Protein AF-0000000078831755 (afdb_homodimer)

Foldseek 3Di:
DDDDDDDDDDDDDDPPPPPPPPCPDDDDDPPVPPPPPVLCPPPDDVVVVQPDLWWKFKAFLQQFTSDTHVNVCVVLVHDGVVRHGDGNCVSDVVCVDPVNVVQSNVCSVPQDKDWDKDADVVVRWIWIWIWGDDDRMIMITIDTCRVVVVVVVVVVVVVVVVVVVVVLVVLLVVLLVCLQVDLAQLSSQASLQVSCPPVLAQKKWKWFADPVQFIDTSYMDGNDPVLVVLVVVLCVVPTDGLPDPDDFNVCQVPQDKDWDQAVVVVLVPPPDDDPVNSVSVVVSQWGIKIKGFQDDPHHGGIIMMHTYGPVNDGDDPVSNVSVNSSSPSSSVSNVSSVVVVVVVVVVVLVVLLVVQLVVLLVVLVVVLVVLVVVLVVQQDQDPPDGRPDPVVSVVSVVVNVVSVVSNVVSVVLVVLVVCLVVVNPDWDKDKDWLLVLLVVQVVVCVVVLVVLLEAEAEARDDTDIAIGHSVLVSLLSVLLVVVLSLFLNNYYKYWYWDDDPWKTKIKIWGQGQWDDPVLPVCLLPFQDDRDPDDPRRHSSNSNVSNQSRLVVQVKDWDKDTDGNGTIMIMIMGTRYDD/DDPPPPDDDDDPDDPPPPPPPPPCPPDDDPPPPPPPPVLCPPPDDVVVVQPDLWWKFKAFLQQFTSDTHVNVCVVLVHDGVVRHGDGNCVSDVVCVDPVNVVQSNVCSVVQDKDWDKDADVVVRWIWIWIWGDDDRMIMITIDTCRVVVVVVVVVVVVVVVVVVVVVLVVLLVVLLVCLQVDLAQLSSQASLQVSCPPVLAQKKWKWFADPVQFIDTSYMDGVDPVLVVLVVVLCVVPTDGLPDPDDFNVCQVPQDKDWDQAVLVVLVPPPDDDPVNSVSVVVSQWGIKIKGFQDDPHHTGIIMMHTYGPVNDGDDPVSNVSVNSSSPSSSVSNVSSVVVVVVVVVVVLVVLLVVQLVVLLVVLVVVLVVLVVVLVVQQDQDPPDGRPDPVVSVVSVVVNVVSVVSNVVSVVLVVLVVCLVVVNPDWDKDKDWLLVLLVVQVVVCVVVLVVLLEAEAEARDDTDIAIGHSVLVSLLSVLLVVVLSLFQNNYYKYWYWDDDPWKTKIKIWGQGQWDDPVLVVCLLPFQDDRPPPDPRRHSSNSNVSNQSRLVVQVKDWDKDTDGNGTIMIMIMGTRYDD

InterPro domains:
  IPR000014 PAS domain [PS50112] (48-111)
  IPR000014 PAS domain [SM00091] (43-109)
  IPR000014 PAS domain [TIGR00229] (47-154)
  IPR000014 PAS domain [cd00130] (52-145)
  IPR003018 GAF domain [PF01590] (186-334)
  IPR003018 GAF domain [SM00065] (184-344)
  IPR003594 Histidine kinase/HSP90-like ATPase domain [PF02518] (469-575)
  IPR003594 Histidine kinase/HSP90-like ATPase domain [SM00387] (468-577)
  IPR003661 Signal transduction histidine kinase, dimerisation/phosphoacceptor domain [PF00512] (350-423)
  IPR003661 Signal transduction histidine kinase, dimerisation/phosphoacceptor domain [SM00388] (349-423)
  IPR003661 Signal transduction histidine kinase, dimerisation/phosphoacceptor domain [cd00082] (348-419)
  IPR004358 Signal transduction histidine kinase-related protein, C-terminal [PR00344] (504-518)
  IPR004358 Signal transduction histidine kinase-related protein, C-terminal [PR00344] (522-532)
  IPR004358 Signal transduction histidine kinase-related protein, C-terminal [PR00344] (537-555)
  IPR004358 Signal transduction histidine kinase-related protein, C-terminal [PR00344] (561-574)
  IPR005467 Histidine kinase domain [PS50109] (356-577)
  IPR013656 PAS fold 4 [PF08448] (49-149)
  IPR029016 GAF-like domain superfamily [G3DSA:3.30.450.40] (158-344)
  IPR035965 PAS domain superfamily [SSF55785] (46-119)
  IPR036097 Signal transduction histidine kinase, dimerisation/phosphoacceptor domain superfamily [SSF47384] (338-424)

Radius of gyration: 49.68 Å; Cα contacts (8 Å, |Δi|>4): 1924; chains: 2; bounding box: 65×169×123 Å

Solvent-accessible surface area (backbone atoms only — not comparable to full-atom values): 61934 Å² total; per-residue (Å²): 136,84,74,78,82,88,84,88,82,86,91,82,80,76,81,72,76,76,71,76,77,74,70,85,70,84,77,80,81,70,80,68,72,70,74,71,74,68,69,77,57,78,70,58,38,60,67,56,51,45,68,38,82,42,24,32,38,32,17,35,77,84,35,31,23,69,44,65,19,60,36,31,25,61,72,70,69,44,61,58,81,76,49,48,72,35,45,56,47,72,74,38,80,80,45,55,39,64,71,56,47,50,50,52,49,46,21,65,71,70,50,48,63,49,74,51,76,45,75,42,73,94,74,70,38,31,32,42,37,36,41,39,51,42,90,76,28,31,38,38,39,39,35,81,42,35,70,59,51,50,52,51,50,51,53,49,51,51,35,52,52,34,44,52,51,21,51,52,22,41,48,48,28,50,50,44,53,61,38,51,71,48,54,49,54,67,60,40,45,43,50,52,20,50,64,39,33,61,78,76,20,43,26,25,37,33,35,31,76,40,94,88,42,41,47,42,78,76,25,65,28,60,65,48,74,80,54,49,60,61,50,51,53,49,44,71,75,53,69,53,37,47,82,37,85,57,64,69,19,29,19,55,70,69,59,45,68,46,72,38,52,50,35,59,61,49,57,68,67,46,88,72,77,56,70,66,55,51,52,56,51,56,70,67,40,54,37,17,41,39,38,32,36,15,45,41,99,89,38,72,65,23,33,41,34,33,31,26,43,79,79,74,58,64,65,46,71,68,52,51,51,51,51,45,52,50,27,40,50,49,20,36,33,44,50,52,10,46,55,39,49,51,32,49,49,50,37,49,53,50,48,53,38,44,38,47,42,24,54,55,52,44,54,43,46,52,53,37,52,53,48,51,52,50,51,54,58,41,64,46,79,43,91,87,56,68,52,59,54,70,65,60,52,50,54,49,50,51,52,41,49,51,31,50,51,50,48,49,51,55,41,49,52,44,40,48,49,31,34,47,73,69,68,57,70,76,78,66,65,38,86,41,44,53,19,60,50,47,66,62,50,56,65,75,42,48,66,59,29,57,74,48,53,31,51,77,47,77,47,45,83,52,82,21,61,27,62,42,32,64,70,58,49,49,49,39,51,49,38,54,49,52,46,35,57,72,46,5,76,36,34,57,31,41,38,39,33,43,52,62,98,58,35,27,36,40,34,44,33,22,45,12,54,38,48,53,76,84,46,57,82,41,48,58,33,78,55,39,64,82,72,73,61,87,83,70,84,72,66,35,41,51,54,23,49,36,50,54,52,35,48,75,60,66,28,46,75,48,78,51,54,43,66,64,58,4,35,33,43,36,39,37,35,48,28,54,83,128,136,75,88,72,75,78,78,80,72,70,82,75,72,81,79,75,74,75,75,71,81,75,75,70,80,76,75,83,75,76,75,75,73,69,73,73,72,71,70,78,57,78,70,56,37,60,67,54,50,45,68,38,84,42,22,33,39,33,19,35,78,86,34,30,22,66,45,64,19,58,37,32,24,63,72,70,69,43,61,58,79,76,48,49,71,36,46,56,49,72,74,38,81,80,46,55,38,64,71,55,48,50,51,52,49,45,21,65,73,71,50,49,64,49,75,51,75,46,76,42,72,95,75,70,36,32,32,43,37,34,41,39,49,44,90,74,28,32,37,39,39,39,35,81,42,36,69,60,52,50,52,51,50,50,53,50,51,50,37,52,51,33,46,51,50,22,51,52,22,43,48,48,27,51,50,43,53,62,37,52,71,47,55,50,56,69,57,40,45,44,50,52,19,49,64,38,33,62,77,75,20,43,25,25,36,32,34,30,76,40,96,88,41,40,46,44,80,77,24,65,29,61,64,47,76,80,53,49,62,60,51,52,52,47,44,72,75,54,68,54,34,47,80,36,85,60,66,69,18,30,20,53,71,70,60,45,69,46,72,38,52,50,34,58,62,49,58,68,64,45,90,73,76,56,72,65,55,52,51,54,50,58,69,67,40,54,37,15,41,38,38,32,34,16,46,40,98,91,39,72,65,23,32,40,36,33,30,26,43,81,79,74,58,63,66,46,72,69,50,51,52,51,50,47,52,51,28,40,49,48,19,35,32,44,49,53,10,47,54,38,50,51,32,48,49,50,37,51,52,50,47,53,38,45,39,48,43,25,54,55,52,44,55,44,47,53,52,37,53,51,45,51,52,51,50,53,57,41,64,46,79,43,92,86,55,69,53,60,53,70,67,60,51,49,54,49,50,52,52,42,49,52,32,50,52,52,48,50,51,54,40,49,51,42,38,50,49,31,33,48,74,68,69,56,70,77,76,66,66,37,84,38,43,54,19,60,50,47,65,62,51,57,65,74,41,47,65,59,29,58,74,48,54,31,51,75,48,78,46,44,85,52,82,20,60,27,63,40,32,65,71,60,50,50,48,38,51,49,38,54,51,52,45,35,58,71,47,5,75,36,35,54,30,41,38,39,35,42,50,62,98,56,35,29,37,42,35,45,32,23,46,12,56,38,48,52,77,84,46,58,82,42,49,57,33,79,57,39,66,82,72,70,62,87,81,71,84,74,68,34,42,51,54,23,51,36,49,52,54,34,48,75,59,66,28,47,79,47,77,51,53,42,66,64,59,4,34,33,41,35,39,37,34,48,29,56,83,126

Secondary structure (DSSP, 8-state):
-----------------------------------------TT--HHHHHH-SSEEEEEETT-BEEEE-HHHHHHHTS-HHHHTTSBHHHH-GGGG-HHHHHHHHHHHHH---EEEEEEETTTTEEEEEEEEEETTEEEEEEEE-HHHHHHHHHHHHHHHHHHHHHHHHHHHHHHHHHHHT---HHHHHHHHHHHHTTTT-SEEEEEEE-TTSBEEEEEEEESSGGGHHHHHHHHHHS--BTT-SSTHHHHHHH---EEES-HHHHHHH---S-HHHHHHHHHHT--EEEEEEEEETTEEEEEEEEEESSS-PPP-HHHHHHHHHHHHHHHHHHHHHHHHHHHHHHHHHHHHHHHHHHHHHHHHHHHHHHHHHHHHHHHS--SSS-S--HHHHHHHHHHHHHHHHHHHHHHHHHHHHHHHHTT-----EEEEEHHHHHHHHGGGGHHHHHHHT--EEEE--S--EEEEEHHHHHHHHHHHHHHHHHHTTT--EEEEEEE-SSEEEEEEE--SS---HHHHTTTTSTT--S---TT--S-S-HHHHHHHHHHHTT-EEEEEEETTTEEEEEEEEESS--/-----------------------------------------TT--HHHHHH-SSEEEEEETT-BEEEE-HHHHHHHTS-HHHHTTSBHHHH-GGGG-HHHHHHHHHHHHH---EEEEEEETTTTEEEEEEEEEETTEEEEEEEE-HHHHHHHHHHHHHHHHHHHHHHHHHHHHHHHHHHHT---HHHHHHHHHHHHTTTT-SEEEEEEE-TTSBEEEEEEEESSGGGHHHHHHHHHHS--BTT-SSTHHHHHHH---EEES-HHHHHHH---S-HHHHHHHHHHT--EEEEEEEEETTEEEEEEEEEESSS-PPP-HHHHHHHHHHHHHHHHHHHHHHHHHHHHHHHHHHHHHHHHHHHHHHHHHHHHHHHHHHHHHHHS--SSS-S--HHHHHHHHHHHHHHHHHHHHHHHHHHHHHHHHTT-----EEEEEHHHHHHHHGGGGHHHHHHHT--EEEE--S--EEEEEHHHHHHHHHHHHHHHHHHTTT--EEEEEEE-SSEEEEEEEE-SS---HHHHTTTTSTT--S---TT--S-S-HHHHHHHHHHHTT-EEEEEEETTTEEEEEEEEESS--

Structure (mmCIF, N/CA/C/O backbone):
data_AF-0000000078831755-model_v1
#
loop_
_entity.id
_entity.type
_entity.pdbx_description
1 polymer 'histidine kinase'
#
loop_
_atom_site.group_PDB
_atom_site.id
_atom_site.type_symbol
_atom_site.label_atom_id
_atom_site.label_alt_id
_atom_site.label_comp_id
_atom_site.label_asym_id
_atom_site.label_entity_id
_atom_site.label_seq_id
_atom_site.pdbx_PDB_ins_code
_atom_site.Cartn_x
_atom_site.Cartn_y
_atom_site.Cartn_z
_atom_site.occupancy
_atom_site.B_iso_or_equiv
_atom_site.auth_seq_id
_atom_site.auth_comp_id
_atom_site.auth_asym_id
_atom_site.auth_atom_id
_atom_site.pdbx_PDB_model_num
ATOM 1 N N . MET A 1 1 ? -10.273 -6.867 -25.812 1 17.06 1 MET A N 1
ATOM 2 C CA . MET A 1 1 ? -10.508 -7.863 -26.859 1 17.06 1 MET A CA 1
ATOM 3 C C . MET A 1 1 ? -11.266 -9.062 -26.297 1 17.06 1 MET A C 1
ATOM 5 O O . MET A 1 1 ? -11.422 -9.203 -25.094 1 17.06 1 MET A O 1
ATOM 9 N N . GLY A 1 2 ? -10.758 -10.219 -26.781 1 19.56 2 GLY A N 1
ATOM 10 C CA . GLY A 1 2 ? -11.281 -11.414 -27.438 1 19.56 2 GLY A CA 1
ATOM 11 C C . GLY A 1 2 ? -11.68 -12.5 -26.453 1 19.56 2 GLY A C 1
ATOM 12 O O . GLY A 1 2 ? -10.859 -13.336 -26.078 1 19.56 2 GLY A O 1
ATOM 13 N N . ALA A 1 3 ? -12.727 -12.227 -25.859 1 19.08 3 ALA A N 1
ATOM 14 C CA . ALA A 1 3 ? -13.297 -13.172 -24.906 1 19.08 3 ALA A CA 1
ATOM 15 C C . ALA A 1 3 ? -13.547 -14.531 -25.562 1 19.08 3 ALA A C 1
ATOM 17 O O . ALA A 1 3 ? -13.5 -14.656 -26.781 1 19.08 3 ALA A O 1
ATOM 18 N N . ALA A 1 4 ? -14.672 -15.117 -25.406 1 18.5 4 ALA A N 1
ATOM 19 C CA . ALA A 1 4 ? -15.32 -16.297 -24.812 1 18.5 4 ALA A CA 1
ATOM 20 C C . ALA A 1 4 ? -15.93 -17.172 -25.891 1 18.5 4 ALA A C 1
ATOM 22 O O . ALA A 1 4 ? -16.688 -18.109 -25.594 1 18.5 4 ALA A O 1
ATOM 23 N N . GLU A 1 5 ? -15.875 -16.672 -27.203 1 18.48 5 GLU A N 1
ATOM 24 C CA . GLU A 1 5 ? -17.016 -17.297 -27.844 1 18.48 5 GLU A CA 1
ATOM 25 C C . GLU A 1 5 ? -17.031 -18.812 -27.641 1 18.48 5 GLU A C 1
ATOM 27 O O . GLU A 1 5 ? -15.992 -19.406 -27.328 1 18.48 5 GLU A O 1
ATOM 32 N N . MET A 1 6 ? -18.016 -19.516 -28.406 1 17.61 6 MET A N 1
ATOM 33 C CA . MET A 1 6 ? -19.109 -20.484 -28.438 1 17.61 6 MET A CA 1
ATOM 34 C C . MET A 1 6 ? -18.578 -21.891 -28.703 1 17.61 6 MET A C 1
ATOM 36 O O . MET A 1 6 ? -17.734 -22.078 -29.578 1 17.61 6 MET A O 1
ATOM 40 N N . LEU A 1 7 ? -18.906 -23.016 -27.969 1 17.56 7 LEU A N 1
ATOM 41 C CA . LEU A 1 7 ? -18.766 -24.391 -27.5 1 17.56 7 LEU A CA 1
ATOM 42 C C . LEU A 1 7 ? -19.25 -25.375 -28.562 1 17.56 7 LEU A C 1
ATOM 44 O O . LEU A 1 7 ? -18.891 -26.562 -28.531 1 17.56 7 LEU A O 1
ATOM 48 N N . SER A 1 8 ? -20.328 -25.016 -29.406 1 17.19 8 SER A N 1
ATOM 49 C CA . SER A 1 8 ? -21.375 -26.031 -29.469 1 17.19 8 SER A CA 1
ATOM 50 C C . SER A 1 8 ? -20.891 -27.297 -30.172 1 17.19 8 SER A C 1
ATOM 52 O O . SER A 1 8 ? -19.906 -27.25 -30.922 1 17.19 8 SER A O 1
ATOM 54 N N . GLY A 1 9 ? -21.703 -28.547 -30.234 1 17.61 9 GLY A N 1
ATOM 55 C CA . GLY A 1 9 ? -21.938 -29.969 -30.047 1 17.61 9 GLY A CA 1
ATOM 56 C C . GLY A 1 9 ? -21.875 -30.766 -31.344 1 17.61 9 GLY A C 1
ATOM 57 O O . GLY A 1 9 ? -21.359 -31.891 -31.359 1 17.61 9 GLY A O 1
ATOM 58 N N . ARG A 1 10 ? -22.688 -30.406 -32.375 1 18.16 10 ARG A N 1
ATOM 59 C CA . ARG A 1 10 ? -23.594 -31.438 -32.906 1 18.16 10 ARG A CA 1
ATOM 60 C C . ARG A 1 10 ? -22.828 -32.5 -33.656 1 18.16 10 ARG A C 1
ATOM 62 O O . ARG A 1 10 ? -21.672 -32.312 -34 1 18.16 10 ARG A O 1
ATOM 69 N N . TYR A 1 11 ? -23.547 -33.125 -34.875 1 17.17 11 TYR A N 1
ATOM 70 C CA . TYR A 1 11 ? -24.141 -34.344 -35.406 1 17.17 11 TYR A CA 1
ATOM 71 C C . TYR A 1 11 ? -23.141 -35.125 -36.219 1 17.17 11 TYR A C 1
ATOM 73 O O . TYR A 1 11 ? -22.188 -34.562 -36.781 1 17.17 11 TYR A O 1
ATOM 81 N N . ILE A 1 12 ? -23.281 -36.562 -36.281 1 17.22 12 ILE A N 1
ATOM 82 C CA . ILE A 1 12 ? -22.828 -37.938 -36.5 1 17.22 12 ILE A CA 1
ATOM 83 C C . ILE A 1 12 ? -22.75 -38.219 -38 1 17.22 12 ILE A C 1
ATOM 85 O O . ILE A 1 12 ? -21.906 -39 -38.438 1 17.22 12 ILE A O 1
ATOM 89 N N . ALA A 1 13 ? -23.703 -37.625 -38.781 1 17.72 13 ALA A N 1
ATOM 90 C CA . ALA A 1 13 ? -24.359 -38.594 -39.625 1 17.72 13 ALA A CA 1
ATOM 91 C C . ALA A 1 13 ? -23.359 -39.312 -40.562 1 17.72 13 ALA A C 1
ATOM 93 O O . ALA A 1 13 ? -22.234 -38.844 -40.719 1 17.72 13 ALA A O 1
ATOM 94 N N . LEU A 1 14 ? -23.953 -39.938 -41.688 1 17.95 14 LEU A N 1
ATOM 95 C CA . LEU A 1 14 ? -24.25 -41.094 -42.531 1 17.95 14 LEU A CA 1
ATOM 96 C C . LEU A 1 14 ? -23.359 -41.094 -43.781 1 17.95 14 LEU A C 1
ATOM 98 O O . LEU A 1 14 ? -23.656 -40.406 -44.75 1 17.95 14 LEU A O 1
ATOM 102 N N . ALA A 1 15 ? -22.172 -40.656 -43.719 1 17.91 15 ALA A N 1
ATOM 103 C CA . ALA A 1 15 ? -21.578 -40.562 -45.062 1 17.91 15 ALA A CA 1
ATOM 104 C C . ALA A 1 15 ? -21.609 -41.906 -45.781 1 17.91 15 ALA A C 1
ATOM 106 O O . ALA A 1 15 ? -21 -42.875 -45.312 1 17.91 15 ALA A O 1
ATOM 107 N N . ARG A 1 16 ? -22.844 -42.219 -46.375 1 19.02 16 ARG A N 1
ATOM 108 C CA . ARG A 1 16 ? -23.219 -43.344 -47.25 1 19.02 16 ARG A CA 1
ATOM 109 C C . ARG A 1 16 ? -22.188 -43.531 -48.375 1 19.02 16 ARG A C 1
ATOM 111 O O . ARG A 1 16 ? -21.938 -42.625 -49.156 1 19.02 16 ARG A O 1
ATOM 118 N N . SER A 1 17 ? -21.078 -44.125 -47.969 1 19.47 17 SER A N 1
ATOM 119 C CA . SER A 1 17 ? -20.078 -44.562 -48.969 1 19.47 17 SER A CA 1
ATOM 120 C C . SER A 1 17 ? -20.734 -45.312 -50.125 1 19.47 17 SER A C 1
ATOM 122 O O . SER A 1 17 ? -21.484 -46.25 -49.906 1 19.47 17 SER A O 1
ATOM 124 N N . HIS A 1 18 ? -21.344 -44.531 -51.062 1 19.08 18 HIS A N 1
ATOM 125 C CA . HIS A 1 18 ? -21.922 -45.031 -52.312 1 19.08 18 HIS A CA 1
ATOM 126 C C . HIS A 1 18 ? -21.016 -46.062 -52.969 1 19.08 18 HIS A C 1
ATOM 128 O O . HIS A 1 18 ? -19.812 -45.875 -53.062 1 19.08 18 HIS A O 1
ATOM 134 N N . THR A 1 19 ? -21.531 -47.406 -52.906 1 20.72 19 THR A N 1
ATOM 135 C CA . THR A 1 19 ? -21.156 -48.719 -53.406 1 20.72 19 THR A CA 1
ATOM 136 C C . THR A 1 19 ? -20.922 -48.688 -54.906 1 20.72 19 THR A C 1
ATOM 138 O O . THR A 1 19 ? -20.734 -49.75 -55.531 1 20.72 19 THR A O 1
ATOM 141 N N . ASP A 1 20 ? -20.516 -47.531 -55.469 1 20.02 20 ASP A N 1
ATOM 142 C CA . ASP A 1 20 ? -20.734 -47.688 -56.906 1 20.02 20 ASP A CA 1
ATOM 143 C C . ASP A 1 20 ? -20.047 -48.969 -57.406 1 20.02 20 ASP A C 1
ATOM 145 O O . ASP A 1 20 ? -18.953 -49.312 -56.969 1 20.02 20 ASP A O 1
ATOM 149 N N . ARG A 1 21 ? -20.969 -49.781 -58.094 1 22.14 21 ARG A N 1
ATOM 150 C CA . ARG A 1 21 ? -20.922 -51.094 -58.75 1 22.14 21 ARG A CA 1
ATOM 151 C C . ARG A 1 21 ? -19.906 -51.094 -59.906 1 22.14 21 ARG A C 1
ATOM 153 O O . ARG A 1 21 ? -20.188 -50.562 -60.969 1 22.14 21 ARG A O 1
ATOM 160 N N . VAL A 1 22 ? -18.625 -50.594 -59.656 1 20.23 22 VAL A N 1
ATOM 161 C CA . VAL A 1 22 ? -17.891 -50.625 -60.906 1 20.23 22 VAL A CA 1
ATOM 162 C C . VAL A 1 22 ? -17.859 -52.062 -61.438 1 20.23 22 VAL A C 1
ATOM 164 O O . VAL A 1 22 ? -17.609 -53 -60.688 1 20.23 22 VAL A O 1
ATOM 167 N N . ASP A 1 23 ? -18.453 -52.281 -62.594 1 19.97 23 ASP A N 1
ATOM 168 C CA . ASP A 1 23 ? -18.703 -53.406 -63.469 1 19.97 23 ASP A CA 1
ATOM 169 C C . ASP A 1 23 ? -17.406 -54.062 -63.938 1 19.97 23 ASP A C 1
ATOM 171 O O . ASP A 1 23 ? -17.406 -54.938 -64.812 1 19.97 23 ASP A O 1
ATOM 175 N N . SER A 1 24 ? -16.297 -54.031 -63.156 1 19.48 24 SER A N 1
ATOM 176 C CA . SER A 1 24 ? -15.156 -54.438 -63.969 1 19.48 24 SER A CA 1
ATOM 177 C C . SER A 1 24 ? -15.344 -55.875 -64.5 1 19.48 24 SER A C 1
ATOM 179 O O . SER A 1 24 ? -15.609 -56.781 -63.719 1 19.48 24 SER A O 1
ATOM 181 N N . LEU A 1 25 ? -15.688 -56.031 -65.75 1 19.17 25 LEU A N 1
ATOM 182 C CA . LEU A 1 25 ? -15.93 -57.219 -66.625 1 19.17 25 LEU A CA 1
ATOM 183 C C . LEU A 1 25 ? -14.727 -58.156 -66.562 1 19.17 25 LEU A C 1
ATOM 185 O O . LEU A 1 25 ? -14.875 -59.375 -66.562 1 19.17 25 LEU A O 1
ATOM 189 N N . SER A 1 26 ? -13.461 -57.594 -66.812 1 21.39 26 SER A N 1
ATOM 190 C CA . SER A 1 26 ? -12.812 -58.375 -67.875 1 21.39 26 SER A CA 1
ATOM 191 C C . SER A 1 26 ? -12.484 -59.781 -67.375 1 21.39 26 SER A C 1
ATOM 193 O O . SER A 1 26 ? -12.359 -60.031 -66.188 1 21.39 26 SER A O 1
ATOM 195 N N . THR A 1 27 ? -12.32 -60.781 -68.438 1 22.56 27 THR A N 1
ATOM 196 C CA . THR A 1 27 ? -12.438 -62.188 -68.75 1 22.56 27 THR A CA 1
ATOM 197 C C . THR A 1 27 ? -11.234 -62.969 -68.25 1 22.56 27 THR A C 1
ATOM 199 O O . THR A 1 27 ? -11.359 -64.125 -67.938 1 22.56 27 THR A O 1
ATOM 202 N N . GLY A 1 28 ? -9.977 -62.375 -68.312 1 23.72 28 GLY A N 1
ATOM 203 C CA . GLY A 1 28 ? -9.039 -63.312 -68.938 1 23.72 28 GLY A CA 1
ATOM 204 C C . GLY A 1 28 ? -8.68 -64.5 -68 1 23.72 28 GLY A C 1
ATOM 205 O O . GLY A 1 28 ? -8.867 -64.375 -66.812 1 23.72 28 GLY A O 1
ATOM 206 N N . GLN A 1 29 ? -8.43 -65.688 -68.625 1 23.72 29 GLN A N 1
ATOM 207 C CA . GLN A 1 29 ? -8.195 -67.062 -68.25 1 23.72 29 GLN A CA 1
ATOM 208 C C . GLN A 1 29 ? -6.879 -67.188 -67.5 1 23.72 29 GLN A C 1
ATOM 210 O O . GLN A 1 29 ? -5.809 -66.875 -68 1 23.72 29 GLN A O 1
ATOM 215 N N . ASP A 1 30 ? -6.805 -66.812 -66.25 1 24.08 30 ASP A N 1
ATOM 216 C CA . ASP A 1 30 ? -5.535 -66.875 -65.5 1 24.08 30 ASP A CA 1
ATOM 217 C C . ASP A 1 30 ? -5.039 -68.312 -65.438 1 24.08 30 ASP A C 1
ATOM 219 O O . ASP A 1 30 ? -5.746 -69.188 -64.938 1 24.08 30 ASP A O 1
ATOM 223 N N . PRO A 1 31 ? -4.328 -68.812 -66.375 1 28.67 31 PRO A N 1
ATOM 224 C CA . PRO A 1 31 ? -3.805 -70.188 -66.125 1 28.67 31 PRO A CA 1
ATOM 225 C C . PRO A 1 31 ? -2.988 -70.312 -64.875 1 28.67 31 PRO A C 1
ATOM 227 O O . PRO A 1 31 ? -1.947 -69.625 -64.75 1 28.67 31 PRO A O 1
ATOM 230 N N . ASP A 1 32 ? -3.578 -70.188 -63.75 1 26.94 32 ASP A N 1
ATOM 231 C CA . ASP A 1 32 ? -2.934 -70 -62.438 1 26.94 32 ASP A CA 1
ATOM 232 C C . ASP A 1 32 ? -2.09 -71.25 -62.094 1 26.94 32 ASP A C 1
ATOM 234 O O . ASP A 1 32 ? -2.52 -72.062 -61.312 1 26.94 32 ASP A O 1
ATOM 238 N N . GLY A 1 33 ? -1.521 -71.875 -63.031 1 26.86 33 GLY A N 1
ATOM 239 C CA . GLY A 1 33 ? -0.9 -73.062 -62.438 1 26.86 33 GLY A CA 1
ATOM 240 C C . GLY A 1 33 ? 0.163 -72.688 -61.406 1 26.86 33 GLY A C 1
ATOM 241 O O . GLY A 1 33 ? 1.217 -73.312 -61.344 1 26.86 33 GLY A O 1
ATOM 242 N N . ALA A 1 34 ? 0.223 -71.375 -60.969 1 30.41 34 ALA A N 1
ATOM 243 C CA . ALA A 1 34 ? 1.453 -71.125 -60.25 1 30.41 34 ALA A CA 1
ATOM 244 C C . ALA A 1 34 ? 1.593 -72.062 -59.062 1 30.41 34 ALA A C 1
ATOM 246 O O . ALA A 1 34 ? 0.628 -72.312 -58.312 1 30.41 34 ALA A O 1
ATOM 247 N N . SER A 1 35 ? 2.518 -72.938 -59.219 1 29 35 SER A N 1
ATOM 248 C CA . SER A 1 35 ? 3.09 -73.75 -58.156 1 29 35 SER A CA 1
ATOM 249 C C . SER A 1 35 ? 3.271 -72.938 -56.875 1 29 35 SER A C 1
ATOM 251 O O . SER A 1 35 ? 3.936 -71.875 -56.875 1 29 35 SER A O 1
ATOM 253 N N . HIS A 1 36 ? 2.207 -72.75 -56.156 1 30.09 36 HIS A N 1
ATOM 254 C CA . HIS A 1 36 ? 2.311 -72.125 -54.844 1 30.09 36 HIS A CA 1
ATOM 255 C C . HIS A 1 36 ? 3.473 -72.688 -54.062 1 30.09 36 HIS A C 1
ATOM 257 O O . HIS A 1 36 ? 3.447 -73.875 -53.688 1 30.09 36 HIS A O 1
ATOM 263 N N . GLY A 1 37 ? 4.727 -72.5 -54.531 1 30.69 37 GLY A N 1
ATOM 264 C CA . GLY A 1 37 ? 5.789 -72.75 -53.594 1 30.69 37 GLY A CA 1
ATOM 265 C C . GLY A 1 37 ? 5.41 -72.312 -52.156 1 30.69 37 GLY A C 1
ATOM 266 O O . GLY A 1 37 ? 5.281 -71.125 -51.844 1 30.69 37 GLY A O 1
ATOM 267 N N . GLY A 1 38 ? 4.484 -73 -51.594 1 35.66 38 GLY A N 1
ATOM 268 C CA . GLY A 1 38 ? 4.195 -72.875 -50.188 1 35.66 38 GLY A CA 1
ATOM 269 C C . GLY A 1 38 ? 5.426 -72.562 -49.344 1 35.66 38 GLY A C 1
ATOM 270 O O . GLY A 1 38 ? 6.406 -73.312 -49.375 1 35.66 38 GLY A O 1
ATOM 271 N N . SER A 1 39 ? 5.867 -71.25 -49.281 1 42.69 39 SER A N 1
ATOM 272 C CA . SER A 1 39 ? 6.863 -70.812 -48.344 1 42.69 39 SER A CA 1
ATOM 273 C C . SER A 1 39 ? 6.816 -71.625 -47.031 1 42.69 39 SER A C 1
ATOM 275 O O . SER A 1 39 ? 5.742 -71.812 -46.469 1 42.69 39 SER A O 1
ATOM 277 N N . ASP A 1 40 ? 7.566 -72.562 -46.844 1 45.12 40 ASP A N 1
ATOM 278 C CA . ASP A 1 40 ? 7.742 -73.5 -45.75 1 45.12 40 ASP A CA 1
ATOM 279 C C . ASP A 1 40 ? 7.75 -72.75 -44.406 1 45.12 40 ASP A C 1
ATOM 281 O O . ASP A 1 40 ? 8.797 -72.25 -43.969 1 45.12 40 ASP A O 1
ATOM 285 N N . THR A 1 41 ? 6.863 -71.938 -44.094 1 54.22 41 THR A N 1
ATOM 286 C CA . THR A 1 41 ? 6.664 -71.5 -42.719 1 54.22 41 THR A CA 1
ATOM 287 C C . THR A 1 41 ? 6.543 -72.688 -41.812 1 54.22 41 THR A C 1
ATOM 289 O O . THR A 1 41 ? 5.715 -72.75 -40.906 1 54.22 41 THR A O 1
ATOM 292 N N . SER A 1 42 ? 7.117 -73.812 -42.125 1 54.84 42 SER A N 1
ATOM 293 C CA . SER A 1 42 ? 7.066 -75 -41.344 1 54.84 42 SER A CA 1
ATOM 294 C C . SER A 1 42 ? 7.402 -74.75 -39.875 1 54.84 42 SER A C 1
ATOM 296 O O . SER A 1 42 ? 8.422 -74.062 -39.562 1 54.84 42 SER A O 1
ATOM 298 N N . GLY A 1 43 ? 6.406 -74.812 -39 1 61.53 43 GLY A N 1
ATOM 299 C CA . GLY A 1 43 ? 6.52 -74.812 -37.562 1 61.53 43 GLY A CA 1
ATOM 300 C C . GLY A 1 43 ? 5.895 -73.562 -36.938 1 61.53 43 GLY A C 1
ATOM 301 O O . GLY A 1 43 ? 5.629 -73.5 -35.75 1 61.53 43 GLY A O 1
ATOM 302 N N . LEU A 1 44 ? 5.801 -72.375 -37.75 1 69.12 44 LEU A N 1
ATOM 303 C CA . LEU A 1 44 ? 5.238 -71.188 -37.125 1 69.12 44 LEU A CA 1
ATOM 304 C C . LEU A 1 44 ? 3.762 -71.062 -37.469 1 69.12 44 LEU A C 1
ATOM 306 O O . LEU A 1 44 ? 3.367 -71.25 -38.625 1 69.12 44 LEU A O 1
ATOM 310 N N . ASP A 1 45 ? 2.934 -70.875 -36.531 1 76.88 45 ASP A N 1
ATOM 311 C CA . ASP A 1 45 ? 1.507 -70.688 -36.75 1 76.88 45 ASP A CA 1
ATOM 312 C C . ASP A 1 45 ? 1.246 -69.25 -37.281 1 76.88 45 ASP A C 1
ATOM 314 O O . ASP A 1 45 ? 1.211 -68.312 -36.5 1 76.88 45 ASP A O 1
ATOM 318 N N . THR A 1 46 ? 1.087 -69.062 -38.5 1 85.31 46 THR A N 1
ATOM 319 C CA . THR A 1 46 ? 0.9 -67.75 -39.156 1 85.31 46 THR A CA 1
ATOM 320 C C . THR A 1 46 ? -0.508 -67.25 -38.906 1 85.31 46 THR A C 1
ATOM 322 O O . THR A 1 46 ? -0.758 -66 -39.031 1 85.31 46 THR A O 1
ATOM 325 N N . ALA A 1 47 ? -1.414 -68.125 -38.469 1 87.56 47 ALA A N 1
ATOM 326 C CA . ALA A 1 47 ? -2.791 -67.688 -38.219 1 87.56 47 ALA A CA 1
ATOM 327 C C . ALA A 1 47 ? -2.873 -66.688 -37.031 1 87.56 47 ALA A C 1
ATOM 329 O O . ALA A 1 47 ? -3.617 -65.75 -37.062 1 87.56 47 ALA A O 1
ATOM 330 N N . LEU A 1 48 ? -2.098 -67 -36.031 1 91 48 LEU A N 1
ATOM 331 C CA . LEU A 1 48 ? -2.061 -66.125 -34.875 1 91 48 LEU A CA 1
ATOM 332 C C . LEU A 1 48 ? -1.444 -64.812 -35.219 1 91 48 LEU A C 1
ATOM 334 O O . LEU A 1 48 ? -1.997 -63.75 -34.875 1 91 48 LEU A O 1
ATOM 338 N N . LEU A 1 49 ? -0.343 -64.812 -35.906 1 92.31 49 LEU A N 1
ATOM 339 C CA . LEU A 1 49 ? 0.379 -63.594 -36.281 1 92.31 49 LEU A CA 1
ATOM 340 C C . LEU A 1 49 ? -0.485 -62.688 -37.156 1 92.31 49 LEU A C 1
ATOM 342 O O . LEU A 1 49 ? -0.424 -61.469 -37.031 1 92.31 49 LEU A O 1
ATOM 346 N N . ASP A 1 50 ? -1.338 -63.25 -38 1 92.5 50 ASP A N 1
ATOM 347 C CA . ASP A 1 50 ? -2.18 -62.5 -38.938 1 92.5 50 ASP A CA 1
ATOM 348 C C . ASP A 1 50 ? -3.262 -61.719 -38.188 1 92.5 50 ASP A C 1
ATOM 350 O O . ASP A 1 50 ? -3.801 -60.75 -38.719 1 92.5 50 ASP A O 1
ATOM 354 N N . GLN A 1 51 ? -3.586 -62.094 -36.938 1 92.12 51 GLN A N 1
ATOM 355 C CA . GLN A 1 51 ? -4.664 -61.469 -36.188 1 92.12 51 GLN A CA 1
ATOM 356 C C . GLN A 1 51 ? -4.129 -60.375 -35.281 1 92.12 51 GLN A C 1
ATOM 358 O O . GLN A 1 51 ? -4.895 -59.531 -34.781 1 92.12 51 GLN A O 1
ATOM 363 N N . MET A 1 52 ? -2.854 -60.375 -35.125 1 91.81 52 MET A N 1
ATOM 364 C CA . MET A 1 52 ? -2.266 -59.438 -34.188 1 91.81 52 MET A CA 1
ATOM 365 C C . MET A 1 52 ? -2.336 -58 -34.719 1 91.81 52 MET A C 1
ATOM 367 O O . MET A 1 52 ? -2.15 -57.781 -35.906 1 91.81 52 MET A O 1
ATOM 371 N N . PRO A 1 53 ? -2.664 -57.094 -33.812 1 90.12 53 PRO A N 1
ATOM 372 C CA . PRO A 1 53 ? -2.729 -55.688 -34.25 1 90.12 53 PRO A CA 1
ATOM 373 C C . PRO A 1 53 ? -1.351 -55.094 -34.531 1 90.12 53 PRO A C 1
ATOM 375 O O . PRO A 1 53 ? -1.237 -54.125 -35.281 1 90.12 53 PRO A O 1
ATOM 378 N N . GLU A 1 54 ? -0.307 -55.625 -34 1 92.06 54 GLU A N 1
ATOM 379 C CA . GLU A 1 54 ? 1.063 -55.219 -34.281 1 92.06 54 GLU A CA 1
ATOM 380 C C . GLU A 1 54 ? 1.507 -55.656 -35.688 1 92.06 54 GLU A C 1
ATOM 382 O O . GLU A 1 54 ? 1.036 -56.656 -36.188 1 92.06 54 GLU A O 1
ATOM 387 N N . ALA A 1 55 ? 2.328 -54.844 -36.219 1 93.81 55 ALA A N 1
ATOM 388 C CA . ALA A 1 55 ? 2.951 -55.281 -37.469 1 93.81 55 ALA A CA 1
ATOM 389 C C . ALA A 1 55 ? 3.951 -56.406 -37.219 1 93.81 55 ALA A C 1
ATOM 391 O O . ALA A 1 55 ? 4.844 -56.281 -36.375 1 93.81 55 ALA A O 1
ATOM 392 N N . VAL A 1 56 ? 3.787 -57.5 -37.938 1 94.62 56 VAL A N 1
ATOM 393 C CA . VAL A 1 56 ? 4.633 -58.688 -37.719 1 94.62 56 VAL A CA 1
ATOM 394 C C . VAL A 1 56 ? 5.262 -59.125 -39.031 1 94.62 56 VAL A C 1
ATOM 396 O O . VAL A 1 56 ? 4.582 -59.188 -40.062 1 94.62 56 VAL A O 1
ATOM 399 N N . VAL A 1 57 ? 6.523 -59.375 -39 1 94.44 57 VAL A N 1
ATOM 400 C CA . VAL A 1 57 ? 7.234 -59.969 -40.156 1 94.44 57 VAL A CA 1
ATOM 401 C C . VAL A 1 57 ? 8.047 -61.188 -39.688 1 94.44 57 VAL A C 1
ATOM 403 O O . VAL A 1 57 ? 8.672 -61.156 -38.625 1 94.44 57 VAL A O 1
ATOM 406 N N . VAL A 1 58 ? 7.961 -62.25 -40.438 1 94.62 58 VAL A N 1
ATOM 407 C CA . VAL A 1 58 ? 8.789 -63.438 -40.219 1 94.62 58 VAL A CA 1
ATOM 408 C C . VAL A 1 58 ? 9.867 -63.531 -41.281 1 94.62 58 VAL A C 1
ATOM 410 O O . VAL A 1 58 ? 9.57 -63.5 -42.469 1 94.62 58 VAL A O 1
ATOM 413 N N . CYS A 1 59 ? 11.047 -63.656 -40.812 1 94.56 59 CYS A N 1
ATOM 414 C CA . CYS A 1 59 ? 12.18 -63.688 -41.75 1 94.56 59 CYS A CA 1
ATOM 415 C C . CYS A 1 59 ? 13.047 -64.875 -41.5 1 94.56 59 CYS A C 1
ATOM 417 O O . CYS A 1 59 ? 13.055 -65.438 -40.375 1 94.56 59 CYS A O 1
ATOM 419 N N . SER A 1 60 ? 13.742 -65.25 -42.562 1 93.94 60 SER A N 1
ATOM 420 C CA . SER A 1 60 ? 14.789 -66.25 -42.406 1 93.94 60 SER A CA 1
ATOM 421 C C . SER A 1 60 ? 15.992 -65.688 -41.656 1 93.94 60 SER A C 1
ATOM 423 O O . SER A 1 60 ? 16.016 -64.5 -41.312 1 93.94 60 SER A O 1
ATOM 425 N N . LEU A 1 61 ? 16.922 -66.562 -41.312 1 94.62 61 LEU A N 1
ATOM 426 C CA . LEU A 1 61 ? 18.109 -66.125 -40.594 1 94.62 61 LEU A CA 1
ATOM 427 C C . LEU A 1 61 ? 18.938 -65.188 -41.406 1 94.62 61 LEU A C 1
ATOM 429 O O . LEU A 1 61 ? 19.75 -64.438 -40.875 1 94.62 61 LEU A O 1
ATOM 433 N N . ASP A 1 62 ? 18.719 -65.188 -42.719 1 92.44 62 ASP A N 1
ATOM 434 C CA . ASP A 1 62 ? 19.406 -64.25 -43.594 1 92.44 62 ASP A CA 1
ATOM 435 C C . ASP A 1 62 ? 18.562 -63 -43.844 1 92.44 62 ASP A C 1
ATOM 437 O O . ASP A 1 62 ? 18.828 -62.25 -44.781 1 92.44 62 ASP A O 1
ATOM 441 N N . ALA A 1 63 ? 17.438 -62.781 -43.156 1 93.88 63 ALA A N 1
ATOM 442 C CA . ALA A 1 63 ? 16.594 -61.594 -43.125 1 93.88 63 ALA A CA 1
ATOM 443 C C . ALA A 1 63 ? 15.688 -61.531 -44.344 1 93.88 63 ALA A C 1
ATOM 445 O O . ALA A 1 63 ? 15.258 -60.438 -44.75 1 93.88 63 ALA A O 1
ATOM 446 N N . VAL A 1 64 ? 15.461 -62.688 -44.906 1 94 64 VAL A N 1
ATOM 447 C CA . VAL A 1 64 ? 14.516 -62.719 -46.031 1 94 64 VAL A CA 1
ATOM 448 C C . VAL A 1 64 ? 13.102 -62.938 -45.5 1 94 64 VAL A C 1
ATOM 450 O O . VAL A 1 64 ? 12.852 -63.844 -44.719 1 94 64 VAL A O 1
ATOM 453 N N . CYS A 1 65 ? 12.211 -62.156 -46 1 94.69 65 CYS A N 1
ATOM 454 C CA . CYS A 1 65 ? 10.844 -62.156 -45.5 1 94.69 65 CYS A CA 1
ATOM 455 C C . CYS A 1 65 ? 10.102 -63.406 -46 1 94.69 65 CYS A C 1
ATOM 457 O O . CYS A 1 65 ? 10 -63.594 -47.219 1 94.69 65 CYS A O 1
ATOM 459 N N . VAL A 1 66 ? 9.555 -64.062 -45.125 1 93.5 66 VAL A N 1
ATOM 460 C CA . VAL A 1 66 ? 8.852 -65.312 -45.5 1 93.5 66 VAL A CA 1
ATOM 461 C C . VAL A 1 66 ? 7.355 -65.125 -45.25 1 93.5 66 VAL A C 1
ATOM 463 O O . VAL A 1 66 ? 6.531 -65.812 -45.906 1 93.5 66 VAL A O 1
ATOM 466 N N . HIS A 1 67 ? 7.027 -64.25 -44.25 1 94.19 67 HIS A N 1
ATOM 467 C CA . HIS A 1 67 ? 5.629 -63.969 -43.969 1 94.19 67 HIS A CA 1
ATOM 468 C C . HIS A 1 67 ? 5.441 -62.562 -43.438 1 94.19 67 HIS A C 1
ATOM 470 O O . HIS A 1 67 ? 6.309 -62.031 -42.719 1 94.19 67 HIS A O 1
ATOM 476 N N . VAL A 1 68 ? 4.352 -62 -43.812 1 94 68 VAL A N 1
ATOM 477 C CA . VAL A 1 68 ? 3.953 -60.688 -43.344 1 94 68 VAL A CA 1
ATOM 478 C C . VAL A 1 68 ? 2.471 -60.688 -43 1 94 68 VAL A C 1
ATOM 480 O O . VAL A 1 68 ? 1.654 -61.281 -43.688 1 94 68 VAL A O 1
ATOM 483 N N . ASN A 1 69 ? 2.197 -60.094 -41.844 1 94.44 69 ASN A N 1
ATOM 484 C CA . ASN A 1 69 ? 0.789 -60.094 -41.469 1 94.44 69 ASN A CA 1
ATOM 485 C C . ASN A 1 69 ? 0.056 -58.875 -42.062 1 94.44 69 ASN A C 1
ATOM 487 O O . ASN A 1 69 ? 0.688 -57.969 -42.594 1 94.44 69 ASN A O 1
ATOM 491 N N . PRO A 1 70 ? -1.287 -58.875 -42.031 1 93.81 70 PRO A N 1
ATOM 492 C CA . PRO A 1 70 ? -2.094 -57.812 -42.594 1 93.81 70 PRO A CA 1
ATOM 493 C C . PRO A 1 70 ? -1.777 -56.438 -42 1 93.81 70 PRO A C 1
ATOM 495 O O . PRO A 1 70 ? -1.817 -55.406 -42.719 1 93.81 70 PRO A O 1
ATOM 498 N N . SER A 1 71 ? -1.437 -56.375 -40.75 1 93.75 71 SER A N 1
ATOM 499 C CA . SER A 1 71 ? -1.125 -55.125 -40.094 1 93.75 71 SER A CA 1
ATOM 500 C C . SER A 1 71 ? 0.099 -54.469 -40.719 1 93.75 71 SER A C 1
ATOM 502 O O . SER A 1 71 ? 0.123 -53.25 -40.906 1 93.75 71 SER A O 1
ATOM 504 N N . LEU A 1 72 ? 1.088 -55.219 -41 1 92.06 72 LEU A N 1
ATOM 505 C CA . LEU A 1 72 ? 2.275 -54.656 -41.656 1 92.06 72 LEU A CA 1
ATOM 506 C C . LEU A 1 72 ? 1.948 -54.156 -43.062 1 92.06 72 LEU A C 1
ATOM 508 O O . LEU A 1 72 ? 2.457 -53.125 -43.5 1 92.06 72 LEU A O 1
ATOM 512 N N . GLU A 1 73 ? 1.108 -54.969 -43.719 1 93 73 GLU A N 1
ATOM 513 C CA . GLU A 1 73 ? 0.67 -54.531 -45.031 1 93 73 GLU A CA 1
ATOM 514 C C . GLU A 1 73 ? 0.036 -53.156 -44.969 1 93 73 GLU A C 1
ATOM 516 O O . GLU A 1 73 ? 0.34 -52.281 -45.812 1 93 73 GLU A O 1
ATOM 521 N N . ARG A 1 74 ? -0.786 -53 -44.062 1 89.94 74 ARG A N 1
ATOM 522 C CA . ARG A 1 74 ? -1.464 -51.719 -43.875 1 89.94 74 ARG A CA 1
ATOM 523 C C . ARG A 1 74 ? -0.473 -50.625 -43.5 1 89.94 74 ARG A C 1
ATOM 525 O O . ARG A 1 74 ? -0.564 -49.5 -44 1 89.94 74 ARG A O 1
ATOM 532 N N . HIS A 1 75 ? 0.452 -50.969 -42.688 1 86.12 75 HIS A N 1
ATOM 533 C CA . HIS A 1 75 ? 1.445 -50.031 -42.219 1 86.12 75 HIS A CA 1
ATOM 534 C C . HIS A 1 75 ? 2.346 -49.531 -43.344 1 86.12 75 HIS A C 1
ATOM 536 O O . HIS A 1 75 ? 2.637 -48.344 -43.469 1 86.12 75 HIS A O 1
ATOM 542 N N . LEU A 1 76 ? 2.744 -50.469 -44.125 1 87.38 76 LEU A N 1
ATOM 543 C CA . LEU A 1 76 ? 3.656 -50.125 -45.219 1 87.38 76 LEU A CA 1
ATOM 544 C C . LEU A 1 76 ? 2.885 -49.688 -46.469 1 87.38 76 LEU A C 1
ATOM 546 O O . LEU A 1 76 ? 3.459 -49.094 -47.375 1 87.38 76 LEU A O 1
ATOM 550 N N . GLY A 1 77 ? 1.588 -50.031 -46.562 1 87.69 77 GLY A N 1
ATOM 551 C CA . GLY A 1 77 ? 0.761 -49.688 -47.719 1 87.69 77 GLY A CA 1
ATOM 552 C C . GLY A 1 77 ? 1.069 -50.531 -48.938 1 87.69 77 GLY A C 1
ATOM 553 O O . GLY A 1 77 ? 0.922 -50.031 -50.062 1 87.69 77 GLY A O 1
ATOM 554 N N . ARG A 1 78 ? 1.668 -51.625 -48.719 1 91.25 78 ARG A N 1
ATOM 555 C CA . ARG A 1 78 ? 2.027 -52.531 -49.812 1 91.25 78 ARG A CA 1
ATOM 556 C C . ARG A 1 78 ? 1.466 -53.906 -49.594 1 91.25 78 ARG A C 1
ATOM 558 O O . ARG A 1 78 ? 1.446 -54.406 -48.469 1 91.25 78 ARG A O 1
ATOM 565 N N . PRO A 1 79 ? 1.053 -54.562 -50.656 1 92.19 79 PRO A N 1
ATOM 566 C CA . PRO A 1 79 ? 0.516 -55.906 -50.5 1 92.19 79 PRO A CA 1
ATOM 567 C C . PRO A 1 79 ? 1.59 -56.938 -50.125 1 92.19 79 PRO A C 1
ATOM 569 O O . PRO A 1 79 ? 2.766 -56.719 -50.438 1 92.19 79 PRO A O 1
ATOM 572 N N . ARG A 1 80 ? 1.216 -57.969 -49.5 1 91.06 80 ARG A N 1
ATOM 573 C CA . ARG A 1 80 ? 2.102 -59 -48.969 1 91.06 80 ARG A CA 1
ATOM 574 C C . ARG A 1 80 ? 2.955 -59.625 -50.062 1 91.06 80 ARG A C 1
ATOM 576 O O . ARG A 1 80 ? 4.133 -59.906 -49.875 1 91.06 80 ARG A O 1
ATOM 583 N N . GLN A 1 81 ? 2.428 -59.75 -51.281 1 91.12 81 GLN A N 1
ATOM 584 C CA . GLN A 1 81 ? 3.111 -60.406 -52.406 1 91.12 81 GLN A CA 1
ATOM 585 C C . GLN A 1 81 ? 4.363 -59.625 -52.812 1 91.12 81 GLN A C 1
ATOM 587 O O . GLN A 1 81 ? 5.352 -60.219 -53.25 1 91.12 81 GLN A O 1
ATOM 592 N N . GLU A 1 82 ? 4.293 -58.406 -52.594 1 92.31 82 GLU A N 1
ATOM 593 C CA . GLU A 1 82 ? 5.426 -57.562 -52.938 1 92.31 82 GLU A CA 1
ATOM 594 C C . GLU A 1 82 ? 6.504 -57.594 -51.875 1 92.31 82 GLU A C 1
ATOM 596 O O . GLU A 1 82 ? 7.648 -57.188 -52.125 1 92.31 82 GLU A O 1
ATOM 601 N N . LEU A 1 83 ? 6.156 -58 -50.75 1 92.56 83 LEU A N 1
ATOM 602 C CA . LEU A 1 83 ? 7.07 -57.938 -49.625 1 92.56 83 LEU A CA 1
ATOM 603 C C . LEU A 1 83 ? 7.789 -59.25 -49.406 1 92.56 83 LEU A C 1
ATOM 605 O O . LEU A 1 83 ? 8.93 -59.281 -48.969 1 92.56 83 LEU A O 1
ATOM 609 N N . LEU A 1 84 ? 7.207 -60.344 -49.812 1 93.38 84 LEU A N 1
ATOM 610 C CA . LEU A 1 84 ? 7.75 -61.688 -49.594 1 93.38 84 LEU A CA 1
ATOM 611 C C . LEU A 1 84 ? 8.984 -61.906 -50.469 1 93.38 84 LEU A C 1
ATOM 613 O O . LEU A 1 84 ? 9.016 -61.469 -51.625 1 93.38 84 LEU A O 1
ATOM 617 N N . GLY A 1 85 ? 9.93 -62.5 -49.906 1 92.69 85 GLY A N 1
ATOM 618 C CA . GLY A 1 85 ? 11.141 -62.812 -50.656 1 92.69 85 GLY A CA 1
ATOM 619 C C . GLY A 1 85 ? 12.188 -61.719 -50.594 1 92.69 85 GLY A C 1
ATOM 620 O O . GLY A 1 85 ? 13.336 -61.938 -50.969 1 92.69 85 GLY A O 1
ATOM 621 N N . ARG A 1 86 ? 11.836 -60.625 -50.156 1 92.75 86 ARG A N 1
ATOM 622 C CA . ARG A 1 86 ? 12.766 -59.531 -50.031 1 92.75 86 ARG A CA 1
ATOM 623 C C . ARG A 1 86 ? 13.414 -59.5 -48.656 1 92.75 86 ARG A C 1
ATOM 625 O O . ARG A 1 86 ? 12.914 -60.156 -47.719 1 92.75 86 ARG A O 1
ATOM 632 N N . ARG A 1 87 ? 14.586 -58.719 -48.594 1 93.25 87 ARG A N 1
ATOM 633 C CA . ARG A 1 87 ? 15.258 -58.594 -47.312 1 93.25 87 ARG A CA 1
ATOM 634 C C . ARG A 1 87 ? 14.555 -57.562 -46.406 1 93.25 87 ARG A C 1
ATOM 636 O O . ARG A 1 87 ? 14.023 -56.594 -46.938 1 93.25 87 ARG A O 1
ATOM 643 N N . LEU A 1 88 ? 14.57 -57.844 -45.156 1 92.56 88 LEU A N 1
ATOM 644 C CA . LEU A 1 88 ? 13.883 -57.031 -44.156 1 92.56 88 LEU A CA 1
ATOM 645 C C . LEU A 1 88 ? 14.273 -55.562 -44.312 1 92.56 88 LEU A C 1
ATOM 647 O O . LEU A 1 88 ? 13.422 -54.688 -44.219 1 92.56 88 LEU A O 1
ATOM 651 N N . TRP A 1 89 ? 15.555 -55.219 -44.531 1 89.56 89 TRP A N 1
ATOM 652 C CA . TRP A 1 89 ? 16.031 -53.844 -44.562 1 89.56 89 TRP A CA 1
ATOM 653 C C . TRP A 1 89 ? 15.633 -53.188 -45.906 1 89.56 89 TRP A C 1
ATOM 655 O O . TRP A 1 89 ? 15.859 -51.969 -46.094 1 89.56 89 TRP A O 1
ATOM 665 N N . GLU A 1 90 ? 14.977 -53.906 -46.844 1 88.56 90 GLU A N 1
ATOM 666 C CA . GLU A 1 90 ? 14.5 -53.344 -48.094 1 88.56 90 GLU A CA 1
ATOM 667 C C . GLU A 1 90 ? 13.031 -52.938 -48 1 88.56 90 GLU A C 1
ATOM 669 O O . GLU A 1 90 ? 12.508 -52.281 -48.906 1 88.56 90 GLU A O 1
ATOM 674 N N . LEU A 1 91 ? 12.391 -53.406 -47.031 1 86.81 91 LEU A N 1
ATOM 675 C CA . LEU A 1 91 ? 10.945 -53.219 -46.938 1 86.81 91 LEU A CA 1
ATOM 676 C C . LEU A 1 91 ? 10.617 -51.781 -46.531 1 86.81 91 LEU A C 1
ATOM 678 O O . LEU A 1 91 ? 9.594 -51.25 -46.969 1 86.81 91 LEU A O 1
ATOM 682 N N . HIS A 1 92 ? 11.383 -51.219 -45.75 1 82.38 92 HIS A N 1
ATOM 683 C CA . HIS A 1 92 ? 11.117 -49.875 -45.25 1 82.38 92 HIS A CA 1
ATOM 684 C C . HIS A 1 92 ? 12.414 -49.125 -45 1 82.38 92 HIS A C 1
ATOM 686 O O . HIS A 1 92 ? 13.367 -49.656 -44.469 1 82.38 92 HIS A O 1
ATOM 692 N N . PRO A 1 93 ? 12.516 -47.906 -45.375 1 77.06 93 PRO A N 1
ATOM 693 C CA . PRO A 1 93 ? 13.742 -47.125 -45.219 1 77.06 93 PRO A CA 1
ATOM 694 C C . PRO A 1 93 ? 14.203 -47.062 -43.75 1 77.06 93 PRO A C 1
ATOM 696 O O . PRO A 1 93 ? 15.406 -46.969 -43.5 1 77.06 93 PRO A O 1
ATOM 699 N N . GLU A 1 94 ? 13.328 -47.156 -42.812 1 73.94 94 GLU A N 1
ATOM 700 C CA . GLU A 1 94 ? 13.688 -47.062 -41.406 1 73.94 94 GLU A CA 1
ATOM 701 C C . GLU A 1 94 ? 14.414 -48.312 -40.906 1 73.94 94 GLU A C 1
ATOM 703 O O . GLU A 1 94 ? 15.086 -48.281 -39.875 1 73.94 94 GLU A O 1
ATOM 708 N N . TRP A 1 95 ? 14.281 -49.344 -41.656 1 78.12 95 TRP A N 1
ATOM 709 C CA . TRP A 1 95 ? 14.852 -50.625 -41.219 1 78.12 95 TRP A CA 1
ATOM 710 C C . TRP A 1 95 ? 16.25 -50.844 -41.812 1 78.12 95 TRP A C 1
ATOM 712 O O . TRP A 1 95 ? 16.875 -51.875 -41.594 1 78.12 95 TRP A O 1
ATOM 722 N N . THR A 1 96 ? 16.688 -49.719 -42.469 1 79.88 96 THR A N 1
ATOM 723 C CA . THR A 1 96 ? 18.016 -49.781 -43.094 1 79.88 96 THR A CA 1
ATOM 724 C C . THR A 1 96 ? 19.094 -49.344 -42.094 1 79.88 96 THR A C 1
ATOM 726 O O . THR A 1 96 ? 20.281 -49.5 -42.375 1 79.88 96 THR A O 1
ATOM 729 N N . GLU A 1 97 ? 18.672 -48.906 -41 1 82.75 97 GLU A N 1
ATOM 730 C CA . GLU A 1 97 ? 19.625 -48.406 -40 1 82.75 97 GLU A CA 1
ATOM 731 C C . GLU A 1 97 ? 20.547 -49.531 -39.5 1 82.75 97 GLU A C 1
ATOM 733 O O . GLU A 1 97 ? 20.109 -50.656 -39.312 1 82.75 97 GLU A O 1
ATOM 738 N N . ARG A 1 98 ? 21.719 -49.125 -39.281 1 87.31 98 ARG A N 1
ATOM 739 C CA . ARG A 1 98 ? 22.75 -50.062 -38.875 1 87.31 98 ARG A CA 1
ATOM 740 C C . ARG A 1 98 ? 22.438 -50.656 -37.5 1 87.31 98 ARG A C 1
ATOM 742 O O . ARG A 1 98 ? 22.672 -51.812 -37.25 1 87.31 98 ARG A O 1
ATOM 749 N N . SER A 1 99 ? 21.938 -49.75 -36.656 1 88.75 99 SER A N 1
ATOM 750 C CA . SER A 1 99 ? 21.641 -50.219 -35.312 1 88.75 99 SER A CA 1
ATOM 751 C C . SER A 1 99 ? 20.594 -51.312 -35.312 1 88.75 99 SER A C 1
ATOM 753 O O . SER A 1 99 ? 20.688 -52.281 -34.562 1 88.75 99 SER A O 1
ATOM 755 N N . PHE A 1 100 ? 19.625 -51.25 -36.156 1 89.94 100 PHE A N 1
ATOM 756 C CA . PHE A 1 100 ? 18.578 -52.25 -36.281 1 89.94 100 PHE A CA 1
ATOM 757 C C . PHE A 1 100 ? 19.141 -53.562 -36.844 1 89.94 100 PHE A C 1
ATOM 759 O O . PHE A 1 100 ? 18.859 -54.625 -36.312 1 89.94 100 PHE A O 1
ATOM 766 N N . GLN A 1 101 ? 19.922 -53.5 -37.875 1 91.25 101 GLN A N 1
ATOM 767 C CA . GLN A 1 101 ? 20.531 -54.656 -38.469 1 91.25 101 GLN A CA 1
ATOM 768 C C . GLN A 1 101 ? 21.422 -55.406 -37.5 1 91.25 101 GLN A C 1
ATOM 770 O O . GLN A 1 101 ? 21.438 -56.656 -37.469 1 91.25 101 GLN A O 1
ATOM 775 N N . GLU A 1 102 ? 22.141 -54.562 -36.781 1 93 102 GLU A N 1
ATOM 776 C CA . GLU A 1 102 ? 23.016 -55.156 -35.781 1 93 102 GLU A CA 1
ATOM 777 C C . GLU A 1 102 ? 22.219 -55.906 -34.719 1 93 102 GLU A C 1
ATOM 779 O O . GLU A 1 102 ? 22.609 -57 -34.312 1 93 102 GLU A O 1
ATOM 784 N N . ARG A 1 103 ? 21.156 -55.375 -34.312 1 93.75 103 ARG A N 1
ATOM 785 C CA . ARG A 1 103 ? 20.312 -56.031 -33.312 1 93.75 103 ARG A CA 1
ATOM 786 C C . ARG A 1 103 ? 19.719 -57.312 -33.906 1 93.75 103 ARG A C 1
ATOM 788 O O . ARG A 1 103 ? 19.656 -58.344 -33.219 1 93.75 103 ARG A O 1
ATOM 795 N N . PHE A 1 104 ? 19.281 -57.281 -35.156 1 94.62 104 PHE A N 1
ATOM 796 C CA . PHE A 1 104 ? 18.781 -58.438 -35.844 1 94.62 104 PHE A CA 1
ATOM 797 C C . PHE A 1 104 ? 19.828 -59.562 -35.875 1 94.62 104 PHE A C 1
ATOM 799 O O . PHE A 1 104 ? 19.547 -60.688 -35.5 1 94.62 104 PHE A O 1
ATOM 806 N N . ARG A 1 105 ? 21.016 -59.188 -36.219 1 94.31 105 ARG A N 1
ATOM 807 C CA . ARG A 1 105 ? 22.109 -60.156 -36.281 1 94.31 105 ARG A CA 1
ATOM 808 C C . ARG A 1 105 ? 22.422 -60.719 -34.906 1 94.31 105 ARG A C 1
ATOM 810 O O . ARG A 1 105 ? 22.766 -61.906 -34.781 1 94.31 105 ARG A O 1
ATOM 817 N N . GLN A 1 106 ? 22.391 -59.875 -34 1 95.88 106 GLN A N 1
ATOM 818 C CA . GLN A 1 106 ? 22.641 -60.312 -32.625 1 95.88 106 GLN A CA 1
ATOM 819 C C . GLN A 1 106 ? 21.625 -61.375 -32.188 1 95.88 106 GLN A C 1
ATOM 821 O O . GLN A 1 106 ? 21.984 -62.375 -31.594 1 95.88 106 GLN A O 1
ATOM 826 N N . VAL A 1 107 ? 20.359 -61.125 -32.5 1 96.38 107 VAL A N 1
ATOM 827 C CA . VAL A 1 107 ? 19.297 -62.062 -32.156 1 96.38 107 VAL A CA 1
ATOM 828 C C . VAL A 1 107 ? 19.531 -63.375 -32.906 1 96.38 107 VAL A C 1
ATOM 830 O O . VAL A 1 107 ? 19.328 -64.438 -32.344 1 96.38 107 VAL A O 1
ATOM 833 N N . VAL A 1 108 ? 19.969 -63.312 -34.125 1 95.31 108 VAL A N 1
ATOM 834 C CA . VAL A 1 108 ? 20.234 -64.5 -34.938 1 95.31 108 VAL A CA 1
ATOM 835 C C . VAL A 1 108 ? 21.391 -65.25 -34.312 1 95.31 108 VAL A C 1
ATOM 837 O O . VAL A 1 108 ? 21.328 -66.5 -34.188 1 95.31 108 VAL A O 1
ATOM 840 N N . ARG A 1 109 ? 22.375 -64.625 -33.844 1 94.38 109 ARG A N 1
ATOM 841 C CA . ARG A 1 109 ? 23.594 -65.25 -33.344 1 94.38 109 ARG A CA 1
ATOM 842 C C . ARG A 1 109 ? 23.359 -65.812 -31.953 1 94.38 109 ARG A C 1
ATOM 844 O O . ARG A 1 109 ? 23.75 -66.938 -31.656 1 94.38 109 ARG A O 1
ATOM 851 N N . THR A 1 110 ? 22.797 -65.062 -31.078 1 94.5 110 THR A N 1
ATOM 852 C CA . THR A 1 110 ? 22.734 -65.438 -29.656 1 94.5 110 THR A CA 1
ATOM 853 C C . THR A 1 110 ? 21.438 -66.188 -29.344 1 94.5 110 THR A C 1
ATOM 855 O O . THR A 1 110 ? 21.359 -66.875 -28.359 1 94.5 110 THR A O 1
ATOM 858 N N . GLY A 1 111 ? 20.391 -65.812 -30.094 1 92.12 111 GLY A N 1
ATOM 859 C CA . GLY A 1 111 ? 19.078 -66.375 -29.812 1 92.12 111 GLY A CA 1
ATOM 860 C C . GLY A 1 111 ? 18.312 -65.625 -28.75 1 92.12 111 GLY A C 1
ATOM 861 O O . GLY A 1 111 ? 17.156 -65.938 -28.453 1 92.12 111 GLY A O 1
ATOM 862 N N . GLU A 1 112 ? 18.953 -64.688 -28.25 1 92.69 112 GLU A N 1
ATOM 863 C CA . GLU A 1 112 ? 18.312 -63.844 -27.25 1 92.69 112 GLU A CA 1
ATOM 864 C C . GLU A 1 112 ? 17.453 -62.75 -27.875 1 92.69 112 GLU A C 1
ATOM 866 O O . GLU A 1 112 ? 17.875 -62.094 -28.828 1 92.69 112 GLU A O 1
ATOM 871 N N . SER A 1 113 ? 16.266 -62.594 -27.359 1 94.62 113 SER A N 1
ATOM 872 C CA . SER A 1 113 ? 15.328 -61.625 -27.922 1 94.62 113 SER A CA 1
ATOM 873 C C . SER A 1 113 ? 15.812 -60.188 -27.656 1 94.62 113 SER A C 1
ATOM 875 O O . SER A 1 113 ? 16.656 -59.969 -26.781 1 94.62 113 SER A O 1
ATOM 877 N N . ALA A 1 114 ? 15.344 -59.25 -28.422 1 94.94 114 ALA A N 1
ATOM 878 C CA . ALA A 1 114 ? 15.68 -57.844 -28.266 1 94.94 114 ALA A CA 1
ATOM 879 C C . ALA A 1 114 ? 14.43 -56.969 -28.344 1 94.94 114 ALA A C 1
ATOM 881 O O . ALA A 1 114 ? 13.508 -57.25 -29.109 1 94.94 114 ALA A O 1
ATOM 882 N N . GLU A 1 115 ? 14.383 -55.938 -27.531 1 94.62 115 GLU A N 1
ATOM 883 C CA . GLU A 1 115 ? 13.336 -54.906 -27.547 1 94.62 115 GLU A CA 1
ATOM 884 C C . GLU A 1 115 ? 13.922 -53.5 -27.516 1 94.62 115 GLU A C 1
ATOM 886 O O . GLU A 1 115 ? 14.82 -53.219 -26.719 1 94.62 115 GLU A O 1
ATOM 891 N N . PHE A 1 116 ? 13.422 -52.594 -28.328 1 92.94 116 PHE A N 1
ATOM 892 C CA . PHE A 1 116 ? 13.914 -51.219 -28.344 1 92.94 116 PHE A CA 1
ATOM 893 C C . PHE A 1 116 ? 12.898 -50.281 -28.969 1 92.94 116 PHE A C 1
ATOM 895 O O . PHE A 1 116 ? 12.062 -50.688 -29.766 1 92.94 116 PHE A O 1
ATOM 902 N N . GLU A 1 117 ? 12.953 -49.062 -28.562 1 91.25 117 GLU A N 1
ATOM 903 C CA . GLU A 1 117 ? 12.102 -48 -29.109 1 91.25 117 GLU A CA 1
ATOM 904 C C . GLU A 1 117 ? 12.82 -47.219 -30.203 1 91.25 117 GLU A C 1
ATOM 906 O O . GLU A 1 117 ? 14.039 -47.031 -30.125 1 91.25 117 GLU A O 1
ATOM 911 N N . ARG A 1 118 ? 12.016 -46.875 -31.156 1 87.44 118 ARG A N 1
ATOM 912 C CA . ARG A 1 118 ? 12.602 -46.094 -32.25 1 87.44 118 ARG A CA 1
ATOM 913 C C . ARG A 1 118 ? 11.648 -44.969 -32.688 1 87.44 118 ARG A C 1
ATOM 915 O O . ARG A 1 118 ? 10.438 -45.188 -32.812 1 87.44 118 ARG A O 1
ATOM 922 N N . HIS A 1 119 ? 12.25 -43.875 -32.969 1 88.81 119 HIS A N 1
ATOM 923 C CA . HIS A 1 119 ? 11.516 -42.719 -33.531 1 88.81 119 HIS A CA 1
ATOM 924 C C . HIS A 1 119 ? 11.727 -42.656 -35.031 1 88.81 119 HIS A C 1
ATOM 926 O O . HIS A 1 119 ? 12.859 -42.594 -35.5 1 88.81 119 HIS A O 1
ATOM 932 N N . ALA A 1 120 ? 10.57 -42.719 -35.75 1 82.25 120 ALA A N 1
ATOM 933 C CA . ALA A 1 120 ? 10.625 -42.562 -37.188 1 82.25 120 ALA A CA 1
ATOM 934 C C . ALA A 1 120 ? 10.453 -41.094 -37.562 1 82.25 120 ALA A C 1
ATOM 936 O O . ALA A 1 120 ? 9.336 -40.562 -37.562 1 82.25 120 ALA A O 1
ATOM 937 N N . GLU A 1 121 ? 11.516 -40.344 -37.781 1 75.25 121 GLU A N 1
ATOM 938 C CA . GLU A 1 121 ? 11.602 -38.906 -37.969 1 75.25 121 GLU A CA 1
ATOM 939 C C . GLU A 1 121 ? 10.68 -38.438 -39.094 1 75.25 121 GLU A C 1
ATOM 941 O O . GLU A 1 121 ? 9.945 -37.469 -38.938 1 75.25 121 GLU A O 1
ATOM 946 N N . PRO A 1 122 ? 10.68 -39.156 -40.281 1 71.56 122 PRO A N 1
ATOM 947 C CA . PRO A 1 122 ? 9.891 -38.625 -41.375 1 71.56 122 PRO A CA 1
ATOM 948 C C . PRO A 1 122 ? 8.398 -38.562 -41.062 1 71.56 122 PRO A C 1
ATOM 950 O O . PRO A 1 122 ? 7.719 -37.625 -41.5 1 71.56 122 PRO A O 1
ATOM 953 N N . GLN A 1 123 ? 7.887 -39.469 -40.281 1 76.62 123 GLN A N 1
ATOM 954 C CA . GLN A 1 123 ? 6.457 -39.469 -39.969 1 76.62 123 GLN A CA 1
ATOM 955 C C . GLN A 1 123 ? 6.195 -39.062 -38.531 1 76.62 123 GLN A C 1
ATOM 957 O O . GLN A 1 123 ? 5.043 -38.938 -38.125 1 76.62 123 GLN A O 1
ATOM 962 N N . ASP A 1 124 ? 7.215 -38.75 -37.844 1 83.38 124 ASP A N 1
ATOM 963 C CA . ASP A 1 124 ? 7.148 -38.375 -36.438 1 83.38 124 ASP A CA 1
ATOM 964 C C . ASP A 1 124 ? 6.359 -39.438 -35.656 1 83.38 124 ASP A C 1
ATOM 966 O O . ASP A 1 124 ? 5.445 -39.094 -34.906 1 83.38 124 ASP A O 1
ATOM 970 N N . ARG A 1 125 ? 6.594 -40.719 -35.938 1 88.38 125 ARG A N 1
ATOM 971 C CA . ARG A 1 125 ? 5.938 -41.844 -35.281 1 88.38 125 ARG A CA 1
ATOM 972 C C . A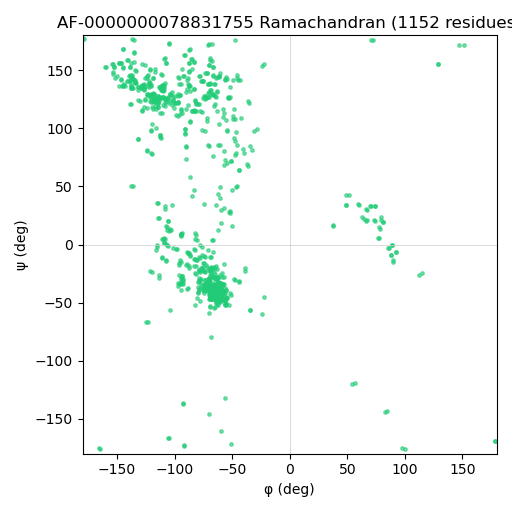RG A 1 125 ? 6.926 -42.625 -34.406 1 88.38 125 ARG A C 1
ATOM 974 O O . ARG A 1 125 ? 8.117 -42.688 -34.719 1 88.38 125 ARG A O 1
ATOM 981 N N . TRP A 1 126 ? 6.426 -43.094 -33.406 1 91.81 126 TRP A N 1
ATOM 982 C CA . TRP A 1 126 ? 7.227 -43.906 -32.469 1 91.81 126 TRP A CA 1
ATOM 983 C C . TRP A 1 126 ? 6.816 -45.375 -32.562 1 91.81 126 TRP A C 1
ATOM 985 O O . TRP A 1 126 ? 5.625 -45.688 -32.625 1 91.81 126 TRP A O 1
ATOM 995 N N . PHE A 1 127 ? 7.836 -46.312 -32.531 1 91.44 127 PHE A N 1
ATOM 996 C CA . PHE A 1 127 ? 7.566 -47.75 -32.562 1 91.44 127 PHE A CA 1
ATOM 997 C C . PHE A 1 127 ? 8.391 -48.5 -31.516 1 91.44 127 PHE A C 1
ATOM 999 O O . PHE A 1 127 ? 9.516 -48.094 -31.219 1 91.44 127 PHE A O 1
ATOM 1006 N N . VAL A 1 128 ? 7.77 -49.375 -30.938 1 93.31 128 VAL A N 1
ATOM 1007 C CA . VAL A 1 128 ? 8.516 -50.375 -30.156 1 93.31 128 VAL A CA 1
ATOM 1008 C C . VAL A 1 128 ? 8.711 -51.625 -30.984 1 93.31 128 VAL A C 1
ATOM 1010 O O . VAL A 1 128 ? 7.742 -52.219 -31.5 1 93.31 128 VAL A O 1
ATOM 1013 N N . LYS A 1 129 ? 9.891 -52.062 -31.203 1 94.12 129 LYS A N 1
ATOM 1014 C CA . LYS A 1 129 ? 10.227 -53.25 -31.984 1 94.12 129 LYS A CA 1
ATOM 1015 C C . LYS A 1 129 ? 10.766 -54.344 -31.094 1 94.12 129 LYS A C 1
ATOM 1017 O O . LYS A 1 129 ? 11.539 -54.094 -30.172 1 94.12 129 LYS A O 1
ATOM 1022 N N . ARG A 1 130 ? 10.273 -55.469 -31.391 1 95.5 130 ARG A N 1
ATOM 1023 C CA . ARG A 1 130 ? 10.727 -56.688 -30.688 1 95.5 130 ARG A CA 1
ATOM 1024 C C . ARG A 1 130 ? 11.172 -57.75 -31.656 1 95.5 130 ARG A C 1
ATOM 1026 O O . ARG A 1 130 ? 10.477 -58.031 -32.656 1 95.5 130 ARG A O 1
ATOM 1033 N N . LEU A 1 131 ? 12.305 -58.375 -31.406 1 95.94 131 LEU A N 1
ATOM 1034 C CA . LEU A 1 131 ? 12.852 -59.438 -32.25 1 95.94 131 LEU A CA 1
ATOM 1035 C C . LEU A 1 131 ? 12.969 -60.75 -31.469 1 95.94 131 LEU A C 1
ATOM 1037 O O . LEU A 1 131 ? 13.461 -60.75 -30.328 1 95.94 131 LEU A O 1
ATOM 1041 N N . PHE A 1 132 ? 12.43 -61.781 -32.062 1 95.25 132 PHE A N 1
ATOM 1042 C CA . PHE A 1 132 ? 12.523 -63.094 -31.453 1 95.25 132 PHE A CA 1
ATOM 1043 C C . PHE A 1 132 ? 13.086 -64.125 -32.438 1 95.25 132 PHE A C 1
ATOM 1045 O O . PHE A 1 132 ? 12.703 -64.125 -33.625 1 95.25 132 PHE A O 1
ATOM 1052 N N . ARG A 1 133 ? 13.945 -64.938 -32.062 1 94.94 133 ARG A N 1
ATOM 1053 C CA . ARG A 1 133 ? 14.398 -66.062 -32.906 1 94.94 133 ARG A CA 1
ATOM 1054 C C . ARG A 1 133 ? 13.648 -67.312 -32.531 1 94.94 133 ARG A C 1
ATOM 1056 O O . ARG A 1 133 ? 13.641 -67.75 -31.391 1 94.94 133 ARG A O 1
ATOM 1063 N N . VAL A 1 134 ? 13.008 -67.875 -33.438 1 90.81 134 VAL A N 1
ATOM 1064 C CA . VAL A 1 134 ? 12.281 -69.125 -33.25 1 90.81 134 VAL A CA 1
ATOM 1065 C C . VAL A 1 134 ? 12.711 -70.125 -34.344 1 90.81 134 VAL A C 1
ATOM 1067 O O . VAL A 1 134 ? 12.398 -69.938 -35.531 1 90.81 134 VAL A O 1
ATOM 1070 N N . HIS A 1 135 ? 13.344 -71.188 -33.969 1 87.38 135 HIS A N 1
ATOM 1071 C CA . HIS A 1 135 ? 13.898 -72.125 -34.906 1 87.38 135 HIS A CA 1
ATOM 1072 C C . HIS A 1 135 ? 14.867 -71.5 -35.875 1 87.38 135 HIS A C 1
ATOM 1074 O O . HIS A 1 135 ? 15.852 -70.875 -35.469 1 87.38 135 HIS A O 1
ATOM 1080 N N . GLU A 1 136 ? 14.586 -71.562 -37.094 1 89.25 136 GLU A N 1
ATOM 1081 C CA . GLU A 1 136 ? 15.469 -71 -38.094 1 89.25 136 GLU A CA 1
ATOM 1082 C C . GLU A 1 136 ? 14.836 -69.75 -38.688 1 89.25 136 GLU A C 1
ATOM 1084 O O . GLU A 1 136 ? 15.016 -69.438 -39.875 1 89.25 136 GLU A O 1
ATOM 1089 N N . ARG A 1 137 ? 14.039 -69.062 -37.844 1 93.62 137 ARG A N 1
ATOM 1090 C CA . ARG A 1 137 ? 13.375 -67.812 -38.281 1 93.62 137 ARG A CA 1
ATOM 1091 C C . ARG A 1 137 ? 13.484 -66.75 -37.25 1 93.62 137 ARG A C 1
ATOM 1093 O O . ARG A 1 137 ? 13.758 -67 -36.062 1 93.62 137 ARG A O 1
ATOM 1100 N N . VAL A 1 138 ? 13.375 -65.562 -37.688 1 94.81 138 VAL A N 1
ATOM 1101 C CA . VAL A 1 138 ? 13.305 -64.438 -36.812 1 94.81 138 VAL A CA 1
ATOM 1102 C C . VAL A 1 138 ? 11.977 -63.688 -37 1 94.81 138 VAL A C 1
ATOM 1104 O O . VAL A 1 138 ? 11.57 -63.438 -38.125 1 94.81 138 VAL A O 1
ATOM 1107 N N . VAL A 1 139 ? 11.281 -63.406 -35.906 1 94.88 139 VAL A N 1
ATOM 1108 C CA . VAL A 1 139 ? 10 -62.719 -35.969 1 94.88 139 VAL A CA 1
ATOM 1109 C C . VAL A 1 139 ? 10.164 -61.312 -35.406 1 94.88 139 VAL A C 1
ATOM 1111 O O . VAL A 1 139 ? 10.695 -61.094 -34.312 1 94.88 139 VAL A O 1
ATOM 1114 N N . LEU A 1 140 ? 9.742 -60.312 -36.188 1 94.88 140 LEU A N 1
ATOM 1115 C CA . LEU A 1 140 ? 9.773 -58.906 -35.781 1 94.88 140 LEU A CA 1
ATOM 1116 C C . LEU A 1 140 ? 8.359 -58.375 -35.5 1 94.88 140 LEU A C 1
ATOM 1118 O O . LEU A 1 140 ? 7.469 -58.531 -36.344 1 94.88 140 LEU A O 1
ATOM 1122 N N . PHE A 1 141 ? 8.227 -57.906 -34.281 1 95.06 141 PHE A N 1
ATOM 1123 C CA . PHE A 1 141 ? 7.016 -57.188 -33.906 1 95.06 141 PHE A CA 1
ATOM 1124 C C . PHE A 1 141 ? 7.262 -55.688 -33.875 1 95.06 141 PHE A C 1
ATOM 1126 O O . PHE A 1 141 ? 8.227 -55.219 -33.25 1 95.06 141 PHE A O 1
ATOM 1133 N N . SER A 1 142 ? 6.41 -54.969 -34.5 1 93.44 142 SER A N 1
ATOM 1134 C CA . SER A 1 142 ? 6.48 -53.5 -34.469 1 93.44 142 SER A CA 1
ATOM 1135 C C . SER A 1 142 ? 5.156 -52.906 -34.031 1 93.44 142 SER A C 1
ATOM 1137 O O . SER A 1 142 ? 4.129 -53.094 -34.688 1 93.44 142 SER A O 1
ATOM 1139 N N . ARG A 1 143 ? 5.191 -52.219 -32.938 1 92.31 143 ARG A N 1
ATOM 1140 C CA . ARG A 1 143 ? 3.99 -51.594 -32.406 1 92.31 143 ARG A CA 1
ATOM 1141 C C . ARG A 1 143 ? 4.098 -50.094 -32.469 1 92.31 143 ARG A C 1
ATOM 1143 O O . ARG A 1 143 ? 5.07 -49.5 -31.984 1 92.31 143 ARG A O 1
ATOM 1150 N N . ASP A 1 144 ? 3 -49.5 -32.938 1 90.62 144 ASP A N 1
ATOM 1151 C CA . ASP A 1 144 ? 2.918 -48.031 -33 1 90.62 144 ASP A CA 1
ATOM 1152 C C . ASP A 1 144 ? 2.518 -47.469 -31.641 1 90.62 144 ASP A C 1
ATOM 1154 O O . ASP A 1 144 ? 1.414 -47.719 -31.156 1 90.62 144 ASP A O 1
ATOM 1158 N N . ILE A 1 145 ? 3.475 -46.688 -31.016 1 91.31 145 ILE A N 1
ATOM 1159 C CA . ILE A 1 145 ? 3.186 -46.125 -29.703 1 91.31 145 ILE A CA 1
ATOM 1160 C C . ILE A 1 145 ? 3.119 -44.594 -29.812 1 91.31 145 ILE A C 1
ATOM 1162 O O . ILE A 1 145 ? 3.336 -43.875 -28.828 1 91.31 145 ILE A O 1
ATOM 1166 N N . SER A 1 146 ? 2.859 -44.125 -31 1 91.31 146 SER A N 1
ATOM 1167 C CA . SER A 1 146 ? 2.83 -42.688 -31.234 1 91.31 146 SER A CA 1
ATOM 1168 C C . SER A 1 146 ? 1.769 -42 -30.375 1 91.31 146 SER A C 1
ATOM 1170 O O . SER A 1 146 ? 2.014 -40.938 -29.797 1 91.31 146 SER A O 1
ATOM 1172 N N . ALA A 1 147 ? 0.589 -42.625 -30.281 1 89.56 147 ALA A N 1
ATOM 1173 C CA . ALA A 1 147 ? -0.506 -42.031 -29.5 1 89.56 147 ALA A CA 1
ATOM 1174 C C . ALA A 1 147 ? -0.131 -41.906 -28.031 1 89.56 147 ALA A C 1
ATOM 1176 O O . ALA A 1 147 ? -0.401 -40.875 -27.406 1 89.56 147 ALA A O 1
ATOM 1177 N N . GLU A 1 148 ? 0.537 -42.875 -27.5 1 87.38 148 GLU A N 1
ATOM 1178 C CA . GLU A 1 148 ? 0.97 -42.875 -26.109 1 87.38 148 GLU A CA 1
ATOM 1179 C C . GLU A 1 148 ? 2.02 -41.781 -25.859 1 87.38 148 GLU A C 1
ATOM 1181 O O . GLU A 1 148 ? 1.938 -41.031 -24.875 1 87.38 148 GLU A O 1
ATOM 1186 N N . LYS A 1 149 ? 2.955 -41.688 -26.766 1 90.31 149 LYS A N 1
ATOM 1187 C CA . LYS A 1 149 ? 4.027 -40.688 -26.641 1 90.31 149 LYS A CA 1
ATOM 1188 C C . LYS A 1 149 ? 3.484 -39.281 -26.781 1 90.31 149 LYS A C 1
ATOM 1190 O O . LYS A 1 149 ? 3.91 -38.375 -26.047 1 90.31 149 LYS A O 1
ATOM 1195 N N . LYS A 1 150 ? 2.564 -39.125 -27.688 1 90.12 150 LYS A N 1
ATOM 1196 C CA . LYS A 1 150 ? 1.955 -37.812 -27.859 1 90.12 150 LYS A CA 1
ATOM 1197 C C . LYS A 1 150 ? 1.175 -37.375 -26.609 1 90.12 150 LYS A C 1
ATOM 1199 O O . LYS A 1 150 ? 1.245 -36.25 -26.188 1 90.12 150 LYS A O 1
ATOM 1204 N N . GLN A 1 151 ? 0.445 -38.281 -26.031 1 89.25 151 GLN A N 1
ATOM 1205 C CA . GLN A 1 151 ? -0.307 -38 -24.812 1 89.25 151 GLN A CA 1
ATOM 1206 C C . GLN A 1 151 ? 0.626 -37.625 -23.672 1 89.25 151 GLN A C 1
ATOM 1208 O O . GLN A 1 151 ? 0.367 -36.656 -22.938 1 89.25 151 GLN A O 1
ATOM 1213 N N . GLU A 1 152 ? 1.686 -38.344 -23.562 1 88.19 152 GLU A N 1
ATOM 1214 C CA . GLU A 1 152 ? 2.676 -38.031 -22.531 1 88.19 152 GLU A CA 1
ATOM 1215 C C . GLU A 1 152 ? 3.312 -36.688 -22.75 1 88.19 152 GLU A C 1
ATOM 1217 O O . GLU A 1 152 ? 3.463 -35.906 -21.797 1 88.19 152 GLU A O 1
ATOM 1222 N N . ALA A 1 153 ? 3.619 -36.469 -23.969 1 90.12 153 ALA A N 1
ATOM 1223 C CA . ALA A 1 153 ? 4.242 -35.188 -24.312 1 90.12 153 ALA A CA 1
ATOM 1224 C C . ALA A 1 153 ? 3.297 -34.031 -24.016 1 90.12 153 ALA A C 1
ATOM 1226 O O . ALA A 1 153 ? 3.719 -33 -23.5 1 90.12 153 ALA A O 1
ATOM 1227 N N . THR A 1 154 ? 2.012 -34.219 -24.328 1 91.88 154 THR A N 1
ATOM 1228 C CA . THR A 1 154 ? 1.019 -33.156 -24.078 1 91.88 154 THR A CA 1
ATOM 1229 C C . THR A 1 154 ? 0.885 -32.906 -22.578 1 91.88 154 THR A C 1
ATOM 1231 O O . THR A 1 154 ? 0.873 -31.75 -22.156 1 91.88 154 THR A O 1
ATOM 1234 N N . LEU A 1 155 ? 0.867 -33.938 -21.812 1 91.31 155 LEU A N 1
ATOM 1235 C CA . LEU A 1 155 ? 0.74 -33.781 -20.375 1 91.31 155 LEU A CA 1
ATOM 1236 C C . LEU A 1 155 ? 1.97 -33.094 -19.781 1 91.31 155 LEU A C 1
ATOM 1238 O O . LEU A 1 155 ? 1.847 -32.219 -18.922 1 91.31 155 LEU A O 1
ATOM 1242 N N . ARG A 1 156 ? 3.064 -33.406 -20.281 1 91.69 156 ARG A N 1
ATOM 1243 C CA . ARG A 1 156 ? 4.301 -32.812 -19.812 1 91.69 156 ARG A CA 1
ATOM 1244 C C . ARG A 1 156 ? 4.34 -31.328 -20.188 1 91.69 156 ARG A C 1
ATOM 1246 O O . ARG A 1 156 ? 4.746 -30.484 -19.375 1 91.69 156 ARG A O 1
ATOM 1253 N N . ALA A 1 157 ? 3.902 -31.078 -21.391 1 92.88 157 ALA A N 1
ATOM 1254 C CA . ALA A 1 157 ? 3.861 -29.688 -21.828 1 92.88 157 ALA A CA 1
ATOM 1255 C C . ALA A 1 157 ? 2.916 -28.859 -20.969 1 92.88 157 ALA A C 1
ATOM 1257 O O . ALA A 1 157 ? 3.238 -27.734 -20.578 1 92.88 157 ALA A O 1
ATOM 1258 N N . LEU A 1 158 ? 1.813 -29.422 -20.641 1 92.06 158 LEU A N 1
ATOM 1259 C CA . LEU A 1 158 ? 0.844 -28.75 -19.781 1 92.06 158 LEU A CA 1
ATOM 1260 C C . LEU A 1 158 ? 1.413 -28.531 -18.391 1 92.06 158 LEU A C 1
ATOM 1262 O O . LEU A 1 158 ? 1.242 -27.453 -17.812 1 92.06 158 LEU A O 1
ATOM 1266 N N . TYR A 1 159 ? 2.07 -29.484 -17.906 1 92.31 159 TYR A N 1
ATOM 1267 C CA . TYR A 1 159 ? 2.707 -29.375 -16.594 1 92.31 159 TYR A CA 1
ATOM 1268 C C . TYR A 1 159 ? 3.725 -28.234 -16.578 1 92.31 159 TYR A C 1
ATOM 1270 O O . TYR A 1 159 ? 3.729 -27.422 -15.664 1 92.31 159 TYR A O 1
ATOM 1278 N N . ASP A 1 160 ? 4.504 -28.156 -17.578 1 92.62 160 ASP A N 1
ATOM 1279 C CA . ASP A 1 160 ? 5.539 -27.125 -17.656 1 92.62 160 ASP A CA 1
ATOM 1280 C C . ASP A 1 160 ? 4.926 -25.734 -17.766 1 92.62 160 ASP A C 1
ATOM 1282 O O . ASP A 1 160 ? 5.41 -24.781 -17.141 1 92.62 160 ASP A O 1
ATOM 1286 N N . GLU A 1 161 ? 3.895 -25.703 -18.484 1 91.19 161 GLU A N 1
ATOM 1287 C CA . GLU A 1 161 ? 3.191 -24.422 -18.609 1 91.19 161 GLU A CA 1
ATOM 1288 C C . GLU A 1 161 ? 2.611 -23.969 -17.281 1 91.19 161 GLU A C 1
ATOM 1290 O O . GLU A 1 161 ? 2.76 -22.812 -16.891 1 91.19 161 GLU A O 1
ATOM 1295 N N . MET A 1 162 ? 2.029 -24.953 -16.578 1 91.62 162 MET A N 1
ATOM 1296 C CA . MET A 1 162 ? 1.43 -24.625 -15.289 1 91.62 162 MET A CA 1
ATOM 1297 C C . MET A 1 162 ? 2.5 -24.25 -14.266 1 91.62 162 MET A C 1
ATOM 1299 O O . MET A 1 162 ? 2.297 -23.344 -13.453 1 91.62 162 MET A O 1
ATOM 1303 N N . ARG A 1 163 ? 3.561 -24.875 -14.359 1 92.06 163 ARG A N 1
ATOM 1304 C CA . ARG A 1 163 ? 4.676 -24.562 -13.469 1 92.06 163 ARG A CA 1
ATOM 1305 C C . ARG A 1 163 ? 5.195 -23.156 -13.711 1 92.06 163 ARG A C 1
ATOM 1307 O O . ARG A 1 163 ? 5.453 -22.422 -12.758 1 92.06 163 ARG A O 1
ATOM 1314 N N . ARG A 1 164 ? 5.301 -22.797 -14.945 1 90.69 164 ARG A N 1
ATOM 1315 C CA . ARG A 1 164 ? 5.734 -21.438 -15.281 1 90.69 164 ARG A CA 1
ATOM 1316 C C . ARG A 1 164 ? 4.734 -20.406 -14.773 1 90.69 164 ARG A C 1
ATOM 1318 O O . ARG A 1 164 ? 5.125 -19.406 -14.172 1 90.69 164 ARG A O 1
ATOM 1325 N N . ALA A 1 165 ? 3.51 -20.688 -15.023 1 91.62 165 ALA A N 1
ATOM 1326 C CA . ALA A 1 165 ? 2.455 -19.781 -14.578 1 91.62 165 ALA A CA 1
ATOM 1327 C C . ALA A 1 165 ? 2.463 -19.641 -13.055 1 91.62 165 ALA A C 1
ATOM 1329 O O . ALA A 1 165 ? 2.266 -18.547 -12.531 1 91.62 165 ALA A O 1
ATOM 1330 N N . GLN A 1 166 ? 2.658 -20.797 -12.406 1 93.06 166 GLN A N 1
ATOM 1331 C CA . GLN A 1 166 ? 2.717 -20.797 -10.945 1 93.06 166 GLN A CA 1
ATOM 1332 C C . GLN A 1 166 ? 3.891 -19.953 -10.445 1 93.06 166 GLN A C 1
ATOM 1334 O O . GLN A 1 166 ? 3.742 -19.172 -9.508 1 93.06 166 GLN A O 1
ATOM 1339 N N . ARG A 1 167 ? 4.996 -20.062 -10.984 1 92.81 167 ARG A N 1
ATOM 1340 C CA . ARG A 1 167 ? 6.18 -19.312 -10.586 1 92.81 167 ARG A CA 1
ATOM 1341 C C . ARG A 1 167 ? 5.965 -17.812 -10.797 1 92.81 167 ARG A C 1
ATOM 1343 O O . ARG A 1 167 ? 6.328 -17 -9.938 1 92.81 167 ARG A O 1
ATOM 1350 N N . HIS A 1 168 ? 5.34 -17.484 -11.898 1 92.38 168 HIS A N 1
ATOM 1351 C CA . HIS A 1 168 ? 5.043 -16.078 -12.195 1 92.38 168 HIS A CA 1
ATOM 1352 C C . HIS A 1 168 ? 4.098 -15.484 -11.156 1 92.38 168 HIS A C 1
ATOM 1354 O O . HIS A 1 168 ? 4.367 -14.414 -10.609 1 92.38 168 HIS A O 1
ATOM 1360 N N . ALA A 1 169 ? 3.102 -16.219 -10.914 1 93.19 169 ALA A N 1
ATOM 1361 C CA . ALA A 1 169 ? 2.105 -15.742 -9.961 1 93.19 169 ALA A CA 1
ATOM 1362 C C . ALA A 1 169 ? 2.697 -15.633 -8.555 1 93.19 169 ALA A C 1
ATOM 1364 O O . ALA A 1 169 ? 2.428 -14.672 -7.836 1 93.19 169 ALA A O 1
ATOM 1365 N N . ALA A 1 170 ? 3.459 -16.625 -8.203 1 94 170 ALA A N 1
ATOM 1366 C CA . ALA A 1 170 ? 4.094 -16.625 -6.887 1 94 170 ALA A CA 1
ATOM 1367 C C . ALA A 1 170 ? 5.059 -15.453 -6.738 1 94 170 ALA A C 1
ATOM 1369 O O . ALA A 1 170 ? 5.117 -14.82 -5.684 1 94 170 ALA A O 1
ATOM 1370 N N . PHE A 1 171 ? 5.781 -15.164 -7.77 1 95.75 171 PHE A N 1
ATOM 1371 C CA . PHE A 1 171 ? 6.688 -14.023 -7.777 1 95.75 171 PHE A CA 1
ATOM 1372 C C . PHE A 1 171 ? 5.922 -12.727 -7.566 1 95.75 171 PHE A C 1
ATOM 1374 O O . PHE A 1 171 ? 6.305 -11.898 -6.73 1 95.75 171 PHE A O 1
ATOM 1381 N N . LEU A 1 172 ? 4.898 -12.547 -8.297 1 94.62 172 LEU A N 1
ATOM 1382 C CA . LEU A 1 172 ? 4.129 -11.312 -8.211 1 94.62 172 LEU A CA 1
ATOM 1383 C C . LEU A 1 172 ? 3.482 -11.172 -6.836 1 94.62 172 LEU A C 1
ATOM 1385 O O . LEU A 1 172 ? 3.412 -10.07 -6.289 1 94.62 172 LEU A O 1
ATOM 1389 N N . ALA A 1 173 ? 3.008 -12.242 -6.32 1 93.25 173 ALA A N 1
ATOM 1390 C CA . ALA A 1 173 ? 2.434 -12.227 -4.977 1 93.25 173 ALA A CA 1
ATOM 1391 C C . ALA A 1 173 ? 3.475 -11.805 -3.941 1 93.25 173 ALA A C 1
ATOM 1393 O O . ALA A 1 173 ? 3.199 -10.969 -3.076 1 93.25 173 ALA A O 1
ATOM 1394 N N . GLN A 1 174 ? 4.594 -12.328 -4.062 1 93.62 174 GLN A N 1
ATOM 1395 C CA . GLN A 1 174 ? 5.684 -11.984 -3.154 1 93.62 174 GLN A CA 1
ATOM 1396 C C . GLN A 1 174 ? 6.098 -10.523 -3.32 1 93.62 174 GLN A C 1
ATOM 1398 O O . GLN A 1 174 ? 6.301 -9.82 -2.332 1 93.62 174 GLN A O 1
ATOM 1403 N N . ALA A 1 175 ? 6.25 -10.148 -4.527 1 95.19 175 ALA A N 1
ATOM 1404 C CA . ALA A 1 175 ? 6.633 -8.766 -4.816 1 95.19 175 ALA A CA 1
ATOM 1405 C C . ALA A 1 175 ? 5.648 -7.781 -4.195 1 95.19 175 ALA A C 1
ATOM 1407 O O . ALA A 1 175 ? 6.051 -6.801 -3.566 1 95.19 175 ALA A O 1
ATOM 1408 N N . SER A 1 176 ? 4.391 -8.055 -4.359 1 94.12 176 SER A N 1
ATOM 1409 C CA . SER A 1 176 ? 3.35 -7.18 -3.824 1 94.12 176 SER A CA 1
ATOM 1410 C C . SER A 1 176 ? 3.447 -7.07 -2.307 1 94.12 176 SER A C 1
ATOM 1412 O O . SER A 1 176 ? 3.297 -5.98 -1.747 1 94.12 176 SER A O 1
ATOM 1414 N N . GLU A 1 177 ? 3.678 -8.133 -1.674 1 91.94 177 GLU A N 1
ATOM 1415 C CA . GLU A 1 177 ? 3.789 -8.156 -0.218 1 91.94 177 GLU A CA 1
ATOM 1416 C C . GLU A 1 177 ? 4.977 -7.324 0.256 1 91.94 177 GLU A C 1
ATOM 1418 O O . GLU A 1 177 ? 4.844 -6.504 1.168 1 91.94 177 GLU A O 1
ATOM 1423 N N . VAL A 1 178 ? 6.078 -7.492 -0.391 1 94.12 178 VAL A N 1
ATOM 1424 C CA . VAL A 1 178 ? 7.309 -6.809 -0.004 1 94.12 178 VAL A CA 1
ATOM 1425 C C . VAL A 1 178 ? 7.172 -5.309 -0.256 1 94.12 178 VAL A C 1
ATOM 1427 O O . VAL A 1 178 ? 7.52 -4.496 0.602 1 94.12 178 VAL A O 1
ATOM 1430 N N . LEU A 1 179 ? 6.629 -4.965 -1.346 1 95.12 179 LEU A N 1
ATOM 1431 C CA . LEU A 1 179 ? 6.539 -3.562 -1.734 1 95.12 179 LEU A CA 1
ATOM 1432 C C . LEU A 1 179 ? 5.52 -2.824 -0.872 1 95.12 179 LEU A C 1
ATOM 1434 O O . LEU A 1 179 ? 5.711 -1.651 -0.542 1 95.12 179 LEU A O 1
ATOM 1438 N N . ALA A 1 180 ? 4.488 -3.477 -0.447 1 92.25 180 ALA A N 1
ATOM 1439 C CA . ALA A 1 180 ? 3.426 -2.852 0.338 1 92.25 180 ALA A CA 1
ATOM 1440 C C . ALA A 1 180 ? 3.826 -2.73 1.806 1 92.25 180 ALA A C 1
ATOM 1442 O O . ALA A 1 180 ? 3.188 -2.008 2.572 1 92.25 180 ALA A O 1
ATOM 1443 N N . SER A 1 181 ? 4.867 -3.396 2.213 1 90.88 181 SER A N 1
ATOM 1444 C CA . SER A 1 181 ? 5.211 -3.502 3.627 1 90.88 181 SER A CA 1
ATOM 1445 C C . SER A 1 181 ? 5.797 -2.195 4.152 1 90.88 181 SER A C 1
ATOM 1447 O O . SER A 1 181 ? 5.977 -2.029 5.359 1 90.88 181 SER A O 1
ATOM 1449 N N . SER A 1 182 ? 6.094 -1.275 3.25 1 90 182 SER A N 1
ATOM 1450 C CA . SER A 1 182 ? 6.637 0.012 3.674 1 90 182 SER A CA 1
ATOM 1451 C C . SER A 1 182 ? 6.027 1.158 2.873 1 90 182 SER A C 1
ATOM 1453 O O . SER A 1 182 ? 5.578 0.963 1.742 1 90 182 SER A O 1
ATOM 1455 N N . LEU A 1 183 ? 6.008 2.299 3.508 1 92.31 183 LEU A N 1
ATOM 1456 C CA . LEU A 1 183 ? 5.57 3.502 2.811 1 92.31 183 LEU A CA 1
ATOM 1457 C C . LEU A 1 183 ? 6.746 4.438 2.547 1 92.31 183 LEU A C 1
ATOM 1459 O O . LEU A 1 183 ? 6.555 5.57 2.098 1 92.31 183 LEU A O 1
ATOM 1463 N N . GLU A 1 184 ? 7.898 3.994 2.863 1 92.62 184 GLU A N 1
ATOM 1464 C CA . GLU A 1 184 ? 9.094 4.797 2.617 1 92.62 184 GLU A CA 1
ATOM 1465 C C . GLU A 1 184 ? 9.523 4.711 1.157 1 92.62 184 GLU A C 1
ATOM 1467 O O . GLU A 1 184 ? 9.906 3.639 0.682 1 92.62 184 GLU A O 1
ATOM 1472 N N . HIS A 1 185 ? 9.555 5.816 0.563 1 91.38 185 HIS A N 1
ATOM 1473 C CA . HIS A 1 185 ? 9.781 5.922 -0.875 1 91.38 185 HIS A CA 1
ATOM 1474 C C . HIS A 1 185 ? 11.086 5.25 -1.281 1 91.38 185 HIS A C 1
ATOM 1476 O O . HIS A 1 185 ? 11.102 4.402 -2.178 1 91.38 185 HIS A O 1
ATOM 1482 N N . ASP A 1 186 ? 12.195 5.574 -0.634 1 92.19 186 ASP A N 1
ATOM 1483 C CA . ASP A 1 186 ? 13.508 5.059 -0.997 1 92.19 186 ASP A CA 1
ATOM 1484 C C . ASP A 1 186 ? 13.594 3.551 -0.762 1 92.19 186 ASP A C 1
ATOM 1486 O O . ASP A 1 186 ? 14.195 2.826 -1.56 1 92.19 186 ASP A O 1
ATOM 1490 N N . LEU A 1 187 ? 13.016 3.127 0.28 1 94.06 187 LEU A N 1
ATOM 1491 C CA . LEU A 1 187 ? 13.039 1.702 0.589 1 94.06 187 LEU A CA 1
ATOM 1492 C C . LEU A 1 187 ? 12.266 0.906 -0.454 1 94.06 187 LEU A C 1
ATOM 1494 O O . LEU A 1 187 ? 12.695 -0.174 -0.865 1 94.06 187 LEU A O 1
ATOM 1498 N N . ILE A 1 188 ? 11.156 1.364 -0.892 1 94.75 188 ILE A N 1
ATOM 1499 C CA . ILE A 1 188 ? 10.352 0.708 -1.913 1 94.75 188 ILE A CA 1
ATOM 1500 C C . ILE A 1 188 ? 11.156 0.566 -3.201 1 94.75 188 ILE A C 1
ATOM 1502 O O . ILE A 1 188 ? 11.164 -0.499 -3.82 1 94.75 188 ILE A O 1
ATOM 1506 N N . LEU A 1 189 ? 11.875 1.616 -3.564 1 95.62 189 LEU A N 1
ATOM 1507 C CA . LEU A 1 189 ? 12.68 1.604 -4.777 1 95.62 189 LEU A CA 1
ATOM 1508 C C . LEU A 1 189 ? 13.789 0.562 -4.68 1 95.62 189 LEU A C 1
ATOM 1510 O O . LEU A 1 189 ? 14.016 -0.202 -5.621 1 95.62 189 LEU A O 1
ATOM 1514 N N . GLN A 1 190 ? 14.422 0.509 -3.561 1 96.31 190 GLN A N 1
ATOM 1515 C CA . GLN A 1 190 ? 15.492 -0.457 -3.34 1 96.31 190 GLN A CA 1
ATOM 1516 C C . GLN A 1 190 ? 14.953 -1.887 -3.379 1 96.31 190 GLN A C 1
ATOM 1518 O O . GLN A 1 190 ? 15.562 -2.762 -4 1 96.31 190 GLN A O 1
ATOM 1523 N N . ARG A 1 191 ? 13.859 -2.107 -2.762 1 96.12 191 ARG A N 1
ATOM 1524 C CA . ARG A 1 191 ? 13.258 -3.438 -2.729 1 96.12 191 ARG A CA 1
ATOM 1525 C C . ARG A 1 191 ? 12.828 -3.877 -4.125 1 96.12 191 ARG A C 1
ATOM 1527 O O . ARG A 1 191 ? 12.977 -5.047 -4.484 1 96.12 191 ARG A O 1
ATOM 1534 N N . MET A 1 192 ? 12.32 -2.99 -4.848 1 95.62 192 MET A N 1
ATOM 1535 C CA . MET A 1 192 ? 11.906 -3.295 -6.219 1 95.62 192 MET A CA 1
ATOM 1536 C C . MET A 1 192 ? 13.094 -3.787 -7.043 1 95.62 192 MET A C 1
ATOM 1538 O O . MET A 1 192 ? 12.984 -4.793 -7.746 1 95.62 192 MET A O 1
ATOM 1542 N N . ALA A 1 193 ? 14.195 -3.068 -6.906 1 96.69 193 ALA A N 1
ATOM 1543 C CA . ALA A 1 193 ? 15.391 -3.447 -7.648 1 96.69 193 ALA A CA 1
ATOM 1544 C C . ALA A 1 193 ? 15.891 -4.824 -7.219 1 96.69 193 ALA A C 1
ATOM 1546 O O . ALA A 1 193 ? 16.234 -5.66 -8.062 1 96.69 193 ALA A O 1
ATOM 1547 N N . HIS A 1 194 ? 15.852 -5.074 -5.969 1 95.88 194 HIS A N 1
ATOM 1548 C CA . HIS A 1 194 ? 16.375 -6.332 -5.441 1 95.88 194 HIS A CA 1
ATOM 1549 C C . HIS A 1 194 ? 15.445 -7.496 -5.77 1 95.88 194 HIS A C 1
ATOM 1551 O O . HIS A 1 194 ? 15.898 -8.633 -5.918 1 95.88 194 HIS A O 1
ATOM 1557 N N . LEU A 1 195 ? 14.18 -7.23 -5.867 1 95.69 195 LEU A N 1
ATOM 1558 C CA . LEU A 1 195 ? 13.211 -8.258 -6.25 1 95.69 195 LEU A CA 1
ATOM 1559 C C . LEU A 1 195 ? 13.406 -8.672 -7.703 1 95.69 195 LEU A C 1
ATOM 1561 O O . LEU A 1 195 ? 13.273 -9.852 -8.039 1 95.69 195 LEU A O 1
ATOM 1565 N N . ALA A 1 196 ? 13.734 -7.77 -8.516 1 96.5 196 ALA A N 1
ATOM 1566 C CA . ALA A 1 196 ? 13.82 -8.008 -9.953 1 96.5 196 ALA A CA 1
ATOM 1567 C C . ALA A 1 196 ? 15.055 -8.836 -10.297 1 96.5 196 ALA A C 1
ATOM 1569 O O . ALA A 1 196 ? 15.023 -9.656 -11.219 1 96.5 196 ALA A O 1
ATOM 1570 N N . VAL A 1 197 ? 16.188 -8.648 -9.531 1 94.5 197 VAL A N 1
ATOM 1571 C CA . VAL A 1 197 ? 17.453 -9.328 -9.82 1 94.5 197 VAL A CA 1
ATOM 1572 C C . VAL A 1 197 ? 17.672 -10.469 -8.82 1 94.5 197 VAL A C 1
ATOM 1574 O O . VAL A 1 197 ? 17.609 -10.258 -7.609 1 94.5 197 VAL A O 1
ATOM 1577 N N . PRO A 1 198 ? 17.844 -11.672 -9.258 1 92 198 PRO A N 1
ATOM 1578 C CA . PRO A 1 198 ? 18.156 -12.078 -10.633 1 92 198 PRO A CA 1
ATOM 1579 C C . PRO A 1 198 ? 16.953 -12.672 -11.367 1 92 198 PRO A C 1
ATOM 1581 O O . PRO A 1 198 ? 17.109 -13.258 -12.438 1 92 198 PRO A O 1
ATOM 1584 N N . ILE A 1 199 ? 15.836 -12.547 -10.828 1 91.62 199 ILE A N 1
ATOM 1585 C CA . ILE A 1 199 ? 14.672 -13.266 -11.328 1 91.62 199 ILE A CA 1
ATOM 1586 C C . ILE A 1 199 ? 14.305 -12.75 -12.719 1 91.62 199 ILE A C 1
ATOM 1588 O O . ILE A 1 199 ? 14.016 -13.539 -13.625 1 91.62 199 ILE A O 1
ATOM 1592 N N . LEU A 1 200 ? 14.375 -11.477 -12.977 1 94.06 200 LEU A N 1
ATOM 1593 C CA . LEU A 1 200 ? 13.914 -10.914 -14.234 1 94.06 200 LEU A CA 1
ATOM 1594 C C . LEU A 1 200 ? 15.086 -10.484 -15.109 1 94.06 200 LEU A C 1
ATOM 1596 O O . LEU A 1 200 ? 14.914 -10.172 -16.281 1 94.06 200 LEU A O 1
ATOM 1600 N N . GLY A 1 201 ? 16.266 -10.422 -14.477 1 93.69 201 GLY A N 1
ATOM 1601 C CA . GLY A 1 201 ? 17.438 -10.023 -15.234 1 93.69 201 GLY A CA 1
ATOM 1602 C C . GLY A 1 201 ? 18.719 -10.031 -14.406 1 93.69 201 GLY A C 1
ATOM 1603 O O . GLY A 1 201 ? 18.672 -10.312 -13.203 1 93.69 201 GLY A O 1
ATOM 1604 N N . ASP A 1 202 ? 19.828 -9.719 -15.141 1 93.88 202 ASP A N 1
ATOM 1605 C CA . ASP A 1 202 ? 21.141 -9.703 -14.492 1 93.88 202 ASP A CA 1
ATOM 1606 C C . ASP A 1 202 ? 21.375 -8.391 -13.758 1 93.88 202 ASP A C 1
ATOM 1608 O O . ASP A 1 202 ? 22.219 -8.312 -12.859 1 93.88 202 ASP A O 1
ATOM 1612 N N . ALA A 1 203 ? 20.688 -7.379 -14.227 1 94.31 203 ALA A N 1
ATOM 1613 C CA . ALA A 1 203 ? 20.75 -6.07 -13.578 1 94.31 203 ALA A CA 1
ATOM 1614 C C . ALA A 1 203 ? 19.438 -5.324 -13.711 1 94.31 203 ALA A C 1
ATOM 1616 O O . ALA A 1 203 ? 18.641 -5.613 -14.609 1 94.31 203 ALA A O 1
ATOM 1617 N N . CYS A 1 204 ? 19.234 -4.422 -12.797 1 96.81 204 CYS A N 1
ATOM 1618 C CA . CYS A 1 204 ? 18.016 -3.609 -12.805 1 96.81 204 CYS A CA 1
ATOM 1619 C C . CYS A 1 204 ? 18.297 -2.207 -12.273 1 96.81 204 CYS A C 1
ATOM 1621 O O . CYS A 1 204 ? 19.172 -2.025 -11.414 1 96.81 204 CYS A O 1
ATOM 1623 N N . SER A 1 205 ? 17.719 -1.241 -12.82 1 96.62 205 SER A N 1
ATOM 1624 C CA . SER A 1 205 ? 17.766 0.115 -12.289 1 96.62 205 SER A CA 1
ATOM 1625 C C . SER A 1 205 ? 16.391 0.757 -12.266 1 96.62 205 SER A C 1
ATOM 1627 O O . SER A 1 205 ? 15.5 0.367 -13.031 1 96.62 205 SER A O 1
ATOM 1629 N N . VAL A 1 206 ? 16.203 1.604 -11.344 1 97.69 206 VAL A N 1
ATOM 1630 C CA . VAL A 1 206 ? 14.992 2.412 -11.234 1 97.69 206 VAL A CA 1
ATOM 1631 C C . VAL A 1 206 ? 15.344 3.891 -11.383 1 97.69 206 VAL A C 1
ATOM 1633 O O . VAL A 1 206 ? 16.141 4.422 -10.617 1 97.69 206 VAL A O 1
ATOM 1636 N N . ASP A 1 207 ? 14.711 4.516 -12.305 1 97.56 207 ASP A N 1
ATOM 1637 C CA . ASP A 1 207 ? 15.055 5.895 -12.633 1 97.56 207 ASP A CA 1
ATOM 1638 C C . ASP A 1 207 ? 13.844 6.812 -12.469 1 97.56 207 ASP A C 1
ATOM 1640 O O . ASP A 1 207 ? 12.719 6.441 -12.82 1 97.56 207 ASP A O 1
ATOM 1644 N N . LEU A 1 208 ? 14.086 7.938 -11.914 1 96.06 208 LEU A N 1
ATOM 1645 C CA . LEU A 1 208 ? 13.023 8.906 -11.648 1 96.06 208 LEU A CA 1
ATOM 1646 C C . LEU A 1 208 ? 13.273 10.203 -12.406 1 96.06 208 LEU A C 1
ATOM 1648 O O . LEU A 1 208 ? 14.414 10.656 -12.523 1 96.06 208 LEU A O 1
ATOM 1652 N N . PRO A 1 209 ? 12.188 10.828 -12.891 1 95 209 PRO A N 1
ATOM 1653 C CA . PRO A 1 209 ? 12.328 12.125 -13.547 1 95 209 PRO A CA 1
ATOM 1654 C C . PRO A 1 209 ? 12.531 13.266 -12.547 1 95 209 PRO A C 1
ATOM 1656 O O . PRO A 1 209 ? 11.938 13.258 -11.469 1 95 209 PRO A O 1
ATOM 1659 N N . MET A 1 210 ? 13.359 14.148 -12.891 1 90.06 210 MET A N 1
ATOM 1660 C CA . MET A 1 210 ? 13.602 15.344 -12.086 1 90.06 210 MET A CA 1
ATOM 1661 C C . MET A 1 210 ? 12.992 16.578 -12.75 1 90.06 210 MET A C 1
ATOM 1663 O O . MET A 1 210 ? 12.797 16.594 -13.969 1 90.06 210 MET A O 1
ATOM 1667 N N . PRO A 1 211 ? 12.727 17.547 -11.906 1 82.19 211 PRO A N 1
ATOM 1668 C CA . PRO A 1 211 ? 12.094 18.75 -12.453 1 82.19 211 PRO A CA 1
ATOM 1669 C C . PRO A 1 211 ? 12.969 19.453 -13.492 1 82.19 211 PRO A C 1
ATOM 1671 O O . PRO A 1 211 ? 12.445 20.125 -14.391 1 82.19 211 PRO A O 1
ATOM 1674 N N . ASP A 1 212 ? 14.289 19.344 -13.414 1 82.94 212 ASP A N 1
ATOM 1675 C CA . ASP A 1 212 ? 15.195 20.047 -14.32 1 82.94 212 ASP A CA 1
ATOM 1676 C C . ASP A 1 212 ? 15.328 19.281 -15.641 1 82.94 212 ASP A C 1
ATOM 1678 O O . ASP A 1 212 ? 16.109 19.672 -16.516 1 82.94 212 ASP A O 1
ATOM 1682 N N . GLY A 1 213 ? 14.586 18.219 -15.805 1 88.62 213 GLY A N 1
ATOM 1683 C CA . GLY A 1 213 ? 14.617 17.453 -17.047 1 88.62 213 GLY A CA 1
ATOM 1684 C C . GLY A 1 213 ? 15.625 16.312 -17.016 1 88.62 213 GLY A C 1
ATOM 1685 O O . GLY A 1 213 ? 15.672 15.5 -17.938 1 88.62 213 GLY A O 1
ATOM 1686 N N . GLN A 1 214 ? 16.344 16.328 -15.938 1 91.19 214 GLN A N 1
ATOM 1687 C CA . GLN A 1 214 ? 17.297 15.234 -15.766 1 91.19 214 GLN A CA 1
ATOM 1688 C C . GLN A 1 214 ? 16.594 14.008 -15.164 1 91.19 214 GLN A C 1
ATOM 1690 O O . GLN A 1 214 ? 15.477 14.109 -14.68 1 91.19 214 GLN A O 1
ATOM 1695 N N . VAL A 1 215 ? 17.281 12.859 -15.445 1 95 215 VAL A N 1
ATOM 1696 C CA . VAL A 1 215 ? 16.797 11.609 -14.867 1 95 215 VAL A CA 1
ATOM 1697 C C . VAL A 1 215 ? 17.766 11.109 -13.805 1 95 215 VAL A C 1
ATOM 1699 O O . VAL A 1 215 ? 18.969 11.023 -14.055 1 95 215 VAL A O 1
ATOM 1702 N N . ARG A 1 216 ? 17.219 10.867 -12.648 1 93.88 216 ARG A N 1
ATOM 1703 C CA . ARG A 1 216 ? 18.047 10.398 -11.555 1 93.88 216 ARG A CA 1
ATOM 1704 C C . ARG A 1 216 ? 17.859 8.898 -11.32 1 93.88 216 ARG A C 1
ATOM 1706 O O . ARG A 1 216 ? 16.719 8.422 -11.227 1 93.88 216 ARG A O 1
ATOM 1713 N N . ARG A 1 217 ? 19 8.18 -11.258 1 95 217 ARG A N 1
ATOM 1714 C CA . ARG A 1 217 ? 18.922 6.781 -10.859 1 95 217 ARG A CA 1
ATOM 1715 C C . ARG A 1 217 ? 18.75 6.652 -9.344 1 95 217 ARG A C 1
ATOM 1717 O O . ARG A 1 217 ? 19.656 6.984 -8.578 1 95 217 ARG A O 1
ATOM 1724 N N . ALA A 1 218 ? 17.609 6.137 -8.938 1 94.75 218 ALA A N 1
ATOM 1725 C CA . ALA A 1 218 ? 17.25 6.117 -7.52 1 94.75 218 ALA A CA 1
ATOM 1726 C C . ALA A 1 218 ? 17.641 4.793 -6.871 1 94.75 218 ALA A C 1
ATOM 1728 O O . ALA A 1 218 ? 17.906 4.738 -5.668 1 94.75 218 ALA A O 1
ATOM 1729 N N . ALA A 1 219 ? 17.656 3.727 -7.598 1 96.19 219 ALA A N 1
ATOM 1730 C CA . ALA A 1 219 ? 18.016 2.406 -7.098 1 96.19 219 ALA A CA 1
ATOM 1731 C C . ALA A 1 219 ? 18.578 1.531 -8.219 1 96.19 219 ALA A C 1
ATOM 1733 O O . ALA A 1 219 ? 18.266 1.745 -9.391 1 96.19 219 ALA A O 1
ATOM 1734 N N . ALA A 1 220 ? 19.438 0.583 -7.836 1 96.31 220 ALA A N 1
ATOM 1735 C CA . ALA A 1 220 ? 20 -0.377 -8.781 1 96.31 220 ALA A CA 1
ATOM 1736 C C . ALA A 1 220 ? 20.391 -1.675 -8.07 1 96.31 220 ALA A C 1
ATOM 1738 O O . ALA A 1 220 ? 20.656 -1.679 -6.871 1 96.31 220 ALA A O 1
ATOM 1739 N N . ALA A 1 221 ? 20.266 -2.697 -8.742 1 96.75 221 ALA A N 1
ATOM 1740 C CA . ALA A 1 221 ? 20.703 -4.008 -8.266 1 96.75 221 ALA A CA 1
ATOM 1741 C C . ALA A 1 221 ? 21.406 -4.781 -9.367 1 96.75 221 ALA A C 1
ATOM 1743 O O . ALA A 1 221 ? 21.078 -4.652 -10.547 1 96.75 221 ALA A O 1
ATOM 1744 N N . PHE A 1 222 ? 22.406 -5.57 -8.992 1 94.25 222 PHE A N 1
ATOM 1745 C CA . PHE A 1 222 ? 23.219 -6.336 -9.922 1 94.25 222 PHE A CA 1
ATOM 1746 C C . PHE A 1 222 ? 23.406 -7.77 -9.438 1 94.25 222 PHE A C 1
ATOM 1748 O O . PHE A 1 222 ? 23.562 -8.008 -8.242 1 94.25 222 PHE A O 1
ATOM 1755 N N . SER A 1 223 ? 23.344 -8.664 -10.359 1 91.56 223 SER A N 1
ATOM 1756 C CA . SER A 1 223 ? 23.594 -10.055 -10.008 1 91.56 223 SER A CA 1
ATOM 1757 C C . SER A 1 223 ? 25.047 -10.289 -9.656 1 91.56 223 SER A C 1
ATOM 1759 O O . SER A 1 223 ? 25.375 -11.172 -8.852 1 91.56 223 SER A O 1
ATOM 1761 N N . ARG A 1 224 ? 25.906 -9.508 -10.297 1 90.69 224 ARG A N 1
ATOM 1762 C CA . ARG A 1 224 ? 27.344 -9.594 -10.062 1 90.69 224 ARG A CA 1
ATOM 1763 C C . ARG A 1 224 ? 27.906 -8.25 -9.617 1 90.69 224 ARG A C 1
ATOM 1765 O O . ARG A 1 224 ? 27.656 -7.223 -10.258 1 90.69 224 ARG A O 1
ATOM 1772 N N . GLN A 1 225 ? 28.656 -8.266 -8.719 1 89.88 225 GLN A N 1
ATOM 1773 C CA . GLN A 1 225 ? 29.219 -7.055 -8.117 1 89.88 225 GLN A CA 1
ATOM 1774 C C . GLN A 1 225 ? 30.156 -6.344 -9.086 1 89.88 225 GLN A C 1
ATOM 1776 O O . GLN A 1 225 ? 30.312 -5.125 -9.023 1 89.88 225 GLN A O 1
ATOM 1781 N N . GLU A 1 226 ? 30.719 -7.082 -9.945 1 87.75 226 GLU A N 1
ATOM 1782 C CA . GLU A 1 226 ? 31.719 -6.551 -10.875 1 87.75 226 GLU A CA 1
ATOM 1783 C C . GLU A 1 226 ? 31.078 -5.574 -11.859 1 87.75 226 GLU A C 1
ATOM 1785 O O . GLU A 1 226 ? 31.766 -4.754 -12.469 1 87.75 226 GLU A O 1
ATOM 1790 N N . MET A 1 227 ? 29.828 -5.664 -12.008 1 87.5 227 MET A N 1
ATOM 1791 C CA . MET A 1 227 ? 29.125 -4.828 -12.969 1 87.5 227 MET A CA 1
ATOM 1792 C C . MET A 1 227 ? 28.828 -3.453 -12.383 1 87.5 227 MET A C 1
ATOM 1794 O O . MET A 1 227 ? 28.484 -2.521 -13.117 1 87.5 227 MET A O 1
ATOM 1798 N N . VAL A 1 228 ? 28.984 -3.277 -11.133 1 91.56 228 VAL A N 1
ATOM 1799 C CA . VAL A 1 228 ? 28.516 -2.08 -10.445 1 91.56 228 VAL A CA 1
ATOM 1800 C C . VAL A 1 228 ? 29.359 -0.876 -10.867 1 91.56 228 VAL A C 1
ATOM 1802 O O . VAL A 1 228 ? 28.812 0.134 -11.328 1 91.56 228 VAL A O 1
ATOM 1805 N N . ALA A 1 229 ? 30.594 -0.937 -10.781 1 91.25 229 ALA A N 1
ATOM 1806 C CA . ALA A 1 229 ? 31.484 0.19 -11.055 1 91.25 229 ALA A CA 1
ATOM 1807 C C . ALA A 1 229 ? 31.359 0.635 -12.508 1 91.25 229 ALA A C 1
ATOM 1809 O O . ALA A 1 229 ? 31.141 1.816 -12.789 1 91.25 229 ALA A O 1
ATOM 1810 N N . PRO A 1 230 ? 31.5 -0.32 -13.438 1 89.38 230 PRO A N 1
ATOM 1811 C CA . PRO A 1 230 ? 31.344 0.092 -14.836 1 89.38 230 PRO A CA 1
ATOM 1812 C C . PRO A 1 230 ? 30 0.764 -15.109 1 89.38 230 PRO A C 1
ATOM 1814 O O . PRO A 1 230 ? 29.938 1.711 -15.898 1 89.38 230 PRO A O 1
ATOM 1817 N N . ALA A 1 231 ? 28.984 0.228 -14.555 1 89.25 231 ALA A N 1
ATOM 1818 C CA . ALA A 1 231 ? 27.656 0.798 -14.75 1 89.25 231 ALA A CA 1
ATOM 1819 C C . ALA A 1 231 ? 27.578 2.223 -14.211 1 89.25 231 ALA A C 1
ATOM 1821 O O . ALA A 1 231 ? 27 3.105 -14.844 1 89.25 231 ALA A O 1
ATOM 1822 N N . GLN A 1 232 ? 28.109 2.434 -13.07 1 90.88 232 GLN A N 1
ATOM 1823 C CA . GLN A 1 232 ? 28.125 3.76 -12.461 1 90.88 232 GLN A CA 1
ATOM 1824 C C . GLN A 1 232 ? 28.938 4.738 -13.305 1 90.88 232 GLN A C 1
ATOM 1826 O O . GLN A 1 232 ? 28.531 5.887 -13.492 1 90.88 232 GLN A O 1
ATOM 1831 N N . ASP A 1 233 ? 30.047 4.289 -13.75 1 91.31 233 ASP A N 1
ATOM 1832 C CA . ASP A 1 233 ? 30.906 5.113 -14.609 1 91.31 233 ASP A CA 1
ATOM 1833 C C . ASP A 1 233 ? 30.172 5.508 -15.891 1 91.31 233 ASP A C 1
ATOM 1835 O O . ASP A 1 233 ? 30.266 6.652 -16.344 1 91.31 233 ASP A O 1
ATOM 1839 N N . PHE A 1 234 ? 29.5 4.582 -16.406 1 90.5 234 PHE A N 1
ATOM 1840 C CA . PHE A 1 234 ? 28.766 4.832 -17.641 1 90.5 234 PHE A CA 1
ATOM 1841 C C . PHE A 1 234 ? 27.688 5.898 -17.406 1 90.5 234 PHE A C 1
ATOM 1843 O O . PHE A 1 234 ? 27.547 6.812 -18.219 1 90.5 234 PHE A O 1
ATOM 1850 N N . GLN A 1 235 ? 27 5.805 -16.344 1 88.56 235 GLN A N 1
ATOM 1851 C CA . GLN A 1 235 ? 25.922 6.75 -16.031 1 88.56 235 GLN A CA 1
ATOM 1852 C C . GLN A 1 235 ? 26.484 8.164 -15.844 1 88.56 235 GLN A C 1
ATOM 1854 O O . GLN A 1 235 ? 25.844 9.141 -16.25 1 88.56 235 GLN A O 1
ATOM 1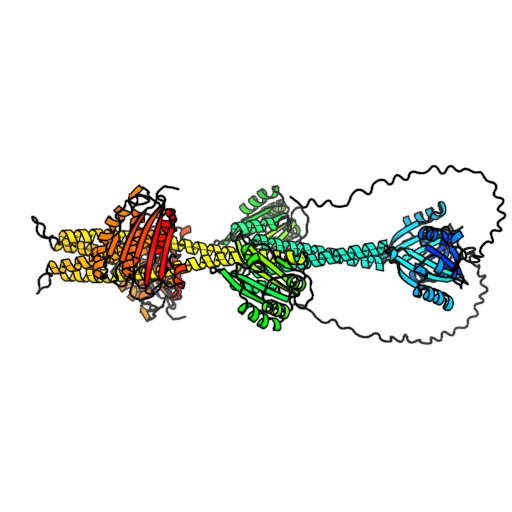859 N N . THR A 1 236 ? 27.562 8.258 -15.148 1 89.69 236 THR A N 1
ATOM 1860 C CA . THR A 1 236 ? 28.188 9.555 -14.914 1 89.69 236 THR A CA 1
ATOM 1861 C C . THR A 1 236 ? 28.625 10.188 -16.234 1 89.69 236 THR A C 1
ATOM 1863 O O . THR A 1 236 ? 28.484 11.391 -16.422 1 89.69 236 THR A O 1
ATOM 1866 N N . ARG A 1 237 ? 29.141 9.398 -17.156 1 89.88 237 ARG A N 1
ATOM 1867 C CA . ARG A 1 237 ? 29.656 9.875 -18.438 1 89.88 237 ARG A CA 1
ATOM 1868 C C . ARG A 1 237 ? 28.516 10.242 -19.391 1 89.88 237 ARG A C 1
ATOM 1870 O O . ARG A 1 237 ? 28.641 11.18 -20.172 1 89.88 237 ARG A O 1
ATOM 1877 N N . TYR A 1 238 ? 27.484 9.406 -19.266 1 89.75 238 TYR A N 1
ATOM 1878 C CA . TYR A 1 238 ? 26.359 9.609 -20.172 1 89.75 238 TYR A CA 1
ATOM 1879 C C . TYR A 1 238 ? 25.062 9.797 -19.391 1 89.75 238 TYR A C 1
ATOM 1881 O O . TYR A 1 238 ? 24.234 8.883 -19.344 1 89.75 238 TYR A O 1
ATOM 1889 N N . PRO A 1 239 ? 24.812 10.93 -18.906 1 90.62 239 PRO A N 1
ATOM 1890 C CA . PRO A 1 239 ? 23.578 11.164 -18.141 1 90.62 239 PRO A CA 1
ATOM 1891 C C . PRO A 1 239 ? 22.312 11.055 -19 1 90.62 239 PRO A C 1
ATOM 1893 O O . PRO A 1 239 ? 22.328 11.438 -20.172 1 90.62 239 PRO A O 1
ATOM 1896 N N . ILE A 1 240 ? 21.328 10.562 -18.359 1 92.62 240 ILE A N 1
ATOM 1897 C CA . ILE A 1 240 ? 20.062 10.367 -19.047 1 92.62 240 ILE A CA 1
ATOM 1898 C C . ILE A 1 240 ? 19.219 11.641 -18.938 1 92.62 240 ILE A C 1
ATOM 1900 O O . ILE A 1 240 ? 19.156 12.266 -17.875 1 92.62 240 ILE A O 1
ATOM 1904 N N . ARG A 1 241 ? 18.578 12.016 -20.047 1 93.69 241 ARG A N 1
ATOM 1905 C CA . ARG A 1 241 ? 17.688 13.172 -20.094 1 93.69 241 ARG A CA 1
ATOM 1906 C C . ARG A 1 241 ? 16.281 12.773 -20.531 1 93.69 241 ARG A C 1
ATOM 1908 O O . ARG A 1 241 ? 16.109 11.812 -21.297 1 93.69 241 ARG A O 1
ATOM 1915 N N . LEU A 1 242 ? 15.312 13.445 -20.125 1 93.94 242 LEU A N 1
ATOM 1916 C CA . LEU A 1 242 ? 13.922 13.18 -20.469 1 93.94 242 LEU A CA 1
ATOM 1917 C C . LEU A 1 242 ? 13.688 13.344 -21.969 1 93.94 242 LEU A C 1
ATOM 1919 O O . LEU A 1 242 ? 12.812 12.688 -22.547 1 93.94 242 LEU A O 1
ATOM 1923 N N . GLU A 1 243 ? 14.477 14.211 -22.562 1 92.12 243 GLU A N 1
ATOM 1924 C CA . GLU A 1 243 ? 14.289 14.539 -23.969 1 92.12 243 GLU A CA 1
ATOM 1925 C C . GLU A 1 243 ? 14.945 13.492 -24.875 1 92.12 243 GLU A C 1
ATOM 1927 O O . GLU A 1 243 ? 14.812 13.555 -26.094 1 92.12 243 GLU A O 1
ATOM 1932 N N . ASP A 1 244 ? 15.625 12.555 -24.297 1 91.31 244 ASP A N 1
ATOM 1933 C CA . ASP A 1 244 ? 16.281 11.523 -25.109 1 91.31 244 ASP A CA 1
ATOM 1934 C C . ASP A 1 244 ? 15.266 10.82 -26.016 1 91.31 244 ASP A C 1
ATOM 1936 O O . ASP A 1 244 ? 14.141 10.547 -25.609 1 91.31 244 ASP A O 1
ATOM 1940 N N . ALA A 1 245 ? 15.664 10.461 -27.188 1 87.38 245 ALA A N 1
ATOM 1941 C CA . ALA A 1 245 ? 14.766 9.93 -28.203 1 87.38 245 ALA A CA 1
ATOM 1942 C C . ALA A 1 245 ? 14.445 8.461 -27.938 1 87.38 245 ALA A C 1
ATOM 1944 O O . ALA A 1 245 ? 13.406 7.957 -28.375 1 87.38 245 ALA A O 1
ATOM 1945 N N . ALA A 1 246 ? 15.367 7.781 -27.312 1 88.38 246 ALA A N 1
ATOM 1946 C CA . ALA A 1 246 ? 15.172 6.359 -27.031 1 88.38 246 ALA A CA 1
ATOM 1947 C C . ALA A 1 246 ? 15.586 6.02 -25.609 1 88.38 246 ALA A C 1
ATOM 1949 O O . ALA A 1 246 ? 16.172 6.852 -24.906 1 88.38 246 ALA A O 1
ATOM 1950 N N . GLY A 1 247 ? 15.148 4.867 -25.266 1 92.88 247 GLY A N 1
ATOM 1951 C CA . GLY A 1 247 ? 15.586 4.391 -23.953 1 92.88 247 GLY A CA 1
ATOM 1952 C C . GLY A 1 247 ? 14.758 4.934 -22.812 1 92.88 247 GLY A C 1
ATOM 1953 O O . GLY A 1 247 ? 13.547 5.094 -22.938 1 92.88 247 GLY A O 1
ATOM 1954 N N . ILE A 1 248 ? 15.406 5.184 -21.75 1 96.38 248 ILE A N 1
ATOM 1955 C CA . ILE A 1 248 ? 14.734 5.527 -20.5 1 96.38 248 ILE A CA 1
ATOM 1956 C C . ILE A 1 248 ? 13.992 6.848 -20.656 1 96.38 248 ILE A C 1
ATOM 1958 O O . ILE A 1 248 ? 12.844 6.977 -20.219 1 96.38 248 ILE A O 1
ATOM 1962 N N . GLY A 1 249 ? 14.594 7.832 -21.266 1 95.81 249 GLY A N 1
ATOM 1963 C CA . GLY A 1 249 ? 13.953 9.117 -21.484 1 95.81 249 GLY A CA 1
ATOM 1964 C C . GLY A 1 249 ? 12.641 9.016 -22.234 1 95.81 249 GLY A C 1
ATOM 1965 O O . GLY A 1 249 ? 11.625 9.578 -21.828 1 95.81 249 GLY A O 1
ATOM 1966 N N . LYS A 1 250 ? 12.672 8.258 -23.297 1 95.69 250 LYS A N 1
ATOM 1967 C CA . LYS A 1 250 ? 11.469 8.055 -24.109 1 95.69 250 LYS A CA 1
ATOM 1968 C C . LYS A 1 250 ? 10.367 7.383 -23.297 1 95.69 250 LYS A C 1
ATOM 1970 O O . LYS A 1 250 ? 9.211 7.805 -23.344 1 95.69 250 LYS A O 1
ATOM 1975 N N . VAL A 1 251 ? 10.719 6.379 -22.594 1 97.62 251 VAL A N 1
ATOM 1976 C CA . VAL A 1 251 ? 9.75 5.629 -21.797 1 97.62 251 VAL A CA 1
ATOM 1977 C C . VAL A 1 251 ? 9.133 6.535 -20.734 1 97.62 251 VAL A C 1
ATOM 1979 O O . VAL A 1 251 ? 7.926 6.477 -20.484 1 97.62 251 VAL A O 1
ATOM 1982 N N . LEU A 1 252 ? 9.883 7.363 -20.109 1 97.25 252 LEU A N 1
ATOM 1983 C CA . LEU A 1 252 ? 9.398 8.281 -19.094 1 97.25 252 LEU A CA 1
ATOM 1984 C C . LEU A 1 252 ? 8.453 9.312 -19.703 1 97.25 252 LEU A C 1
ATOM 1986 O O . LEU A 1 252 ? 7.469 9.711 -19.062 1 97.25 252 LEU A O 1
ATOM 1990 N N . ARG A 1 253 ? 8.68 9.734 -20.844 1 94.69 253 ARG A N 1
ATOM 1991 C CA . ARG A 1 253 ? 7.879 10.766 -21.484 1 94.69 253 ARG A CA 1
ATOM 1992 C C . ARG A 1 253 ? 6.59 10.172 -22.047 1 94.69 253 ARG A C 1
ATOM 1994 O O . ARG A 1 253 ? 5.523 10.781 -21.953 1 94.69 253 ARG A O 1
ATOM 2001 N N . THR A 1 254 ? 6.715 8.984 -22.641 1 94.88 254 THR A N 1
ATOM 2002 C CA . THR A 1 254 ? 5.59 8.43 -23.391 1 94.88 254 THR A CA 1
ATOM 2003 C C . THR A 1 254 ? 4.77 7.492 -22.5 1 94.88 254 THR A C 1
ATOM 2005 O O . THR A 1 254 ? 3.588 7.262 -22.766 1 94.88 254 THR A O 1
ATOM 2008 N N . GLY A 1 255 ? 5.371 6.824 -21.594 1 96.38 255 GLY A N 1
ATOM 2009 C CA . GLY A 1 255 ? 4.699 5.836 -20.766 1 96.38 255 GLY A CA 1
ATOM 2010 C C . GLY A 1 255 ? 4.539 4.492 -21.438 1 96.38 255 GLY A C 1
ATOM 2011 O O . GLY A 1 255 ? 3.67 3.701 -21.062 1 96.38 255 GLY A O 1
ATOM 2012 N N . VAL A 1 256 ? 5.348 4.289 -22.453 1 96.44 256 VAL A N 1
ATOM 2013 C CA . VAL A 1 256 ? 5.242 3.053 -23.219 1 96.44 256 VAL A CA 1
ATOM 2014 C C . VAL A 1 256 ? 6.496 2.207 -23.016 1 96.44 256 VAL A C 1
ATOM 2016 O O . VAL A 1 256 ? 7.617 2.725 -23.062 1 96.44 256 VAL A O 1
ATOM 2019 N N . THR A 1 257 ? 6.266 0.955 -22.812 1 97.81 257 THR A N 1
ATOM 2020 C CA . THR A 1 257 ? 7.355 0.014 -22.594 1 97.81 257 THR A CA 1
ATOM 2021 C C . THR A 1 257 ? 8.227 -0.112 -23.844 1 97.81 257 THR A C 1
ATOM 2023 O O . THR A 1 257 ? 7.711 -0.171 -24.969 1 97.81 257 THR A O 1
ATOM 2026 N N . GLU A 1 258 ? 9.531 -0.152 -23.641 1 96.62 258 GLU A N 1
ATOM 2027 C CA . GLU A 1 258 ? 10.5 -0.435 -24.703 1 96.62 258 GLU A CA 1
ATOM 2028 C C . GLU A 1 258 ? 11.328 -1.676 -24.375 1 96.62 258 GLU A C 1
ATOM 2030 O O . GLU A 1 258 ? 11.766 -1.854 -23.25 1 96.62 258 GLU A O 1
ATOM 2035 N N . PHE A 1 259 ? 11.414 -2.633 -25.297 1 94.5 259 PHE A N 1
ATOM 2036 C CA . PHE A 1 259 ? 12.289 -3.771 -25.047 1 94.5 259 PHE A CA 1
ATOM 2037 C C . PHE A 1 259 ? 12.945 -4.246 -26.344 1 94.5 259 PHE A C 1
ATOM 2039 O O . PHE A 1 259 ? 12.422 -4.004 -27.438 1 94.5 259 PHE A O 1
ATOM 2046 N N . THR A 1 260 ? 14.133 -4.844 -26.234 1 91.69 260 THR A N 1
ATOM 2047 C CA . THR A 1 260 ? 14.875 -5.445 -27.328 1 91.69 260 THR A CA 1
ATOM 2048 C C . THR A 1 260 ? 15.484 -6.777 -26.906 1 91.69 260 THR A C 1
ATOM 2050 O O . THR A 1 260 ? 16.266 -6.828 -25.953 1 91.69 260 THR A O 1
ATOM 2053 N N . PRO A 1 261 ? 15.094 -7.805 -27.625 1 90.38 261 PRO A N 1
ATOM 2054 C CA . PRO A 1 261 ? 15.688 -9.102 -27.297 1 90.38 261 PRO A CA 1
ATOM 2055 C C . PRO A 1 261 ? 17.141 -9.227 -27.766 1 90.38 261 PRO A C 1
ATOM 2057 O O . PRO A 1 261 ? 17.859 -10.109 -27.297 1 90.38 261 PRO A O 1
ATOM 2060 N N . ASP A 1 262 ? 17.531 -8.438 -28.75 1 88.81 262 ASP A N 1
ATOM 2061 C CA . ASP A 1 262 ? 18.891 -8.445 -29.297 1 88.81 262 ASP A CA 1
ATOM 2062 C C . ASP A 1 262 ? 19.438 -7.023 -29.406 1 88.81 262 ASP A C 1
ATOM 2064 O O . ASP A 1 262 ? 19.391 -6.414 -30.469 1 88.81 262 ASP A O 1
ATOM 2068 N N . PHE A 1 263 ? 20.094 -6.648 -28.312 1 86.94 263 PHE A N 1
ATOM 2069 C CA . PHE A 1 263 ? 20.547 -5.262 -28.203 1 86.94 263 PHE A CA 1
ATOM 2070 C C . PHE A 1 263 ? 21.75 -5.016 -29.109 1 86.94 263 PHE A C 1
ATOM 2072 O O . PHE A 1 263 ? 21.812 -4 -29.797 1 86.94 263 PHE A O 1
ATOM 2079 N N . PRO A 1 264 ? 22.656 -5.863 -29.203 1 83.31 264 PRO A N 1
ATOM 2080 C CA . PRO A 1 264 ? 23.797 -5.645 -30.109 1 83.31 264 PRO A CA 1
ATOM 2081 C C . PRO A 1 264 ? 23.359 -5.449 -31.562 1 83.31 264 PRO A C 1
ATOM 2083 O O . PRO A 1 264 ? 23.906 -4.59 -32.25 1 83.31 264 PRO A O 1
ATOM 2086 N N . ALA A 1 265 ? 22.391 -6.254 -31.953 1 83.94 265 ALA A N 1
ATOM 2087 C CA . ALA A 1 265 ? 21.906 -6.113 -33.312 1 83.94 265 ALA A CA 1
ATOM 2088 C C . ALA A 1 265 ? 21.25 -4.75 -33.531 1 83.94 265 ALA A C 1
ATOM 2090 O O . ALA A 1 265 ? 21.438 -4.129 -34.594 1 83.94 265 ALA A O 1
ATOM 2091 N N . MET A 1 266 ? 20.609 -4.383 -32.594 1 83.31 266 MET A N 1
ATOM 2092 C CA . MET A 1 266 ? 19.938 -3.084 -32.656 1 83.31 266 MET A CA 1
ATOM 2093 C C . MET A 1 266 ? 20.969 -1.952 -32.688 1 83.31 266 MET A C 1
ATOM 2095 O O . MET A 1 266 ? 20.812 -0.99 -33.438 1 83.31 266 MET A O 1
ATOM 2099 N N . LEU A 1 267 ? 21.953 -2.053 -31.828 1 81.62 267 LEU A N 1
ATOM 2100 C CA . LEU A 1 267 ? 23 -1.044 -31.766 1 81.62 267 LEU A CA 1
ATOM 2101 C C . LEU A 1 267 ? 23.75 -0.956 -33.094 1 81.62 267 LEU A C 1
ATOM 2103 O O . LEU A 1 267 ? 24.094 0.139 -33.562 1 81.62 267 LEU A O 1
ATOM 2107 N N . ALA A 1 268 ? 23.922 -2.006 -33.719 1 79.88 268 ALA A N 1
ATOM 2108 C CA . ALA A 1 268 ? 24.641 -2.055 -35 1 79.88 268 ALA A CA 1
ATOM 2109 C C . ALA A 1 268 ? 23.812 -1.393 -36.094 1 79.88 268 ALA A C 1
ATOM 2111 O O . ALA A 1 268 ? 24.375 -0.759 -37 1 79.88 268 ALA A O 1
ATOM 2112 N N . ALA A 1 269 ? 22.594 -1.585 -35.938 1 78.5 269 ALA A N 1
ATOM 2113 C CA . ALA A 1 269 ? 21.703 -1.056 -36.969 1 78.5 269 ALA A CA 1
ATOM 2114 C C . ALA A 1 269 ? 21.5 0.448 -36.812 1 78.5 269 ALA A C 1
ATOM 2116 O O . ALA A 1 269 ? 21.156 1.145 -37.75 1 78.5 269 ALA A O 1
ATOM 2117 N N . ALA A 1 270 ? 21.734 0.835 -35.562 1 74.25 270 ALA A N 1
ATOM 2118 C CA . ALA A 1 270 ? 21.484 2.244 -35.281 1 74.25 270 ALA A CA 1
ATOM 2119 C C . ALA A 1 270 ? 22.531 3.137 -35.906 1 74.25 270 ALA A C 1
ATOM 2121 O O . ALA A 1 270 ? 23.719 2.818 -35.906 1 74.25 270 ALA A O 1
ATOM 2122 N N . GLN A 1 271 ? 22.359 3.912 -36.906 1 60.75 271 GLN A N 1
ATOM 2123 C CA . GLN A 1 271 ? 23.25 4.742 -37.719 1 60.75 271 GLN A CA 1
ATOM 2124 C C . GLN A 1 271 ? 23.75 5.945 -36.938 1 60.75 271 GLN A C 1
ATOM 2126 O O . GLN A 1 271 ? 24.719 6.59 -37.344 1 60.75 271 GLN A O 1
ATOM 2131 N N . GLY A 1 272 ? 23.203 6.062 -35.688 1 60.66 272 GLY A N 1
ATOM 2132 C CA . GLY A 1 272 ? 23.578 7.316 -35.031 1 60.66 272 GLY A CA 1
ATOM 2133 C C . GLY A 1 272 ? 24.25 7.125 -33.688 1 60.66 272 GLY A C 1
ATOM 2134 O O . GLY A 1 272 ? 24.359 6 -33.219 1 60.66 272 GLY A O 1
ATOM 2135 N N . GLY A 1 273 ? 25.219 7.945 -33.281 1 61.78 273 GLY A N 1
ATOM 2136 C CA . GLY A 1 273 ? 25.844 8.016 -31.969 1 61.78 273 GLY A CA 1
ATOM 2137 C C . GLY A 1 273 ? 27.359 7.965 -32.031 1 61.78 273 GLY A C 1
ATOM 2138 O O . GLY A 1 273 ? 27.938 7.594 -33.062 1 61.78 273 GLY A O 1
ATOM 2139 N N . SER A 1 274 ? 27.938 8.477 -31.078 1 71.94 274 SER A N 1
ATOM 2140 C CA . SER A 1 274 ? 29.391 8.562 -31 1 71.94 274 SER A CA 1
ATOM 2141 C C . SER A 1 274 ? 30.031 7.184 -30.875 1 71.94 274 SER A C 1
ATOM 2143 O O . SER A 1 274 ? 29.438 6.27 -30.297 1 71.94 274 SER A O 1
ATOM 2145 N N . SER A 1 275 ? 31.047 6.883 -31.75 1 78.5 275 SER A N 1
ATOM 2146 C CA . SER A 1 275 ? 31.828 5.656 -31.672 1 78.5 275 SER A CA 1
ATOM 2147 C C . SER A 1 275 ? 32.219 5.344 -30.234 1 78.5 275 SER A C 1
ATOM 2149 O O . SER A 1 275 ? 32.219 4.18 -29.828 1 78.5 275 SER A O 1
ATOM 2151 N N . ALA A 1 276 ? 32.406 6.375 -29.484 1 81.69 276 ALA A N 1
ATOM 2152 C CA . ALA A 1 276 ? 32.781 6.188 -28.094 1 81.69 276 ALA A CA 1
ATOM 2153 C C . ALA A 1 276 ? 31.609 5.598 -27.281 1 81.69 276 ALA A C 1
ATOM 2155 O O . ALA A 1 276 ? 31.812 4.68 -26.484 1 81.69 276 ALA A O 1
ATOM 2156 N N . TYR A 1 277 ? 30.5 6.07 -27.594 1 81.56 277 TYR A N 1
ATOM 2157 C CA . TYR A 1 277 ? 29.312 5.586 -26.906 1 81.56 277 TYR A CA 1
ATOM 2158 C C . TYR A 1 277 ? 29.062 4.113 -27.203 1 81.56 277 TYR A C 1
ATOM 2160 O O . TYR A 1 277 ? 28.812 3.322 -26.297 1 81.56 277 TYR A O 1
ATOM 2168 N N . ARG A 1 278 ? 29.266 3.805 -28.406 1 82.88 278 ARG A N 1
ATOM 2169 C CA . ARG A 1 278 ? 29.047 2.428 -28.844 1 82.88 278 ARG A CA 1
ATOM 2170 C C . ARG A 1 278 ? 30.047 1.479 -28.188 1 82.88 278 ARG A C 1
ATOM 2172 O O . ARG A 1 278 ? 29.672 0.39 -27.734 1 82.88 278 ARG A O 1
ATOM 2179 N N . ARG A 1 279 ? 31.188 1.931 -28.172 1 84 279 ARG A N 1
ATOM 2180 C CA . ARG A 1 279 ? 32.219 1.115 -27.562 1 84 279 ARG A CA 1
ATOM 2181 C C . ARG A 1 279 ? 31.969 0.921 -26.062 1 84 279 ARG A C 1
ATOM 2183 O O . ARG A 1 279 ? 32.156 -0.176 -25.531 1 84 279 ARG A O 1
ATOM 2190 N N . ASP A 1 280 ? 31.531 1.926 -25.453 1 85.06 280 ASP A N 1
ATOM 2191 C CA . ASP A 1 280 ? 31.266 1.86 -24.016 1 85.06 280 ASP A CA 1
ATOM 2192 C C . ASP A 1 280 ? 30.078 0.961 -23.719 1 85.06 280 ASP A C 1
ATOM 2194 O O . ASP A 1 280 ? 30.078 0.227 -22.719 1 85.06 280 ASP A O 1
ATOM 2198 N N . VAL A 1 281 ? 29.125 1.022 -24.578 1 82.44 281 VAL A N 1
ATOM 2199 C CA . VAL A 1 281 ? 27.938 0.188 -24.422 1 82.44 281 VAL A CA 1
ATOM 2200 C C . VAL A 1 281 ? 28.312 -1.28 -24.609 1 82.44 281 VAL A C 1
ATOM 2202 O O . VAL A 1 281 ? 27.875 -2.145 -23.844 1 82.44 281 VAL A O 1
ATOM 2205 N N . GLU A 1 282 ? 29.094 -1.513 -25.625 1 83.44 282 GLU A N 1
ATOM 2206 C CA . GLU A 1 282 ? 29.531 -2.875 -25.906 1 83.44 282 GLU A CA 1
ATOM 2207 C C . GLU A 1 282 ? 30.359 -3.439 -24.75 1 83.44 282 GLU A C 1
ATOM 2209 O O . GLU A 1 282 ? 30.281 -4.633 -24.453 1 83.44 282 GLU A O 1
ATOM 2214 N N . ALA A 1 283 ? 31.031 -2.545 -24.141 1 84.62 283 ALA A N 1
ATOM 2215 C CA . ALA A 1 283 ? 31.906 -2.961 -23.047 1 84.62 283 ALA A CA 1
ATOM 2216 C C . ALA A 1 283 ? 31.078 -3.438 -21.844 1 84.62 283 ALA A C 1
ATOM 2218 O O . ALA A 1 283 ? 31.547 -4.238 -21.047 1 84.62 283 ALA A O 1
ATOM 2219 N N . LEU A 1 284 ? 29.844 -3.027 -21.766 1 86.31 284 LEU A N 1
ATOM 2220 C CA . LEU A 1 284 ? 28.984 -3.424 -20.656 1 86.31 284 LEU A CA 1
ATOM 2221 C C . LEU A 1 284 ? 28.453 -4.84 -20.859 1 86.31 284 LEU A C 1
ATOM 2223 O O . LEU A 1 284 ? 28 -5.477 -19.922 1 86.31 284 LEU A O 1
ATOM 2227 N N . GLY A 1 285 ? 28.422 -5.328 -22.109 1 86.31 285 GLY A N 1
ATOM 2228 C CA . GLY A 1 285 ? 28.031 -6.695 -22.422 1 86.31 285 GLY A CA 1
ATOM 2229 C C . GLY A 1 285 ? 26.547 -6.938 -22.312 1 86.31 285 GLY A C 1
ATOM 2230 O O . GLY A 1 285 ? 26.109 -8.008 -21.891 1 86.31 285 GLY A O 1
ATOM 2231 N N . ILE A 1 286 ? 25.781 -5.926 -22.625 1 89.19 286 ILE A N 1
ATOM 2232 C CA . ILE A 1 286 ? 24.328 -6.047 -22.516 1 89.19 286 ILE A CA 1
ATOM 2233 C C . ILE A 1 286 ? 23.781 -6.746 -23.766 1 89.19 286 ILE A C 1
ATOM 2235 O O . ILE A 1 286 ? 24.062 -6.332 -24.891 1 89.19 286 ILE A O 1
ATOM 2239 N N . SER A 1 287 ? 23.047 -7.836 -23.531 1 90.44 287 SER A N 1
ATOM 2240 C CA . SER A 1 287 ? 22.516 -8.602 -24.656 1 90.44 287 SER A CA 1
ATOM 2241 C C . SER A 1 287 ? 21.062 -8.211 -24.953 1 90.44 287 SER A C 1
ATOM 2243 O O . SER A 1 287 ? 20.625 -8.25 -26.094 1 90.44 287 SER A O 1
ATOM 2245 N N . ALA A 1 288 ? 20.344 -7.883 -23.953 1 93.56 288 ALA A N 1
ATOM 2246 C CA . ALA A 1 288 ? 18.938 -7.531 -24.078 1 93.56 288 ALA A CA 1
ATOM 2247 C C . ALA A 1 288 ? 18.5 -6.609 -22.953 1 93.56 288 ALA A C 1
ATOM 2249 O O . ALA A 1 288 ? 19.141 -6.562 -21.891 1 93.56 288 ALA A O 1
ATOM 2250 N N . TYR A 1 289 ? 17.438 -5.816 -23.203 1 94.56 289 TYR A N 1
ATOM 2251 C CA . TYR A 1 289 ? 16.906 -4.996 -22.109 1 94.56 289 TYR A CA 1
ATOM 2252 C C . TYR A 1 289 ? 15.398 -4.844 -22.234 1 94.56 289 TYR A C 1
ATOM 2254 O O . TYR A 1 289 ? 14.828 -5.086 -23.297 1 94.56 289 TYR A O 1
ATOM 2262 N N . ILE A 1 290 ? 14.742 -4.578 -21.141 1 97.19 290 ILE A N 1
ATOM 2263 C CA . ILE A 1 290 ? 13.352 -4.148 -21.016 1 97.19 290 ILE A CA 1
ATOM 2264 C C . ILE A 1 290 ? 13.273 -2.859 -20.203 1 97.19 290 ILE A C 1
ATOM 2266 O O . ILE A 1 290 ? 13.867 -2.766 -19.125 1 97.19 290 ILE A O 1
ATOM 2270 N N . ILE A 1 291 ? 12.695 -1.837 -20.703 1 98.19 291 ILE A N 1
ATOM 2271 C CA . ILE A 1 291 ? 12.391 -0.622 -19.953 1 98.19 291 ILE A CA 1
ATOM 2272 C C . ILE A 1 291 ? 10.883 -0.451 -19.844 1 98.19 291 ILE A C 1
ATOM 2274 O O . ILE A 1 291 ? 10.18 -0.341 -20.844 1 98.19 291 ILE A O 1
ATOM 2278 N N . VAL A 1 292 ? 10.398 -0.458 -18.594 1 98.38 292 VAL A N 1
ATOM 2279 C CA . VAL A 1 292 ? 8.961 -0.363 -18.344 1 98.38 292 VAL A CA 1
ATOM 2280 C C . VAL A 1 292 ? 8.664 0.875 -17.5 1 98.38 292 VAL A C 1
ATOM 2282 O O . VAL A 1 292 ? 9.391 1.181 -16.562 1 98.38 292 VAL A O 1
ATOM 2285 N N . PRO A 1 293 ? 7.625 1.626 -17.859 1 98.19 293 PRO A N 1
ATOM 2286 C CA . PRO A 1 293 ? 7.254 2.787 -17.047 1 98.19 293 PRO A CA 1
ATOM 2287 C C . PRO A 1 293 ? 6.543 2.398 -15.742 1 98.19 293 PRO A C 1
ATOM 2289 O O . PRO A 1 293 ? 5.812 1.402 -15.711 1 98.19 293 PRO A O 1
ATOM 2292 N N . LEU A 1 294 ? 6.852 3.061 -14.727 1 97.81 294 LEU A N 1
ATOM 2293 C CA . LEU A 1 294 ? 6.086 2.98 -13.484 1 97.81 294 LEU A CA 1
ATOM 2294 C C . LEU A 1 294 ? 4.918 3.961 -13.508 1 97.81 294 LEU A C 1
ATOM 2296 O O . LEU A 1 294 ? 5.105 5.16 -13.281 1 97.81 294 LEU A O 1
ATOM 2300 N N . ILE A 1 295 ? 3.74 3.4 -13.688 1 96.12 295 ILE A N 1
ATOM 2301 C CA . ILE A 1 295 ? 2.582 4.27 -13.859 1 96.12 295 ILE A CA 1
ATOM 2302 C C . ILE A 1 295 ? 1.554 3.994 -12.766 1 96.12 295 ILE A C 1
ATOM 2304 O O . ILE A 1 295 ? 1.214 2.838 -12.508 1 96.12 295 ILE A O 1
ATOM 2308 N N . SER A 1 296 ? 1.088 4.91 -12.078 1 92.88 296 SER A N 1
ATOM 2309 C CA . SER A 1 296 ? -0.003 4.824 -11.109 1 92.88 296 SER A CA 1
ATOM 2310 C C . SER A 1 296 ? -0.943 6.02 -11.234 1 92.88 296 SER A C 1
ATOM 2312 O O . SER A 1 296 ? -0.492 7.164 -11.32 1 92.88 296 SER A O 1
ATOM 2314 N N . ARG A 1 297 ? -2.266 5.754 -11.219 1 85.81 297 ARG A N 1
ATOM 2315 C CA . ARG A 1 297 ? -3.309 6.773 -11.297 1 85.81 297 ARG A CA 1
ATOM 2316 C C . ARG A 1 297 ? -3.043 7.742 -12.445 1 85.81 297 ARG A C 1
ATOM 2318 O O . ARG A 1 297 ? -3.123 8.961 -12.266 1 85.81 297 ARG A O 1
ATOM 2325 N N . GLY A 1 298 ? -2.461 7.266 -13.562 1 86.88 298 GLY A N 1
ATOM 2326 C CA . GLY A 1 298 ? -2.293 8.023 -14.789 1 86.88 298 GLY A CA 1
ATOM 2327 C C . GLY A 1 298 ? -1.005 8.82 -14.828 1 86.88 298 GLY A C 1
ATOM 2328 O O . GLY A 1 298 ? -0.721 9.508 -15.812 1 86.88 298 GLY A O 1
ATOM 2329 N N . ARG A 1 299 ? -0.246 8.773 -13.875 1 90.88 299 ARG A N 1
ATOM 2330 C CA . ARG A 1 299 ? 0.998 9.539 -13.82 1 90.88 299 ARG A CA 1
ATOM 2331 C C . ARG A 1 299 ? 2.209 8.609 -13.906 1 90.88 299 ARG A C 1
ATOM 2333 O O . ARG A 1 299 ? 2.225 7.547 -13.289 1 90.88 299 ARG A O 1
ATOM 2340 N N . VAL A 1 300 ? 3.232 9.016 -14.719 1 95.88 300 VAL A N 1
ATOM 2341 C CA . VAL A 1 300 ? 4.492 8.281 -14.789 1 95.88 300 VAL A CA 1
ATOM 2342 C C . VAL A 1 300 ? 5.398 8.703 -13.633 1 95.88 300 VAL A C 1
ATOM 2344 O O . VAL A 1 300 ? 5.828 9.859 -13.562 1 95.88 300 VAL A O 1
ATOM 2347 N N . LEU A 1 301 ? 5.66 7.789 -12.789 1 95.56 301 LEU A N 1
ATOM 2348 C CA . LEU A 1 301 ? 6.441 8.086 -11.594 1 95.56 301 LEU A CA 1
ATOM 2349 C C . LEU A 1 301 ? 7.922 7.797 -11.828 1 95.56 301 LEU A C 1
ATOM 2351 O O . LEU A 1 301 ? 8.781 8.352 -11.133 1 95.56 301 LEU A O 1
ATOM 2355 N N . GLY A 1 302 ? 8.195 6.906 -12.703 1 97.19 302 GLY A N 1
ATOM 2356 C CA . GLY A 1 302 ? 9.547 6.465 -12.992 1 97.19 302 GLY A CA 1
ATOM 2357 C C . GLY A 1 302 ? 9.609 5.375 -14.047 1 97.19 302 GLY A C 1
ATOM 2358 O O . GLY A 1 302 ? 8.648 5.168 -14.781 1 97.19 302 GLY A O 1
ATOM 2359 N N . ALA A 1 303 ? 10.836 4.754 -14.195 1 98.25 303 ALA A N 1
ATOM 2360 C CA . ALA A 1 303 ? 11.047 3.668 -15.141 1 98.25 303 ALA A CA 1
ATOM 2361 C C . ALA A 1 303 ? 11.891 2.559 -14.523 1 98.25 303 ALA A C 1
ATOM 2363 O O . ALA A 1 303 ? 12.852 2.83 -13.797 1 98.25 303 ALA A O 1
ATOM 2364 N N . LEU A 1 304 ? 11.477 1.416 -14.773 1 98.12 304 LEU A N 1
ATOM 2365 C CA . LEU A 1 304 ? 12.227 0.225 -14.398 1 98.12 304 LEU A CA 1
ATOM 2366 C C . LEU A 1 304 ? 12.969 -0.357 -15.594 1 98.12 304 LEU A C 1
ATOM 2368 O O . LEU A 1 304 ? 12.359 -0.661 -16.625 1 98.12 304 LEU A O 1
ATOM 2372 N N . THR A 1 305 ? 14.289 -0.508 -15.453 1 97.69 305 THR A N 1
ATOM 2373 C CA . THR A 1 305 ? 15.109 -1.062 -16.516 1 97.69 305 THR A CA 1
ATOM 2374 C C . THR A 1 305 ? 15.695 -2.414 -16.109 1 97.69 305 THR A C 1
ATOM 2376 O O . THR A 1 305 ? 16.328 -2.529 -15.07 1 97.69 305 THR A O 1
ATOM 2379 N N . LEU A 1 306 ? 15.422 -3.371 -16.906 1 96.75 306 LEU A N 1
ATOM 2380 C CA . LEU A 1 306 ? 15.977 -4.707 -16.719 1 96.75 306 LEU A CA 1
ATOM 2381 C C . LEU A 1 306 ? 16.984 -5.035 -17.828 1 96.75 306 LEU A C 1
ATOM 2383 O O . LEU A 1 306 ? 16.703 -4.84 -19 1 96.75 306 LEU A O 1
ATOM 2387 N N . LEU A 1 307 ? 18.156 -5.574 -17.391 1 94.31 307 LEU A N 1
ATOM 2388 C CA . LEU A 1 307 ? 19.234 -5.863 -18.344 1 94.31 307 LEU A CA 1
ATOM 2389 C C . LEU A 1 307 ? 19.688 -7.312 -18.219 1 94.31 307 LEU A C 1
ATOM 2391 O O . LEU A 1 307 ? 19.766 -7.852 -17.109 1 94.31 307 LEU A O 1
ATOM 2395 N N . ASN A 1 308 ? 19.891 -7.867 -19.391 1 93.31 308 ASN A N 1
ATOM 2396 C CA . ASN A 1 308 ? 20.578 -9.148 -19.469 1 93.31 308 ASN A CA 1
ATOM 2397 C C . ASN A 1 308 ? 21.969 -9 -20.078 1 93.31 308 ASN A C 1
ATOM 2399 O O . ASN A 1 308 ? 22.156 -8.266 -21.047 1 93.31 308 ASN A O 1
ATOM 2403 N N . SER A 1 309 ? 22.969 -9.594 -19.5 1 85 309 SER A N 1
ATOM 2404 C CA . SER A 1 309 ? 24.344 -9.539 -20.016 1 85 309 SER A CA 1
ATOM 2405 C C . SER A 1 309 ? 24.891 -10.938 -20.266 1 85 309 SER A C 1
ATOM 2407 O O . SER A 1 309 ? 25.297 -11.266 -21.375 1 85 309 SER A O 1
ATOM 2409 N N . GLU A 1 310 ? 25.125 -11.805 -19.297 1 67.56 310 GLU A N 1
ATOM 2410 C CA . GLU A 1 310 ? 25.797 -13.094 -19.406 1 67.56 310 GLU A CA 1
ATOM 2411 C C . GLU A 1 310 ? 24.781 -14.227 -19.609 1 67.56 310 GLU A C 1
ATOM 2413 O O . GLU A 1 310 ? 25.094 -15.219 -20.266 1 67.56 310 GLU A O 1
ATOM 2418 N N . SER A 1 311 ? 23.719 -14.094 -19.047 1 63.12 311 SER A N 1
ATOM 2419 C CA . SER A 1 311 ? 22.797 -15.234 -19 1 63.12 311 SER A CA 1
ATOM 2420 C C . SER A 1 311 ? 22.281 -15.578 -20.391 1 63.12 311 SER A C 1
ATOM 2422 O O . SER A 1 311 ? 21.812 -16.703 -20.625 1 63.12 311 SER A O 1
ATOM 2424 N N . ARG A 1 312 ? 22.812 -14.859 -21.406 1 65.88 312 ARG A N 1
ATOM 2425 C CA . ARG A 1 312 ? 22.359 -15.016 -22.781 1 65.88 312 ARG A CA 1
ATOM 2426 C C . ARG A 1 312 ? 20.859 -15.25 -22.844 1 65.88 312 ARG A C 1
ATOM 2428 O O . ARG A 1 312 ? 20.375 -15.914 -23.766 1 65.88 312 ARG A O 1
ATOM 2435 N N . ARG A 1 313 ? 20.203 -14.953 -21.781 1 74.94 313 ARG A N 1
ATOM 2436 C CA . ARG A 1 313 ? 18.75 -15.031 -21.766 1 74.94 313 ARG A CA 1
ATOM 2437 C C . ARG A 1 313 ? 18.125 -14.031 -22.719 1 74.94 313 ARG A C 1
ATOM 2439 O O . ARG A 1 313 ? 18.594 -12.891 -22.828 1 74.94 313 ARG A O 1
ATOM 2446 N N . ARG A 1 314 ? 17.281 -14.57 -23.547 1 83.69 314 ARG A N 1
ATOM 2447 C CA . ARG A 1 314 ? 16.516 -13.688 -24.422 1 83.69 314 ARG A CA 1
ATOM 2448 C C . ARG A 1 314 ? 15.148 -13.375 -23.812 1 83.69 314 ARG A C 1
ATOM 2450 O O . ARG A 1 314 ? 14.492 -14.258 -23.25 1 83.69 314 ARG A O 1
ATOM 2457 N N . TYR A 1 315 ? 14.867 -12.07 -23.75 1 90.06 315 TYR A N 1
ATOM 2458 C CA . TYR A 1 315 ? 13.562 -11.688 -23.234 1 90.06 315 TYR A CA 1
ATOM 2459 C C . TYR A 1 315 ? 12.445 -12.086 -24.188 1 90.06 315 TYR A C 1
ATOM 2461 O O . TYR A 1 315 ? 12.578 -11.906 -25.406 1 90.06 315 TYR A O 1
ATOM 2469 N N . THR A 1 316 ? 11.492 -12.656 -23.625 1 89.88 316 THR A N 1
ATOM 2470 C CA . THR A 1 316 ? 10.281 -13 -24.375 1 89.88 316 THR A CA 1
ATOM 2471 C C . THR A 1 316 ? 9.148 -12.047 -24.031 1 89.88 316 THR A C 1
ATOM 2473 O O . THR A 1 316 ? 9.281 -11.195 -23.141 1 89.88 316 THR A O 1
ATOM 2476 N N . GLU A 1 317 ? 8.055 -12.203 -24.781 1 91.44 317 GLU A N 1
ATOM 2477 C CA . GLU A 1 317 ? 6.863 -11.406 -24.484 1 91.44 317 GLU A CA 1
ATOM 2478 C C . GLU A 1 317 ? 6.34 -11.695 -23.094 1 91.44 317 GLU A C 1
ATOM 2480 O O . GLU A 1 317 ? 5.805 -10.805 -22.422 1 91.44 317 GLU A O 1
ATOM 2485 N N . ALA A 1 318 ? 6.508 -12.914 -22.703 1 90.19 318 ALA A N 1
ATOM 2486 C CA . ALA A 1 318 ? 6.074 -13.289 -21.359 1 90.19 318 ALA A CA 1
ATOM 2487 C C . ALA A 1 318 ? 6.895 -12.562 -20.297 1 90.19 318 ALA A C 1
ATOM 2489 O O . ALA A 1 318 ? 6.359 -12.164 -19.266 1 90.19 318 ALA A O 1
ATOM 2490 N N . ASP A 1 319 ? 8.141 -12.359 -20.594 1 92.69 319 ASP A N 1
ATOM 2491 C CA . ASP A 1 319 ? 9.008 -11.633 -19.672 1 92.69 319 ASP A CA 1
ATOM 2492 C C . ASP A 1 319 ? 8.602 -10.164 -19.578 1 92.69 319 ASP A C 1
ATOM 2494 O O . ASP A 1 319 ? 8.617 -9.578 -18.484 1 92.69 319 ASP A O 1
ATOM 2498 N N . VAL A 1 320 ? 8.242 -9.617 -20.719 1 95.62 320 VAL A N 1
ATOM 2499 C CA . VAL A 1 320 ? 7.82 -8.219 -20.75 1 95.62 320 VAL A CA 1
ATOM 2500 C C . VAL A 1 320 ? 6.551 -8.039 -19.938 1 95.62 320 VAL A C 1
ATOM 2502 O O . VAL A 1 320 ? 6.445 -7.094 -19.141 1 95.62 320 VAL A O 1
ATOM 2505 N N . ARG A 1 321 ? 5.668 -8.914 -20.109 1 94.88 321 ARG A N 1
ATOM 2506 C CA . ARG A 1 321 ? 4.418 -8.836 -19.359 1 94.88 321 ARG A CA 1
ATOM 2507 C C . ARG A 1 321 ? 4.668 -8.945 -17.859 1 94.88 321 ARG A C 1
ATOM 2509 O O . ARG A 1 321 ? 4.043 -8.234 -17.062 1 94.88 321 ARG A O 1
ATOM 2516 N N . LEU A 1 322 ? 5.52 -9.852 -17.531 1 95.25 322 LEU A N 1
ATOM 2517 C CA . LEU A 1 322 ? 5.855 -10.008 -16.125 1 95.25 322 LEU A CA 1
ATOM 2518 C C . LEU A 1 322 ? 6.496 -8.742 -15.57 1 95.25 322 LEU A C 1
ATOM 2520 O O . LEU A 1 322 ? 6.172 -8.312 -14.461 1 95.25 322 LEU A O 1
ATOM 2524 N N . ALA A 1 323 ? 7.363 -8.156 -16.328 1 97 323 ALA A N 1
ATOM 2525 C CA . ALA A 1 323 ? 8.008 -6.906 -15.922 1 97 323 ALA A CA 1
ATOM 2526 C C . ALA A 1 323 ? 6.984 -5.789 -15.758 1 97 323 ALA A C 1
ATOM 2528 O O . ALA A 1 323 ? 7.055 -5.012 -14.805 1 97 323 ALA A O 1
ATOM 2529 N N . GLU A 1 324 ? 6.109 -5.711 -16.641 1 96.75 324 GLU A N 1
ATOM 2530 C CA . GLU A 1 324 ? 5.055 -4.703 -16.578 1 96.75 324 GLU A CA 1
ATOM 2531 C C . GLU A 1 324 ? 4.176 -4.898 -15.352 1 96.75 324 GLU A C 1
ATOM 2533 O O . GLU A 1 324 ? 3.779 -3.926 -14.703 1 96.75 324 GLU A O 1
ATOM 2538 N N . ASP A 1 325 ? 3.906 -6.125 -15.094 1 95.19 325 ASP A N 1
ATOM 2539 C CA . ASP A 1 325 ? 3.105 -6.426 -13.914 1 95.19 325 ASP A CA 1
ATOM 2540 C C . ASP A 1 325 ? 3.83 -6 -12.641 1 95.19 325 ASP A C 1
ATOM 2542 O O . ASP A 1 325 ? 3.223 -5.422 -11.734 1 95.19 325 ASP A O 1
ATOM 2546 N N . LEU A 1 326 ? 5.066 -6.289 -12.562 1 96.12 326 LEU A N 1
ATOM 2547 C CA . LEU A 1 326 ? 5.867 -5.852 -11.43 1 96.12 326 LEU A CA 1
ATOM 2548 C C . LEU A 1 326 ? 5.871 -4.332 -11.32 1 96.12 326 LEU A C 1
ATOM 2550 O O . LEU A 1 326 ? 5.703 -3.781 -10.234 1 96.12 326 LEU A O 1
ATOM 2554 N N . ALA A 1 327 ? 6.035 -3.723 -12.445 1 97.06 327 ALA A N 1
ATOM 2555 C CA . ALA A 1 327 ? 6.09 -2.264 -12.492 1 97.06 327 ALA A CA 1
ATOM 2556 C C . ALA A 1 327 ? 4.785 -1.651 -11.984 1 97.06 327 ALA A C 1
ATOM 2558 O O . ALA A 1 327 ? 4.797 -0.651 -11.266 1 97.06 327 ALA A O 1
ATOM 2559 N N . ARG A 1 328 ? 3.734 -2.207 -12.383 1 94.38 328 ARG A N 1
ATOM 2560 C CA . ARG A 1 328 ? 2.434 -1.705 -11.953 1 94.38 328 ARG A CA 1
ATOM 2561 C C . ARG A 1 328 ? 2.289 -1.788 -10.438 1 94.38 328 ARG A C 1
ATOM 2563 O O . ARG A 1 328 ? 1.804 -0.849 -9.805 1 94.38 328 ARG A O 1
ATOM 2570 N N . ARG A 1 329 ? 2.688 -2.852 -9.891 1 93.44 329 ARG A N 1
ATOM 2571 C CA . ARG A 1 329 ? 2.619 -3.039 -8.445 1 93.44 329 ARG A CA 1
ATOM 2572 C C . ARG A 1 329 ? 3.545 -2.066 -7.723 1 93.44 329 ARG A C 1
ATOM 2574 O O . ARG A 1 329 ? 3.16 -1.469 -6.715 1 93.44 329 ARG A O 1
ATOM 2581 N N . ALA A 1 330 ? 4.664 -1.991 -8.242 1 95.44 330 ALA A N 1
ATOM 2582 C CA . ALA A 1 330 ? 5.641 -1.08 -7.652 1 95.44 330 ALA A CA 1
ATOM 2583 C C . ALA A 1 330 ? 5.156 0.365 -7.723 1 95.44 330 ALA A C 1
ATOM 2585 O O . ALA A 1 330 ? 5.305 1.125 -6.762 1 95.44 330 ALA A O 1
ATOM 2586 N N . ALA A 1 331 ? 4.605 0.714 -8.844 1 96.5 331 ALA A N 1
ATOM 2587 C CA . ALA A 1 331 ? 4.105 2.072 -9.031 1 96.5 331 ALA A CA 1
ATOM 2588 C C . ALA A 1 331 ? 3.014 2.406 -8.023 1 96.5 331 ALA A C 1
ATOM 2590 O O . ALA A 1 331 ? 2.98 3.512 -7.477 1 96.5 331 ALA A O 1
ATOM 2591 N N . THR A 1 332 ? 2.166 1.502 -7.777 1 94.38 332 THR A N 1
ATOM 2592 C CA . THR A 1 332 ? 1.098 1.707 -6.805 1 94.38 332 THR A CA 1
ATOM 2593 C C . THR A 1 332 ? 1.672 1.915 -5.406 1 94.38 332 THR A C 1
ATOM 2595 O O . THR A 1 332 ? 1.266 2.836 -4.691 1 94.38 332 THR A O 1
ATOM 2598 N N . SER A 1 333 ? 2.568 1.063 -5.039 1 94.81 333 SER A N 1
ATOM 2599 C CA . SER A 1 333 ? 3.209 1.192 -3.736 1 94.81 333 SER A CA 1
ATOM 2600 C C . SER A 1 333 ? 3.961 2.514 -3.617 1 94.81 333 SER A C 1
ATOM 2602 O O . SER A 1 333 ? 3.908 3.174 -2.578 1 94.81 333 SER A O 1
ATOM 2604 N N . LEU A 1 334 ? 4.637 2.879 -4.68 1 94.69 334 LEU A N 1
ATOM 2605 C CA . LEU A 1 334 ? 5.367 4.141 -4.699 1 94.69 334 LEU A CA 1
ATOM 2606 C C . LEU A 1 334 ? 4.414 5.32 -4.543 1 94.69 334 LEU A C 1
ATOM 2608 O O . LEU A 1 334 ? 4.703 6.266 -3.805 1 94.69 334 LEU A O 1
ATOM 2612 N N . ASP A 1 335 ? 3.379 5.238 -5.211 1 94.69 335 ASP A N 1
ATOM 2613 C CA . ASP A 1 335 ? 2.393 6.312 -5.148 1 94.69 335 ASP A CA 1
ATOM 2614 C C . ASP A 1 335 ? 1.804 6.438 -3.744 1 94.69 335 ASP A C 1
ATOM 2616 O O . ASP A 1 335 ? 1.62 7.547 -3.24 1 94.69 335 ASP A O 1
ATOM 2620 N N . ASN A 1 336 ? 1.523 5.344 -3.131 1 93.56 336 ASN A N 1
ATOM 2621 C CA . ASN A 1 336 ? 1.039 5.348 -1.755 1 93.56 336 ASN A CA 1
ATOM 2622 C C . ASN A 1 336 ? 2.061 5.957 -0.801 1 93.56 336 ASN A C 1
ATOM 2624 O O . ASN A 1 336 ? 1.706 6.754 0.069 1 93.56 336 ASN A O 1
ATOM 2628 N N . GLY A 1 337 ? 3.271 5.57 -0.991 1 92.88 337 GLY A N 1
ATOM 2629 C CA . GLY A 1 337 ? 4.336 6.16 -0.198 1 92.88 337 GLY A CA 1
ATOM 2630 C C . GLY A 1 337 ? 4.457 7.66 -0.385 1 92.88 337 GLY A C 1
ATOM 2631 O O . GLY A 1 337 ? 4.648 8.398 0.584 1 92.88 337 GLY A O 1
ATOM 2632 N N . ARG A 1 338 ? 4.344 8.07 -1.554 1 90 338 ARG A N 1
ATOM 2633 C CA . ARG A 1 338 ? 4.406 9.492 -1.867 1 90 338 ARG A CA 1
ATOM 2634 C C . ARG A 1 338 ? 3.277 10.258 -1.179 1 90 338 ARG A C 1
ATOM 2636 O O . ARG A 1 338 ? 3.51 11.305 -0.571 1 90 338 ARG A O 1
ATOM 2643 N N . LEU A 1 339 ? 2.115 9.727 -1.295 1 89.94 339 LEU A N 1
ATOM 2644 C CA . LEU A 1 339 ? 0.961 10.359 -0.665 1 89.94 339 LEU A CA 1
ATOM 2645 C C . LEU A 1 339 ? 1.162 10.477 0.843 1 89.94 339 LEU A C 1
ATOM 2647 O O . LEU A 1 339 ? 0.877 11.523 1.432 1 89.94 339 LEU A O 1
ATOM 2651 N N . TYR A 1 340 ? 1.655 9.523 1.421 1 91.94 340 TYR A N 1
ATOM 2652 C CA . TYR A 1 340 ? 1.923 9.523 2.855 1 91.94 340 TYR A CA 1
ATOM 2653 C C . TYR A 1 340 ? 2.992 10.547 3.211 1 91.94 340 TYR A C 1
ATOM 2655 O O . TYR A 1 340 ? 2.824 11.328 4.148 1 91.94 340 TYR A O 1
ATOM 2663 N N . THR A 1 341 ? 4.027 10.555 2.48 1 90.06 341 THR A N 1
ATOM 2664 C CA . THR A 1 341 ? 5.121 11.492 2.719 1 90.06 341 THR A CA 1
ATOM 2665 C C . THR A 1 341 ? 4.637 12.93 2.57 1 90.06 341 THR A C 1
ATOM 2667 O O . THR A 1 341 ? 4.992 13.797 3.373 1 90.06 341 THR A O 1
ATOM 2670 N N . GLU A 1 342 ? 3.896 13.117 1.565 1 87.31 342 GLU A N 1
ATOM 2671 C CA . GLU A 1 342 ? 3.336 14.445 1.352 1 87.31 342 GLU A CA 1
ATOM 2672 C C . GLU A 1 342 ? 2.475 14.875 2.535 1 87.31 342 GLU A C 1
ATOM 2674 O O . GLU A 1 342 ? 2.537 16.031 2.965 1 87.31 342 GLU A O 1
ATOM 2679 N N . ALA A 1 343 ? 1.723 13.977 3.012 1 89 343 ALA A N 1
ATOM 2680 C CA . ALA A 1 343 ? 0.894 14.281 4.172 1 89 343 ALA A CA 1
ATOM 2681 C C . ALA A 1 343 ? 1.754 14.578 5.398 1 89 343 ALA A C 1
ATOM 2683 O O . ALA A 1 343 ? 1.475 15.516 6.148 1 89 343 ALA A O 1
ATOM 2684 N N . GLN A 1 344 ? 2.752 13.875 5.578 1 89.38 344 GLN A N 1
ATOM 2685 C CA . GLN A 1 344 ? 3.666 14.102 6.695 1 89.38 344 GLN A CA 1
ATOM 2686 C C . GLN A 1 344 ? 4.371 15.445 6.57 1 89.38 344 GLN A C 1
ATOM 2688 O O . GLN A 1 344 ? 4.539 16.156 7.562 1 89.38 344 GLN A O 1
ATOM 2693 N N . GLU A 1 345 ? 4.789 15.734 5.395 1 86.56 345 GLU A N 1
ATOM 2694 C CA . GLU A 1 345 ? 5.441 17.016 5.148 1 86.56 345 GLU A CA 1
ATOM 2695 C C . GLU A 1 345 ? 4.484 18.188 5.402 1 86.56 345 GLU A C 1
ATOM 2697 O O . GLU A 1 345 ? 4.895 19.234 5.898 1 86.56 345 GLU A O 1
ATOM 2702 N N . ALA A 1 346 ? 3.314 17.953 5.062 1 85.19 346 ALA A N 1
ATOM 2703 C CA . ALA A 1 346 ? 2.305 18.969 5.324 1 85.19 346 ALA A CA 1
ATOM 2704 C C . ALA A 1 346 ? 2.141 19.219 6.82 1 85.19 346 ALA A C 1
ATOM 2706 O O . ALA A 1 346 ? 2.006 20.359 7.262 1 85.19 346 ALA A O 1
ATOM 2707 N N . VAL A 1 347 ? 2.199 18.219 7.602 1 84.94 347 VAL A N 1
ATOM 2708 C CA . VAL A 1 347 ? 2.117 18.328 9.055 1 84.94 347 VAL A CA 1
ATOM 2709 C C . VAL A 1 347 ? 3.326 19.109 9.586 1 84.94 347 VAL A C 1
ATOM 2711 O O . VAL A 1 347 ? 3.174 20.047 10.367 1 84.94 347 VAL A O 1
ATOM 2714 N N . ARG A 1 348 ? 4.449 18.781 9.125 1 84.31 348 ARG A N 1
ATOM 2715 C CA . ARG A 1 348 ? 5.676 19.438 9.578 1 84.31 348 ARG A CA 1
ATOM 2716 C C . ARG A 1 348 ? 5.695 20.906 9.188 1 84.31 348 ARG A C 1
ATOM 2718 O O . ARG A 1 348 ? 6.141 21.75 9.969 1 84.31 348 ARG A O 1
ATOM 2725 N N . ALA A 1 349 ? 5.281 21.156 8.023 1 80.56 349 ALA A N 1
ATOM 2726 C CA . ALA A 1 349 ? 5.227 22.531 7.555 1 80.56 349 ALA A CA 1
ATOM 2727 C C . ALA A 1 349 ? 4.312 23.375 8.438 1 80.56 349 ALA A C 1
ATOM 2729 O O . ALA A 1 349 ? 4.637 24.531 8.766 1 80.56 349 ALA A O 1
ATOM 2730 N N . ARG A 1 350 ? 3.242 22.812 8.859 1 81.81 350 ARG A N 1
ATOM 2731 C CA . ARG A 1 350 ? 2.295 23.516 9.711 1 81.81 350 ARG A CA 1
ATOM 2732 C C . ARG A 1 350 ? 2.854 23.703 11.117 1 81.81 350 ARG A C 1
ATOM 2734 O O . ARG A 1 350 ? 2.662 24.766 11.734 1 81.81 350 ARG A O 1
ATOM 2741 N N . ASP A 1 351 ? 3.492 22.734 11.547 1 81.06 351 ASP A N 1
ATOM 2742 C CA . ASP A 1 351 ? 4.121 22.859 12.859 1 81.06 351 ASP A CA 1
ATOM 2743 C C . ASP A 1 351 ? 5.207 23.922 12.852 1 81.06 351 ASP A C 1
ATOM 2745 O O . ASP A 1 351 ? 5.309 24.734 13.781 1 81.06 351 ASP A O 1
ATOM 2749 N N . SER A 1 352 ? 6.004 23.891 11.852 1 78.12 352 SER A N 1
ATOM 2750 C CA . SER A 1 352 ? 7.047 24.906 11.703 1 78.12 352 SER A CA 1
ATOM 2751 C C . SER A 1 352 ? 6.457 26.297 11.594 1 78.12 352 SER A C 1
ATOM 2753 O O . SER A 1 352 ? 6.992 27.25 12.164 1 78.12 352 SER A O 1
ATOM 2755 N N . PHE A 1 353 ? 5.379 26.375 10.945 1 78.06 353 PHE A N 1
ATOM 2756 C CA . PHE A 1 353 ? 4.691 27.641 10.805 1 78.06 353 PHE A CA 1
ATOM 2757 C C . PHE A 1 353 ? 4.203 28.156 12.156 1 78.06 353 PHE A C 1
ATOM 2759 O O . PHE A 1 353 ? 4.371 29.328 12.477 1 78.06 353 PHE A O 1
ATOM 2766 N N . LEU A 1 354 ? 3.568 27.297 12.82 1 78.75 354 LEU A N 1
ATOM 2767 C CA . LEU A 1 354 ? 3.064 27.656 14.141 1 78.75 354 LEU A CA 1
ATOM 2768 C C . LEU A 1 354 ? 4.195 28.156 15.039 1 78.75 354 LEU A C 1
ATOM 2770 O O . LEU A 1 354 ? 4.02 29.109 15.797 1 78.75 354 LEU A O 1
ATOM 2774 N N . SER A 1 355 ? 5.273 27.531 14.922 1 78.5 355 SER A N 1
ATOM 2775 C CA . SER A 1 355 ? 6.445 27.938 15.703 1 78.5 355 SER A CA 1
ATOM 2776 C C . SER A 1 355 ? 6.922 29.328 15.312 1 78.5 355 SER A C 1
ATOM 2778 O O . SER A 1 355 ? 7.156 30.172 16.172 1 78.5 355 SER A O 1
ATOM 2780 N N . VAL A 1 356 ? 7 29.625 14.047 1 76.69 356 VAL A N 1
ATOM 2781 C CA . VAL A 1 356 ? 7.453 30.922 13.539 1 76.69 356 VAL A CA 1
ATOM 2782 C C . VAL A 1 356 ? 6.438 32 13.898 1 76.69 356 VAL A C 1
ATOM 2784 O O . VAL A 1 356 ? 6.809 33.094 14.352 1 76.69 356 VAL A O 1
ATOM 2787 N N . ALA A 1 357 ? 5.176 31.672 13.695 1 80.56 357 ALA A N 1
ATOM 2788 C CA . ALA A 1 357 ? 4.117 32.625 14 1 80.56 357 ALA A CA 1
ATOM 2789 C C . ALA A 1 357 ? 4.129 33 15.477 1 80.56 357 ALA A C 1
ATOM 2791 O O . ALA A 1 357 ? 4.008 34.188 15.828 1 80.56 357 ALA A O 1
ATOM 2792 N N . SER A 1 358 ? 4.273 32.031 16.328 1 81.81 358 SER A N 1
ATOM 2793 C CA . SER A 1 358 ? 4.297 32.281 17.766 1 81.81 358 SER A CA 1
ATOM 2794 C C . SER A 1 358 ? 5.457 33.188 18.156 1 81.81 358 SER A C 1
ATOM 2796 O O . SER A 1 358 ? 5.293 34.125 18.953 1 81.81 358 SER A O 1
ATOM 2798 N N . HIS A 1 359 ? 6.562 32.969 17.562 1 80.94 359 HIS A N 1
ATOM 2799 C CA . HIS A 1 359 ? 7.742 33.781 17.828 1 80.94 359 HIS A CA 1
ATOM 2800 C C . HIS A 1 359 ? 7.566 35.219 17.297 1 80.94 359 HIS A C 1
ATOM 2802 O O . HIS A 1 359 ? 7.914 36.188 17.984 1 80.94 359 HIS A O 1
ATOM 2808 N N . GLU A 1 360 ? 6.98 35.312 16.125 1 83.06 360 GLU A N 1
ATOM 2809 C CA . GLU A 1 360 ? 6.793 36.594 15.492 1 83.06 360 GLU A CA 1
ATOM 2810 C C . GLU A 1 360 ? 5.75 37.438 16.234 1 83.06 360 GLU A C 1
ATOM 2812 O O . GLU A 1 360 ? 5.848 38.656 16.281 1 83.06 360 GLU A O 1
ATOM 2817 N N . LEU A 1 361 ? 4.812 36.812 16.828 1 86.38 361 LEU A N 1
ATOM 2818 C CA . LEU A 1 361 ? 3.789 37.531 17.609 1 86.38 361 LEU A CA 1
ATOM 2819 C C . LEU A 1 361 ? 4.324 37.938 18.969 1 86.38 361 LEU A C 1
ATOM 2821 O O . LEU A 1 361 ? 3.967 39 19.5 1 86.38 361 LEU A O 1
ATOM 2825 N N . ASN A 1 362 ? 5.223 37.156 19.484 1 86.31 362 ASN A N 1
ATOM 2826 C CA . ASN A 1 362 ? 5.727 37.375 20.844 1 86.31 362 ASN A CA 1
ATOM 2827 C C . ASN A 1 362 ? 6.605 38.625 20.906 1 86.31 362 ASN A C 1
ATOM 2829 O O . ASN A 1 362 ? 6.602 39.344 21.906 1 86.31 362 ASN A O 1
ATOM 2833 N N . THR A 1 363 ? 7.32 38.906 19.891 1 85.06 363 THR A N 1
ATOM 2834 C CA . THR A 1 363 ? 8.266 40.031 19.891 1 85.06 363 THR A CA 1
ATOM 2835 C C . THR A 1 363 ? 7.535 41.375 20.016 1 85.06 363 THR A C 1
ATOM 2837 O O . THR A 1 363 ? 7.789 42.125 20.953 1 85.06 363 THR A O 1
ATOM 2840 N N . PRO A 1 364 ? 6.547 41.625 19.125 1 86.56 364 PRO A N 1
ATOM 2841 C CA . PRO A 1 364 ? 5.824 42.906 19.312 1 86.56 364 PRO A CA 1
ATOM 2842 C C . PRO A 1 364 ? 4.98 42.906 20.578 1 86.56 364 PRO A C 1
ATOM 2844 O O . PRO A 1 364 ? 4.789 43.969 21.188 1 86.56 364 PRO A O 1
ATOM 2847 N N . LEU A 1 365 ? 4.602 41.844 21.016 1 89.38 365 LEU A N 1
ATOM 2848 C CA . LEU A 1 365 ? 3.785 41.781 22.219 1 89.38 365 LEU A CA 1
ATOM 2849 C C . LEU A 1 365 ? 4.609 42.094 23.453 1 89.38 365 LEU A C 1
ATOM 2851 O O . LEU A 1 365 ? 4.133 42.812 24.359 1 89.38 365 LEU A O 1
ATOM 2855 N N . THR A 1 366 ? 5.797 41.625 23.484 1 88.06 366 THR A N 1
ATOM 2856 C CA . THR A 1 366 ? 6.695 41.906 24.594 1 88.06 366 THR A CA 1
ATOM 2857 C C . THR A 1 366 ? 7.008 43.406 24.641 1 88.06 366 THR A C 1
ATOM 2859 O O . THR A 1 366 ? 7 44.031 25.719 1 88.06 366 THR A O 1
ATOM 2862 N N . SER A 1 367 ? 7.223 43.969 23.5 1 87.75 367 SER A N 1
ATOM 2863 C CA . SER A 1 367 ? 7.465 45.406 23.406 1 87.75 367 SER A CA 1
ATOM 2864 C C . SER A 1 367 ? 6.238 46.219 23.828 1 87.75 367 SER A C 1
ATOM 2866 O O . SER A 1 367 ? 6.367 47.25 24.5 1 87.75 367 SER A O 1
ATOM 2868 N N . LEU A 1 368 ? 5.156 45.719 23.422 1 89.5 368 LEU A N 1
ATOM 2869 C CA . LEU A 1 368 ? 3.896 46.375 23.781 1 89.5 368 LEU A CA 1
ATOM 2870 C C . LEU A 1 368 ? 3.676 46.344 25.297 1 89.5 368 LEU A C 1
ATOM 2872 O O . LEU A 1 368 ? 3.293 47.344 25.891 1 89.5 368 LEU A O 1
ATOM 2876 N N . MET A 1 369 ? 3.938 45.281 25.906 1 88.94 369 MET A N 1
ATOM 2877 C CA . MET A 1 369 ? 3.775 45.125 27.344 1 88.94 369 MET A CA 1
ATOM 2878 C C . MET A 1 369 ? 4.699 46.062 28.109 1 88.94 369 MET A C 1
ATOM 2880 O O . MET A 1 369 ? 4.277 46.719 29.062 1 88.94 369 MET A O 1
ATOM 2884 N N . LEU A 1 370 ? 5.863 46.219 27.656 1 88.38 370 LEU A N 1
ATOM 2885 C CA . LEU A 1 370 ? 6.844 47.094 28.281 1 88.38 370 LEU A CA 1
ATOM 2886 C C . LEU A 1 370 ? 6.438 48.562 28.141 1 88.38 370 LEU A C 1
ATOM 2888 O O . LEU A 1 370 ? 6.535 49.344 29.094 1 88.38 370 LEU A O 1
ATOM 2892 N N . ASN A 1 371 ? 5.926 48.875 26.984 1 88.56 371 ASN A N 1
ATOM 2893 C CA . ASN A 1 371 ? 5.512 50.25 26.734 1 88.56 371 ASN A CA 1
ATOM 2894 C C . ASN A 1 371 ? 4.281 50.625 27.547 1 88.56 371 ASN A C 1
ATOM 2896 O O . ASN A 1 371 ? 4.176 51.75 28.047 1 88.56 371 ASN A O 1
ATOM 2900 N N . ILE A 1 372 ? 3.455 49.75 27.688 1 88.44 372 ILE A N 1
ATOM 2901 C CA . ILE A 1 372 ? 2.24 50 28.453 1 88.44 372 ILE A CA 1
ATOM 2902 C C . ILE A 1 372 ? 2.58 50.125 29.938 1 88.44 372 ILE A C 1
ATOM 2904 O O . ILE A 1 372 ? 2.023 50.969 30.641 1 88.44 372 ILE A O 1
ATOM 2908 N N . GLN A 1 373 ? 3.479 49.344 30.391 1 87 373 GLN A N 1
ATOM 2909 C CA . GLN A 1 373 ? 3.934 49.438 31.781 1 87 373 GLN A CA 1
ATOM 2910 C C . GLN A 1 373 ? 4.617 50.75 32.062 1 87 373 GLN A C 1
ATOM 2912 O O . GLN A 1 373 ? 4.402 51.375 33.094 1 87 373 GLN A O 1
ATOM 2917 N N . ALA A 1 374 ? 5.379 51.188 31.141 1 87.38 374 ALA A N 1
ATOM 2918 C CA . ALA A 1 374 ? 6.043 52.469 31.25 1 87.38 374 ALA A CA 1
ATOM 2919 C C . ALA A 1 374 ? 5.031 53.625 31.25 1 87.38 374 ALA A C 1
ATOM 2921 O O . ALA A 1 374 ? 5.172 54.594 32 1 87.38 374 ALA A O 1
ATOM 2922 N N . LEU A 1 375 ? 4.066 53.438 30.422 1 85.81 375 LEU A N 1
ATOM 2923 C CA . LEU A 1 375 ? 3.012 54.469 30.328 1 85.81 375 LEU A CA 1
ATOM 2924 C C . LEU A 1 375 ? 2.248 54.562 31.656 1 85.81 375 LEU A C 1
ATOM 2926 O O . LEU A 1 375 ? 1.968 55.656 32.125 1 85.81 375 LEU A O 1
ATOM 2930 N N . ARG A 1 376 ? 1.964 53.469 32.219 1 84.38 376 ARG A N 1
ATOM 2931 C CA . ARG A 1 376 ? 1.258 53.438 33.5 1 84.38 376 ARG A CA 1
ATOM 2932 C C . ARG A 1 376 ? 2.094 54.062 34.625 1 84.38 376 ARG A C 1
ATOM 2934 O O . ARG A 1 376 ? 1.565 54.812 35.469 1 84.38 376 ARG A O 1
ATOM 2941 N N . ARG A 1 377 ? 3.334 53.875 34.625 1 84.5 377 ARG A N 1
ATOM 2942 C CA . ARG A 1 377 ? 4.242 54.406 35.625 1 84.5 377 ARG A CA 1
ATOM 2943 C C . ARG A 1 377 ? 4.328 55.938 35.5 1 84.5 377 ARG A C 1
ATOM 2945 O O . ARG A 1 377 ? 4.371 56.656 36.5 1 84.5 377 ARG A O 1
ATOM 2952 N N . ASP A 1 378 ? 4.262 56.344 34.25 1 83.56 378 ASP A N 1
ATOM 2953 C CA . ASP A 1 378 ? 4.402 57.781 34 1 83.56 378 ASP A CA 1
ATOM 2954 C C . ASP A 1 378 ? 3.123 58.531 34.344 1 83.56 378 ASP A C 1
ATOM 2956 O O . ASP A 1 378 ? 3.156 59.75 34.594 1 83.56 378 ASP A O 1
ATOM 2960 N N . MET A 1 379 ? 2.074 57.875 34.406 1 80.81 379 MET A N 1
ATOM 2961 C CA . MET A 1 379 ? 0.793 58.5 34.719 1 80.81 379 MET A CA 1
ATOM 2962 C C . MET A 1 379 ? 0.549 58.562 36.219 1 80.81 379 MET A C 1
ATOM 2964 O O . MET A 1 379 ? -0.285 59.312 36.688 1 80.81 379 MET A O 1
ATOM 2968 N N . GLU A 1 380 ? 1.232 57.75 37 1 76.38 380 GLU A N 1
ATOM 2969 C CA . GLU A 1 380 ? 1.079 57.75 38.469 1 76.38 380 GLU A CA 1
ATOM 2970 C C . GLU A 1 380 ? 1.745 58.969 39.094 1 76.38 380 GLU A C 1
ATOM 2972 O O . GLU A 1 380 ? 2.82 59.375 38.656 1 76.38 380 GLU A O 1
ATOM 2977 N N . PRO A 1 381 ? 0.943 59.875 40 1 65.88 381 PRO A N 1
ATOM 2978 C CA . PRO A 1 381 ? 1.471 61.062 40.656 1 65.88 381 PRO A CA 1
ATOM 2979 C C . PRO A 1 381 ? 2.719 60.781 41.5 1 65.88 381 PRO A C 1
ATOM 2981 O O . PRO A 1 381 ? 2.734 59.812 42.281 1 65.88 381 PRO A O 1
ATOM 2984 N N . ARG A 1 382 ? 3.961 61.031 41 1 58.81 382 ARG A N 1
ATOM 2985 C CA . ARG A 1 382 ? 5.148 60.938 41.844 1 58.81 382 ARG A CA 1
ATOM 2986 C C . ARG A 1 382 ? 5.227 62.094 42.812 1 58.81 382 ARG A C 1
ATOM 2988 O O . ARG A 1 382 ? 4.754 63.188 42.531 1 58.81 382 ARG A O 1
ATOM 2995 N N . ALA A 1 383 ? 5.375 61.812 44.094 1 58.19 383 ALA A N 1
ATOM 2996 C CA . ALA A 1 383 ? 5.531 62.781 45.156 1 58.19 383 ALA A CA 1
ATOM 2997 C C . ALA A 1 383 ? 6.316 64 44.688 1 58.19 383 ALA A C 1
ATOM 2999 O O . ALA A 1 383 ? 6.031 65.125 45.125 1 58.19 383 ALA A O 1
ATOM 3000 N N . SER A 1 384 ? 7.496 63.781 44.188 1 54.41 384 SER A N 1
ATOM 3001 C CA . SER A 1 384 ? 8.367 64.938 44.062 1 54.41 384 SER A CA 1
ATOM 3002 C C . SER A 1 384 ? 8.266 65.562 42.656 1 54.41 384 SER A C 1
ATOM 3004 O O . SER A 1 384 ? 8.617 66.688 42.438 1 54.41 384 SER A O 1
ATOM 3006 N N . ASN A 1 385 ? 8.172 64.75 41.594 1 55.56 385 ASN A N 1
ATOM 3007 C CA . ASN A 1 385 ? 8.195 65.25 40.25 1 55.56 385 ASN A CA 1
ATOM 3008 C C . ASN A 1 385 ? 6.883 65 39.5 1 55.56 385 ASN A C 1
ATOM 3010 O O . ASN A 1 385 ? 6.336 63.875 39.594 1 55.56 385 ASN A O 1
ATOM 3014 N N . GLY A 1 386 ? 5.875 65.875 39.281 1 59.34 386 GLY A N 1
ATOM 3015 C CA . GLY A 1 386 ? 4.594 65.938 38.594 1 59.34 386 GLY A CA 1
ATOM 3016 C C . GLY A 1 386 ? 4.453 64.938 37.5 1 59.34 386 GLY A C 1
ATOM 3017 O O . GLY A 1 386 ? 5.418 64.25 37.156 1 59.34 386 GLY A O 1
ATOM 3018 N N . PRO A 1 387 ? 3.273 64.562 37.156 1 63.28 387 PRO A N 1
ATOM 3019 C CA . PRO A 1 387 ? 3.043 63.625 36.031 1 63.28 387 PRO A CA 1
ATOM 3020 C C . PRO A 1 387 ? 3.869 63.969 34.781 1 63.28 387 PRO A C 1
ATOM 3022 O O . PRO A 1 387 ? 4.293 65.125 34.625 1 63.28 387 PRO A O 1
ATOM 3025 N N . ALA A 1 388 ? 4.395 62.938 34.062 1 73.38 388 ALA A N 1
ATOM 3026 C CA . ALA A 1 388 ? 5.125 63.156 32.812 1 73.38 388 ALA A CA 1
ATOM 3027 C C . ALA A 1 388 ? 4.391 64.125 31.922 1 73.38 388 ALA A C 1
ATOM 3029 O O . ALA A 1 388 ? 3.174 64.312 32.031 1 73.38 388 ALA A O 1
ATOM 3030 N N . SER A 1 389 ? 5.203 64.938 31.25 1 76.44 389 SER A N 1
ATOM 3031 C CA . SER A 1 389 ? 4.648 65.938 30.344 1 76.44 389 SER A CA 1
ATOM 3032 C C . SER A 1 389 ? 3.711 65.25 29.328 1 76.44 389 SER A C 1
ATOM 3034 O O . SER A 1 389 ? 3.893 64.125 28.953 1 76.44 389 SER A O 1
ATOM 3036 N N . PRO A 1 390 ? 2.699 65.875 29.016 1 76.69 390 PRO A N 1
ATOM 3037 C CA . PRO A 1 390 ? 1.785 65.375 27.984 1 76.69 390 PRO A CA 1
ATOM 3038 C C . PRO A 1 390 ? 2.51 64.938 26.703 1 76.69 390 PRO A C 1
ATOM 3040 O O . PRO A 1 390 ? 2.09 64 26.031 1 76.69 390 PRO A O 1
ATOM 3043 N N . GLU A 1 391 ? 3.594 65.562 26.453 1 79.75 391 GLU A N 1
ATOM 3044 C CA . GLU A 1 391 ? 4.363 65.25 25.25 1 79.75 391 GLU A CA 1
ATOM 3045 C C . GLU A 1 391 ? 5.043 63.906 25.391 1 79.75 391 GLU A C 1
ATOM 3047 O O . GLU A 1 391 ? 5.09 63.125 24.422 1 79.75 391 GLU A O 1
ATOM 3052 N N . ALA A 1 392 ? 5.516 63.656 26.516 1 81.94 392 ALA A N 1
ATOM 3053 C CA . ALA A 1 392 ? 6.168 62.375 26.75 1 81.94 392 ALA A CA 1
ATOM 3054 C C . ALA A 1 392 ? 5.164 61.219 26.703 1 81.94 392 ALA A C 1
ATOM 3056 O O . ALA A 1 392 ? 5.469 60.156 26.172 1 81.94 392 ALA A O 1
ATOM 3057 N N . LEU A 1 393 ? 4.047 61.5 27.172 1 82.94 393 LEU A N 1
ATOM 3058 C CA . LEU A 1 393 ? 2.986 60.469 27.156 1 82.94 393 LEU A CA 1
ATOM 3059 C C . LEU A 1 393 ? 2.508 60.219 25.734 1 82.94 393 LEU A C 1
ATOM 3061 O O . LEU A 1 393 ? 2.25 59.062 25.359 1 82.94 393 LEU A O 1
ATOM 3065 N N . SER A 1 394 ? 2.447 61.281 24.984 1 82.94 394 SER A N 1
ATOM 3066 C CA . SER A 1 394 ? 2.012 61.156 23.609 1 82.94 394 SER A CA 1
ATOM 3067 C C . SER A 1 394 ? 2.994 60.312 22.781 1 82.94 394 SER A C 1
ATOM 3069 O O . SER A 1 394 ? 2.586 59.5 21.953 1 82.94 394 SER A O 1
ATOM 3071 N N . THR A 1 395 ? 4.238 60.438 23.016 1 83.56 395 THR A N 1
ATOM 3072 C CA . THR A 1 395 ? 5.266 59.688 22.312 1 83.56 395 THR A CA 1
ATOM 3073 C C . THR A 1 395 ? 5.156 58.188 22.641 1 83.56 395 THR A C 1
ATOM 3075 O O . THR A 1 395 ? 5.34 57.344 21.75 1 83.56 395 THR A O 1
ATOM 3078 N N . LYS A 1 396 ? 4.844 57.938 23.797 1 85.44 396 LYS A N 1
ATOM 3079 C CA . LYS A 1 396 ? 4.715 56.531 24.203 1 85.44 396 LYS A CA 1
ATOM 3080 C C . LYS A 1 396 ? 3.467 55.906 23.609 1 85.44 396 LYS A C 1
ATOM 3082 O O . LYS A 1 396 ? 3.486 54.719 23.219 1 85.44 396 LYS A O 1
ATOM 3087 N N . VAL A 1 397 ? 2.459 56.656 23.562 1 86.12 397 VAL A N 1
ATOM 3088 C CA . VAL A 1 397 ? 1.214 56.156 22.984 1 86.12 397 VAL A CA 1
ATOM 3089 C C . VAL A 1 397 ? 1.405 55.875 21.5 1 86.12 397 VAL A C 1
ATOM 3091 O O . VAL A 1 397 ? 0.857 54.906 20.969 1 86.12 397 VAL A O 1
ATOM 3094 N N . VAL A 1 398 ? 2.154 56.688 20.891 1 84.81 398 VAL A N 1
ATOM 3095 C CA . VAL A 1 398 ? 2.445 56.469 19.484 1 84.81 398 VAL A CA 1
ATOM 3096 C C . VAL A 1 398 ? 3.246 55.188 19.312 1 84.81 398 VAL A C 1
ATOM 3098 O O . VAL A 1 398 ? 3.023 54.406 18.359 1 84.81 398 VAL A O 1
ATOM 3101 N N . ALA A 1 399 ? 4.129 54.938 20.188 1 85.44 399 ALA A N 1
ATOM 3102 C CA . ALA A 1 399 ? 4.91 53.688 20.141 1 85.44 399 ALA A CA 1
ATOM 3103 C C . ALA A 1 399 ? 4.02 52.469 20.344 1 85.44 399 ALA A C 1
ATOM 3105 O O . ALA A 1 399 ? 4.188 51.469 19.672 1 85.44 399 ALA A O 1
ATOM 3106 N N . VAL A 1 400 ? 3.131 52.562 21.25 1 88.44 400 VAL A N 1
ATOM 3107 C CA . VAL A 1 400 ? 2.176 51.5 21.516 1 88.44 400 VAL A CA 1
ATOM 3108 C C . VAL A 1 400 ? 1.31 51.25 20.281 1 88.44 400 VAL A C 1
ATOM 3110 O O . VAL A 1 400 ? 1.067 50.094 19.906 1 88.44 400 VAL A O 1
ATOM 3113 N N . GLN A 1 401 ? 0.914 52.312 19.75 1 86.81 401 GLN A N 1
ATOM 3114 C CA . GLN A 1 401 ? 0.076 52.219 18.562 1 86.81 401 GLN A CA 1
ATOM 3115 C C . GLN A 1 401 ? 0.815 51.5 17.422 1 86.81 401 GLN A C 1
ATOM 3117 O O . GLN A 1 401 ? 0.22 50.719 16.672 1 86.81 401 GLN A O 1
ATOM 3122 N N . ARG A 1 402 ? 2.043 51.781 17.25 1 82.31 402 ARG A N 1
ATOM 3123 C CA . ARG A 1 402 ? 2.85 51.156 16.219 1 82.31 402 ARG A CA 1
ATOM 3124 C C . ARG A 1 402 ? 2.955 49.656 16.438 1 82.31 402 ARG A C 1
ATOM 3126 O O . ARG A 1 402 ? 2.881 48.875 15.477 1 82.31 402 ARG A O 1
ATOM 3133 N N . GLN A 1 403 ? 3.166 49.312 17.609 1 87.19 403 GLN A N 1
ATOM 3134 C CA . GLN A 1 403 ? 3.293 47.875 17.938 1 87.19 403 GLN A CA 1
ATOM 3135 C C . GLN A 1 403 ? 1.971 47.156 17.734 1 87.19 403 GLN A C 1
ATOM 3137 O O . GLN A 1 403 ? 1.955 46 17.25 1 87.19 403 GLN A O 1
ATOM 3142 N N . VAL A 1 404 ? 0.947 47.719 18.078 1 88.94 404 VAL A N 1
ATOM 3143 C CA . VAL A 1 404 ? -0.375 47.125 17.906 1 88.94 404 VAL A CA 1
ATOM 3144 C C . VAL A 1 404 ? -0.689 46.969 16.422 1 88.94 404 VAL A C 1
ATOM 3146 O O . VAL A 1 404 ? -1.283 45.969 16.016 1 88.94 404 VAL A O 1
ATOM 3149 N N . SER A 1 405 ? -0.327 47.969 15.703 1 85.38 405 SER A N 1
ATOM 3150 C CA . SER A 1 405 ? -0.529 47.875 14.258 1 85.38 405 SER A CA 1
ATOM 3151 C C . SER A 1 405 ? 0.258 46.719 13.656 1 85.38 405 SER A C 1
ATOM 3153 O O . SER A 1 405 ? -0.233 46.031 12.758 1 85.38 405 SER A O 1
ATOM 3155 N N . ARG A 1 406 ? 1.404 46.562 14.133 1 82.5 406 ARG A N 1
ATOM 3156 C CA . ARG A 1 406 ? 2.225 45.438 13.68 1 82.5 406 ARG A CA 1
ATOM 3157 C C . ARG A 1 406 ? 1.582 44.094 14.047 1 82.5 406 ARG A C 1
ATOM 3159 O O . ARG A 1 406 ? 1.514 43.188 13.219 1 82.5 406 ARG A O 1
ATOM 3166 N N . LEU A 1 407 ? 1.148 43.938 15.219 1 87.56 407 LEU A N 1
ATOM 3167 C CA . LEU A 1 407 ? 0.479 42.719 15.672 1 87.56 407 LEU A CA 1
ATOM 3168 C C . LEU A 1 407 ? -0.776 42.469 14.852 1 87.56 407 LEU A C 1
ATOM 3170 O O . LEU A 1 407 ? -1.062 41.312 14.5 1 87.56 407 LEU A O 1
ATOM 3174 N N . SER A 1 408 ? -1.466 43.531 14.617 1 86.12 408 SER A N 1
ATOM 3175 C CA . SER A 1 408 ? -2.689 43.406 13.836 1 86.12 408 SER A CA 1
ATOM 3176 C C . SER A 1 408 ? -2.398 42.906 12.422 1 86.12 408 SER A C 1
ATOM 3178 O O . SER A 1 408 ? -3.17 42.125 11.875 1 86.12 408 SER A O 1
ATOM 3180 N N . SER A 1 409 ? -1.354 43.375 11.891 1 81.06 409 SER A N 1
ATOM 3181 C CA . SER A 1 409 ? -0.964 42.938 10.555 1 81.06 409 SER A CA 1
ATOM 3182 C C . SER A 1 409 ? -0.605 41.438 10.555 1 81.06 409 SER A C 1
ATOM 3184 O O . SER A 1 409 ? -0.984 40.719 9.641 1 81.06 409 SER A O 1
ATOM 3186 N N . LEU A 1 410 ? 0.102 41 11.523 1 83.12 410 LEU A N 1
ATOM 3187 C CA . LEU A 1 410 ? 0.505 39.625 11.633 1 83.12 410 LEU A CA 1
ATOM 3188 C C . LEU A 1 410 ? -0.71 38.719 11.812 1 83.12 410 LEU A C 1
ATOM 3190 O O . LEU A 1 410 ? -0.806 37.656 11.18 1 83.12 410 LEU A O 1
ATOM 3194 N N . VAL A 1 411 ? -1.587 39.062 12.625 1 85.5 411 VAL A N 1
ATOM 3195 C CA . VAL A 1 411 ? -2.781 38.281 12.891 1 85.5 411 VAL A CA 1
ATOM 3196 C C . VAL A 1 411 ? -3.66 38.219 11.648 1 85.5 411 VAL A C 1
ATOM 3198 O O . VAL A 1 411 ? -4.266 37.188 11.344 1 85.5 411 VAL A O 1
ATOM 3201 N N . ARG A 1 412 ? -3.756 39.312 11 1 79.19 412 ARG A N 1
ATOM 3202 C CA . ARG A 1 412 ? -4.504 39.344 9.75 1 79.19 412 ARG A CA 1
ATOM 3203 C C . ARG A 1 412 ? -3.916 38.375 8.742 1 79.19 412 ARG A C 1
ATOM 3205 O O . ARG A 1 412 ? -4.652 37.719 7.996 1 79.19 412 ARG A O 1
ATOM 3212 N N . GLU A 1 413 ? -2.631 38.375 8.695 1 77.31 413 GLU A N 1
ATOM 3213 C CA . GLU A 1 413 ? -1.969 37.406 7.824 1 77.31 413 GLU A CA 1
ATOM 3214 C C . GLU A 1 413 ? -2.328 35.969 8.203 1 77.31 413 GLU A C 1
ATOM 3216 O O . GLU A 1 413 ? -2.553 35.125 7.332 1 77.31 413 GLU A O 1
ATOM 3221 N N . LEU A 1 414 ? -2.348 35.719 9.406 1 80.12 414 LEU A N 1
ATOM 3222 C CA . LEU A 1 414 ? -2.719 34.406 9.891 1 80.12 414 LEU A CA 1
ATOM 3223 C C . LEU A 1 414 ? -4.148 34.062 9.484 1 80.12 414 LEU A C 1
ATOM 3225 O O . LEU A 1 414 ? -4.43 32.938 9.078 1 80.12 414 LEU A O 1
ATOM 3229 N N . LEU A 1 415 ? -5.023 35.031 9.641 1 77.62 415 LEU A N 1
ATOM 3230 C CA . LEU A 1 415 ? -6.426 34.844 9.281 1 77.62 415 LEU A CA 1
ATOM 3231 C C . LEU A 1 415 ? -6.574 34.594 7.789 1 77.62 415 LEU A C 1
ATOM 3233 O O . LEU A 1 415 ? -7.387 33.75 7.379 1 77.62 415 LEU A O 1
ATOM 3237 N N . ASP A 1 416 ? -5.812 35.25 7.078 1 76.06 416 ASP A N 1
ATOM 3238 C CA . ASP A 1 416 ? -5.859 35.062 5.629 1 76.06 416 ASP A CA 1
ATOM 3239 C C . ASP A 1 416 ? -5.426 33.656 5.238 1 76.06 416 ASP A C 1
ATOM 3241 O O . ASP A 1 416 ? -6.035 33.031 4.367 1 76.06 416 ASP A O 1
ATOM 3245 N N . VAL A 1 417 ? -4.445 33.219 5.848 1 76.19 417 VAL A N 1
ATOM 3246 C CA . VAL A 1 417 ? -3.961 31.875 5.582 1 76.19 417 VAL A CA 1
ATOM 3247 C C . VAL A 1 417 ? -5.047 30.859 5.922 1 76.19 417 VAL A C 1
ATOM 3249 O O . VAL A 1 417 ? -5.285 29.922 5.164 1 76.19 417 VAL A O 1
ATOM 3252 N N . SER A 1 418 ? -5.562 31.047 7.051 1 74.75 418 SER A N 1
ATOM 3253 C CA . SER A 1 418 ? -6.605 30.141 7.492 1 74.75 418 SER A CA 1
ATOM 3254 C C . SER A 1 418 ? -7.777 30.125 6.516 1 74.75 418 SER A C 1
ATOM 3256 O O . SER A 1 418 ? -8.305 29.062 6.191 1 74.75 418 SER A O 1
ATOM 3258 N N . ARG A 1 419 ? -8.133 31.25 6.047 1 75 419 ARG A N 1
ATOM 3259 C CA . ARG A 1 419 ? -9.258 31.375 5.125 1 75 419 ARG A CA 1
ATOM 3260 C C . ARG A 1 419 ? -8.93 30.734 3.781 1 75 419 ARG A C 1
ATOM 3262 O O . ARG A 1 419 ? -9.773 30.047 3.193 1 75 419 ARG A O 1
ATOM 3269 N N . ILE A 1 420 ? -7.805 30.984 3.299 1 74.25 420 ILE A N 1
ATOM 3270 C CA . ILE A 1 420 ? -7.375 30.453 2.01 1 74.25 420 ILE A CA 1
ATOM 3271 C C . ILE A 1 420 ? -7.281 28.938 2.084 1 74.25 420 ILE A C 1
ATOM 3273 O O . ILE A 1 420 ? -7.746 28.234 1.185 1 74.25 420 ILE A O 1
ATOM 3277 N N . THR A 1 421 ? -6.75 28.469 3.148 1 72.88 421 THR A N 1
ATOM 3278 C CA . THR A 1 421 ? -6.539 27.031 3.295 1 72.88 421 THR A CA 1
ATOM 3279 C C . THR A 1 421 ? -7.871 26.297 3.463 1 72.88 421 THR A C 1
ATOM 3281 O O . THR A 1 421 ? -8.008 25.141 3.057 1 72.88 421 THR A O 1
ATOM 3284 N N . ALA A 1 422 ? -8.797 27 4.02 1 67.31 422 ALA A N 1
ATOM 3285 C CA . ALA A 1 422 ? -10.125 26.422 4.195 1 67.31 422 ALA A CA 1
ATOM 3286 C C . ALA A 1 422 ? -10.953 26.547 2.916 1 67.31 422 ALA A C 1
ATOM 3288 O O . ALA A 1 422 ? -12.109 26.125 2.875 1 67.31 422 ALA A O 1
ATOM 3289 N N . GLY A 1 423 ? -10.281 26.953 1.841 1 68.62 423 GLY A N 1
ATOM 3290 C CA . GLY A 1 423 ? -10.992 27.125 0.582 1 68.62 423 GLY A CA 1
ATOM 3291 C C . GLY A 1 423 ? -12.008 28.25 0.617 1 68.62 423 GLY A C 1
ATOM 3292 O O . GLY A 1 423 ? -12.961 28.25 -0.167 1 68.62 423 GLY A O 1
ATOM 3293 N N . ARG A 1 424 ? -11.867 29.094 1.491 1 66.88 424 ARG A N 1
ATOM 3294 C CA . ARG A 1 424 ? -12.891 30.109 1.729 1 66.88 424 ARG A CA 1
ATOM 3295 C C . ARG A 1 424 ? -12.445 31.469 1.195 1 66.88 424 ARG A C 1
ATOM 3297 O O . ARG A 1 424 ? -12.922 32.5 1.662 1 66.88 424 ARG A O 1
ATOM 3304 N N . LEU A 1 425 ? -11.484 31.375 0.28 1 76.25 425 LEU A N 1
ATOM 3305 C CA . LEU A 1 425 ? -11.148 32.656 -0.318 1 76.25 425 LEU A CA 1
ATOM 3306 C C . LEU A 1 425 ? -12.273 33.156 -1.227 1 76.25 425 LEU A C 1
ATOM 3308 O O . LEU A 1 425 ? -12.469 32.594 -2.318 1 76.25 425 LEU A O 1
ATOM 3312 N N . ARG A 1 426 ? -13.25 33.812 -0.656 1 78.19 426 ARG A N 1
ATOM 3313 C CA . ARG A 1 426 ? -14.344 34.375 -1.436 1 78.19 426 ARG A CA 1
ATOM 3314 C C . ARG A 1 426 ? -13.945 35.719 -2.053 1 78.19 426 ARG A C 1
ATOM 3316 O O . ARG A 1 426 ? -13.43 36.594 -1.359 1 78.19 426 ARG A O 1
ATOM 3323 N N . LEU A 1 427 ? -14.023 35.781 -3.424 1 84.56 427 LEU A N 1
ATOM 3324 C CA . LEU A 1 427 ? -13.672 37 -4.137 1 84.56 427 LEU A CA 1
ATOM 3325 C C . LEU A 1 427 ? -14.914 37.844 -4.41 1 84.56 427 LEU A C 1
ATOM 3327 O O . LEU A 1 427 ? -15.922 37.344 -4.898 1 84.56 427 LEU A O 1
ATOM 3331 N N . GLU A 1 428 ? -14.945 38.969 -3.85 1 88 428 GLU A N 1
ATOM 3332 C CA . GLU A 1 428 ? -15.953 39.969 -4.238 1 88 428 GLU A CA 1
ATOM 3333 C C . GLU A 1 428 ? -15.438 40.875 -5.359 1 88 428 GLU A C 1
ATOM 3335 O O . GLU A 1 428 ? -14.867 41.938 -5.098 1 88 428 GLU A O 1
ATOM 3340 N N . ARG A 1 429 ? -15.867 40.531 -6.625 1 91.5 429 ARG A N 1
ATOM 3341 C CA . ARG A 1 429 ? -15.297 41.188 -7.793 1 91.5 429 ARG A CA 1
ATOM 3342 C C . ARG A 1 429 ? -16.047 42.5 -8.125 1 91.5 429 ARG A C 1
ATOM 3344 O O . ARG A 1 429 ? -17.266 42.562 -7.941 1 91.5 429 ARG A O 1
ATOM 3351 N N . GLU A 1 430 ? -15.328 43.438 -8.406 1 93.31 430 GLU A N 1
ATOM 3352 C CA . GLU A 1 430 ? -15.867 44.719 -8.867 1 93.31 430 GLU A CA 1
ATOM 3353 C C . GLU A 1 430 ? -15 45.312 -9.977 1 93.31 430 GLU A C 1
ATOM 3355 O O . GLU A 1 430 ? -13.867 44.875 -10.195 1 93.31 430 GLU A O 1
ATOM 3360 N N . ASP A 1 431 ? -15.641 46.219 -10.734 1 93.88 431 ASP A N 1
ATOM 3361 C CA . ASP A 1 431 ? -14.859 46.969 -11.719 1 93.88 431 ASP A CA 1
ATOM 3362 C C . ASP A 1 431 ? -13.836 47.875 -11.047 1 93.88 431 ASP A C 1
ATOM 3364 O O . ASP A 1 431 ? -14.188 48.625 -10.141 1 93.88 431 ASP A O 1
ATOM 3368 N N . LEU A 1 432 ? -12.617 47.562 -11.406 1 92.75 432 LEU A N 1
ATOM 3369 C CA . LEU A 1 432 ? -11.555 48.281 -10.703 1 92.75 432 LEU A CA 1
ATOM 3370 C C . LEU A 1 432 ? -10.438 48.688 -11.656 1 92.75 432 LEU A C 1
ATOM 3372 O O . LEU A 1 432 ? -10.156 47.969 -12.625 1 92.75 432 LEU A O 1
ATOM 3376 N N . ASP A 1 433 ? -9.938 49.906 -11.422 1 95.38 433 ASP A N 1
ATOM 3377 C CA . ASP A 1 433 ? -8.727 50.344 -12.109 1 95.38 433 ASP A CA 1
ATOM 3378 C C . ASP A 1 433 ? -7.484 50.094 -11.258 1 95.38 433 ASP A C 1
ATOM 3380 O O . ASP A 1 433 ? -7.262 50.75 -10.25 1 95.38 433 ASP A O 1
ATOM 3384 N N . LEU A 1 434 ? -6.637 49.125 -11.773 1 96.12 434 LEU A N 1
ATOM 3385 C CA . LEU A 1 434 ? -5.461 48.719 -11.023 1 96.12 434 LEU A CA 1
ATOM 3386 C C . LEU A 1 434 ? -4.477 49.875 -10.852 1 96.12 434 LEU A C 1
ATOM 3388 O O . LEU A 1 434 ? -3.801 49.969 -9.828 1 96.12 434 LEU A O 1
ATOM 3392 N N . ALA A 1 435 ? -4.355 50.688 -11.836 1 96.38 435 ALA A N 1
ATOM 3393 C CA . ALA A 1 435 ? -3.469 51.844 -11.758 1 96.38 435 ALA A CA 1
ATOM 3394 C C . ALA A 1 435 ? -3.928 52.812 -10.664 1 96.38 435 ALA A C 1
ATOM 3396 O O . ALA A 1 435 ? -3.115 53.281 -9.883 1 96.38 435 ALA A O 1
ATOM 3397 N N . ALA A 1 436 ? -5.203 53.031 -10.656 1 95.75 436 ALA A N 1
ATOM 3398 C CA . ALA A 1 436 ? -5.77 53.938 -9.648 1 95.75 436 ALA A CA 1
ATOM 3399 C C . ALA A 1 436 ? -5.582 53.344 -8.242 1 95.75 436 ALA A C 1
ATOM 3401 O O . ALA A 1 436 ? -5.254 54.094 -7.305 1 95.75 436 ALA A O 1
ATOM 3402 N N . LEU A 1 437 ? -5.812 52.094 -8.164 1 95.62 437 LEU A N 1
ATOM 3403 C CA . LEU A 1 437 ? -5.645 51.469 -6.871 1 95.62 437 LEU A CA 1
ATOM 3404 C C . LEU A 1 437 ? -4.203 51.562 -6.395 1 95.62 437 LEU A C 1
ATOM 3406 O O . LEU A 1 437 ? -3.949 51.812 -5.215 1 95.62 437 LEU A O 1
ATOM 3410 N N . THR A 1 438 ? -3.252 51.375 -7.266 1 96.69 438 THR A N 1
ATOM 3411 C CA . THR A 1 438 ? -1.835 51.438 -6.918 1 96.69 438 THR A CA 1
ATOM 3412 C C . THR A 1 438 ? -1.441 52.812 -6.453 1 96.69 438 THR A C 1
ATOM 3414 O O . THR A 1 438 ? -0.688 52.969 -5.488 1 96.69 438 THR A O 1
ATOM 3417 N N . ARG A 1 439 ? -1.959 53.812 -7.098 1 95.44 439 ARG A N 1
ATOM 3418 C CA . ARG A 1 439 ? -1.686 55.188 -6.727 1 95.44 439 ARG A CA 1
ATOM 3419 C C . ARG A 1 439 ? -2.242 55.531 -5.344 1 95.44 439 ARG A C 1
ATOM 3421 O O . ARG A 1 439 ? -1.689 56.344 -4.621 1 95.44 439 ARG A O 1
ATOM 3428 N N . GLU A 1 440 ? -3.279 54.812 -5.055 1 93.38 440 GLU A N 1
ATOM 3429 C CA . GLU A 1 440 ? -3.908 55.031 -3.752 1 93.38 440 GLU A CA 1
ATOM 3430 C C . GLU A 1 440 ? -3.129 54.312 -2.646 1 93.38 440 GLU A C 1
ATOM 3432 O O . GLU A 1 440 ? -3.045 54.812 -1.522 1 93.38 440 GLU A O 1
ATOM 3437 N N . VAL A 1 441 ? -2.535 53.188 -2.965 1 92.94 441 VAL A N 1
ATOM 3438 C CA . VAL A 1 441 ? -1.947 52.344 -1.947 1 92.94 441 VAL A CA 1
ATOM 3439 C C . VAL A 1 441 ? -0.499 52.75 -1.693 1 92.94 441 VAL A C 1
ATOM 3441 O O . VAL A 1 441 ? -0.033 52.719 -0.551 1 92.94 441 VAL A O 1
ATOM 3444 N N . VAL A 1 442 ? 0.273 53.125 -2.623 1 93.38 442 VAL A N 1
ATOM 3445 C CA . VAL A 1 442 ? 1.713 53.344 -2.561 1 93.38 442 VAL A CA 1
ATOM 3446 C C . VAL A 1 442 ? 2.02 54.438 -1.521 1 93.38 442 VAL A C 1
ATOM 3448 O O . VAL A 1 442 ? 2.938 54.281 -0.711 1 93.38 442 VAL A O 1
ATOM 3451 N N . PRO A 1 443 ? 1.189 55.531 -1.441 1 90.88 443 PRO A N 1
ATOM 3452 C CA . PRO A 1 443 ? 1.491 56.562 -0.471 1 90.88 443 PRO A CA 1
ATOM 3453 C C . PRO A 1 443 ? 1.387 56.094 0.975 1 90.88 443 PRO A C 1
ATOM 3455 O O . PRO A 1 443 ? 1.979 56.688 1.873 1 90.88 443 PRO A O 1
ATOM 3458 N N . ARG A 1 444 ? 0.684 55.062 1.127 1 85.75 444 ARG A N 1
ATOM 3459 C CA . ARG A 1 444 ? 0.521 54.531 2.479 1 85.75 444 ARG A CA 1
ATOM 3460 C C . ARG A 1 444 ? 1.836 53.969 3.014 1 85.75 444 ARG A C 1
ATOM 3462 O O . ARG A 1 444 ? 1.985 53.75 4.219 1 85.75 444 ARG A O 1
ATOM 3469 N N . PHE A 1 445 ? 2.818 53.844 2.174 1 89.75 445 PHE A N 1
ATOM 3470 C CA . PHE A 1 445 ? 4.086 53.219 2.574 1 89.75 445 PHE A CA 1
ATOM 3471 C C . PHE A 1 445 ? 5.176 54.281 2.695 1 89.75 445 PHE A C 1
ATOM 3473 O O . PHE A 1 445 ? 6.355 53.969 2.832 1 89.75 445 PHE A O 1
ATOM 3480 N N . THR A 1 446 ? 4.82 55.469 2.754 1 88.94 446 THR A N 1
ATOM 3481 C CA . THR A 1 446 ? 5.781 56.562 2.773 1 88.94 446 THR A CA 1
ATOM 3482 C C . THR A 1 446 ? 6.68 56.469 4 1 88.94 446 THR A C 1
ATOM 3484 O O . THR A 1 446 ? 7.898 56.656 3.896 1 88.94 446 THR A O 1
ATOM 3487 N N . GLU A 1 447 ? 6.043 56.219 5.102 1 82.38 447 GLU A N 1
ATOM 3488 C CA . GLU A 1 447 ? 6.82 56.156 6.336 1 82.38 447 GLU A CA 1
ATOM 3489 C C . GLU A 1 447 ? 7.781 54.969 6.305 1 82.38 447 GLU A C 1
ATOM 3491 O O . GLU A 1 447 ? 8.93 55.094 6.742 1 82.38 447 GLU A O 1
ATOM 3496 N N . ASP A 1 448 ? 7.285 53.938 5.84 1 84.88 448 ASP A N 1
ATOM 3497 C CA . ASP A 1 448 ? 8.117 52.75 5.758 1 84.88 448 ASP A CA 1
ATOM 3498 C C . ASP A 1 448 ? 9.281 52.969 4.789 1 84.88 448 ASP A C 1
ATOM 3500 O O . ASP A 1 448 ? 10.398 52.5 5.051 1 84.88 448 ASP A O 1
ATOM 3504 N N . LEU A 1 449 ? 9.023 53.562 3.695 1 90.5 449 LEU A N 1
ATOM 3505 C CA . LEU A 1 449 ? 10.039 53.875 2.688 1 90.5 449 LEU A CA 1
ATOM 3506 C C . LEU A 1 449 ? 11.102 54.812 3.248 1 90.5 449 LEU A C 1
ATOM 3508 O O . LEU A 1 449 ? 12.297 54.594 3.018 1 90.5 449 LEU A O 1
ATOM 3512 N N . ALA A 1 450 ? 10.617 55.719 4.023 1 89 450 ALA A N 1
ATOM 3513 C CA . ALA A 1 450 ? 11.539 56.656 4.637 1 89 450 ALA A CA 1
ATOM 3514 C C . ALA A 1 450 ? 12.445 56 5.66 1 89 450 ALA A C 1
ATOM 3516 O O . ALA A 1 450 ? 13.648 56.25 5.703 1 89 450 ALA A O 1
ATOM 3517 N N . ARG A 1 451 ? 11.836 55.188 6.363 1 83.75 451 ARG A N 1
ATOM 3518 C CA . ARG A 1 451 ? 12.586 54.469 7.395 1 83.75 451 ARG A CA 1
ATOM 3519 C C . ARG A 1 451 ? 13.633 53.531 6.773 1 83.75 451 ARG A C 1
ATOM 3521 O O . ARG A 1 451 ? 14.727 53.375 7.316 1 83.75 451 ARG A O 1
ATOM 3528 N N . ALA A 1 452 ? 13.312 53 5.684 1 87.31 452 ALA A N 1
ATOM 3529 C CA . ALA A 1 452 ? 14.219 52.062 5.016 1 87.31 452 ALA A CA 1
ATOM 3530 C C . ALA A 1 452 ? 15.203 52.812 4.121 1 87.31 452 ALA A C 1
ATOM 3532 O O . ALA A 1 452 ? 16.172 52.219 3.633 1 87.31 452 ALA A O 1
ATOM 3533 N N . GLY A 1 453 ? 14.938 54.031 3.988 1 88.69 453 GLY A N 1
ATOM 3534 C CA . GLY A 1 453 ? 15.797 54.844 3.135 1 88.69 453 GLY A CA 1
ATOM 3535 C C . GLY A 1 453 ? 15.664 54.5 1.663 1 88.69 453 GLY A C 1
ATOM 3536 O O . GLY A 1 453 ? 16.656 54.5 0.929 1 88.69 453 GLY A O 1
ATOM 3537 N N . CYS A 1 454 ? 14.508 54.125 1.29 1 91.38 454 CYS A N 1
ATOM 3538 C CA . CYS A 1 454 ? 14.281 53.688 -0.076 1 91.38 454 CYS A CA 1
ATOM 3539 C C . CYS A 1 454 ? 13.453 54.688 -0.857 1 91.38 454 CYS A C 1
ATOM 3541 O O . CYS A 1 454 ? 12.484 55.25 -0.334 1 91.38 454 CYS A O 1
ATOM 3543 N N . ALA A 1 455 ? 13.938 54.969 -2.057 1 93.62 455 ALA A N 1
ATOM 3544 C CA . ALA A 1 455 ? 13.125 55.781 -2.965 1 93.62 455 ALA A CA 1
ATOM 3545 C C . ALA A 1 455 ? 12.203 54.906 -3.803 1 93.62 455 ALA A C 1
ATOM 3547 O O . ALA A 1 455 ? 12.562 53.781 -4.145 1 93.62 455 ALA A O 1
ATOM 3548 N N . LEU A 1 456 ? 10.977 55.375 -4.047 1 95.62 456 LEU A N 1
ATOM 3549 C CA . LEU A 1 456 ? 10.023 54.594 -4.852 1 95.62 456 LEU A CA 1
ATOM 3550 C C . LEU A 1 456 ? 9.633 55.375 -6.109 1 95.62 456 LEU A C 1
ATOM 3552 O O . LEU A 1 456 ? 9.305 56.562 -6.035 1 95.62 456 LEU A O 1
ATOM 3556 N N . HIS A 1 457 ? 9.852 54.781 -7.23 1 95.75 457 HIS A N 1
ATOM 3557 C CA . HIS A 1 457 ? 9.414 55.312 -8.516 1 95.75 457 HIS A CA 1
ATOM 3558 C C . HIS A 1 457 ? 8.141 54.625 -9 1 95.75 457 HIS A C 1
ATOM 3560 O O . HIS A 1 457 ? 8.133 53.406 -9.203 1 95.75 457 HIS A O 1
ATOM 3566 N N . LEU A 1 458 ? 7.055 55.344 -9.164 1 96.25 458 LEU A N 1
ATOM 3567 C CA . LEU A 1 458 ? 5.77 54.781 -9.578 1 96.25 458 LEU A CA 1
ATOM 3568 C C . LEU A 1 458 ? 5.438 55.188 -11.008 1 96.25 458 LEU A C 1
ATOM 3570 O O . LEU A 1 458 ? 5.441 56.375 -11.336 1 96.25 458 LEU A O 1
ATOM 3574 N N . GLU A 1 459 ? 5.293 54.25 -11.859 1 95.69 459 GLU A N 1
ATOM 3575 C CA . GLU A 1 459 ? 4.781 54.469 -13.211 1 95.69 459 GLU A CA 1
ATOM 3576 C C . GLU A 1 459 ? 3.414 53.812 -13.391 1 95.69 459 GLU A C 1
ATOM 3578 O O . GLU A 1 459 ? 3.326 52.625 -13.727 1 95.69 459 GLU A O 1
ATOM 3583 N N . ALA A 1 460 ? 2.314 54.562 -13.188 1 93.12 460 ALA A N 1
ATOM 3584 C CA . ALA A 1 460 ? 0.946 54.062 -13.312 1 93.12 460 ALA A CA 1
ATOM 3585 C C . ALA A 1 460 ? 0.069 55.062 -14.062 1 93.12 460 ALA A C 1
ATOM 3587 O O . ALA A 1 460 ? -1.014 55.438 -13.594 1 93.12 460 ALA A O 1
ATOM 3588 N N . GLY A 1 461 ? 0.519 55.5 -15.18 1 84.12 461 GLY A N 1
ATOM 3589 C CA . GLY A 1 461 ? -0.154 56.562 -15.898 1 84.12 461 GLY A CA 1
ATOM 3590 C C . GLY A 1 461 ? -1.373 56.094 -16.672 1 84.12 461 GLY A C 1
ATOM 3591 O O . GLY A 1 461 ? -2.385 56.781 -16.734 1 84.12 461 GLY A O 1
ATOM 3592 N N . GLY A 1 462 ? -1.348 54.938 -17.297 1 86.69 462 GLY A N 1
ATOM 3593 C CA . GLY A 1 462 ? -2.459 54.438 -18.094 1 86.69 462 GLY A CA 1
ATOM 3594 C C . GLY A 1 462 ? -3.467 53.656 -17.266 1 86.69 462 GLY A C 1
ATOM 3595 O O . GLY A 1 462 ? -3.141 53.125 -16.203 1 86.69 462 GLY A O 1
ATOM 3596 N N . ALA A 1 463 ? -4.773 53.75 -17.75 1 88.62 463 ALA A N 1
ATOM 3597 C CA . ALA A 1 463 ? -5.816 52.969 -17.078 1 88.62 463 ALA A CA 1
ATOM 3598 C C . ALA A 1 463 ? -5.625 51.469 -17.297 1 88.62 463 ALA A C 1
ATOM 3600 O O . ALA A 1 463 ? -5.258 51.031 -18.391 1 88.62 463 ALA A O 1
ATOM 3601 N N . ALA A 1 464 ? -5.645 50.719 -16.297 1 93.75 464 ALA A N 1
ATOM 3602 C CA . ALA A 1 464 ? -5.645 49.25 -16.312 1 93.75 464 ALA A CA 1
ATOM 3603 C C . ALA A 1 464 ? -6.895 48.688 -15.648 1 93.75 464 ALA A C 1
ATOM 3605 O O . ALA A 1 464 ? -6.836 48.219 -14.516 1 93.75 464 ALA A O 1
ATOM 3606 N N . THR A 1 465 ? -8.008 48.719 -16.406 1 93.62 465 THR A N 1
ATOM 3607 C CA . THR A 1 465 ? -9.297 48.406 -15.82 1 93.62 465 THR A CA 1
ATOM 3608 C C . THR A 1 465 ? -9.602 46.906 -15.992 1 93.62 465 THR A C 1
ATOM 3610 O O . THR A 1 465 ? -9.117 46.281 -16.938 1 93.62 465 THR A O 1
ATOM 3613 N N . GLY A 1 466 ? -10.234 46.344 -15.047 1 93.5 466 GLY A N 1
ATOM 3614 C CA . GLY A 1 466 ? -10.68 44.969 -15.062 1 93.5 466 GLY A CA 1
ATOM 3615 C C . GLY A 1 466 ? -11.695 44.656 -13.984 1 93.5 466 GLY A C 1
ATOM 3616 O O . GLY A 1 466 ? -12.203 45.562 -13.32 1 93.5 466 GLY A O 1
ATOM 3617 N N . HIS A 1 467 ? -12.094 43.312 -13.875 1 93.56 467 HIS A N 1
ATOM 3618 C CA . HIS A 1 467 ? -13.07 42.844 -12.898 1 93.56 467 HIS A CA 1
ATOM 3619 C C . HIS A 1 467 ? -12.406 41.938 -11.852 1 93.56 467 HIS A C 1
ATOM 3621 O O . HIS A 1 467 ? -12.273 40.75 -12.062 1 93.56 467 HIS A O 1
ATOM 3627 N N . TRP A 1 468 ? -12 42.625 -10.758 1 94.69 468 TRP A N 1
ATOM 3628 C CA . TRP A 1 468 ? -11.234 41.906 -9.734 1 94.69 468 TRP A CA 1
ATOM 3629 C C . TRP A 1 468 ? -11.719 42.281 -8.344 1 94.69 468 TRP A C 1
ATOM 3631 O O . TRP A 1 468 ? -12.695 43.031 -8.195 1 94.69 468 TRP A O 1
ATOM 3641 N N . ASP A 1 469 ? -11.18 41.688 -7.301 1 92.69 469 ASP A N 1
ATOM 3642 C CA . ASP A 1 469 ? -11.477 41.969 -5.902 1 92.69 469 ASP A CA 1
ATOM 3643 C C . ASP A 1 469 ? -10.531 43.062 -5.367 1 92.69 469 ASP A C 1
ATOM 3645 O O . ASP A 1 469 ? -9.328 42.844 -5.266 1 92.69 469 ASP A O 1
ATOM 3649 N N . ARG A 1 470 ? -11.07 44.188 -4.977 1 92.69 470 ARG A N 1
ATOM 3650 C CA . ARG A 1 470 ? -10.289 45.344 -4.562 1 92.69 470 ARG A CA 1
ATOM 3651 C C . ARG A 1 470 ? -9.469 45.031 -3.318 1 92.69 470 ARG A C 1
ATOM 3653 O O . ARG A 1 470 ? -8.266 45.312 -3.277 1 92.69 470 ARG A O 1
ATOM 3660 N N . LEU A 1 471 ? -10.102 44.438 -2.381 1 87.75 471 LEU A N 1
ATOM 3661 C CA . LEU A 1 471 ? -9.445 44.188 -1.106 1 87.75 471 LEU A CA 1
ATOM 3662 C C . LEU A 1 471 ? -8.289 43.188 -1.283 1 87.75 471 LEU A C 1
ATOM 3664 O O . LEU A 1 471 ? -7.238 43.344 -0.662 1 87.75 471 LEU A O 1
ATOM 3668 N N . ARG A 1 472 ? -8.547 42.25 -2.129 1 89.88 472 ARG A N 1
ATOM 3669 C CA . ARG A 1 472 ? -7.523 41.25 -2.352 1 89.88 472 ARG A CA 1
ATOM 3670 C C . ARG A 1 472 ? -6.359 41.812 -3.154 1 89.88 472 ARG A C 1
ATOM 3672 O O . ARG A 1 472 ? -5.199 41.469 -2.898 1 89.88 472 ARG A O 1
ATOM 3679 N N . LEU A 1 473 ? -6.656 42.594 -4.051 1 94 473 LEU A N 1
ATOM 3680 C CA . LEU A 1 473 ? -5.586 43.219 -4.832 1 94 473 LEU A CA 1
ATOM 3681 C C . LEU A 1 473 ? -4.762 44.156 -3.977 1 94 473 LEU A C 1
ATOM 3683 O O . LEU A 1 473 ? -3.551 44.312 -4.18 1 94 473 LEU A O 1
ATOM 3687 N N . GLU A 1 474 ? -5.414 44.812 -3.064 1 92.75 474 GLU A N 1
ATOM 3688 C CA . GLU A 1 474 ? -4.68 45.656 -2.111 1 92.75 474 GLU A CA 1
ATOM 3689 C C . GLU A 1 474 ? -3.701 44.812 -1.296 1 92.75 474 GLU A C 1
ATOM 3691 O O . GLU A 1 474 ? -2.584 45.25 -1.015 1 92.75 474 GLU A O 1
ATOM 3696 N N . GLN A 1 475 ? -4.168 43.719 -0.974 1 88.81 475 GLN A N 1
ATOM 3697 C CA . GLN A 1 475 ? -3.316 42.781 -0.216 1 88.81 475 GLN A CA 1
ATOM 3698 C C . GLN A 1 475 ? -2.102 42.375 -1.035 1 88.81 475 GLN A C 1
ATOM 3700 O O . GLN A 1 475 ? -0.993 42.281 -0.504 1 88.81 475 GLN A O 1
ATOM 3705 N N . VAL A 1 476 ? -2.342 42.094 -2.307 1 94.06 476 VAL A N 1
ATOM 3706 C CA . VAL A 1 476 ? -1.259 41.719 -3.207 1 94.06 476 VAL A CA 1
ATOM 3707 C C . VAL A 1 476 ? -0.222 42.812 -3.27 1 94.06 476 VAL A C 1
ATOM 3709 O O . VAL A 1 476 ? 0.977 42.594 -3.119 1 94.06 476 VAL A O 1
ATOM 3712 N N . LEU A 1 477 ? -0.698 44.031 -3.408 1 94.81 477 LEU A N 1
ATOM 3713 C CA . LEU A 1 477 ? 0.172 45.188 -3.49 1 94.81 477 LEU A CA 1
ATOM 3714 C C . LEU A 1 477 ? 0.959 45.375 -2.197 1 94.81 477 LEU A C 1
ATOM 3716 O O . LEU A 1 477 ? 2.164 45.625 -2.23 1 94.81 477 LEU A O 1
ATOM 3720 N N . GLN A 1 478 ? 0.298 45.188 -1.113 1 90.38 478 GLN A N 1
ATOM 3721 C CA . GLN A 1 478 ? 0.931 45.375 0.19 1 90.38 478 GLN A CA 1
ATOM 3722 C C . GLN A 1 478 ? 2.037 44.344 0.408 1 90.38 478 GLN A C 1
ATOM 3724 O O . GLN A 1 478 ? 3.115 44.688 0.9 1 90.38 478 GLN A O 1
ATOM 3729 N N . ASN A 1 479 ? 1.771 43.188 0.007 1 90.06 479 ASN A N 1
ATOM 3730 C CA . ASN A 1 479 ? 2.746 42.125 0.211 1 90.06 479 ASN A CA 1
ATOM 3731 C C . ASN A 1 479 ? 3.98 42.344 -0.667 1 90.06 479 ASN A C 1
ATOM 3733 O O . ASN A 1 479 ? 5.109 42.156 -0.205 1 90.06 479 ASN A O 1
ATOM 3737 N N . LEU A 1 480 ? 3.707 42.688 -1.899 1 94.56 480 LEU A N 1
ATOM 3738 C CA . LEU A 1 480 ? 4.824 42.844 -2.826 1 94.56 480 LEU A CA 1
ATOM 3739 C C . LEU A 1 480 ? 5.668 44.062 -2.453 1 94.56 480 LEU A C 1
ATOM 3741 O O . LEU A 1 480 ? 6.898 44 -2.504 1 94.56 480 LEU A O 1
ATOM 3745 N N . LEU A 1 481 ? 5.023 45.094 -2.049 1 93.44 481 LEU A N 1
ATOM 3746 C CA . LEU A 1 481 ? 5.742 46.312 -1.663 1 93.44 481 LEU A CA 1
ATOM 3747 C C . LEU A 1 481 ? 6.52 46.094 -0.367 1 93.44 481 LEU A C 1
ATOM 3749 O O . LEU A 1 481 ? 7.668 46.531 -0.245 1 93.44 481 LEU A O 1
ATOM 3753 N N . SER A 1 482 ? 5.816 45.469 0.611 1 88.5 482 SER A N 1
ATOM 3754 C CA . SER A 1 482 ? 6.492 45.188 1.872 1 88.5 482 SER A CA 1
ATOM 3755 C C . SER A 1 482 ? 7.727 44.312 1.651 1 88.5 482 SER A C 1
ATOM 3757 O O . SER A 1 482 ? 8.758 44.531 2.293 1 88.5 482 SER A O 1
ATOM 3759 N N . ASN A 1 483 ? 7.633 43.438 0.728 1 88.75 483 ASN A N 1
ATOM 3760 C CA . ASN A 1 483 ? 8.758 42.562 0.395 1 88.75 483 ASN A CA 1
ATOM 3761 C C . ASN A 1 483 ? 9.898 43.375 -0.245 1 88.75 483 ASN A C 1
ATOM 3763 O O . ASN A 1 483 ? 11.07 43.156 0.086 1 88.75 483 ASN A O 1
ATOM 3767 N N . ALA A 1 484 ? 9.531 44.188 -1.157 1 92.56 484 ALA A N 1
ATOM 3768 C CA . ALA A 1 484 ? 10.531 45 -1.853 1 92.56 484 ALA A CA 1
ATOM 3769 C C . ALA A 1 484 ? 11.266 45.906 -0.88 1 92.56 484 ALA A C 1
ATOM 3771 O O . ALA A 1 484 ? 12.469 46.125 -1.013 1 92.56 484 ALA A O 1
ATOM 3772 N N . ILE A 1 485 ? 10.547 46.438 0.087 1 90.56 485 ILE A N 1
ATOM 3773 C CA . ILE A 1 485 ? 11.133 47.344 1.076 1 90.56 485 ILE A CA 1
ATOM 3774 C C . ILE A 1 485 ? 12.062 46.531 2 1 90.56 485 ILE A C 1
ATOM 3776 O O . ILE A 1 485 ? 13.18 46.969 2.287 1 90.56 485 ILE A O 1
ATOM 3780 N N . LYS A 1 486 ? 11.531 45.438 2.414 1 85.69 486 LYS A N 1
ATOM 3781 C CA . LYS A 1 486 ? 12.242 44.594 3.383 1 85.69 486 LYS A CA 1
ATOM 3782 C C . LYS A 1 486 ? 13.539 44.062 2.789 1 85.69 486 LYS A C 1
ATOM 3784 O O . LYS A 1 486 ? 14.57 44.031 3.463 1 85.69 486 LYS A O 1
ATOM 3789 N N . TYR A 1 487 ? 13.508 43.656 1.531 1 87.44 487 TYR A N 1
ATOM 3790 C CA . TYR A 1 487 ? 14.648 42.969 0.952 1 87.44 487 TYR A CA 1
ATOM 3791 C C . TYR A 1 487 ? 15.398 43.844 -0.027 1 87.44 487 TYR A C 1
ATOM 3793 O O . TYR A 1 487 ? 16.422 43.438 -0.597 1 87.44 487 TYR A O 1
ATOM 3801 N N . GLY A 1 488 ? 14.961 45.062 -0.224 1 87.5 488 GLY A N 1
ATOM 3802 C CA . GLY A 1 488 ? 15.516 46 -1.192 1 87.5 488 GLY A CA 1
ATOM 3803 C C . GLY A 1 488 ? 16.797 46.656 -0.716 1 87.5 488 GLY A C 1
ATOM 3804 O O . GLY A 1 488 ? 17.5 47.281 -1.506 1 87.5 488 GLY A O 1
ATOM 3805 N N . ARG A 1 489 ? 17.188 46.531 0.527 1 80.94 489 ARG A N 1
ATOM 3806 C CA . ARG A 1 489 ? 18.422 47.031 1.1 1 80.94 489 ARG A CA 1
ATOM 3807 C C . ARG A 1 489 ? 18.531 48.562 0.946 1 80.94 489 ARG A C 1
ATOM 3809 O O . ARG A 1 489 ? 19.578 49.094 0.581 1 80.94 489 ARG A O 1
ATOM 3816 N N . GLY A 1 490 ? 17.516 49.188 1.023 1 87.81 490 GLY A N 1
ATOM 3817 C CA . GLY A 1 490 ? 17.547 50.625 0.955 1 87.81 490 GLY A CA 1
ATOM 3818 C C . GLY A 1 490 ? 17.719 51.156 -0.456 1 87.81 490 GLY A C 1
ATOM 3819 O O . GLY A 1 490 ? 17.891 52.375 -0.657 1 87.81 490 GLY A O 1
ATOM 3820 N N . ARG A 1 491 ? 17.719 50.375 -1.419 1 92.81 491 ARG A N 1
ATOM 3821 C CA . ARG A 1 491 ? 17.844 50.75 -2.816 1 92.81 491 ARG A CA 1
ATOM 3822 C C . ARG A 1 491 ? 16.484 51.125 -3.406 1 92.81 491 ARG A C 1
ATOM 3824 O O . ARG A 1 491 ? 15.445 50.812 -2.818 1 92.81 491 ARG A O 1
ATOM 3831 N N . PRO A 1 492 ? 16.578 51.844 -4.461 1 94.19 492 PRO A N 1
ATOM 3832 C CA . PRO A 1 492 ? 15.312 52.312 -5.047 1 94.19 492 PRO A CA 1
ATOM 3833 C C . PRO A 1 492 ? 14.414 51.156 -5.496 1 94.19 492 PRO A C 1
ATOM 3835 O O . PRO A 1 492 ? 14.914 50.125 -5.973 1 94.19 492 PRO A O 1
ATOM 3838 N N . ILE A 1 493 ? 13.117 51.312 -5.371 1 96.56 493 ILE A N 1
ATOM 3839 C CA . ILE A 1 493 ? 12.086 50.375 -5.781 1 96.56 493 ILE A CA 1
ATOM 3840 C C . ILE A 1 493 ? 11.289 50.969 -6.941 1 96.56 493 ILE A C 1
ATOM 3842 O O . ILE A 1 493 ? 10.977 52.156 -6.949 1 96.56 493 ILE A O 1
ATOM 3846 N N . GLU A 1 494 ? 11.055 50.156 -7.918 1 96.94 494 GLU A N 1
ATOM 3847 C CA . GLU A 1 494 ? 10.258 50.594 -9.062 1 96.94 494 GLU A CA 1
ATOM 3848 C C . GLU A 1 494 ? 8.93 49.812 -9.109 1 96.94 494 GLU A C 1
ATOM 3850 O O . GLU A 1 494 ? 8.898 48.594 -9.023 1 96.94 494 GLU A O 1
ATOM 3855 N N . VAL A 1 495 ? 7.809 50.562 -9.172 1 97.31 495 VAL A N 1
ATOM 3856 C CA . VAL A 1 495 ? 6.477 49.969 -9.336 1 97.31 495 VAL A CA 1
ATOM 3857 C C . VAL A 1 495 ? 5.879 50.438 -10.664 1 97.31 495 VAL A C 1
ATOM 3859 O O . VAL A 1 495 ? 5.828 51.625 -10.953 1 97.31 495 VAL A O 1
ATOM 3862 N N . ARG A 1 496 ? 5.48 49.469 -11.461 1 97.06 496 ARG A N 1
ATOM 3863 C CA . ARG A 1 496 ? 4.891 49.781 -12.758 1 97.06 496 ARG A CA 1
ATOM 3864 C C . ARG A 1 496 ? 3.553 49.062 -12.93 1 97.06 496 ARG A C 1
ATOM 3866 O O . ARG A 1 496 ? 3.4 47.906 -12.523 1 97.06 496 ARG A O 1
ATOM 3873 N N . VAL A 1 497 ? 2.564 49.781 -13.406 1 97.19 497 VAL A N 1
ATOM 3874 C CA . VAL A 1 497 ? 1.273 49.219 -13.766 1 97.19 497 VAL A CA 1
ATOM 3875 C C . VAL A 1 497 ? 0.975 49.469 -15.234 1 97.19 497 VAL A C 1
ATOM 3877 O O . VAL A 1 497 ? 1.177 50.594 -15.727 1 97.19 497 VAL A O 1
ATOM 3880 N N . GLY A 1 498 ? 0.667 48.469 -15.922 1 93.44 498 GLY A N 1
ATOM 3881 C CA . GLY A 1 498 ? 0.289 48.594 -17.312 1 93.44 498 GLY A CA 1
ATOM 3882 C C . GLY A 1 498 ? -0.789 47.594 -17.734 1 93.44 498 GLY A C 1
ATOM 3883 O O . GLY A 1 498 ? -1.247 46.812 -16.906 1 93.44 498 GLY A O 1
ATOM 3884 N N . ALA A 1 499 ? -1.376 47.812 -18.938 1 93 499 ALA A N 1
ATOM 3885 C CA . ALA A 1 499 ? -2.391 46.906 -19.438 1 93 499 ALA A CA 1
ATOM 3886 C C . ALA A 1 499 ? -2.295 46.75 -20.953 1 93 499 ALA A C 1
ATOM 3888 O O . ALA A 1 499 ? -1.905 47.688 -21.656 1 93 499 ALA A O 1
ATOM 3889 N N . ASP A 1 500 ? -2.42 45.625 -21.297 1 89 500 ASP A N 1
ATOM 3890 C CA . ASP A 1 500 ? -2.658 45.406 -22.719 1 89 500 ASP A CA 1
ATOM 3891 C C . ASP A 1 500 ? -4.117 45.031 -22.984 1 89 500 ASP A C 1
ATOM 3893 O O . ASP A 1 500 ? -4.996 45.344 -22.172 1 89 500 ASP A O 1
ATOM 3897 N N . ALA A 1 501 ? -4.434 44.531 -24.203 1 86.81 501 ALA A N 1
ATOM 3898 C CA . ALA A 1 501 ? -5.816 44.281 -24.594 1 86.81 501 ALA A CA 1
ATOM 3899 C C . ALA A 1 501 ? -6.418 43.156 -23.734 1 86.81 501 ALA A C 1
ATOM 3901 O O . ALA A 1 501 ? -7.621 43.156 -23.484 1 86.81 501 ALA A O 1
ATOM 3902 N N . SER A 1 502 ? -5.609 42.312 -23.188 1 91.06 502 SER A N 1
ATOM 3903 C CA . SER A 1 502 ? -6.168 41.125 -22.562 1 91.06 502 SER A CA 1
ATOM 3904 C C . SER A 1 502 ? -5.809 41.031 -21.094 1 91.06 502 SER A C 1
ATOM 3906 O O . SER A 1 502 ? -6.492 40.375 -20.312 1 91.06 502 SER A O 1
ATOM 3908 N N . ARG A 1 503 ? -4.711 41.719 -20.75 1 94.5 503 ARG A N 1
ATOM 3909 C CA . ARG A 1 503 ? -4.234 41.531 -19.391 1 94.5 503 ARG A CA 1
ATOM 3910 C C . ARG A 1 503 ? -3.775 42.844 -18.766 1 94.5 503 ARG A C 1
ATOM 3912 O O . ARG A 1 503 ? -3.309 43.719 -19.469 1 94.5 503 ARG A O 1
ATOM 3919 N N . ALA A 1 504 ? -3.984 42.969 -17.484 1 95.56 504 ALA A N 1
ATOM 3920 C CA . ALA A 1 504 ? -3.363 44 -16.672 1 95.56 504 ALA A CA 1
ATOM 3921 C C . ALA A 1 504 ? -2.109 43.5 -15.977 1 95.56 504 ALA A C 1
ATOM 3923 O O . ALA A 1 504 ? -2.076 42.344 -15.531 1 95.56 504 ALA A O 1
ATOM 3924 N N . CYS A 1 505 ? -1.083 44.312 -15.953 1 96.19 505 CYS A N 1
ATOM 3925 C CA . CYS A 1 505 ? 0.195 43.875 -15.406 1 96.19 505 CYS A CA 1
ATOM 3926 C C . CYS A 1 505 ? 0.66 44.812 -14.297 1 96.19 505 CYS A C 1
ATOM 3928 O O . CYS A 1 505 ? 0.622 46.031 -14.453 1 96.19 505 CYS A O 1
ATOM 3930 N N . LEU A 1 506 ? 1.014 44.219 -13.141 1 96.62 506 LEU A N 1
ATOM 3931 C CA . LEU A 1 506 ? 1.648 44.906 -12.023 1 96.62 506 LEU A CA 1
ATOM 3932 C C . LEU A 1 506 ? 3.057 44.375 -11.781 1 96.62 506 LEU A C 1
ATOM 3934 O O . LEU A 1 506 ? 3.25 43.188 -11.633 1 96.62 506 LEU A O 1
ATOM 3938 N N . SER A 1 507 ? 4.023 45.312 -11.844 1 97.38 507 SER A N 1
ATOM 3939 C CA . SER A 1 507 ? 5.41 44.906 -11.625 1 97.38 507 SER A CA 1
ATOM 3940 C C . SER A 1 507 ? 6.035 45.656 -10.461 1 97.38 507 SER A C 1
ATOM 3942 O O . SER A 1 507 ? 5.879 46.875 -10.359 1 97.38 507 SER A O 1
ATOM 3944 N N . VAL A 1 508 ? 6.637 44.938 -9.523 1 97.19 508 VAL A N 1
ATOM 3945 C CA . VAL A 1 508 ? 7.398 45.531 -8.414 1 97.19 508 VAL A CA 1
ATOM 3946 C C . VAL A 1 508 ? 8.844 45.031 -8.484 1 97.19 508 VAL A C 1
ATOM 3948 O O . VAL A 1 508 ? 9.117 43.844 -8.375 1 97.19 508 VAL A O 1
ATOM 3951 N N . LYS A 1 509 ? 9.727 45.969 -8.664 1 96.56 509 LYS A N 1
ATOM 3952 C CA . LYS A 1 509 ? 11.141 45.625 -8.828 1 96.56 509 LYS A CA 1
ATOM 3953 C C . LYS A 1 509 ? 11.969 46.219 -7.684 1 96.56 509 LYS A C 1
ATOM 3955 O O . LYS A 1 509 ? 11.914 47.438 -7.418 1 96.56 509 LYS A O 1
ATOM 3960 N N . ASP A 1 510 ? 12.641 45.375 -7.008 1 93.5 510 ASP A N 1
ATOM 3961 C CA . ASP A 1 510 ? 13.609 45.812 -6.012 1 93.5 510 ASP A CA 1
ATOM 3962 C C . ASP A 1 510 ? 15.039 45.562 -6.477 1 93.5 510 ASP A C 1
ATOM 3964 O O . ASP A 1 510 ? 15.258 44.844 -7.461 1 93.5 510 ASP A O 1
ATOM 3968 N N . GLN A 1 511 ? 15.984 46.219 -5.91 1 93.5 511 GLN A N 1
ATOM 3969 C CA . GLN A 1 511 ? 17.391 46.031 -6.23 1 93.5 511 GLN A CA 1
ATOM 3970 C C . GLN A 1 511 ? 18.156 45.469 -5.035 1 93.5 511 GLN A C 1
ATOM 3972 O O . GLN A 1 511 ? 19.266 45.938 -4.738 1 93.5 511 GLN A O 1
ATOM 3977 N N . GLY A 1 512 ? 17.469 44.656 -4.363 1 90.44 512 GLY A N 1
ATOM 3978 C CA . GLY A 1 512 ? 18.031 44.188 -3.109 1 90.44 512 GLY A CA 1
ATOM 3979 C C . GLY A 1 512 ? 18.812 42.875 -3.258 1 90.44 512 GLY A C 1
ATOM 3980 O O . GLY A 1 512 ? 19.625 42.75 -4.176 1 90.44 512 GLY A O 1
ATOM 3981 N N . VAL A 1 513 ? 18.672 41.875 -2.34 1 87.44 513 VAL A N 1
ATOM 3982 C CA . VAL A 1 513 ? 19.5 40.719 -2.121 1 87.44 513 VAL A CA 1
ATOM 3983 C C . VAL A 1 513 ? 19.266 39.688 -3.234 1 87.44 513 VAL A C 1
ATOM 3985 O O . VAL A 1 513 ? 20.156 38.906 -3.559 1 87.44 513 VAL A O 1
ATOM 3988 N N . GLY A 1 514 ? 18.125 39.781 -3.857 1 88.81 514 GLY A N 1
ATOM 3989 C CA . GLY A 1 514 ? 17.781 38.781 -4.863 1 88.81 514 GLY A CA 1
ATOM 3990 C C . GLY A 1 514 ? 17.469 37.406 -4.277 1 88.81 514 GLY A C 1
ATOM 3991 O O . GLY A 1 514 ? 17.484 37.25 -3.059 1 88.81 514 GLY A O 1
ATOM 3992 N N . ILE A 1 515 ? 17.047 36.406 -5.152 1 87.06 515 ILE A N 1
ATOM 3993 C CA . ILE A 1 515 ? 16.625 35.062 -4.727 1 87.06 515 ILE A CA 1
ATOM 3994 C C . ILE A 1 515 ? 17.547 34 -5.352 1 87.06 515 ILE A C 1
ATOM 3996 O O . ILE A 1 515 ? 17.719 33.969 -6.574 1 87.06 515 ILE A O 1
ATOM 4000 N N . PRO A 1 516 ? 18.094 33.188 -4.555 1 84.31 516 PRO A N 1
ATOM 4001 C CA . PRO A 1 516 ? 18.906 32.094 -5.113 1 84.31 516 PRO A CA 1
ATOM 4002 C C . PRO A 1 516 ? 18.078 31.078 -5.906 1 84.31 516 PRO A C 1
ATOM 4004 O O . PRO A 1 516 ? 16.891 30.875 -5.617 1 84.31 516 PRO A O 1
ATOM 4007 N N . PRO A 1 517 ? 18.703 30.469 -6.805 1 77.69 517 PRO A N 1
ATOM 4008 C CA . PRO A 1 517 ? 18 29.531 -7.672 1 77.69 517 PRO A CA 1
ATOM 4009 C C . PRO A 1 517 ? 17.328 28.391 -6.895 1 77.69 517 PRO A C 1
ATOM 4011 O O . PRO A 1 517 ? 16.234 27.969 -7.234 1 77.69 517 PRO A O 1
ATOM 4014 N N . GLU A 1 518 ? 17.906 27.922 -5.859 1 73.38 518 GLU A N 1
ATOM 4015 C CA . GLU A 1 518 ? 17.375 26.812 -5.078 1 73.38 518 GLU A CA 1
ATOM 4016 C C . GLU A 1 518 ? 16.078 27.203 -4.367 1 73.38 518 GLU A C 1
ATOM 4018 O O . GLU A 1 518 ? 15.234 26.359 -4.102 1 73.38 518 GLU A O 1
ATOM 4023 N N . GLY A 1 519 ? 15.93 28.453 -4.066 1 75 519 GLY A N 1
ATOM 4024 C CA . GLY A 1 519 ? 14.789 28.938 -3.311 1 75 519 GLY A CA 1
ATOM 4025 C C . GLY A 1 519 ? 13.602 29.297 -4.188 1 75 519 GLY A C 1
ATOM 4026 O O . GLY A 1 519 ? 12.477 29.422 -3.697 1 75 519 GLY A O 1
ATOM 4027 N N . ARG A 1 520 ? 13.812 29.266 -5.48 1 76.06 520 ARG A N 1
ATOM 4028 C CA . ARG A 1 520 ? 12.781 29.766 -6.391 1 76.06 520 ARG A CA 1
ATOM 4029 C C . ARG A 1 520 ? 11.602 28.812 -6.457 1 76.06 520 ARG A C 1
ATOM 4031 O O . ARG A 1 520 ? 10.445 29.25 -6.535 1 76.06 520 ARG A O 1
ATOM 4038 N N . ALA A 1 521 ? 12.016 27.594 -6.352 1 71.81 521 ALA A N 1
ATOM 4039 C CA . ALA A 1 521 ? 10.969 26.578 -6.473 1 71.81 521 ALA A CA 1
ATOM 4040 C C . ALA A 1 521 ? 10.039 26.609 -5.258 1 71.81 521 ALA A C 1
ATOM 4042 O O . ALA A 1 521 ? 8.867 26.25 -5.359 1 71.81 521 ALA A O 1
ATOM 4043 N N . ARG A 1 522 ? 10.492 27.109 -4.191 1 76.5 522 ARG A N 1
ATOM 4044 C CA . ARG A 1 522 ? 9.734 27.062 -2.945 1 76.5 522 ARG A CA 1
ATOM 4045 C C . ARG A 1 522 ? 9.25 28.453 -2.539 1 76.5 522 ARG A C 1
ATOM 4047 O O . ARG A 1 522 ? 8.602 28.609 -1.504 1 76.5 522 ARG A O 1
ATOM 4054 N N . LEU A 1 523 ? 9.508 29.359 -3.412 1 82.38 523 LEU A N 1
ATOM 4055 C CA . LEU A 1 523 ? 9.281 30.766 -3.098 1 82.38 523 LEU A CA 1
ATOM 4056 C C . LEU A 1 523 ? 7.816 31.016 -2.746 1 82.38 523 LEU A C 1
ATOM 4058 O O . LEU A 1 523 ? 7.516 31.797 -1.848 1 82.38 523 LEU A O 1
ATOM 4062 N N . PHE A 1 524 ? 6.945 30.25 -3.438 1 84.12 524 PHE A N 1
ATOM 4063 C CA . PHE A 1 524 ? 5.523 30.516 -3.268 1 84.12 524 PHE A CA 1
ATOM 4064 C C . PHE A 1 524 ? 4.875 29.484 -2.357 1 84.12 524 PHE A C 1
ATOM 4066 O O . PHE A 1 524 ? 3.648 29.422 -2.266 1 84.12 524 PHE A O 1
ATOM 4073 N N . GLN A 1 525 ? 5.715 28.797 -1.765 1 78.06 525 GLN A N 1
ATOM 4074 C CA . GLN A 1 525 ? 5.195 27.812 -0.815 1 78.06 525 GLN A CA 1
ATOM 4075 C C . GLN A 1 525 ? 4.996 28.438 0.563 1 78.06 525 GLN A C 1
ATOM 4077 O O . GLN A 1 525 ? 5.613 29.453 0.886 1 78.06 525 GLN A O 1
ATOM 4082 N N . ARG A 1 526 ? 4.098 27.797 1.283 1 75.69 526 ARG A N 1
ATOM 4083 C CA . ARG A 1 526 ? 3.791 28.281 2.627 1 75.69 526 ARG A CA 1
ATOM 4084 C C . ARG A 1 526 ? 5.012 28.188 3.535 1 75.69 526 ARG A C 1
ATOM 4086 O O . ARG A 1 526 ? 5.758 27.203 3.475 1 75.69 526 ARG A O 1
ATOM 4093 N N . PHE A 1 527 ? 5.254 29.219 4.191 1 68.12 527 PHE A N 1
ATOM 4094 C CA . PHE A 1 527 ? 6.191 29.234 5.309 1 68.12 527 PHE A CA 1
ATOM 4095 C C . PHE A 1 527 ? 7.633 29.266 4.805 1 68.12 527 PHE A C 1
ATOM 4097 O O . PHE A 1 527 ? 8.547 28.812 5.5 1 68.12 527 PHE A O 1
ATOM 4104 N N . GLU A 1 528 ? 7.762 29.562 3.488 1 70 528 GLU A N 1
ATOM 4105 C CA . GLU A 1 528 ? 9.109 29.625 2.93 1 70 528 GLU A CA 1
ATOM 4106 C C . GLU A 1 528 ? 9.742 31 3.152 1 70 528 GLU A C 1
ATOM 4108 O O . GLU A 1 528 ? 9.133 32.031 2.842 1 70 528 GLU A O 1
ATOM 4113 N N . ARG A 1 529 ? 10.789 30.922 3.961 1 67.69 529 ARG A N 1
ATOM 4114 C CA . ARG A 1 529 ? 11.586 32.125 4.148 1 67.69 529 ARG A CA 1
ATOM 4115 C C . ARG A 1 529 ? 13.031 31.906 3.725 1 67.69 529 ARG A C 1
ATOM 4117 O O . ARG A 1 529 ? 13.68 30.969 4.172 1 67.69 529 ARG A O 1
ATOM 4124 N N . LEU A 1 530 ? 13.461 32.312 2.521 1 60.91 530 LEU A N 1
ATOM 4125 C CA . LEU A 1 530 ? 14.789 32.062 1.971 1 60.91 530 LEU A CA 1
ATOM 4126 C C . LEU A 1 530 ? 15.867 32.719 2.818 1 60.91 530 LEU A C 1
ATOM 4128 O O . LEU A 1 530 ? 17 32.25 2.891 1 60.91 530 LEU A O 1
ATOM 4132 N N . ALA A 1 531 ? 15.812 33.906 3.219 1 53.69 531 ALA A N 1
ATOM 4133 C CA . ALA A 1 531 ? 16.906 34.594 3.922 1 53.69 531 ALA A CA 1
ATOM 4134 C C . ALA A 1 531 ? 16.781 34.406 5.43 1 53.69 531 ALA A C 1
ATOM 4136 O O . ALA A 1 531 ? 15.719 34.656 6.008 1 53.69 531 ALA A O 1
ATOM 4137 N N . SER A 1 532 ? 17.297 33.281 5.891 1 48.91 532 SER A N 1
ATOM 4138 C CA . SER A 1 532 ? 17.484 33.094 7.324 1 48.91 532 SER A CA 1
ATOM 4139 C C . SER A 1 532 ? 17.953 34.406 7.984 1 48.91 532 SER A C 1
ATOM 4141 O O . SER A 1 532 ? 18.219 34.438 9.188 1 48.91 532 SER A O 1
ATOM 4143 N N . GLU A 1 533 ? 18.5 35.219 7.25 1 44.12 533 GLU A N 1
ATOM 4144 C CA . GLU A 1 533 ? 19.156 36.219 8.078 1 44.12 533 GLU A CA 1
ATOM 4145 C C . GLU A 1 533 ? 18.203 36.812 9.109 1 44.12 533 GLU A C 1
ATOM 4147 O O . GLU A 1 533 ? 17.016 36.969 8.828 1 44.12 533 GLU A O 1
ATOM 4152 N N . ARG A 1 534 ? 18.734 36.906 10.242 1 46.69 534 ARG A N 1
ATOM 4153 C CA . ARG A 1 534 ? 18.312 37.25 11.594 1 46.69 534 ARG A CA 1
ATOM 4154 C C . ARG A 1 534 ? 17.062 38.125 11.562 1 46.69 534 ARG A C 1
ATOM 4156 O O . ARG A 1 534 ? 16.219 38.031 12.453 1 46.69 534 ARG A O 1
ATOM 4163 N N . HIS A 1 535 ? 17.156 39.406 10.867 1 48.97 535 HIS A N 1
ATOM 4164 C CA . HIS A 1 535 ? 16.5 40.594 11.445 1 48.97 535 HIS A CA 1
ATOM 4165 C C . HIS A 1 535 ? 15.195 40.875 10.734 1 48.97 535 HIS A C 1
ATOM 4167 O O . HIS A 1 535 ? 14.57 41.938 10.992 1 48.97 535 HIS A O 1
ATOM 4173 N N . TYR A 1 536 ? 14.891 39.938 9.57 1 53.03 536 TYR A N 1
ATOM 4174 C CA . TYR A 1 536 ? 13.688 40.531 8.977 1 53.03 536 TYR A CA 1
ATOM 4175 C C . TYR A 1 536 ? 12.43 39.844 9.484 1 53.03 536 TYR A C 1
ATOM 4177 O O . TYR A 1 536 ? 12.359 38.594 9.5 1 53.03 536 TYR A O 1
ATOM 4185 N N . GLY A 1 537 ? 11.602 40.375 10.234 1 62.34 537 GLY A N 1
ATOM 4186 C CA . GLY A 1 537 ? 10.359 39.906 10.859 1 62.34 537 GLY A CA 1
ATOM 4187 C C . GLY A 1 537 ? 9.312 39.5 9.852 1 62.34 537 GLY A C 1
ATOM 4188 O O . GLY A 1 537 ? 9.477 39.688 8.648 1 62.34 537 GLY A O 1
ATOM 4189 N N . GLY A 1 538 ? 8.445 38.531 9.984 1 71.81 538 GLY A N 1
ATOM 4190 C CA . GLY A 1 538 ? 7.285 38.125 9.203 1 71.81 538 GLY A CA 1
ATOM 4191 C C . GLY A 1 538 ? 7.004 36.656 9.289 1 71.81 538 GLY A C 1
ATOM 4192 O O . GLY A 1 538 ? 7.816 35.875 9.812 1 71.81 538 GLY A O 1
ATOM 4193 N N . LEU A 1 539 ? 5.832 36.281 8.711 1 73.38 539 LEU A N 1
ATOM 4194 C CA . LEU A 1 539 ? 5.367 34.906 8.836 1 73.38 539 LEU A CA 1
ATOM 4195 C C . LEU A 1 539 ? 5.723 34.094 7.594 1 73.38 539 LEU A C 1
ATOM 4197 O O . LEU A 1 539 ? 5.582 32.875 7.586 1 73.38 539 LEU A O 1
ATOM 4201 N N . GLY A 1 540 ? 6.34 34.781 6.531 1 75.75 540 GLY A N 1
ATOM 4202 C CA . GLY A 1 540 ? 6.672 34.094 5.301 1 75.75 540 GLY A CA 1
ATOM 4203 C C . GLY A 1 540 ? 5.453 33.625 4.531 1 75.75 540 GLY A C 1
ATOM 4204 O O . GLY A 1 540 ? 5.465 32.531 3.941 1 75.75 540 GLY A O 1
ATOM 4205 N N . LEU A 1 541 ? 4.43 34.312 4.641 1 82.94 541 LEU A N 1
ATOM 4206 C CA . LEU A 1 541 ? 3.178 33.906 4.004 1 82.94 541 LEU A CA 1
ATOM 4207 C C . LEU A 1 541 ? 2.822 34.844 2.863 1 82.94 541 LEU A C 1
ATOM 4209 O O . LEU A 1 541 ? 1.955 34.562 2.043 1 82.94 541 LEU A O 1
ATOM 4213 N N . GLY A 1 542 ? 3.57 36 2.811 1 84.62 542 GLY A N 1
ATOM 4214 C CA . GLY A 1 542 ? 3.197 37.062 1.893 1 84.62 542 GLY A CA 1
ATOM 4215 C C . GLY A 1 542 ? 3.096 36.594 0.452 1 84.62 542 GLY A C 1
ATOM 4216 O O . GLY A 1 542 ? 2.055 36.75 -0.188 1 84.62 542 GLY A O 1
ATOM 4217 N N . LEU A 1 543 ? 4.168 35.938 0.006 1 88.62 543 LEU A N 1
ATOM 4218 C CA . LEU A 1 543 ? 4.199 35.562 -1.398 1 88.62 543 LEU A CA 1
ATOM 4219 C C . LEU A 1 543 ? 3.242 34.406 -1.663 1 88.62 543 LEU A C 1
ATOM 4221 O O . LEU A 1 543 ? 2.705 34.281 -2.766 1 88.62 543 LEU A O 1
ATOM 4225 N N . TRP A 1 544 ? 3.113 33.531 -0.748 1 86.94 544 TRP A N 1
ATOM 4226 C CA . TRP A 1 544 ? 2.133 32.469 -0.889 1 86.94 544 TRP A CA 1
ATOM 4227 C C . TRP A 1 544 ? 0.723 33.031 -1.021 1 86.94 544 TRP A C 1
ATOM 4229 O O . TRP A 1 544 ? -0.063 32.562 -1.851 1 86.94 544 TRP A O 1
ATOM 4239 N N . ILE A 1 545 ? 0.42 34 -0.168 1 86.75 545 ILE A N 1
ATOM 4240 C CA . ILE A 1 545 ? -0.886 34.656 -0.213 1 86.75 545 ILE A CA 1
ATOM 4241 C C . ILE A 1 545 ? -1.089 35.312 -1.577 1 86.75 545 ILE A C 1
ATOM 4243 O O . ILE A 1 545 ? -2.162 35.188 -2.172 1 86.75 545 ILE A O 1
ATOM 4247 N N . VAL A 1 546 ? -0.047 36 -2.031 1 91.75 546 VAL A N 1
ATOM 4248 C CA . VAL A 1 546 ? -0.117 36.625 -3.336 1 91.75 546 VAL A CA 1
ATOM 4249 C C . VAL A 1 546 ? -0.451 35.594 -4.41 1 91.75 546 VAL A C 1
ATOM 4251 O O . VAL A 1 546 ? -1.338 35.812 -5.238 1 91.75 546 VAL A O 1
ATOM 4254 N N . LYS A 1 547 ? 0.227 34.562 -4.398 1 92 547 LYS A N 1
ATOM 4255 C CA . LYS A 1 547 ? 0.014 33.5 -5.383 1 92 547 LYS A CA 1
ATOM 4256 C C . LYS A 1 547 ? -1.417 32.969 -5.324 1 92 547 LYS A C 1
ATOM 4258 O O . LYS A 1 547 ? -2.064 32.781 -6.359 1 92 547 LYS A O 1
ATOM 4263 N N . GLN A 1 548 ? -1.898 32.719 -4.109 1 89.19 548 GLN A N 1
ATOM 4264 C CA . GLN A 1 548 ? -3.252 32.188 -3.945 1 89.19 548 GLN A CA 1
ATOM 4265 C C . GLN A 1 548 ? -4.285 33.156 -4.5 1 89.19 548 GLN A C 1
ATOM 4267 O O . GLN A 1 548 ? -5.242 32.75 -5.16 1 89.19 548 GLN A O 1
ATOM 4272 N N . ILE A 1 549 ? -4.102 34.406 -4.199 1 89.88 549 ILE A N 1
ATOM 4273 C CA . ILE A 1 549 ? -5.031 35.438 -4.637 1 89.88 549 ILE A CA 1
ATOM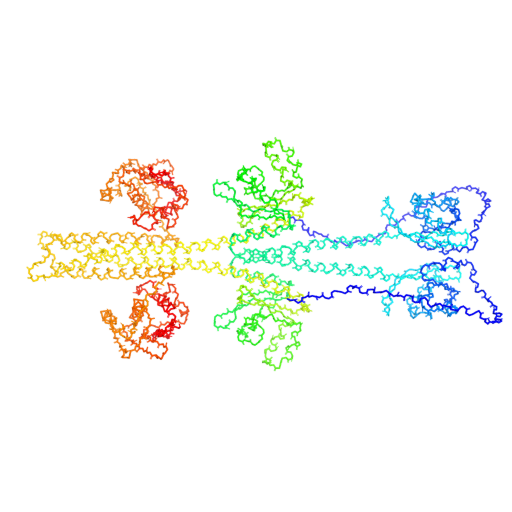 4274 C C . ILE A 1 549 ? -4.996 35.562 -6.16 1 89.88 549 ILE A C 1
ATOM 4276 O O . ILE A 1 549 ? -6.039 35.594 -6.812 1 89.88 549 ILE A O 1
ATOM 4280 N N . VAL A 1 550 ? -3.83 35.594 -6.723 1 94.06 550 VAL A N 1
ATOM 4281 C CA . VAL A 1 550 ? -3.65 35.75 -8.164 1 94.06 550 VAL A CA 1
ATOM 4282 C C . VAL A 1 550 ? -4.246 34.562 -8.891 1 94.06 550 VAL A C 1
ATOM 4284 O O . VAL A 1 550 ? -4.926 34.719 -9.906 1 94.06 550 VAL A O 1
ATOM 4287 N N . ASP A 1 551 ? -3.973 33.406 -8.352 1 90.75 551 ASP A N 1
ATOM 4288 C CA . ASP A 1 551 ? -4.547 32.188 -8.93 1 90.75 551 ASP A CA 1
ATOM 4289 C C . ASP A 1 551 ? -6.07 32.25 -8.906 1 90.75 551 ASP A C 1
ATOM 4291 O O . ASP A 1 551 ? -6.727 31.844 -9.875 1 90.75 551 ASP A O 1
ATOM 4295 N N . ALA A 1 552 ? -6.621 32.625 -7.805 1 88 552 ALA A N 1
ATOM 4296 C CA . ALA A 1 552 ? -8.07 32.719 -7.652 1 88 552 ALA A CA 1
ATOM 4297 C C . ALA A 1 552 ? -8.672 33.688 -8.656 1 88 552 ALA A C 1
ATOM 4299 O O . ALA A 1 552 ? -9.828 33.531 -9.07 1 88 552 ALA A O 1
ATOM 4300 N N . MET A 1 553 ? -7.891 34.594 -9.023 1 91.12 553 MET A N 1
ATOM 4301 C CA . MET A 1 553 ? -8.344 35.594 -9.992 1 91.12 553 MET A CA 1
ATOM 4302 C C . MET A 1 553 ? -7.961 35.188 -11.414 1 91.12 553 MET A C 1
ATOM 4304 O O . MET A 1 553 ? -8.016 36.031 -12.328 1 91.12 553 MET A O 1
ATOM 4308 N N . GLU A 1 554 ? -7.465 33.906 -11.555 1 91.38 554 GLU A N 1
ATOM 4309 C CA . GLU A 1 554 ? -7.094 33.312 -12.836 1 91.38 554 GLU A CA 1
ATOM 4310 C C . GLU A 1 554 ? -5.93 34.094 -13.477 1 91.38 554 GLU A C 1
ATOM 4312 O O . GLU A 1 554 ? -5.875 34.219 -14.695 1 91.38 554 GLU A O 1
ATOM 4317 N N . GLY A 1 555 ? -5.168 34.781 -12.664 1 94.19 555 GLY A N 1
ATOM 4318 C CA . GLY A 1 555 ? -3.967 35.469 -13.117 1 94.19 555 GLY A CA 1
ATOM 4319 C C . GLY A 1 555 ? -2.715 34.594 -12.984 1 94.19 555 GLY A C 1
ATOM 4320 O O . GLY A 1 555 ? -2.797 33.375 -12.836 1 94.19 555 GLY A O 1
ATOM 4321 N N . ARG A 1 556 ? -1.559 35.281 -13.273 1 94.94 556 ARG A N 1
ATOM 4322 C CA . ARG A 1 556 ? -0.266 34.625 -13.117 1 94.94 556 ARG A CA 1
ATOM 4323 C C . ARG A 1 556 ? 0.739 35.531 -12.438 1 94.94 556 ARG A C 1
ATOM 4325 O O . ARG A 1 556 ? 0.683 36.75 -12.602 1 94.94 556 ARG A O 1
ATOM 4332 N N . ILE A 1 557 ? 1.572 34.906 -11.586 1 94.62 557 ILE A N 1
ATOM 4333 C CA . ILE A 1 557 ? 2.658 35.656 -10.961 1 94.62 557 ILE A CA 1
ATOM 4334 C C . ILE A 1 557 ? 4.004 35.125 -11.445 1 94.62 557 ILE A C 1
ATOM 4336 O O . ILE A 1 557 ? 4.207 33.906 -11.477 1 94.62 557 ILE A O 1
ATOM 4340 N N . LEU A 1 558 ? 4.855 35.969 -11.914 1 93.75 558 LEU A N 1
ATOM 4341 C CA . LEU A 1 558 ? 6.195 35.656 -12.391 1 93.75 558 LEU A CA 1
ATOM 4342 C C . LEU A 1 558 ? 7.258 36.344 -11.539 1 93.75 558 LEU A C 1
ATOM 4344 O O . LEU A 1 558 ? 7 37.375 -10.945 1 93.75 558 LEU A O 1
ATOM 4348 N N . VAL A 1 559 ? 8.398 35.656 -11.438 1 93.19 559 VAL A N 1
ATOM 4349 C CA . VAL A 1 559 ? 9.5 36.219 -10.68 1 93.19 559 VAL A CA 1
ATOM 4350 C C . VAL A 1 559 ? 10.781 36.156 -11.5 1 93.19 559 VAL A C 1
ATOM 4352 O O . VAL A 1 559 ? 11.07 35.156 -12.148 1 93.19 559 VAL A O 1
ATOM 4355 N N . GLU A 1 560 ? 11.391 37.281 -11.695 1 92.56 560 GLU A N 1
ATOM 4356 C CA . GLU A 1 560 ? 12.734 37.406 -12.242 1 92.56 560 GLU A CA 1
ATOM 4357 C C . GLU A 1 560 ? 13.719 37.906 -11.188 1 92.56 560 GLU A C 1
ATOM 4359 O O . GLU A 1 560 ? 13.523 39 -10.625 1 92.56 560 GLU A O 1
ATOM 4364 N N . SER A 1 561 ? 14.633 37.062 -10.828 1 91.5 561 SER A N 1
ATOM 4365 C CA . SER A 1 561 ? 15.547 37.5 -9.766 1 91.5 561 SER A CA 1
ATOM 4366 C C . SER A 1 561 ? 16.953 36.969 -10.016 1 91.5 561 SER A C 1
ATOM 4368 O O . SER A 1 561 ? 17.141 35.875 -10.555 1 91.5 561 SER A O 1
ATOM 4370 N N . VAL A 1 562 ? 17.953 37.781 -9.797 1 89.12 562 VAL A N 1
ATOM 4371 C CA . VAL A 1 562 ? 19.375 37.406 -9.789 1 89.12 562 VAL A CA 1
ATOM 4372 C C . VAL A 1 562 ? 19.969 37.719 -8.422 1 89.12 562 VAL A C 1
ATOM 4374 O O . VAL A 1 562 ? 19.781 38.812 -7.875 1 89.12 562 VAL A O 1
ATOM 4377 N N . PRO A 1 563 ? 20.641 36.688 -7.852 1 89.06 563 PRO A N 1
ATOM 4378 C CA . PRO A 1 563 ? 21.234 36.938 -6.539 1 89.06 563 PRO A CA 1
ATOM 4379 C C . PRO A 1 563 ? 22.109 38.188 -6.523 1 89.06 563 PRO A C 1
ATOM 4381 O O . PRO A 1 563 ? 22.984 38.375 -7.387 1 89.06 563 PRO A O 1
ATOM 4384 N N . GLY A 1 564 ? 21.859 39.062 -5.613 1 88.94 564 GLY A N 1
ATOM 4385 C CA . GLY A 1 564 ? 22.656 40.281 -5.441 1 88.94 564 GLY A CA 1
ATOM 4386 C C . GLY A 1 564 ? 22.172 41.438 -6.281 1 88.94 564 GLY A C 1
ATOM 4387 O O . GLY A 1 564 ? 22.656 42.562 -6.141 1 88.94 564 GLY A O 1
ATOM 4388 N N . GLN A 1 565 ? 21.25 41.25 -7.191 1 91.69 565 GLN A N 1
ATOM 4389 C CA . GLN A 1 565 ? 20.797 42.312 -8.094 1 91.69 565 GLN A CA 1
ATOM 4390 C C . GLN A 1 565 ? 19.344 42.656 -7.848 1 91.69 565 GLN A C 1
ATOM 4392 O O . GLN A 1 565 ? 18.797 43.562 -8.453 1 91.69 565 GLN A O 1
ATOM 4397 N N . GLY A 1 566 ? 18.781 41.969 -6.98 1 92.81 566 GLY A N 1
ATOM 4398 C CA . GLY A 1 566 ? 17.391 42.281 -6.656 1 92.81 566 GLY A CA 1
ATOM 4399 C C . GLY A 1 566 ? 16.406 41.344 -7.332 1 92.81 566 GLY A C 1
ATOM 4400 O O . GLY A 1 566 ? 16.797 40.281 -7.848 1 92.81 566 GLY A O 1
ATOM 4401 N N . SER A 1 567 ? 15.125 41.562 -7.195 1 94.44 567 SER A N 1
ATOM 4402 C CA . SER A 1 567 ? 14.062 40.719 -7.719 1 94.44 567 SER A CA 1
ATOM 4403 C C . SER A 1 567 ? 12.938 41.562 -8.328 1 94.44 567 SER A C 1
ATOM 4405 O O . SER A 1 567 ? 12.672 42.656 -7.879 1 94.44 567 SER A O 1
ATOM 4407 N N . THR A 1 568 ? 12.375 41.062 -9.391 1 96.06 568 THR A N 1
ATOM 4408 C CA . THR A 1 568 ? 11.188 41.656 -10 1 96.06 568 THR A CA 1
ATOM 4409 C C . THR A 1 568 ? 10.008 40.656 -9.93 1 96.06 568 THR A C 1
ATOM 4411 O O . THR A 1 568 ? 10.094 39.562 -10.453 1 96.06 568 THR A O 1
ATOM 4414 N N . PHE A 1 569 ? 8.969 41.094 -9.242 1 96.62 569 PHE A N 1
ATOM 4415 C CA . PHE A 1 569 ? 7.734 40.312 -9.211 1 96.62 569 PHE A CA 1
ATOM 4416 C C . PHE A 1 569 ? 6.699 40.906 -10.156 1 96.62 569 PHE A C 1
ATOM 4418 O O . PHE A 1 569 ? 6.438 42.125 -10.125 1 96.62 569 PHE A O 1
ATOM 4425 N N . ILE A 1 570 ? 6.188 40.094 -11.016 1 96.88 570 ILE A N 1
ATOM 4426 C CA . ILE A 1 570 ? 5.23 40.562 -12.016 1 96.88 570 ILE A CA 1
ATOM 4427 C C . ILE A 1 570 ? 3.91 39.812 -11.844 1 96.88 570 ILE A C 1
ATOM 4429 O O . ILE A 1 570 ? 3.881 38.562 -11.883 1 96.88 570 ILE A O 1
ATOM 4433 N N . VAL A 1 571 ? 2.818 40.5 -11.641 1 97.19 571 VAL A N 1
ATOM 4434 C CA . VAL A 1 571 ? 1.479 39.938 -11.547 1 97.19 571 VAL A CA 1
ATOM 4435 C C . VAL A 1 571 ? 0.679 40.281 -12.797 1 97.19 571 VAL A C 1
ATOM 4437 O O . VAL A 1 571 ? 0.572 41.469 -13.164 1 97.19 571 VAL A O 1
ATOM 4440 N N . GLU A 1 572 ? 0.157 39.281 -13.445 1 96.56 572 GLU A N 1
ATOM 4441 C CA . GLU A 1 572 ? -0.695 39.469 -14.617 1 96.56 572 GLU A CA 1
ATOM 4442 C C . GLU A 1 572 ? -2.129 39.031 -14.32 1 96.56 572 GLU A C 1
ATOM 4444 O O . GLU A 1 572 ? -2.365 37.906 -13.891 1 96.56 572 GLU A O 1
ATOM 4449 N N . LEU A 1 573 ? -3.09 39.906 -14.555 1 95.81 573 LEU A N 1
ATOM 4450 C CA . LEU A 1 573 ? -4.5 39.594 -14.305 1 95.81 573 LEU A CA 1
ATOM 4451 C C . LEU A 1 573 ? -5.316 39.75 -15.586 1 95.81 573 LEU A C 1
ATOM 4453 O O . LEU A 1 573 ? -5.125 40.719 -16.344 1 95.81 573 LEU A O 1
ATOM 4457 N N . PRO A 1 574 ? -6.25 38.844 -15.781 1 94.31 574 PRO A N 1
ATOM 4458 C CA . PRO A 1 574 ? -7.113 38.969 -16.953 1 94.31 574 PRO A CA 1
ATOM 4459 C C . PRO A 1 574 ? -8.094 40.156 -16.812 1 94.31 574 PRO A C 1
ATOM 4461 O O . PRO A 1 574 ? -8.672 40.344 -15.75 1 94.31 574 PRO A O 1
ATOM 4464 N N . ARG A 1 575 ? -8.258 41.094 -17.797 1 88.75 575 ARG A N 1
ATOM 4465 C CA . ARG A 1 575 ? -9.133 42.25 -17.766 1 88.75 575 ARG A CA 1
ATOM 4466 C C . ARG A 1 575 ? -10.586 41.844 -17.969 1 88.75 575 ARG A C 1
ATOM 4468 O O . ARG A 1 575 ? -11.492 42.5 -17.422 1 88.75 575 ARG A O 1
ATOM 4475 N N . HIS A 1 576 ? -10.906 40.906 -18.781 1 73.38 576 HIS A N 1
ATOM 4476 C CA . HIS A 1 576 ? -12.273 40.438 -19 1 73.38 576 HIS A CA 1
ATOM 4477 C C . HIS A 1 576 ? -12.477 39.031 -18.453 1 73.38 576 HIS A C 1
ATOM 4479 O O . HIS A 1 576 ? -11.531 38.25 -18.422 1 73.38 576 HIS A O 1
ATOM 4485 N N . PRO A 1 577 ? -13.578 38.844 -17.547 1 56.44 577 PRO A N 1
ATOM 4486 C CA . PRO A 1 577 ? -13.758 37.406 -17.188 1 56.44 577 PRO A CA 1
ATOM 4487 C C . PRO A 1 577 ? -13.461 36.469 -18.359 1 56.44 577 PRO A C 1
ATOM 4489 O O . PRO A 1 577 ? -13.758 36.812 -19.516 1 56.44 577 PRO A O 1
ATOM 4492 N N . ALA A 1 578 ? -12.547 35.562 -18.156 1 42.41 578 ALA A N 1
ATOM 4493 C CA . ALA A 1 578 ? -12.523 34.594 -19.25 1 42.41 578 ALA A CA 1
ATOM 4494 C C . ALA A 1 578 ? -13.938 34.156 -19.609 1 42.41 578 ALA A C 1
ATOM 4496 O O . ALA A 1 578 ? -14.797 34.031 -18.75 1 42.41 578 ALA A O 1
ATOM 4497 N N . MET B 1 1 ? 13.484 -23.109 13.172 1 18.64 1 MET B N 1
ATOM 4498 C CA . MET B 1 1 ? 14.172 -24.359 13.445 1 18.64 1 MET B CA 1
ATOM 4499 C C . MET B 1 1 ? 13.711 -25.453 12.492 1 18.64 1 MET B C 1
ATOM 4501 O O . MET B 1 1 ? 14.516 -26.281 12.047 1 18.64 1 MET B O 1
ATOM 4505 N N . GLY B 1 2 ? 12.445 -25.609 12.188 1 17.75 2 GLY B N 1
ATOM 4506 C CA . GLY B 1 2 ? 11.938 -26.969 12.305 1 17.75 2 GLY B CA 1
ATOM 4507 C C . GLY B 1 2 ? 12.242 -27.828 11.086 1 17.75 2 GLY B C 1
ATOM 4508 O O . GLY B 1 2 ? 12.398 -29.047 11.203 1 17.75 2 GLY B O 1
ATOM 4509 N N . ALA B 1 3 ? 11.898 -27.359 9.914 1 21.09 3 ALA B N 1
ATOM 4510 C CA . ALA B 1 3 ? 11.203 -28.219 8.953 1 21.09 3 ALA B CA 1
ATOM 4511 C C . ALA B 1 3 ? 12.195 -29.047 8.148 1 21.09 3 ALA B C 1
ATOM 4513 O O . ALA B 1 3 ? 12.641 -28.641 7.074 1 21.09 3 ALA B O 1
ATOM 4514 N N . ALA B 1 4 ? 13.266 -29.578 8.953 1 22.86 4 ALA B N 1
ATOM 4515 C CA . ALA B 1 4 ? 14.234 -30.531 8.43 1 22.86 4 ALA B CA 1
ATOM 4516 C C . ALA B 1 4 ? 13.539 -31.781 7.879 1 22.86 4 ALA B C 1
ATOM 4518 O O . ALA B 1 4 ? 13.297 -32.75 8.617 1 22.86 4 ALA B O 1
ATOM 4519 N N . GLU B 1 5 ? 12.367 -31.625 7.363 1 20.39 5 GLU B N 1
ATOM 4520 C CA . GLU B 1 5 ? 11.68 -32.812 6.918 1 20.39 5 GLU B CA 1
ATOM 4521 C C . GLU B 1 5 ? 12.594 -33.688 6.062 1 20.39 5 GLU B C 1
ATOM 4523 O O . GLU B 1 5 ? 13.336 -33.188 5.215 1 20.39 5 GLU B O 1
ATOM 4528 N N . MET B 1 6 ? 12.867 -34.875 6.551 1 21.17 6 MET B N 1
ATOM 4529 C CA . MET B 1 6 ? 13.547 -36.188 6.48 1 21.17 6 MET B CA 1
ATOM 4530 C C . MET B 1 6 ? 13.305 -36.844 5.133 1 21.17 6 MET B C 1
ATOM 4532 O O . MET B 1 6 ? 12.242 -37.438 4.91 1 21.17 6 MET B O 1
ATOM 4536 N N . LEU B 1 7 ? 13.461 -36.094 4.023 1 19.12 7 LEU B N 1
ATOM 4537 C CA . LEU B 1 7 ? 13.117 -36.688 2.738 1 19.12 7 LEU B CA 1
ATOM 4538 C C . LEU B 1 7 ? 13.758 -38.062 2.59 1 19.12 7 LEU B C 1
ATOM 4540 O O . LEU B 1 7 ? 14.82 -38.312 3.164 1 19.12 7 LEU B O 1
ATOM 4544 N N . SER B 1 8 ? 13.094 -39.062 1.998 1 19.91 8 SER B N 1
ATOM 4545 C CA . SER B 1 8 ? 12.742 -40.469 1.774 1 19.91 8 SER B CA 1
ATOM 4546 C C . SER B 1 8 ? 13.82 -41.188 0.975 1 19.91 8 SER B C 1
ATOM 4548 O O . SER B 1 8 ? 13.68 -42.375 0.665 1 19.91 8 SER B O 1
ATOM 4550 N N . GLY B 1 9 ? 14.805 -40.469 0.44 1 19.31 9 GLY B N 1
ATOM 4551 C CA . GLY B 1 9 ? 15.164 -41.094 -0.82 1 19.31 9 GLY B CA 1
ATOM 4552 C C . GLY B 1 9 ? 15.914 -42.406 -0.642 1 19.31 9 GLY B C 1
ATOM 4553 O O . GLY B 1 9 ? 16 -43.219 -1.573 1 19.31 9 GLY B O 1
ATOM 4554 N N . ARG B 1 10 ? 16.781 -42.438 0.37 1 18.88 10 ARG B N 1
ATOM 4555 C CA . ARG B 1 10 ? 18.047 -43.062 -0.036 1 18.88 10 ARG B CA 1
ATOM 4556 C C . ARG B 1 10 ? 17.891 -44.562 -0.262 1 18.88 10 ARG B C 1
ATOM 4558 O O . ARG B 1 10 ? 18.422 -45.125 -1.22 1 18.88 10 ARG B O 1
ATOM 4565 N N . TYR B 1 11 ? 17.438 -45.344 0.804 1 18.44 11 TYR B N 1
ATOM 4566 C CA . TYR B 1 11 ? 18.328 -46.438 1.118 1 18.44 11 TYR B CA 1
ATOM 4567 C C . TYR B 1 11 ? 18.078 -47.656 0.21 1 18.44 11 TYR B C 1
ATOM 4569 O O . TYR B 1 11 ? 17.109 -48.375 0.412 1 18.44 11 TYR B O 1
ATOM 4577 N N . ILE B 1 12 ? 17.953 -47.531 -1.073 1 19.61 12 ILE B N 1
ATOM 4578 C CA . ILE B 1 12 ? 17.656 -48.688 -1.899 1 19.61 12 ILE B CA 1
ATOM 4579 C C . ILE B 1 12 ? 18.797 -49.688 -1.791 1 19.61 12 ILE B C 1
ATOM 4581 O O . ILE B 1 12 ? 19.844 -49.531 -2.412 1 19.61 12 ILE B O 1
ATOM 4585 N N . ALA B 1 13 ? 19.281 -49.906 -0.521 1 18.5 13 ALA B N 1
ATOM 4586 C CA . ALA B 1 13 ? 20.484 -50.75 -0.424 1 18.5 13 ALA B CA 1
ATOM 4587 C C . ALA B 1 13 ? 20.328 -52 -1.259 1 18.5 13 ALA B C 1
ATOM 4589 O O . ALA B 1 13 ? 19.219 -52.406 -1.595 1 18.5 13 ALA B O 1
ATOM 4590 N N . LEU B 1 14 ? 21.453 -52.812 -1.285 1 19.03 14 LEU B N 1
ATOM 4591 C CA . LEU B 1 14 ? 22.359 -53.75 -1.908 1 19.03 14 LEU B CA 1
ATOM 4592 C C . LEU B 1 14 ? 21.859 -55.188 -1.697 1 19.03 14 LEU B C 1
ATOM 4594 O O . LEU B 1 14 ? 21.938 -55.719 -0.584 1 19.03 14 LEU B O 1
ATOM 4598 N N . ALA B 1 15 ? 20.594 -55.5 -2.17 1 20.27 15 ALA B N 1
ATOM 4599 C CA . ALA B 1 15 ? 20.125 -56.875 -2.02 1 20.27 15 ALA B CA 1
ATOM 4600 C C . ALA B 1 15 ? 21.141 -57.875 -2.562 1 20.27 15 ALA B C 1
ATOM 4602 O O . ALA B 1 15 ? 21.438 -57.875 -3.76 1 20.27 15 ALA B O 1
ATOM 4603 N N . ARG B 1 16 ? 22.281 -58.031 -1.806 1 19.92 16 ARG B N 1
ATOM 4604 C CA . ARG B 1 16 ? 23.297 -59.062 -2.086 1 19.92 16 ARG B CA 1
ATOM 4605 C C . ARG B 1 16 ? 22.656 -60.438 -2.301 1 19.92 16 ARG B C 1
ATOM 4607 O O . ARG B 1 16 ? 21.938 -60.906 -1.437 1 19.92 16 ARG B O 1
ATOM 4614 N N . SER B 1 17 ? 22.375 -60.688 -3.549 1 20.06 17 SER B N 1
ATOM 4615 C CA . SER B 1 17 ? 21.844 -61.938 -4.09 1 20.06 17 SER B CA 1
ATOM 4616 C C . SER B 1 17 ? 22.719 -63.125 -3.715 1 20.06 17 SER B C 1
ATOM 4618 O O . SER B 1 17 ? 23.922 -63.125 -3.998 1 20.06 17 SER B O 1
ATOM 4620 N N . HIS B 1 18 ? 22.703 -63.5 -2.418 1 20.06 18 HIS B N 1
ATOM 4621 C CA . HIS B 1 18 ? 23.406 -64.688 -1.98 1 20.06 18 HIS B CA 1
ATOM 4622 C C . HIS B 1 18 ? 23.109 -65.875 -2.902 1 20.06 18 HIS B C 1
ATOM 4624 O O . HIS B 1 18 ? 21.953 -66.25 -3.092 1 20.06 18 HIS B O 1
ATOM 4630 N N . THR B 1 19 ? 23.969 -65.938 -3.914 1 20.72 19 THR B N 1
ATOM 4631 C CA . THR B 1 19 ? 24.016 -67 -4.895 1 20.72 19 THR B CA 1
ATOM 4632 C C . THR B 1 19 ? 24.188 -68.375 -4.207 1 20.72 19 THR B C 1
ATOM 4634 O O . THR B 1 19 ? 25.188 -68.625 -3.543 1 20.72 19 THR B O 1
ATOM 4637 N N . ASP B 1 20 ? 23.141 -68.812 -3.586 1 19.47 20 ASP B N 1
ATOM 4638 C CA . ASP B 1 20 ? 23.094 -70.188 -3.027 1 19.47 20 ASP B CA 1
ATOM 4639 C C . ASP B 1 20 ? 23.594 -71.188 -4.043 1 19.47 20 ASP B C 1
ATOM 4641 O O . ASP B 1 20 ? 23.172 -71.188 -5.203 1 19.47 20 ASP B O 1
ATOM 4645 N N . ARG B 1 21 ? 24.953 -71.5 -3.824 1 24.95 21 ARG B N 1
ATOM 4646 C CA . ARG B 1 21 ? 25.578 -72.625 -4.539 1 24.95 21 ARG B CA 1
ATOM 4647 C C . ARG B 1 21 ? 24.703 -73.812 -4.496 1 24.95 21 ARG B C 1
ATOM 4649 O O . ARG B 1 21 ? 24.391 -74.375 -3.418 1 24.95 21 ARG B O 1
ATOM 4656 N N . VAL B 1 22 ? 23.625 -74 -5.496 1 20.19 22 VAL B N 1
ATOM 4657 C CA . VAL B 1 22 ? 22.734 -75.125 -5.797 1 20.19 22 VAL B CA 1
ATOM 4658 C C . VAL B 1 22 ? 23.562 -76.375 -5.977 1 20.19 22 VAL B C 1
ATOM 4660 O O . VAL B 1 22 ? 24.406 -76.5 -6.871 1 20.19 22 VAL B O 1
ATOM 4663 N N . ASP B 1 23 ? 24.094 -76.875 -4.898 1 20.45 23 ASP B N 1
ATOM 4664 C CA . ASP B 1 23 ? 24.734 -78.188 -5.023 1 20.45 23 ASP B CA 1
ATOM 4665 C C . ASP B 1 23 ? 23.844 -79.188 -5.781 1 20.45 23 ASP B C 1
ATOM 4667 O O . ASP B 1 23 ? 22.641 -79.25 -5.512 1 20.45 23 ASP B O 1
ATOM 4671 N N . SER B 1 24 ? 24.25 -79.5 -7.02 1 21.83 24 SER B N 1
ATOM 4672 C CA . SER B 1 24 ? 23.734 -80.312 -8.109 1 21.83 24 SER B CA 1
ATOM 4673 C C . SER B 1 24 ? 23.594 -81.812 -7.676 1 21.83 24 SER B C 1
ATOM 4675 O O . SER B 1 24 ? 23.359 -82.688 -8.508 1 21.83 24 SER B O 1
ATOM 4677 N N . LEU B 1 25 ? 23.125 -82.062 -6.406 1 21.61 25 LEU B N 1
ATOM 4678 C CA . LEU B 1 25 ? 23.203 -83.5 -6.184 1 21.61 25 LEU B CA 1
ATOM 4679 C C . LEU B 1 25 ? 22.422 -84.25 -7.25 1 21.61 25 LEU B C 1
ATOM 4681 O O . LEU B 1 25 ? 21.281 -83.875 -7.559 1 21.61 25 LEU B O 1
ATOM 4685 N N . SER B 1 26 ? 23.094 -85 -8.102 1 22.58 26 SER B N 1
ATOM 4686 C CA . SER B 1 26 ? 22.859 -85.812 -9.312 1 22.58 26 SER B CA 1
ATOM 4687 C C . SER B 1 26 ? 21.828 -86.875 -9.07 1 22.58 26 SER B C 1
ATOM 4689 O O . SER B 1 26 ? 21.375 -87.562 -10.008 1 22.58 26 SER B O 1
ATOM 4691 N N . THR B 1 27 ? 21.453 -87.25 -7.781 1 23.39 27 THR B N 1
ATOM 4692 C CA . THR B 1 27 ? 21.469 -88.688 -7.809 1 23.39 27 THR B CA 1
ATOM 4693 C C . THR B 1 27 ? 20.344 -89.25 -8.695 1 23.39 27 THR B C 1
ATOM 4695 O O . THR B 1 27 ? 20.562 -90.125 -9.531 1 23.39 27 THR B O 1
ATOM 4698 N N . GLY B 1 28 ? 19.047 -89.312 -8.188 1 21.97 28 GLY B N 1
ATOM 4699 C CA . GLY B 1 28 ? 18.344 -90.562 -8.156 1 21.97 28 GLY B CA 1
ATOM 4700 C C . GLY B 1 28 ? 17.641 -90.875 -9.461 1 21.97 28 GLY B C 1
ATOM 4701 O O . GLY B 1 28 ? 17.406 -90 -10.281 1 21.97 28 GLY B O 1
ATOM 4702 N N . GLN B 1 29 ? 17.453 -92.25 -9.844 1 26.2 29 GLN B N 1
ATOM 4703 C CA . GLN B 1 29 ? 17.125 -93.062 -10.977 1 26.2 29 GLN B CA 1
ATOM 4704 C C . GLN B 1 29 ? 15.648 -93 -11.336 1 26.2 29 GLN B C 1
ATOM 4706 O O . GLN B 1 29 ? 15.172 -93.688 -12.242 1 26.2 29 GLN B O 1
ATOM 4711 N N . ASP B 1 30 ? 14.961 -91.875 -11.172 1 23.64 30 ASP B N 1
ATOM 4712 C CA . ASP B 1 30 ? 13.531 -92.188 -11.219 1 23.64 30 ASP B CA 1
ATOM 4713 C C . ASP B 1 30 ? 13.133 -92.75 -12.578 1 23.64 30 ASP B C 1
ATOM 4715 O O . ASP B 1 30 ? 13.547 -92.25 -13.617 1 23.64 30 ASP B O 1
ATOM 4719 N N . PRO B 1 31 ? 12.711 -94 -12.672 1 29.3 31 PRO B N 1
ATOM 4720 C CA . PRO B 1 31 ? 12.297 -94.688 -13.875 1 29.3 31 PRO B CA 1
ATOM 4721 C C . PRO B 1 31 ? 11.125 -94.062 -14.602 1 29.3 31 PRO B C 1
ATOM 4723 O O . PRO B 1 31 ? 10.523 -94.625 -15.492 1 29.3 31 PRO B O 1
ATOM 4726 N N . ASP B 1 32 ? 10.844 -92.75 -14.305 1 26.11 32 ASP B N 1
ATOM 4727 C CA . ASP B 1 32 ? 9.469 -92.375 -14.641 1 26.11 32 ASP B CA 1
ATOM 4728 C C . ASP B 1 32 ? 9.219 -92.5 -16.141 1 26.11 32 ASP B C 1
ATOM 4730 O O . ASP B 1 32 ? 9.875 -91.812 -16.938 1 26.11 32 ASP B O 1
ATOM 4734 N N . GLY B 1 33 ? 8.875 -93.625 -16.641 1 27.81 33 GLY B N 1
ATOM 4735 C CA . GLY B 1 33 ? 8.398 -93.875 -17.984 1 27.81 33 GLY B CA 1
ATOM 4736 C C . GLY B 1 33 ? 7.266 -92.938 -18.391 1 27.81 33 GLY B C 1
ATOM 4737 O O . GLY B 1 33 ? 6.188 -93.438 -18.766 1 27.81 33 GLY B O 1
ATOM 4738 N N . ALA B 1 34 ? 7.043 -91.812 -17.672 1 31.84 34 ALA B N 1
ATOM 4739 C CA . ALA B 1 34 ? 5.785 -91.125 -18.031 1 31.84 34 ALA B CA 1
ATOM 4740 C C . ALA B 1 34 ? 5.734 -90.812 -19.516 1 31.84 34 ALA B C 1
ATOM 4742 O O . ALA B 1 34 ? 6.707 -90.312 -20.078 1 31.84 34 ALA B O 1
ATOM 4743 N N . SER B 1 35 ? 4.926 -91.562 -20.141 1 29.44 35 SER B N 1
ATOM 4744 C CA . SER B 1 35 ? 4.434 -91.25 -21.484 1 29.44 35 SER B CA 1
ATOM 4745 C C . SER B 1 35 ? 4.113 -89.75 -21.641 1 29.44 35 SER B C 1
ATOM 4747 O O . SER B 1 35 ? 3.357 -89.188 -20.859 1 29.44 35 SER B O 1
ATOM 4749 N N . HIS B 1 36 ? 5.086 -88.938 -21.906 1 30.69 36 HIS B N 1
ATOM 4750 C CA . HIS B 1 36 ? 4.863 -87.562 -22.266 1 30.69 36 HIS B CA 1
ATOM 4751 C C . HIS B 1 36 ? 3.725 -87.438 -23.281 1 30.69 36 HIS B C 1
ATOM 4753 O O . HIS B 1 36 ? 3.852 -87.875 -24.422 1 30.69 36 HIS B O 1
ATOM 4759 N N . GLY B 1 37 ? 2.475 -87.812 -22.859 1 31.17 37 GLY B N 1
ATOM 4760 C CA . GLY B 1 37 ? 1.406 -87.312 -23.719 1 31.17 37 GLY B CA 1
ATOM 4761 C C . GLY B 1 37 ? 1.651 -85.938 -24.266 1 31.17 37 GLY B C 1
ATOM 4762 O O . GLY B 1 37 ? 1.603 -84.938 -23.516 1 31.17 37 GLY B O 1
ATOM 4763 N N . GLY B 1 38 ? 2.584 -85.812 -25.125 1 36.12 38 GLY B N 1
ATOM 4764 C CA . GLY B 1 38 ? 2.752 -84.562 -25.859 1 36.12 38 GLY B CA 1
ATOM 4765 C C . GLY B 1 38 ? 1.438 -83.875 -26.172 1 36.12 38 GLY B C 1
ATOM 4766 O O . GLY B 1 38 ? 0.539 -84.5 -26.766 1 36.12 38 GLY B O 1
ATOM 4767 N N . SER B 1 39 ? 0.854 -83.062 -25.25 1 43.34 39 SER B N 1
ATOM 4768 C CA . SER B 1 39 ? -0.246 -82.125 -25.5 1 43.34 39 SER B CA 1
ATOM 4769 C C . SER B 1 39 ? -0.226 -81.625 -26.938 1 43.34 39 SER B C 1
ATOM 4771 O O . SER B 1 39 ? 0.825 -81.25 -27.453 1 43.34 39 SER B O 1
ATOM 4773 N N . ASP B 1 40 ? -0.976 -82.125 -27.812 1 45.19 40 ASP B N 1
ATOM 4774 C CA . ASP B 1 40 ? -1.179 -81.875 -29.219 1 45.19 40 ASP B CA 1
ATOM 4775 C C . ASP B 1 40 ? -1.3 -80.375 -29.469 1 45.19 40 ASP B C 1
ATOM 4777 O O . ASP B 1 40 ? -2.395 -79.812 -29.406 1 45.19 40 ASP B O 1
ATOM 4781 N N . THR B 1 41 ? -0.492 -79.562 -29.031 1 54.38 41 THR B N 1
ATOM 4782 C CA . THR B 1 41 ? -0.381 -78.188 -29.562 1 54.38 41 THR B CA 1
ATOM 4783 C C . THR B 1 41 ? -0.216 -78.188 -31.078 1 54.38 41 THR B C 1
ATOM 4785 O O . THR B 1 41 ? 0.557 -77.438 -31.641 1 54.38 41 THR B O 1
ATOM 4788 N N . SER B 1 42 ? -0.742 -79.188 -31.719 1 55.09 42 SER B N 1
ATOM 4789 C CA . SER B 1 42 ? -0.647 -79.312 -33.188 1 55.09 42 SER B CA 1
ATOM 4790 C C . SER B 1 42 ? -1.061 -78 -33.875 1 55.09 42 SER B C 1
ATOM 4792 O O . SER B 1 42 ? -2.129 -77.438 -33.594 1 55.09 42 SER B O 1
ATOM 4794 N N . GLY B 1 43 ? -0.103 -77.312 -34.469 1 61.53 43 GLY B N 1
ATOM 4795 C CA . GLY B 1 43 ? -0.278 -76.188 -35.375 1 61.53 43 GLY B CA 1
ATOM 4796 C C . GLY B 1 43 ? 0.234 -74.875 -34.75 1 61.53 43 GLY B C 1
ATOM 4797 O O . GLY B 1 43 ? 0.453 -73.875 -35.469 1 61.53 43 GLY B O 1
ATOM 4798 N N . LEU B 1 44 ? 0.251 -74.75 -33.344 1 68.31 44 LEU B N 1
ATOM 4799 C CA . LEU B 1 44 ? 0.702 -73.5 -32.812 1 68.31 44 LEU B CA 1
ATOM 4800 C C . LEU B 1 44 ? 2.176 -73.562 -32.406 1 68.31 44 LEU B C 1
ATOM 4802 O O . LEU B 1 44 ? 2.623 -74.562 -31.828 1 68.31 44 LEU B O 1
ATOM 4806 N N . ASP B 1 45 ? 2.961 -72.688 -32.844 1 76.75 45 ASP B N 1
ATOM 4807 C CA . ASP B 1 45 ? 4.375 -72.625 -32.5 1 76.75 45 ASP B CA 1
ATOM 4808 C C . ASP B 1 45 ? 4.551 -72.125 -31.062 1 76.75 45 ASP B C 1
ATOM 4810 O O . ASP B 1 45 ? 4.48 -70.938 -30.797 1 76.75 45 ASP B O 1
ATOM 4814 N N . THR B 1 46 ? 4.727 -72.938 -30.125 1 85.56 46 THR B N 1
ATOM 4815 C CA . THR B 1 46 ? 4.844 -72.625 -28.703 1 85.56 46 THR B CA 1
ATOM 4816 C C . THR B 1 46 ? 6.199 -72 -28.406 1 85.56 46 THR B C 1
ATOM 4818 O O . THR B 1 46 ? 6.371 -71.375 -27.375 1 85.56 46 THR B O 1
ATOM 4821 N N . ALA B 1 47 ? 7.148 -72.125 -29.344 1 87.69 47 ALA B N 1
ATOM 4822 C CA . ALA B 1 47 ? 8.484 -71.625 -29.109 1 87.69 47 ALA B CA 1
ATOM 4823 C C . ALA B 1 47 ? 8.461 -70.062 -29.094 1 87.69 47 ALA B C 1
ATOM 4825 O O . ALA B 1 47 ? 9.133 -69.438 -28.281 1 87.69 47 ALA B O 1
ATOM 4826 N N . LEU B 1 48 ? 7.668 -69.562 -29.969 1 91.12 48 LEU B N 1
ATOM 4827 C CA . LEU B 1 48 ? 7.531 -68.062 -30.016 1 91.12 48 LEU B CA 1
ATOM 4828 C C . LEU B 1 48 ? 6.832 -67.562 -28.766 1 91.12 48 LEU B C 1
ATOM 4830 O O . LEU B 1 48 ? 7.297 -66.625 -28.141 1 91.12 48 LEU B O 1
ATOM 4834 N N . LEU B 1 49 ? 5.754 -68.188 -28.391 1 92.38 49 LEU B N 1
ATOM 4835 C CA . LEU B 1 49 ? 4.965 -67.75 -27.25 1 92.38 49 LEU B CA 1
ATOM 4836 C C . LEU B 1 49 ? 5.789 -67.812 -25.969 1 92.38 49 LEU B C 1
ATOM 4838 O O . LEU B 1 49 ? 5.641 -67 -25.078 1 92.38 49 LEU B O 1
ATOM 4842 N N . ASP B 1 50 ? 6.699 -68.812 -25.859 1 92.62 50 ASP B N 1
ATOM 4843 C CA . ASP B 1 50 ? 7.516 -69 -24.656 1 92.62 50 ASP B CA 1
ATOM 4844 C C . ASP B 1 50 ? 8.516 -67.875 -24.484 1 92.62 50 ASP B C 1
ATOM 4846 O O . ASP B 1 50 ? 9.008 -67.625 -23.375 1 92.62 50 ASP B O 1
ATOM 4850 N N . GLN B 1 51 ? 8.828 -67.125 -25.531 1 92.06 51 GLN B N 1
ATOM 4851 C CA . GLN B 1 51 ? 9.836 -66.062 -25.453 1 92.06 51 GLN B CA 1
ATOM 4852 C C . GLN B 1 51 ? 9.195 -64.688 -25.172 1 92.06 51 GLN B C 1
ATOM 4854 O O . GLN B 1 51 ? 9.883 -63.75 -24.828 1 92.06 51 GLN B O 1
ATOM 4859 N N . MET B 1 52 ? 7.914 -64.625 -25.344 1 91.94 52 MET B N 1
ATOM 4860 C CA . MET B 1 52 ? 7.234 -63.375 -25.219 1 91.94 52 MET B CA 1
ATOM 4861 C C . MET B 1 52 ? 7.227 -62.906 -23.766 1 91.94 52 MET B C 1
ATOM 4863 O O . MET B 1 52 ? 7.059 -63.719 -22.844 1 91.94 52 MET B O 1
ATOM 4867 N N . PRO B 1 53 ? 7.473 -61.594 -23.594 1 90.12 53 PRO B N 1
ATOM 4868 C CA . PRO B 1 53 ? 7.461 -61.094 -22.234 1 90.12 53 PRO B CA 1
ATOM 4869 C C . PRO B 1 53 ? 6.059 -61.031 -21.641 1 90.12 53 PRO B C 1
ATOM 4871 O O . PRO B 1 53 ? 5.902 -61.031 -20.406 1 90.12 53 PRO B O 1
ATOM 4874 N N . GLU B 1 54 ? 5.031 -61.031 -22.406 1 92.19 54 GLU B N 1
ATOM 4875 C CA . GLU B 1 54 ? 3.646 -61.062 -21.953 1 92.19 54 GLU B CA 1
ATOM 4876 C C . GLU B 1 54 ? 3.273 -62.438 -21.438 1 92.19 54 GLU B C 1
ATOM 4878 O O . GLU B 1 54 ? 3.826 -63.438 -21.906 1 92.19 54 GLU B O 1
ATOM 4883 N N . ALA B 1 55 ? 2.422 -62.438 -20.5 1 93.94 55 ALA B N 1
ATOM 4884 C CA . ALA B 1 55 ? 1.87 -63.719 -20.094 1 93.94 55 ALA B CA 1
ATOM 4885 C C . ALA B 1 55 ? 0.941 -64.312 -21.156 1 93.94 55 ALA B C 1
ATOM 4887 O O . ALA B 1 55 ? 0.02 -63.625 -21.609 1 93.94 55 ALA B O 1
ATOM 4888 N N . VAL B 1 56 ? 1.203 -65.562 -21.547 1 94.62 56 VAL B N 1
ATOM 4889 C CA . VAL B 1 56 ? 0.429 -66.125 -22.625 1 94.62 56 VAL B CA 1
ATOM 4890 C C . VAL B 1 56 ? -0.122 -67.5 -22.172 1 94.62 56 VAL B C 1
ATOM 4892 O O . VAL B 1 56 ? 0.593 -68.312 -21.562 1 94.62 56 VAL B O 1
ATOM 4895 N N . VAL B 1 57 ? -1.349 -67.75 -22.453 1 94.5 57 VAL B N 1
ATOM 4896 C CA . VAL B 1 57 ? -1.98 -69 -22.219 1 94.5 57 VAL B CA 1
ATOM 4897 C C . VAL B 1 57 ? -2.723 -69.438 -23.469 1 94.5 57 VAL B C 1
ATOM 4899 O O . VAL B 1 57 ? -3.387 -68.625 -24.125 1 94.5 57 VAL B O 1
ATOM 4902 N N . VAL B 1 58 ? -2.535 -70.688 -23.844 1 94.69 58 VAL B N 1
ATOM 4903 C CA . VAL B 1 58 ? -3.285 -71.312 -24.938 1 94.69 58 VAL B CA 1
ATOM 4904 C C . VAL B 1 58 ? -4.324 -72.312 -24.375 1 94.69 58 VAL B C 1
ATOM 4906 O O . VAL B 1 58 ? -3.988 -73.188 -23.594 1 94.69 58 VAL B O 1
ATOM 4909 N N . CYS B 1 59 ? -5.5 -72.062 -24.797 1 94.62 59 CYS B N 1
ATOM 4910 C CA . CYS B 1 59 ? -6.59 -72.875 -24.281 1 94.62 59 CYS B CA 1
ATOM 4911 C C . CYS B 1 59 ? -7.387 -73.5 -25.422 1 94.62 59 CYS B C 1
ATOM 4913 O O . CYS B 1 59 ? -7.391 -73 -26.547 1 94.62 59 CYS B O 1
ATOM 4915 N N . SER B 1 60 ? -8.016 -74.625 -25.078 1 94 60 SER B N 1
ATOM 4916 C CA . SER B 1 60 ? -9 -75.188 -25.984 1 94 60 SER B CA 1
ATOM 4917 C C . SER B 1 60 ? -10.258 -74.312 -26.047 1 94 60 SER B C 1
ATOM 4919 O O . SER B 1 60 ? -10.375 -73.375 -25.328 1 94 60 SER B O 1
ATOM 4921 N N . LEU B 1 61 ? -11.148 -74.688 -26.984 1 94.69 61 LEU B N 1
ATOM 4922 C CA . LEU B 1 61 ? -12.367 -73.938 -27.141 1 94.69 61 LEU B CA 1
ATOM 4923 C C . LEU B 1 61 ? -13.242 -74 -25.891 1 94.69 61 LEU B C 1
ATOM 4925 O O . LEU B 1 61 ? -14.125 -73.188 -25.672 1 94.69 61 LEU B O 1
ATOM 4929 N N . ASP B 1 62 ? -12.977 -75.062 -25.078 1 92.5 62 ASP B N 1
ATOM 4930 C CA . ASP B 1 62 ? -13.695 -75.188 -23.828 1 92.5 62 ASP B CA 1
ATOM 4931 C C . ASP B 1 62 ? -12.93 -74.562 -22.672 1 92.5 62 ASP B C 1
ATOM 4933 O O . ASP B 1 62 ? -13.219 -74.812 -21.5 1 92.5 62 ASP B O 1
ATOM 4937 N N . ALA B 1 63 ? -11.852 -73.812 -22.891 1 93.88 63 ALA B N 1
ATOM 4938 C CA . ALA B 1 63 ? -11.094 -73 -21.953 1 93.88 63 ALA B CA 1
ATOM 4939 C C . ALA B 1 63 ? -10.148 -73.812 -21.109 1 93.88 63 ALA B C 1
ATOM 4941 O O . ALA B 1 63 ? -9.773 -73.438 -20 1 93.88 63 ALA B O 1
ATOM 4942 N N . VAL B 1 64 ? -9.836 -75 -21.641 1 94.06 64 VAL B N 1
ATOM 4943 C CA . VAL B 1 64 ? -8.852 -75.812 -20.953 1 94.06 64 VAL B CA 1
ATOM 4944 C C . VAL B 1 64 ? -7.445 -75.438 -21.406 1 94.06 64 VAL B C 1
ATOM 4946 O O . VAL B 1 64 ? -7.156 -75.375 -22.594 1 94.06 64 VAL B O 1
ATOM 4949 N N . CYS B 1 65 ? -6.59 -75.25 -20.438 1 94.81 65 CYS B N 1
ATOM 4950 C CA . CYS B 1 65 ? -5.238 -74.812 -20.734 1 94.81 65 CYS B CA 1
ATOM 4951 C C . CYS B 1 65 ? -4.398 -75.938 -21.344 1 94.81 65 CYS B C 1
ATOM 4953 O O . CYS B 1 65 ? -4.254 -77 -20.75 1 94.81 65 CYS B O 1
ATOM 4955 N N . VAL B 1 66 ? -3.836 -75.625 -22.422 1 93.56 66 VAL B N 1
ATOM 4956 C CA . VAL B 1 66 ? -3.039 -76.625 -23.125 1 93.56 66 VAL B CA 1
ATOM 4957 C C . VAL B 1 66 ? -1.566 -76.188 -23.094 1 93.56 66 VAL B C 1
ATOM 4959 O O . VAL B 1 66 ? -0.681 -77.062 -23.172 1 93.56 66 VAL B O 1
ATOM 4962 N N . HIS B 1 67 ? -1.344 -74.875 -22.984 1 94.19 67 HIS B N 1
ATOM 4963 C CA . HIS B 1 67 ? 0.023 -74.375 -22.922 1 94.19 67 HIS B CA 1
ATOM 4964 C C . HIS B 1 67 ? 0.094 -73.062 -22.125 1 94.19 67 HIS B C 1
ATOM 4966 O O . HIS B 1 67 ? -0.83 -72.25 -22.188 1 94.19 67 HIS B O 1
ATOM 4972 N N . VAL B 1 68 ? 1.143 -72.938 -21.422 1 94.12 68 VAL B N 1
ATOM 4973 C CA . VAL B 1 68 ? 1.435 -71.75 -20.672 1 94.12 68 VAL B CA 1
ATOM 4974 C C . VAL B 1 68 ? 2.9 -71.375 -20.844 1 94.12 68 VAL B C 1
ATOM 4976 O O . VAL B 1 68 ? 3.779 -72.188 -20.859 1 94.12 68 VAL B O 1
ATOM 4979 N N . ASN B 1 69 ? 3.102 -70.062 -21.094 1 94.5 69 ASN B N 1
ATOM 4980 C CA . ASN B 1 69 ? 4.492 -69.688 -21.281 1 94.5 69 ASN B CA 1
ATOM 4981 C C . ASN B 1 69 ? 5.16 -69.375 -19.938 1 94.5 69 ASN B C 1
ATOM 4983 O O . ASN B 1 69 ? 4.484 -69.25 -18.922 1 94.5 69 ASN B O 1
ATOM 4987 N N . PRO B 1 70 ? 6.484 -69.25 -19.922 1 93.94 70 PRO B N 1
ATOM 4988 C CA . PRO B 1 70 ? 7.234 -69 -18.688 1 93.94 70 PRO B CA 1
ATOM 4989 C C . PRO B 1 70 ? 6.809 -67.688 -18 1 93.94 70 PRO B C 1
ATOM 4991 O O . PRO B 1 70 ? 6.801 -67.562 -16.766 1 93.94 70 PRO B O 1
ATOM 4994 N N . SER B 1 71 ? 6.43 -66.688 -18.766 1 93.88 71 SER B N 1
ATOM 4995 C CA . SER B 1 71 ? 6.012 -65.438 -18.188 1 93.88 71 SER B CA 1
ATOM 4996 C C . SER B 1 71 ? 4.766 -65.562 -17.328 1 93.88 71 SER B C 1
ATOM 4998 O O . SER B 1 71 ? 4.664 -65 -16.25 1 93.88 71 SER B O 1
ATOM 5000 N N . LEU B 1 72 ? 3.842 -66.312 -17.766 1 92.19 72 LEU B N 1
ATOM 5001 C CA . LEU B 1 72 ? 2.643 -66.562 -16.969 1 92.19 72 LEU B CA 1
ATOM 5002 C C . LEU B 1 72 ? 2.98 -67.375 -15.695 1 92.19 72 LEU B C 1
ATOM 5004 O O . LEU B 1 72 ? 2.418 -67.062 -14.633 1 92.19 72 LEU B O 1
ATOM 5008 N N . GLU B 1 73 ? 3.896 -68.312 -15.883 1 93.06 73 GLU B N 1
ATOM 5009 C CA . GLU B 1 73 ? 4.348 -69 -14.711 1 93.06 73 GLU B CA 1
ATOM 5010 C C . GLU B 1 73 ? 4.883 -68.062 -13.641 1 93.06 73 GLU B C 1
ATOM 5012 O O . GLU B 1 73 ? 4.551 -68.25 -12.461 1 93.06 73 GLU B O 1
ATOM 5017 N N . ARG B 1 74 ? 5.652 -67.188 -14.062 1 90 74 ARG B N 1
ATOM 5018 C CA . ARG B 1 74 ? 6.234 -66.25 -13.148 1 90 74 ARG B CA 1
ATOM 5019 C C . ARG B 1 74 ? 5.164 -65.312 -12.562 1 90 74 ARG B C 1
ATOM 5021 O O . ARG B 1 74 ? 5.191 -65 -11.367 1 90 74 ARG B O 1
ATOM 5028 N N . HIS B 1 75 ? 4.242 -65 -13.375 1 86.25 75 HIS B N 1
ATOM 5029 C CA . HIS B 1 75 ? 3.172 -64.062 -12.953 1 86.25 75 HIS B CA 1
ATOM 5030 C C . HIS B 1 75 ? 2.277 -64.75 -11.906 1 86.25 75 HIS B C 1
ATOM 5032 O O . HIS B 1 75 ? 1.912 -64.125 -10.914 1 86.25 75 HIS B O 1
ATOM 5038 N N . LEU B 1 76 ? 1.977 -65.938 -12.156 1 87.5 76 LEU B N 1
ATOM 5039 C CA . LEU B 1 76 ? 1.077 -66.625 -11.242 1 87.5 76 LEU B CA 1
ATOM 5040 C C . LEU B 1 76 ? 1.854 -67.312 -10.102 1 87.5 76 LEU B C 1
ATOM 5042 O O . LEU B 1 76 ? 1.268 -67.688 -9.086 1 87.5 76 LEU B O 1
ATOM 5046 N N . GLY B 1 77 ? 3.176 -67.5 -10.273 1 87.81 77 GLY B N 1
ATOM 5047 C CA . GLY B 1 77 ? 4.012 -68.125 -9.258 1 87.81 77 GLY B CA 1
ATOM 5048 C C . GLY B 1 77 ? 3.799 -69.625 -9.141 1 87.81 77 GLY B C 1
ATOM 5049 O O . GLY B 1 77 ? 3.959 -70.188 -8.062 1 87.81 77 GLY B O 1
ATOM 5050 N N . ARG B 1 78 ? 3.273 -70.188 -10.164 1 91.31 78 ARG B N 1
ATOM 5051 C CA . ARG B 1 78 ? 3.01 -71.625 -10.195 1 91.31 78 ARG B CA 1
ATOM 5052 C C . ARG B 1 78 ? 3.662 -72.25 -11.406 1 91.31 78 ARG B C 1
ATOM 5054 O O . ARG B 1 78 ? 3.68 -71.688 -12.492 1 91.31 78 ARG B O 1
ATOM 5061 N N . PRO B 1 79 ? 4.152 -73.438 -11.227 1 92.19 79 PRO B N 1
ATOM 5062 C CA . PRO B 1 79 ? 4.777 -74.125 -12.367 1 92.19 79 PRO B CA 1
ATOM 5063 C C . PRO B 1 79 ? 3.766 -74.562 -13.43 1 92.19 79 PRO B C 1
ATOM 5065 O O . PRO B 1 79 ? 2.592 -74.75 -13.117 1 92.19 79 PRO B O 1
ATOM 5068 N N . ARG B 1 80 ? 4.195 -74.688 -14.617 1 91.06 80 ARG B N 1
ATOM 5069 C CA . ARG B 1 80 ? 3.365 -74.938 -15.781 1 91.06 80 ARG B CA 1
ATOM 5070 C C . ARG B 1 80 ? 2.592 -76.25 -15.602 1 91.06 80 ARG B C 1
ATOM 5072 O O . ARG B 1 80 ? 1.431 -76.375 -16 1 91.06 80 ARG B O 1
ATOM 5079 N N . GLN B 1 81 ? 3.176 -77.25 -14.945 1 91.19 81 GLN B N 1
ATOM 5080 C CA . GLN B 1 81 ? 2.578 -78.562 -14.781 1 91.19 81 GLN B CA 1
ATOM 5081 C C . GLN B 1 81 ? 1.286 -78.5 -13.977 1 91.19 81 GLN B C 1
ATOM 5083 O O . GLN B 1 81 ? 0.358 -79.25 -14.203 1 91.19 81 GLN B O 1
ATOM 5088 N N . GLU B 1 82 ? 1.265 -77.562 -13.156 1 92.5 82 GLU B N 1
ATOM 5089 C CA . GLU B 1 82 ? 0.088 -77.438 -12.305 1 92.5 82 GLU B CA 1
ATOM 5090 C C . GLU B 1 82 ? -1.022 -76.688 -13.031 1 92.5 82 GLU B C 1
ATOM 5092 O O . GLU B 1 82 ? -2.182 -76.688 -12.617 1 92.5 82 GLU B O 1
ATOM 5097 N N . LEU B 1 83 ? -0.671 -76 -14.039 1 92.62 83 LEU B N 1
ATOM 5098 C CA . LEU B 1 83 ? -1.623 -75.125 -14.727 1 92.62 83 LEU B CA 1
ATOM 5099 C C . LEU B 1 83 ? -2.256 -75.875 -15.914 1 92.62 83 LEU B C 1
ATOM 5101 O O . LEU B 1 83 ? -3.404 -75.562 -16.266 1 92.62 83 LEU B O 1
ATOM 5105 N N . LEU B 1 84 ? -1.601 -76.812 -16.5 1 93.5 84 LEU B N 1
ATOM 5106 C CA . LEU B 1 84 ? -2.057 -77.5 -17.688 1 93.5 84 LEU B CA 1
ATOM 5107 C C . LEU B 1 84 ? -3.242 -78.375 -17.359 1 93.5 84 LEU B C 1
ATOM 5109 O O . LEU B 1 84 ? -3.271 -79.062 -16.312 1 93.5 84 LEU B O 1
ATOM 5113 N N . GLY B 1 85 ? -4.16 -78.375 -18.219 1 92.81 85 GLY B N 1
ATOM 5114 C CA . GLY B 1 85 ? -5.32 -79.25 -18.047 1 92.81 85 GLY B CA 1
ATOM 5115 C C . GLY B 1 85 ? -6.438 -78.562 -17.266 1 92.81 85 GLY B C 1
ATOM 5116 O O . GLY B 1 85 ? -7.562 -79.125 -17.234 1 92.81 85 GLY B O 1
ATOM 5117 N N . ARG B 1 86 ? -6.176 -77.562 -16.656 1 92.81 86 ARG B N 1
ATOM 5118 C CA . ARG B 1 86 ? -7.188 -76.875 -15.906 1 92.81 86 ARG B CA 1
ATOM 5119 C C . ARG B 1 86 ? -7.879 -75.812 -16.781 1 92.81 86 ARG B C 1
ATOM 5121 O O . ARG B 1 86 ? -7.363 -75.438 -17.828 1 92.81 86 ARG B O 1
ATOM 5128 N N . ARG B 1 87 ? -9.117 -75.375 -16.25 1 93.56 87 ARG B N 1
ATOM 5129 C CA . ARG B 1 87 ? -9.836 -74.312 -16.969 1 93.56 87 ARG B CA 1
ATOM 5130 C C . ARG B 1 87 ? -9.234 -72.938 -16.688 1 93.56 87 ARG B C 1
ATOM 5132 O O . ARG B 1 87 ? -8.766 -72.688 -15.586 1 93.56 87 ARG B O 1
ATOM 5139 N N . LEU B 1 88 ? -9.266 -72.125 -17.703 1 92.56 88 LEU B N 1
ATOM 5140 C CA . LEU B 1 88 ? -8.672 -70.812 -17.672 1 92.56 88 LEU B CA 1
ATOM 5141 C C . LEU B 1 88 ? -9.156 -70 -16.438 1 92.56 88 LEU B C 1
ATOM 5143 O O . LEU B 1 88 ? -8.367 -69.375 -15.773 1 92.56 88 LEU B O 1
ATOM 5147 N N . TRP B 1 89 ? -10.453 -70.062 -16.078 1 89.69 89 TRP B N 1
ATOM 5148 C CA . TRP B 1 89 ? -11.008 -69.25 -14.977 1 89.69 89 TRP B CA 1
ATOM 5149 C C . TRP B 1 89 ? -10.633 -69.875 -13.625 1 89.69 89 TRP B C 1
ATOM 5151 O O . TRP B 1 89 ? -10.938 -69.312 -12.578 1 89.69 89 TRP B O 1
ATOM 5161 N N . GLU B 1 90 ? -9.906 -71 -13.578 1 88.69 90 GLU B N 1
ATOM 5162 C CA . GLU B 1 90 ? -9.43 -71.625 -12.344 1 88.69 90 GLU B CA 1
ATOM 5163 C C . GLU B 1 90 ? -7.992 -71.188 -12.039 1 88.69 90 GLU B C 1
ATOM 5165 O O . GLU B 1 90 ? -7.492 -71.438 -10.938 1 88.69 90 GLU B O 1
ATOM 5170 N N . LEU B 1 91 ? -7.344 -70.688 -12.984 1 86.88 91 LEU B N 1
ATOM 5171 C CA . LEU B 1 91 ? -5.922 -70.375 -12.836 1 86.88 91 LEU B CA 1
ATOM 5172 C C . LEU B 1 91 ? -5.707 -69.188 -11.945 1 86.88 91 LEU B C 1
ATOM 5174 O O . LEU B 1 91 ? -4.707 -69.062 -11.227 1 86.88 91 LEU B O 1
ATOM 5178 N N . HIS B 1 92 ? -6.535 -68.25 -12.039 1 82.5 92 HIS B N 1
ATOM 5179 C CA . HIS B 1 92 ? -6.375 -67 -11.281 1 82.5 92 HIS B CA 1
ATOM 5180 C C . HIS B 1 92 ? -7.727 -66.438 -10.875 1 82.5 92 HIS B C 1
ATOM 5182 O O . HIS B 1 92 ? -8.664 -66.438 -11.68 1 82.5 92 HIS B O 1
ATOM 5188 N N . PRO B 1 93 ? -7.891 -66 -9.719 1 77.19 93 PRO B N 1
ATOM 5189 C CA . PRO B 1 93 ? -9.172 -65.5 -9.234 1 77.19 93 PRO B CA 1
ATOM 5190 C C . PRO B 1 93 ? -9.695 -64.312 -10.094 1 77.19 93 PRO B C 1
ATOM 5192 O O . PRO B 1 93 ? -10.906 -64.125 -10.219 1 77.19 93 PRO B O 1
ATOM 5195 N N . GLU B 1 94 ? -8.859 -63.594 -10.75 1 74.19 94 GLU B N 1
ATOM 5196 C CA . GLU B 1 94 ? -9.273 -62.438 -11.562 1 74.19 94 GLU B CA 1
ATOM 5197 C C . GLU B 1 94 ? -9.93 -62.906 -12.859 1 74.19 94 GLU B C 1
ATOM 5199 O O . GLU B 1 94 ? -10.633 -62.125 -13.508 1 74.19 94 GLU B O 1
ATOM 5204 N N . TRP B 1 95 ? -9.68 -64.125 -13.219 1 78.69 95 TRP B N 1
ATOM 5205 C CA . TRP B 1 95 ? -10.172 -64.562 -14.5 1 78.69 95 TRP B CA 1
ATOM 5206 C C . TRP B 1 95 ? -11.523 -65.25 -14.336 1 78.69 95 TRP B C 1
ATOM 5208 O O . TRP B 1 95 ? -12.078 -65.812 -15.305 1 78.69 95 TRP B O 1
ATOM 5218 N N . THR B 1 96 ? -12.039 -65.125 -13.062 1 80.31 96 THR B N 1
ATOM 5219 C CA . THR B 1 96 ? -13.336 -65.75 -12.781 1 80.31 96 THR B CA 1
ATOM 5220 C C . THR B 1 96 ? -14.469 -64.812 -13.109 1 80.31 96 THR B C 1
ATOM 5222 O O . THR B 1 96 ? -15.641 -65.188 -13.078 1 80.31 96 THR B O 1
ATOM 5225 N N . GLU B 1 97 ? -14.117 -63.625 -13.422 1 82.94 97 GLU B N 1
ATOM 5226 C CA . GLU B 1 97 ? -15.133 -62.625 -13.68 1 82.94 97 GLU B CA 1
ATOM 5227 C C . GLU B 1 97 ? -15.992 -62.969 -14.891 1 82.94 97 GLU B C 1
ATOM 5229 O O . GLU B 1 97 ? -15.484 -63.5 -15.891 1 82.94 97 GLU B O 1
ATOM 5234 N N . ARG B 1 98 ? -17.203 -62.625 -14.75 1 87.44 98 ARG B N 1
ATOM 5235 C CA . ARG B 1 98 ? -18.172 -62.969 -15.773 1 87.44 98 ARG B CA 1
ATOM 5236 C C . ARG B 1 98 ? -17.875 -62.219 -17.078 1 87.44 98 ARG B C 1
ATOM 5238 O O . ARG B 1 98 ? -18.031 -62.781 -18.172 1 87.44 98 ARG B O 1
ATOM 5245 N N . SER B 1 99 ? -17.469 -60.969 -16.891 1 88.81 99 SER B N 1
ATOM 5246 C CA . SER B 1 99 ? -17.188 -60.188 -18.078 1 88.81 99 SER B CA 1
ATOM 5247 C C . SER B 1 99 ? -16.062 -60.812 -18.891 1 88.81 99 SER B C 1
ATOM 5249 O O . SER B 1 99 ? -16.109 -60.812 -20.125 1 88.81 99 SER B O 1
ATOM 5251 N N . PHE B 1 100 ? -15.078 -61.344 -18.297 1 90 100 PHE B N 1
ATOM 5252 C CA . PHE B 1 100 ? -13.961 -62 -18.969 1 90 100 PHE B CA 1
ATOM 5253 C C . PHE B 1 100 ? -14.406 -63.281 -19.656 1 90 100 PHE B C 1
ATOM 5255 O O . PHE B 1 100 ? -14.062 -63.531 -20.828 1 90 100 PHE B O 1
ATOM 5262 N N . GLN B 1 101 ? -15.156 -64.125 -19.016 1 91.25 101 GLN B N 1
ATOM 5263 C CA . GLN B 1 101 ? -15.656 -65.375 -19.562 1 91.25 101 GLN B CA 1
ATOM 5264 C C . GLN B 1 101 ? -16.531 -65.125 -20.781 1 91.25 101 GLN B C 1
ATOM 5266 O O . GLN B 1 101 ? -16.453 -65.875 -21.781 1 91.25 101 GLN B O 1
ATOM 5271 N N . GLU B 1 102 ? -17.328 -64.062 -20.578 1 93.06 102 GLU B N 1
ATOM 5272 C CA . GLU B 1 102 ? -18.203 -63.719 -21.688 1 93.06 102 GLU B CA 1
ATOM 5273 C C . GLU B 1 102 ? -17.391 -63.312 -22.922 1 93.06 102 GLU B C 1
ATOM 5275 O O . GLU B 1 102 ? -17.719 -63.688 -24.047 1 93.06 102 GLU B O 1
ATOM 5280 N N . ARG B 1 103 ? -16.375 -62.562 -22.719 1 93.88 103 ARG B N 1
ATOM 5281 C CA . ARG B 1 103 ? -15.516 -62.156 -23.828 1 93.88 103 ARG B CA 1
ATOM 5282 C C . ARG B 1 103 ? -14.828 -63.375 -24.453 1 93.88 103 ARG B C 1
ATOM 5284 O O . ARG B 1 103 ? -14.711 -63.438 -25.672 1 93.88 103 ARG B O 1
ATOM 5291 N N . PHE B 1 104 ? -14.344 -64.25 -23.609 1 94.75 104 PHE B N 1
ATOM 5292 C CA . PHE B 1 104 ? -13.734 -65.5 -24.094 1 94.75 104 PHE B CA 1
ATOM 5293 C C . PHE B 1 104 ? -14.703 -66.25 -24.969 1 94.75 104 PHE B C 1
ATOM 5295 O O . PHE B 1 104 ? -14.352 -66.688 -26.078 1 94.75 104 PHE B O 1
ATOM 5302 N N . ARG B 1 105 ? -15.906 -66.438 -24.5 1 94.31 105 ARG B N 1
ATOM 5303 C CA . ARG B 1 105 ? -16.922 -67.125 -25.25 1 94.31 105 ARG B CA 1
ATOM 5304 C C . ARG B 1 105 ? -17.25 -66.438 -26.562 1 94.31 105 ARG B C 1
ATOM 5306 O O . ARG B 1 105 ? -17.516 -67.062 -27.578 1 94.31 105 ARG B O 1
ATOM 5313 N N . GLN B 1 106 ? -17.297 -65.188 -26.453 1 95.94 106 GLN B N 1
ATOM 5314 C CA . GLN B 1 106 ? -17.578 -64.438 -27.656 1 95.94 106 GLN B CA 1
ATOM 5315 C C . GLN B 1 106 ? -16.5 -64.688 -28.719 1 95.94 106 GLN B C 1
ATOM 5317 O O . GLN B 1 106 ? -16.812 -64.812 -29.906 1 95.94 106 GLN B O 1
ATOM 5322 N N . VAL B 1 107 ? -15.242 -64.625 -28.297 1 96.44 107 VAL B N 1
ATOM 5323 C CA . VAL B 1 107 ? -14.133 -64.938 -29.219 1 96.44 107 VAL B CA 1
ATOM 5324 C C . VAL B 1 107 ? -14.25 -66.312 -29.797 1 96.44 107 VAL B C 1
ATOM 5326 O O . VAL B 1 107 ? -13.984 -66.562 -30.984 1 96.44 107 VAL B O 1
ATOM 5329 N N . VAL B 1 108 ? -14.641 -67.25 -29 1 95.31 108 VAL B N 1
ATOM 5330 C CA . VAL B 1 108 ? -14.812 -68.625 -29.438 1 95.31 108 VAL B CA 1
ATOM 5331 C C . VAL B 1 108 ? -15.93 -68.688 -30.469 1 95.31 108 VAL B C 1
ATOM 5333 O O . VAL B 1 108 ? -15.789 -69.375 -31.5 1 95.31 108 VAL B O 1
ATOM 5336 N N . ARG B 1 109 ? -16.969 -68 -30.281 1 94.38 109 ARG B N 1
ATOM 5337 C CA . ARG B 1 109 ? -18.156 -68.125 -31.141 1 94.38 109 ARG B CA 1
ATOM 5338 C C . ARG B 1 109 ? -17.938 -67.312 -32.438 1 94.38 109 ARG B C 1
ATOM 5340 O O . ARG B 1 109 ? -18.266 -67.812 -33.531 1 94.38 109 ARG B O 1
ATOM 5347 N N . THR B 1 110 ? -17.469 -66.125 -32.375 1 94.5 110 THR B N 1
ATOM 5348 C CA . THR B 1 110 ? -17.422 -65.25 -33.531 1 94.5 110 THR B CA 1
ATOM 5349 C C . THR B 1 110 ? -16.078 -65.375 -34.25 1 94.5 110 THR B C 1
ATOM 5351 O O . THR B 1 110 ? -15.984 -65.062 -35.438 1 94.5 110 THR B O 1
ATOM 5354 N N . GLY B 1 111 ? -15.023 -65.688 -33.5 1 92.19 111 GLY B N 1
ATOM 5355 C CA . GLY B 1 111 ? -13.688 -65.75 -34.062 1 92.19 111 GLY B CA 1
ATOM 5356 C C . GLY B 1 111 ? -13.016 -64.375 -34.094 1 92.19 111 GLY B C 1
ATOM 5357 O O . GLY B 1 111 ? -11.852 -64.25 -34.469 1 92.19 111 GLY B O 1
ATOM 5358 N N . GLU B 1 112 ? -13.734 -63.438 -33.688 1 92.88 112 GLU B N 1
ATOM 5359 C CA . GLU B 1 112 ? -13.195 -62.062 -33.656 1 92.88 112 GLU B CA 1
ATOM 5360 C C . GLU B 1 112 ? -12.391 -61.844 -32.375 1 92.88 112 GLU B C 1
ATOM 5362 O O . GLU B 1 112 ? -12.828 -62.219 -31.281 1 92.88 112 GLU B O 1
ATOM 5367 N N . SER B 1 113 ? -11.219 -61.25 -32.531 1 94.69 113 SER B N 1
ATOM 5368 C CA . SER B 1 113 ? -10.344 -61.031 -31.391 1 94.69 113 SER B CA 1
ATOM 5369 C C . SER B 1 113 ? -10.938 -59.969 -30.453 1 94.69 113 SER B C 1
ATOM 5371 O O . SER B 1 113 ? -11.82 -59.219 -30.844 1 94.69 113 SER B O 1
ATOM 5373 N N . ALA B 1 114 ? -10.508 -59.938 -29.234 1 95 114 ALA B N 1
ATOM 5374 C CA . ALA B 1 114 ? -10.945 -59 -28.219 1 95 114 ALA B CA 1
ATOM 5375 C C . ALA B 1 114 ? -9.758 -58.406 -27.438 1 95 114 ALA B C 1
ATOM 5377 O O . ALA B 1 114 ? -8.797 -59.125 -27.172 1 95 114 ALA B O 1
ATOM 5378 N N . GLU B 1 115 ? -9.82 -57.125 -27.141 1 94.69 115 GLU B N 1
ATOM 5379 C CA . GLU B 1 115 ? -8.836 -56.438 -26.312 1 94.69 115 GLU B CA 1
ATOM 5380 C C . GLU B 1 115 ? -9.516 -55.594 -25.25 1 94.69 115 GLU B C 1
ATOM 5382 O O . GLU B 1 115 ? -10.461 -54.844 -25.562 1 94.69 115 GLU B O 1
ATOM 5387 N N . PHE B 1 116 ? -9.047 -55.625 -24 1 93.06 116 PHE B N 1
ATOM 5388 C CA . PHE B 1 116 ? -9.641 -54.812 -22.953 1 93.06 116 PHE B CA 1
ATOM 5389 C C . PHE B 1 116 ? -8.664 -54.656 -21.781 1 93.06 116 PHE B C 1
ATOM 5391 O O . PHE B 1 116 ? -7.777 -55.469 -21.594 1 93.06 116 PHE B O 1
ATOM 5398 N N . GLU B 1 117 ? -8.82 -53.594 -21.094 1 91.31 117 GLU B N 1
ATOM 5399 C CA . GLU B 1 117 ? -8.023 -53.312 -19.906 1 91.31 117 GLU B CA 1
ATOM 5400 C C . GLU B 1 117 ? -8.766 -53.719 -18.641 1 91.31 117 GLU B C 1
ATOM 5402 O O . GLU B 1 117 ? -9.992 -53.625 -18.562 1 91.31 117 GLU B O 1
ATOM 5407 N N . ARG B 1 118 ? -7.961 -54.188 -17.734 1 87.5 118 ARG B N 1
ATOM 5408 C CA . ARG B 1 118 ? -8.562 -54.594 -16.469 1 87.5 118 ARG B CA 1
ATOM 5409 C C . ARG B 1 118 ? -7.68 -54.219 -15.297 1 87.5 118 ARG B C 1
ATOM 5411 O O . ARG B 1 118 ? -6.457 -54.344 -15.359 1 87.5 118 ARG B O 1
ATOM 5418 N N . HIS B 1 119 ? -8.344 -53.781 -14.273 1 88.88 119 HIS B N 1
ATOM 5419 C CA . HIS B 1 119 ? -7.68 -53.469 -13.016 1 88.88 119 HIS B CA 1
ATOM 5420 C C . HIS B 1 119 ? -7.844 -54.625 -12.016 1 88.88 119 HIS B C 1
ATOM 5422 O O . HIS B 1 119 ? -8.969 -55.031 -11.711 1 88.88 119 HIS B O 1
ATOM 5428 N N . ALA B 1 120 ? -6.656 -55.125 -11.594 1 82.38 120 ALA B N 1
ATOM 5429 C CA . ALA B 1 120 ? -6.676 -56.156 -10.562 1 82.38 120 ALA B CA 1
ATOM 5430 C C . ALA B 1 120 ? -6.59 -55.531 -9.172 1 82.38 120 ALA B C 1
ATOM 5432 O O . ALA B 1 120 ? -5.512 -55.156 -8.719 1 82.38 120 ALA B O 1
ATOM 5433 N N . GLU B 1 121 ? -7.699 -55.312 -8.516 1 75.69 121 GLU B N 1
ATOM 5434 C CA . GLU B 1 121 ? -7.871 -54.562 -7.273 1 75.69 121 GLU B CA 1
ATOM 5435 C C . GLU B 1 121 ? -6.957 -55.094 -6.176 1 75.69 121 GLU B C 1
ATOM 5437 O O . GLU B 1 121 ? -6.297 -54.312 -5.477 1 75.69 121 GLU B O 1
ATOM 5442 N N . PRO B 1 122 ? -6.891 -56.469 -6.012 1 72 122 PRO B N 1
ATOM 5443 C CA . PRO B 1 122 ? -6.109 -56.969 -4.875 1 72 122 PRO B CA 1
ATOM 5444 C C . PRO B 1 122 ? -4.633 -56.594 -4.965 1 72 122 PRO B C 1
ATOM 5446 O O . PRO B 1 122 ? -4.004 -56.312 -3.943 1 72 122 PRO B O 1
ATOM 5449 N N . GLN B 1 123 ? -4.074 -56.5 -6.141 1 76.88 123 GLN B N 1
ATOM 5450 C CA . GLN B 1 123 ? -2.658 -56.188 -6.293 1 76.88 123 GLN B CA 1
ATOM 5451 C C . GLN B 1 123 ? -2.465 -54.781 -6.84 1 76.88 123 GLN B C 1
ATOM 5453 O O . GLN B 1 123 ? -1.332 -54.312 -6.973 1 76.88 123 GLN B O 1
ATOM 5458 N N . ASP B 1 124 ? -3.521 -54.094 -7.047 1 83.56 124 ASP B N 1
ATOM 5459 C CA . ASP B 1 124 ? -3.518 -52.781 -7.641 1 83.56 124 ASP B CA 1
ATOM 5460 C C . ASP B 1 124 ? -2.686 -52.75 -8.922 1 83.56 124 ASP B C 1
ATOM 5462 O O . ASP B 1 124 ? -1.818 -51.875 -9.078 1 83.56 124 ASP B O 1
ATOM 5466 N N . ARG B 1 125 ? -2.826 -53.781 -9.773 1 88.5 125 ARG B N 1
ATOM 5467 C CA . ARG B 1 125 ? -2.113 -53.906 -11.047 1 88.5 125 ARG B CA 1
ATOM 5468 C C . ARG B 1 125 ? -3.072 -53.781 -12.227 1 88.5 125 ARG B C 1
ATOM 5470 O O . ARG B 1 125 ? -4.246 -54.156 -12.117 1 88.5 125 ARG B O 1
ATOM 5477 N N . TRP B 1 126 ? -2.572 -53.25 -13.203 1 92 126 TRP B N 1
ATOM 5478 C CA . TRP B 1 126 ? -3.342 -53.062 -14.43 1 92 126 TRP B CA 1
ATOM 5479 C C . TRP B 1 126 ? -2.83 -54 -15.523 1 92 126 TRP B C 1
ATOM 5481 O O . TRP B 1 126 ? -1.62 -54.156 -15.688 1 92 126 TRP B O 1
ATOM 5491 N N . PHE B 1 127 ? -3.77 -54.656 -16.312 1 91.38 127 PHE B N 1
ATOM 5492 C CA . PHE B 1 127 ? -3.4 -55.562 -17.391 1 91.38 127 PHE B CA 1
ATOM 5493 C C . PHE B 1 127 ? -4.211 -55.25 -18.656 1 91.38 127 PHE B C 1
ATOM 5495 O O . PHE B 1 127 ? -5.371 -54.844 -18.562 1 91.38 127 PHE B O 1
ATOM 5502 N N . VAL B 1 128 ? -3.551 -55.312 -19.688 1 93.38 128 VAL B N 1
ATOM 5503 C CA . VAL B 1 128 ? -4.25 -55.344 -20.969 1 93.38 128 VAL B CA 1
ATOM 5504 C C . VAL B 1 128 ? -4.332 -56.781 -21.453 1 93.38 128 VAL B C 1
ATOM 5506 O O . VAL B 1 128 ? -3.311 -57.469 -21.547 1 93.38 128 VAL B O 1
ATOM 5509 N N . LYS B 1 129 ? -5.473 -57.312 -21.688 1 94.12 129 LYS B N 1
ATOM 5510 C CA . LYS B 1 129 ? -5.703 -58.688 -22.141 1 94.12 129 LYS B CA 1
ATOM 5511 C C . LYS B 1 129 ? -6.195 -58.719 -23.578 1 94.12 129 LYS B C 1
ATOM 5513 O O . LYS B 1 129 ? -7.012 -57.875 -23.984 1 94.12 129 LYS B O 1
ATOM 5518 N N . ARG B 1 130 ? -5.621 -59.594 -24.25 1 95.56 130 ARG B N 1
ATOM 5519 C CA . ARG B 1 130 ? -6.016 -59.812 -25.641 1 95.56 130 ARG B CA 1
ATOM 5520 C C . ARG B 1 130 ? -6.352 -61.281 -25.891 1 95.56 130 ARG B C 1
ATOM 5522 O O . ARG B 1 130 ? -5.605 -62.156 -25.484 1 95.56 130 ARG B O 1
ATOM 5529 N N . LEU B 1 131 ? -7.441 -61.562 -26.562 1 96 131 LEU B N 1
ATOM 5530 C CA . LEU B 1 131 ? -7.887 -62.906 -26.906 1 96 131 LEU B CA 1
ATOM 5531 C C . LEU B 1 131 ? -7.941 -63.094 -28.406 1 96 131 LEU B C 1
ATOM 5533 O O . LEU B 1 131 ? -8.477 -62.25 -29.141 1 96 131 LEU B O 1
ATOM 5537 N N . PHE B 1 132 ? -7.309 -64.188 -28.844 1 95.31 132 PHE B N 1
ATOM 5538 C CA . PHE B 1 132 ? -7.328 -64.5 -30.266 1 95.31 132 PHE B CA 1
ATOM 5539 C C . PHE B 1 132 ? -7.789 -65.938 -30.453 1 95.31 132 PHE B C 1
ATOM 5541 O O . PHE B 1 132 ? -7.363 -66.875 -29.719 1 95.31 132 PHE B O 1
ATOM 5548 N N . ARG B 1 133 ? -8.602 -66.25 -31.359 1 95 133 ARG B N 1
ATOM 5549 C CA . ARG B 1 133 ? -8.945 -67.625 -31.719 1 95 133 ARG B CA 1
ATOM 5550 C C . ARG B 1 133 ? -8.117 -68.062 -32.906 1 95 133 ARG B C 1
ATOM 5552 O O . ARG B 1 133 ? -8.117 -67.438 -33.969 1 95 133 ARG B O 1
ATOM 5559 N N . VAL B 1 134 ? -7.414 -69.062 -32.75 1 90.81 134 VAL B N 1
ATOM 5560 C CA . VAL B 1 134 ? -6.609 -69.625 -33.812 1 90.81 134 VAL B CA 1
ATOM 5561 C C . VAL B 1 134 ? -6.938 -71.125 -33.906 1 90.81 134 VAL B C 1
ATOM 5563 O O . VAL B 1 134 ? -6.605 -71.938 -33.031 1 90.81 134 VAL B O 1
ATOM 5566 N N . HIS B 1 135 ? -7.5 -71.562 -35.031 1 87.44 135 HIS B N 1
ATOM 5567 C CA . HIS B 1 135 ? -7.961 -72.938 -35.219 1 87.44 135 HIS B CA 1
ATOM 5568 C C . HIS B 1 135 ? -8.93 -73.375 -34.125 1 87.44 135 HIS B C 1
ATOM 5570 O O . HIS B 1 135 ? -9.977 -72.75 -33.938 1 87.44 135 HIS B O 1
ATOM 5576 N N . GLU B 1 136 ? -8.609 -74.312 -33.469 1 89.19 136 GLU B N 1
ATOM 5577 C CA . GLU B 1 136 ? -9.492 -74.812 -32.406 1 89.19 136 GLU B CA 1
ATOM 5578 C C . GLU B 1 136 ? -8.922 -74.5 -31.016 1 89.19 136 GLU B C 1
ATOM 5580 O O . GLU B 1 136 ? -9.078 -75.25 -30.062 1 89.19 136 GLU B O 1
ATOM 5585 N N . ARG B 1 137 ? -8.219 -73.312 -30.984 1 93.75 137 ARG B N 1
ATOM 5586 C CA . ARG B 1 137 ? -7.629 -72.875 -29.719 1 93.75 137 ARG B CA 1
ATOM 5587 C C . ARG B 1 137 ? -7.848 -71.375 -29.516 1 93.75 137 ARG B C 1
ATOM 5589 O O . ARG B 1 137 ? -8.141 -70.625 -30.469 1 93.75 137 ARG B O 1
ATOM 5596 N N . VAL B 1 138 ? -7.809 -71 -28.328 1 94.94 138 VAL B N 1
ATOM 5597 C CA . VAL B 1 138 ? -7.848 -69.562 -27.969 1 94.94 138 VAL B CA 1
ATOM 5598 C C . VAL B 1 138 ? -6.562 -69.188 -27.25 1 94.94 138 VAL B C 1
ATOM 5600 O O . VAL B 1 138 ? -6.141 -69.875 -26.312 1 94.94 138 VAL B O 1
ATOM 5603 N N . VAL B 1 139 ? -5.918 -68.125 -27.688 1 95 139 VAL B N 1
ATOM 5604 C CA . VAL B 1 139 ? -4.688 -67.625 -27.078 1 95 139 VAL B CA 1
ATOM 5605 C C . VAL B 1 139 ? -4.965 -66.375 -26.297 1 95 139 VAL B C 1
ATOM 5607 O O . VAL B 1 139 ? -5.543 -65.438 -26.844 1 95 139 VAL B O 1
ATOM 5610 N N . LEU B 1 140 ? -4.605 -66.312 -25.047 1 95 140 LEU B N 1
ATOM 5611 C CA . LEU B 1 140 ? -4.742 -65.125 -24.188 1 95 140 LEU B CA 1
ATOM 5612 C C . LEU B 1 140 ? -3.385 -64.5 -23.922 1 95 140 LEU B C 1
ATOM 5614 O O . LEU B 1 140 ? -2.453 -65.188 -23.484 1 95 140 LEU B O 1
ATOM 5618 N N . PHE B 1 141 ? -3.318 -63.219 -24.297 1 95.19 141 PHE B N 1
ATOM 5619 C CA . PHE B 1 141 ? -2.172 -62.375 -23.922 1 95.19 141 PHE B CA 1
ATOM 5620 C C . PHE B 1 141 ? -2.523 -61.438 -22.781 1 95.19 141 PHE B C 1
ATOM 5622 O O . PHE B 1 141 ? -3.539 -60.75 -22.828 1 95.19 141 PHE B O 1
ATOM 5629 N N . SER B 1 142 ? -1.711 -61.469 -21.797 1 93.56 142 SER B N 1
ATOM 5630 C CA . SER B 1 142 ? -1.881 -60.531 -20.672 1 93.56 142 SER B CA 1
ATOM 5631 C C . SER B 1 142 ? -0.617 -59.719 -20.438 1 93.56 142 SER B C 1
ATOM 5633 O O . SER B 1 142 ? 0.44 -60.281 -20.141 1 93.56 142 SER B O 1
ATOM 5635 N N . ARG B 1 143 ? -0.729 -58.469 -20.594 1 92.31 143 ARG B N 1
ATOM 5636 C CA . ARG B 1 143 ? 0.407 -57.562 -20.391 1 92.31 143 ARG B CA 1
ATOM 5637 C C . ARG B 1 143 ? 0.201 -56.688 -19.172 1 92.31 143 ARG B C 1
ATOM 5639 O O . ARG B 1 143 ? -0.826 -56 -19.047 1 92.31 143 ARG B O 1
ATOM 5646 N N . ASP B 1 144 ? 1.26 -56.625 -18.375 1 90.62 144 ASP B N 1
ATOM 5647 C CA . ASP B 1 144 ? 1.244 -55.75 -17.203 1 90.62 144 ASP B CA 1
ATOM 5648 C C . ASP B 1 144 ? 1.562 -54.312 -17.578 1 90.62 144 ASP B C 1
ATOM 5650 O O . ASP B 1 144 ? 2.666 -54 -18.047 1 90.62 144 ASP B O 1
ATOM 5654 N N . ILE B 1 145 ? 0.54 -53.406 -17.391 1 91.38 145 ILE B N 1
ATOM 5655 C CA . ILE B 1 145 ? 0.747 -52 -17.75 1 91.38 145 ILE B CA 1
ATOM 5656 C C . ILE B 1 145 ? 0.715 -51.156 -16.484 1 91.38 145 ILE B C 1
ATOM 5658 O O . ILE B 1 145 ? 0.421 -49.938 -16.547 1 91.38 145 ILE B O 1
ATOM 5662 N N . SER B 1 146 ? 0.974 -51.75 -15.367 1 91.38 146 SER B N 1
ATOM 5663 C CA . SER B 1 146 ? 0.915 -51.062 -14.094 1 91.38 146 SER B CA 1
ATOM 5664 C C . SER B 1 146 ? 1.901 -49.875 -14.055 1 91.38 146 SER B C 1
ATOM 5666 O O . SER B 1 146 ? 1.568 -48.812 -13.586 1 91.38 146 SER B O 1
ATOM 5668 N N . ALA B 1 147 ? 3.115 -50.125 -14.562 1 89.69 147 ALA B N 1
ATOM 5669 C CA . ALA B 1 147 ? 4.145 -49.094 -14.555 1 89.69 147 ALA B CA 1
ATOM 5670 C C . ALA B 1 147 ? 3.717 -47.875 -15.375 1 89.69 147 ALA B C 1
ATOM 5672 O O . ALA B 1 147 ? 3.902 -46.719 -14.953 1 89.69 147 ALA B O 1
ATOM 5673 N N . GLU B 1 148 ? 3.104 -48.094 -16.5 1 87.5 148 GLU B N 1
ATOM 5674 C CA . GLU B 1 148 ? 2.627 -47.031 -17.375 1 87.5 148 GLU B CA 1
ATOM 5675 C C . GLU B 1 148 ? 1.501 -46.25 -16.703 1 87.5 148 GLU B C 1
ATOM 5677 O O . GLU B 1 148 ? 1.505 -45 -16.734 1 87.5 148 GLU B O 1
ATOM 5682 N N . LYS B 1 149 ? 0.584 -46.938 -16.094 1 90.44 149 LYS B N 1
ATOM 5683 C CA . LYS B 1 149 ? -0.552 -46.312 -15.43 1 90.44 149 LYS B CA 1
ATOM 5684 C C . LYS B 1 149 ? -0.099 -45.5 -14.219 1 90.44 149 LYS B C 1
ATOM 5686 O O . LYS B 1 149 ? -0.605 -44.406 -13.977 1 90.44 149 LYS B O 1
ATOM 5691 N N . LYS B 1 150 ? 0.836 -46.062 -13.516 1 90.38 150 LYS B N 1
ATOM 5692 C CA . LYS B 1 150 ? 1.364 -45.344 -12.359 1 90.38 150 LYS B CA 1
ATOM 5693 C C . LYS B 1 150 ? 2.078 -44.062 -12.781 1 90.38 150 LYS B C 1
ATOM 5695 O O . LYS B 1 150 ? 1.917 -43 -12.148 1 90.38 150 LYS B O 1
ATOM 5700 N N . GLN B 1 151 ? 2.852 -44.094 -13.82 1 89.44 151 GLN B N 1
ATOM 5701 C CA . GLN B 1 151 ? 3.545 -42.906 -14.32 1 89.44 151 GLN B CA 1
ATOM 5702 C C . GLN B 1 151 ? 2.553 -41.844 -14.766 1 89.44 151 GLN B C 1
ATOM 5704 O O . GLN B 1 151 ? 2.727 -40.656 -14.453 1 89.44 151 GLN B O 1
ATOM 5709 N N . GLU B 1 152 ? 1.54 -42.281 -15.438 1 88.19 152 GLU B N 1
ATOM 5710 C CA . GLU B 1 152 ? 0.502 -41.344 -15.875 1 88.19 152 GLU B CA 1
ATOM 5711 C C . GLU B 1 152 ? -0.214 -40.719 -14.688 1 88.19 152 GLU B C 1
ATOM 5713 O O . GLU B 1 152 ? -0.445 -39.5 -14.672 1 88.19 152 GLU B O 1
ATOM 5718 N N . ALA B 1 153 ? -0.507 -41.562 -13.781 1 90.19 153 ALA B N 1
ATOM 5719 C CA . ALA B 1 153 ? -1.198 -41.094 -12.586 1 90.19 153 ALA B CA 1
ATOM 5720 C C . ALA B 1 153 ? -0.339 -40.062 -11.82 1 90.19 153 ALA B C 1
ATOM 5722 O O . ALA B 1 153 ? -0.842 -39.062 -11.344 1 90.19 153 ALA B O 1
ATOM 5723 N N . THR B 1 154 ? 0.958 -40.344 -11.742 1 92 154 THR B N 1
ATOM 5724 C CA . THR B 1 154 ? 1.875 -39.438 -11.055 1 92 154 THR B CA 1
ATOM 5725 C C . THR B 1 154 ? 1.947 -38.094 -11.766 1 92 154 THR B C 1
ATOM 5727 O O . THR B 1 154 ? 1.873 -37.062 -11.125 1 92 154 THR B O 1
ATOM 5730 N N . LEU B 1 155 ? 2.018 -38.156 -13.07 1 91.31 155 LEU B N 1
ATOM 5731 C CA . LEU B 1 155 ? 2.09 -36.906 -13.844 1 91.31 155 LEU B CA 1
ATOM 5732 C C . LEU B 1 155 ? 0.801 -36.094 -13.703 1 91.31 155 LEU B C 1
ATOM 5734 O O . LEU B 1 155 ? 0.84 -34.875 -13.547 1 91.31 155 LEU B O 1
ATOM 5738 N N . ARG B 1 156 ? -0.26 -36.75 -13.672 1 91.75 156 ARG B N 1
ATOM 5739 C CA . ARG B 1 156 ? -1.549 -36.094 -13.508 1 91.75 156 ARG B CA 1
ATOM 5740 C C . ARG B 1 156 ? -1.671 -35.469 -12.125 1 91.75 156 ARG B C 1
ATOM 5742 O O . ARG B 1 156 ? -2.15 -34.344 -11.984 1 91.75 156 ARG B O 1
ATOM 5749 N N . ALA B 1 157 ? -1.218 -36.219 -11.172 1 92.94 157 ALA B N 1
ATOM 5750 C CA . ALA B 1 157 ? -1.252 -35.719 -9.805 1 92.94 157 ALA B CA 1
ATOM 5751 C C . ALA B 1 157 ? -0.388 -34.469 -9.672 1 92.94 157 ALA B C 1
ATOM 5753 O O . ALA B 1 157 ? -0.794 -33.469 -9.047 1 92.94 157 ALA B O 1
ATOM 5754 N N . LEU B 1 158 ? 0.737 -34.5 -10.281 1 92.12 158 LEU B N 1
ATOM 5755 C CA . LEU B 1 158 ? 1.636 -33.344 -10.25 1 92.12 158 LEU B CA 1
ATOM 5756 C C . LEU B 1 158 ? 1.012 -32.125 -10.961 1 92.12 158 LEU B C 1
ATOM 5758 O O . LEU B 1 158 ? 1.094 -31.016 -10.469 1 92.12 158 LEU B O 1
ATOM 5762 N N . TYR B 1 159 ? 0.406 -32.375 -12.039 1 92.31 159 TYR B N 1
ATOM 5763 C CA . TYR B 1 159 ? -0.276 -31.328 -12.781 1 92.31 159 TYR B CA 1
ATOM 5764 C C . TYR B 1 159 ? -1.364 -30.688 -11.93 1 92.31 159 TYR B C 1
ATOM 5766 O O . TYR B 1 159 ? -1.449 -29.453 -11.852 1 92.31 159 TYR B O 1
ATOM 5774 N N . ASP B 1 160 ? -2.119 -31.469 -11.273 1 92.62 160 ASP B N 1
ATOM 5775 C CA . ASP B 1 160 ? -3.213 -30.953 -10.453 1 92.62 160 ASP B CA 1
ATOM 5776 C C . ASP B 1 160 ? -2.684 -30.141 -9.281 1 92.62 160 ASP B C 1
ATOM 5778 O O . ASP B 1 160 ? -3.248 -29.094 -8.93 1 92.62 160 ASP B O 1
ATOM 5782 N N . GLU B 1 161 ? -1.635 -30.625 -8.773 1 91.25 161 GLU B N 1
ATOM 5783 C CA . GLU B 1 161 ? -1.007 -29.891 -7.676 1 91.25 161 GLU B CA 1
ATOM 5784 C C . GLU B 1 161 ? -0.499 -28.531 -8.141 1 91.25 161 GLU B C 1
ATOM 5786 O O . GLU B 1 161 ? -0.733 -27.516 -7.473 1 91.25 161 GLU B O 1
ATOM 5791 N N . MET B 1 162 ? 0.118 -28.547 -9.312 1 91.69 162 MET B N 1
ATOM 5792 C CA . MET B 1 162 ? 0.654 -27.297 -9.852 1 91.69 162 MET B CA 1
ATOM 5793 C C . MET B 1 162 ? -0.471 -26.328 -10.211 1 91.69 162 MET B C 1
ATOM 5795 O O . MET B 1 162 ? -0.351 -25.125 -10 1 91.69 162 MET B O 1
ATOM 5799 N N . ARG B 1 163 ? -1.49 -26.859 -10.664 1 92.06 163 ARG B N 1
ATOM 5800 C CA . ARG B 1 163 ? -2.65 -26.047 -11.016 1 92.06 163 ARG B CA 1
ATOM 5801 C C . ARG B 1 163 ? -3.248 -25.391 -9.773 1 92.06 163 ARG B C 1
ATOM 5803 O O . ARG B 1 163 ? -3.578 -24.203 -9.789 1 92.06 163 ARG B O 1
ATOM 5810 N N . ARG B 1 164 ? -3.334 -26.141 -8.727 1 90.69 164 ARG B N 1
ATOM 5811 C CA . ARG B 1 164 ? -3.84 -25.594 -7.477 1 90.69 164 ARG B CA 1
ATOM 5812 C C . ARG B 1 164 ? -2.922 -24.5 -6.949 1 90.69 164 ARG B C 1
ATOM 5814 O O . ARG B 1 164 ? -3.389 -23.422 -6.543 1 90.69 164 ARG B O 1
ATOM 5821 N N . ALA B 1 165 ? -1.675 -24.781 -6.973 1 91.62 165 ALA B N 1
ATOM 5822 C CA . ALA B 1 165 ? -0.691 -23.797 -6.508 1 91.62 165 ALA B CA 1
ATOM 5823 C C . ALA B 1 165 ? -0.75 -22.531 -7.344 1 91.62 165 ALA B C 1
ATOM 5825 O O . ALA B 1 165 ? -0.633 -21.422 -6.809 1 91.62 165 ALA B O 1
ATOM 5826 N N . GLN B 1 166 ? -0.905 -22.75 -8.664 1 93.12 166 GLN B N 1
ATOM 5827 C CA . GLN B 1 166 ? -1.007 -21.609 -9.57 1 93.12 166 GLN B CA 1
ATOM 5828 C C . GLN B 1 166 ? -2.242 -20.766 -9.258 1 93.12 166 GLN B C 1
ATOM 5830 O O . GLN B 1 166 ? -2.168 -19.531 -9.211 1 93.12 166 GLN B O 1
ATOM 5835 N N . ARG B 1 167 ? -3.322 -21.328 -9.031 1 92.75 167 ARG B N 1
ATOM 5836 C CA . ARG B 1 167 ? -4.559 -20.609 -8.719 1 92.75 167 ARG B CA 1
ATOM 5837 C C . ARG B 1 167 ? -4.426 -19.828 -7.41 1 92.75 167 ARG B C 1
ATOM 5839 O O . ARG B 1 167 ? -4.859 -18.688 -7.32 1 92.75 167 ARG B O 1
ATOM 5846 N N . HIS B 1 168 ? -3.791 -20.453 -6.453 1 92.31 168 HIS B N 1
ATOM 5847 C CA . HIS B 1 168 ? -3.566 -19.812 -5.164 1 92.31 168 HIS B CA 1
ATOM 5848 C C . HIS B 1 168 ? -2.689 -18.578 -5.312 1 92.31 168 HIS B C 1
ATOM 5850 O O . HIS B 1 168 ? -3.037 -17.5 -4.816 1 92.31 168 HIS B O 1
ATOM 5856 N N . ALA B 1 169 ? -1.66 -18.781 -6.016 1 93.19 169 ALA B N 1
ATOM 5857 C CA . ALA B 1 169 ? -0.722 -17.672 -6.203 1 93.19 169 ALA B CA 1
ATOM 5858 C C . ALA B 1 169 ? -1.361 -16.531 -7.004 1 93.19 169 ALA B C 1
ATOM 5860 O O . ALA B 1 169 ? -1.168 -15.359 -6.688 1 93.19 169 ALA B O 1
ATOM 5861 N N . ALA B 1 170 ? -2.068 -16.922 -8.016 1 94.06 170 ALA B N 1
ATOM 5862 C CA . ALA B 1 170 ? -2.742 -15.93 -8.852 1 94.06 170 ALA B CA 1
ATOM 5863 C C . ALA B 1 170 ? -3.777 -15.148 -8.055 1 94.06 170 ALA B C 1
ATOM 5865 O O . ALA B 1 170 ? -3.9 -13.93 -8.203 1 94.06 170 ALA B O 1
ATOM 5866 N N . PHE B 1 171 ? -4.484 -15.812 -7.207 1 95.69 171 PHE B N 1
ATOM 5867 C CA . PHE B 1 171 ? -5.457 -15.164 -6.336 1 95.69 171 PHE B CA 1
ATOM 5868 C C . PHE B 1 171 ? -4.777 -14.156 -5.422 1 95.69 171 PHE B C 1
ATOM 5870 O O . PHE B 1 171 ? -5.223 -13.008 -5.305 1 95.69 171 PHE B O 1
ATOM 5877 N N . LEU B 1 172 ? -3.736 -14.562 -4.797 1 94.62 172 LEU B N 1
ATOM 5878 C CA . LEU B 1 172 ? -3.045 -13.688 -3.857 1 94.62 172 LEU B CA 1
ATOM 5879 C C . LEU B 1 172 ? -2.447 -12.484 -4.578 1 94.62 172 LEU B C 1
ATOM 5881 O O . LEU B 1 172 ? -2.457 -11.367 -4.051 1 94.62 172 LEU B O 1
ATOM 5885 N N . ALA B 1 173 ? -1.928 -12.711 -5.734 1 93.38 173 ALA B N 1
ATOM 5886 C CA . ALA B 1 173 ? -1.396 -11.609 -6.535 1 93.38 173 ALA B CA 1
ATOM 5887 C C . ALA B 1 173 ? -2.488 -10.602 -6.875 1 93.38 173 ALA B C 1
ATOM 5889 O O . ALA B 1 173 ? -2.287 -9.391 -6.75 1 93.38 173 ALA B O 1
ATOM 5890 N N . GLN B 1 174 ? -3.574 -11.094 -7.246 1 93.62 174 GLN B N 1
ATOM 5891 C CA . GLN B 1 174 ? -4.707 -10.227 -7.566 1 93.62 174 GLN B CA 1
ATOM 5892 C C . GLN B 1 174 ? -5.199 -9.484 -6.328 1 93.62 174 GLN B C 1
ATOM 58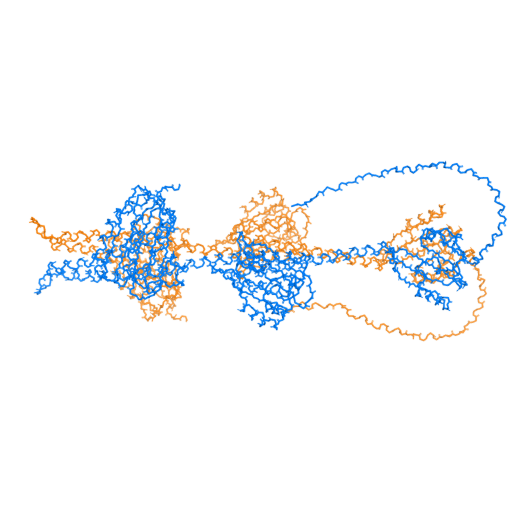94 O O . GLN B 1 174 ? -5.477 -8.281 -6.391 1 93.62 174 GLN B O 1
ATOM 5899 N N . ALA B 1 175 ? -5.34 -10.195 -5.277 1 95.25 175 ALA B N 1
ATOM 5900 C CA . ALA B 1 175 ? -5.793 -9.602 -4.027 1 95.25 175 ALA B CA 1
ATOM 5901 C C . ALA B 1 175 ? -4.883 -8.445 -3.611 1 95.25 175 ALA B C 1
ATOM 5903 O O . ALA B 1 175 ? -5.363 -7.371 -3.242 1 95.25 175 ALA B O 1
ATOM 5904 N N . SER B 1 176 ? -3.609 -8.664 -3.697 1 94.19 176 SER B N 1
ATOM 5905 C CA . SER B 1 176 ? -2.637 -7.645 -3.316 1 94.19 176 SER B CA 1
ATOM 5906 C C . SER B 1 176 ? -2.787 -6.395 -4.172 1 94.19 176 SER B C 1
ATOM 5908 O O . SER B 1 176 ? -2.717 -5.273 -3.66 1 94.19 176 SER B O 1
ATOM 5910 N N . GLU B 1 177 ? -2.969 -6.57 -5.406 1 92 177 GLU B N 1
ATOM 5911 C CA . GLU B 1 177 ? -3.123 -5.449 -6.328 1 92 177 GLU B CA 1
ATOM 5912 C C . GLU B 1 177 ? -4.367 -4.633 -6 1 92 177 GLU B C 1
ATOM 5914 O O . GLU B 1 177 ? -4.309 -3.404 -5.914 1 92 177 GLU B O 1
ATOM 5919 N N . VAL B 1 178 ? -5.441 -5.312 -5.754 1 94.25 178 VAL B N 1
ATOM 5920 C CA . VAL B 1 178 ? -6.719 -4.66 -5.492 1 94.25 178 VAL B CA 1
ATOM 5921 C C . VAL B 1 178 ? -6.66 -3.924 -4.156 1 94.25 178 VAL B C 1
ATOM 5923 O O . VAL B 1 178 ? -7.078 -2.768 -4.055 1 94.25 178 VAL B O 1
ATOM 5926 N N . LEU B 1 179 ? -6.109 -4.535 -3.193 1 95.06 179 LEU B N 1
ATOM 5927 C CA . LEU B 1 179 ? -6.09 -3.971 -1.849 1 95.06 179 LEU B CA 1
ATOM 5928 C C . LEU B 1 179 ? -5.141 -2.779 -1.775 1 95.06 179 LEU B C 1
ATOM 5930 O O . LEU B 1 179 ? -5.41 -1.811 -1.06 1 95.06 179 LEU B O 1
ATOM 5934 N N . ALA B 1 180 ? -4.09 -2.783 -2.525 1 92.44 180 ALA B N 1
ATOM 5935 C CA . ALA B 1 180 ? -3.09 -1.719 -2.488 1 92.44 180 ALA B CA 1
ATOM 59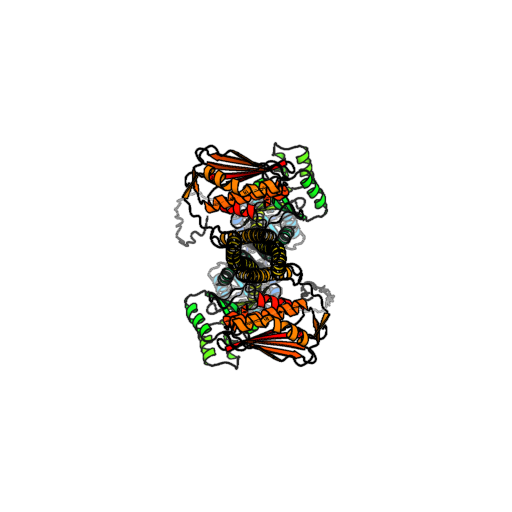36 C C . ALA B 1 180 ? -3.539 -0.517 -3.314 1 92.44 180 ALA B C 1
ATOM 5938 O O . ALA B 1 180 ? -2.965 0.569 -3.203 1 92.44 180 ALA B O 1
ATOM 5939 N N . SER B 1 181 ? -4.551 -0.67 -4.125 1 90.94 181 SER B N 1
ATOM 5940 C CA . SER B 1 181 ? -4.93 0.355 -5.09 1 90.94 181 SER B CA 1
ATOM 5941 C C . SER B 1 181 ? -5.602 1.539 -4.406 1 90.94 181 SER B C 1
ATOM 5943 O O . SER B 1 181 ? -5.812 2.584 -5.023 1 90.94 181 SER B O 1
ATOM 5945 N N . SER B 1 182 ? -5.938 1.375 -3.129 1 90.12 182 SER B N 1
ATOM 5946 C CA . SER B 1 182 ? -6.562 2.471 -2.396 1 90.12 182 SER B CA 1
ATOM 5947 C C . SER B 1 182 ? -6 2.58 -0.982 1 90.12 182 SER B C 1
ATOM 5949 O O . SER B 1 182 ? -5.52 1.594 -0.421 1 90.12 182 SER B O 1
ATOM 5951 N N . LEU B 1 183 ? -6.062 3.787 -0.482 1 92.25 183 LEU B N 1
ATOM 5952 C CA . LEU B 1 183 ? -5.676 4.004 0.907 1 92.25 183 LEU B CA 1
ATOM 5953 C C . LEU B 1 183 ? -6.895 4.301 1.772 1 92.25 183 LEU B C 1
ATOM 5955 O O . LEU B 1 183 ? -6.758 4.652 2.947 1 92.25 183 LEU B O 1
ATOM 5959 N N . GLU B 1 184 ? -8.031 4.223 1.198 1 92.69 184 GLU B N 1
ATOM 5960 C CA . GLU B 1 184 ? -9.258 4.453 1.948 1 92.69 184 GLU B CA 1
ATOM 5961 C C . GLU B 1 184 ? -9.648 3.225 2.768 1 92.69 184 GLU B C 1
ATOM 5963 O O . GLU B 1 184 ? -9.953 2.168 2.207 1 92.69 184 GLU B O 1
ATOM 5968 N N . HIS B 1 185 ? -9.727 3.438 4.004 1 91.31 185 HIS B N 1
ATOM 5969 C CA . HIS B 1 185 ? -9.914 2.359 4.969 1 91.31 185 HIS B CA 1
ATOM 5970 C C . HIS B 1 185 ? -11.164 1.55 4.656 1 91.31 185 HIS B C 1
ATOM 5972 O O . HIS B 1 185 ? -11.109 0.323 4.539 1 91.31 185 HIS B O 1
ATOM 5978 N N . ASP B 1 186 ? -12.312 2.189 4.469 1 92.12 186 ASP B N 1
ATOM 5979 C CA . ASP B 1 186 ? -13.586 1.509 4.25 1 92.12 186 ASP B CA 1
ATOM 5980 C C . ASP B 1 186 ? -13.586 0.757 2.922 1 92.12 186 ASP B C 1
ATOM 5982 O O . ASP B 1 186 ? -14.109 -0.354 2.83 1 92.12 186 ASP B O 1
ATOM 5986 N N . LEU B 1 187 ? -13.008 1.339 1.96 1 94.12 187 LEU B N 1
ATOM 5987 C CA . LEU B 1 187 ? -12.953 0.7 0.649 1 94.12 187 LEU B CA 1
ATOM 5988 C C . LEU B 1 187 ? -12.102 -0.562 0.693 1 94.12 187 LEU B C 1
ATOM 5990 O O . LEU B 1 187 ? -12.453 -1.577 0.089 1 94.12 187 LEU B O 1
ATOM 5994 N N . ILE B 1 188 ? -11.016 -0.552 1.358 1 94.69 188 ILE B N 1
ATOM 5995 C CA . ILE B 1 188 ? -10.141 -1.711 1.5 1 94.69 188 ILE B CA 1
ATOM 5996 C C . ILE B 1 188 ? -10.898 -2.857 2.16 1 94.69 188 ILE B C 1
ATOM 5998 O O . ILE B 1 188 ? -10.828 -4 1.706 1 94.69 188 ILE B O 1
ATOM 6002 N N . LEU B 1 189 ? -11.672 -2.539 3.184 1 95.62 189 LEU B N 1
ATOM 6003 C CA . LEU B 1 189 ? -12.438 -3.549 3.9 1 95.62 189 LEU B CA 1
ATOM 6004 C C . LEU B 1 189 ? -13.492 -4.176 2.988 1 95.62 189 LEU B C 1
ATOM 6006 O O . LEU B 1 189 ? -13.641 -5.402 2.965 1 95.62 189 LEU B O 1
ATOM 6010 N N . GLN B 1 190 ? -14.141 -3.371 2.244 1 96.31 190 GLN B N 1
ATOM 6011 C CA . GLN B 1 190 ? -15.164 -3.855 1.317 1 96.31 190 GLN B CA 1
ATOM 6012 C C . GLN B 1 190 ? -14.547 -4.738 0.236 1 96.31 190 GLN B C 1
ATOM 6014 O O . GLN B 1 190 ? -15.078 -5.805 -0.082 1 96.31 190 GLN B O 1
ATOM 6019 N N . ARG B 1 191 ? -13.461 -4.328 -0.293 1 96.12 191 ARG B N 1
ATOM 6020 C CA . ARG B 1 191 ? -12.781 -5.086 -1.339 1 96.12 191 ARG B CA 1
ATOM 6021 C C . ARG B 1 191 ? -12.281 -6.426 -0.808 1 96.12 191 ARG B C 1
ATOM 6023 O O . ARG B 1 191 ? -12.352 -7.441 -1.505 1 96.12 191 ARG B O 1
ATOM 6030 N N . MET B 1 192 ? -11.805 -6.41 0.348 1 95.62 192 MET B N 1
ATOM 6031 C CA . MET B 1 192 ? -11.336 -7.648 0.969 1 95.62 192 MET B CA 1
ATOM 6032 C C . MET B 1 192 ? -12.469 -8.672 1.058 1 95.62 192 MET B C 1
ATOM 6034 O O . MET B 1 192 ? -12.281 -9.836 0.704 1 95.62 192 MET B O 1
ATOM 6038 N N . ALA B 1 193 ? -13.617 -8.188 1.506 1 96.62 193 ALA B N 1
ATOM 6039 C CA . ALA B 1 193 ? -14.766 -9.078 1.634 1 96.62 193 ALA B CA 1
ATOM 6040 C C . ALA B 1 193 ? -15.195 -9.617 0.273 1 96.62 193 ALA B C 1
ATOM 6042 O O . ALA B 1 193 ? -15.453 -10.812 0.129 1 96.62 193 ALA B O 1
ATOM 6043 N N . HIS B 1 194 ? -15.172 -8.789 -0.7 1 95.88 194 HIS B N 1
ATOM 6044 C CA . HIS B 1 194 ? -15.633 -9.18 -2.029 1 95.88 194 HIS B CA 1
ATOM 6045 C C . HIS B 1 194 ? -14.633 -10.102 -2.711 1 95.88 194 HIS B C 1
ATOM 6047 O O . HIS B 1 194 ? -15.008 -10.945 -3.525 1 95.88 194 HIS B O 1
ATOM 6053 N N . LEU B 1 195 ? -13.375 -9.938 -2.404 1 95.69 195 LEU B N 1
ATOM 6054 C CA . LEU B 1 195 ? -12.344 -10.812 -2.939 1 95.69 195 LEU B CA 1
ATOM 6055 C C . LEU B 1 195 ? -12.469 -12.227 -2.373 1 95.69 195 LEU B C 1
ATOM 6057 O O . LEU B 1 195 ? -12.258 -13.211 -3.086 1 95.69 195 LEU B O 1
ATOM 6061 N N . ALA B 1 196 ? -12.828 -12.32 -1.178 1 96.5 196 ALA B N 1
ATOM 6062 C CA . ALA B 1 196 ? -12.859 -13.602 -0.48 1 96.5 196 ALA B CA 1
ATOM 6063 C C . ALA B 1 196 ? -14.031 -14.461 -0.95 1 96.5 196 ALA B C 1
ATOM 6065 O O . ALA B 1 196 ? -13.922 -15.68 -1.025 1 96.5 196 ALA B O 1
ATOM 6066 N N . VAL B 1 197 ? -15.203 -13.812 -1.31 1 94.56 197 VAL B N 1
ATOM 6067 C CA . VAL B 1 197 ? -16.406 -14.539 -1.698 1 94.56 197 VAL B CA 1
ATOM 6068 C C . VAL B 1 197 ? -16.594 -14.461 -3.213 1 94.56 197 VAL B C 1
ATOM 6070 O O . VAL B 1 197 ? -16.578 -13.375 -3.795 1 94.56 197 VAL B O 1
ATOM 6073 N N . PRO B 1 198 ? -16.656 -15.562 -3.91 1 91.94 198 PRO B N 1
ATOM 6074 C CA . PRO B 1 198 ? -16.922 -16.906 -3.383 1 91.94 198 PRO B CA 1
ATOM 6075 C C . PRO B 1 198 ? -15.664 -17.781 -3.359 1 91.94 198 PRO B C 1
ATOM 6077 O O . PRO B 1 198 ? -15.758 -19 -3.164 1 91.94 198 PRO B O 1
ATOM 6080 N N . ILE B 1 199 ? -14.57 -17.219 -3.547 1 91.56 199 ILE B N 1
ATOM 6081 C CA . ILE B 1 199 ? -13.352 -17.984 -3.768 1 91.56 199 ILE B CA 1
ATOM 6082 C C . ILE B 1 199 ? -12.977 -18.734 -2.492 1 91.56 199 ILE B C 1
ATOM 6084 O O . ILE B 1 199 ? -12.625 -19.906 -2.541 1 91.56 199 ILE B O 1
ATOM 6088 N N . LEU B 1 200 ? -13.109 -18.156 -1.343 1 94.12 200 LEU B N 1
ATOM 6089 C CA . LEU B 1 200 ? -12.641 -18.766 -0.104 1 94.12 200 LEU B CA 1
ATOM 6090 C C . LEU B 1 200 ? -13.812 -19.25 0.74 1 94.12 200 LEU B C 1
ATOM 6092 O O . LEU B 1 200 ? -13.625 -19.984 1.715 1 94.12 200 LEU B O 1
ATOM 6096 N N . GLY B 1 201 ? -15.023 -18.797 0.363 1 93.69 201 GLY B N 1
ATOM 6097 C CA . GLY B 1 201 ? -16.203 -19.219 1.111 1 93.69 201 GLY B CA 1
ATOM 6098 C C . GLY B 1 201 ? -17.484 -18.641 0.552 1 93.69 201 GLY B C 1
ATOM 6099 O O . GLY B 1 201 ? -17.469 -17.875 -0.412 1 93.69 201 GLY B O 1
ATOM 6100 N N . ASP B 1 202 ? -18.609 -19.094 1.237 1 93.81 202 ASP B N 1
ATOM 6101 C CA . ASP B 1 202 ? -19.922 -18.656 0.807 1 93.81 202 ASP B CA 1
ATOM 6102 C C . ASP B 1 202 ? -20.266 -17.281 1.374 1 93.81 202 ASP B C 1
ATOM 6104 O O . ASP B 1 202 ? -21.141 -16.594 0.856 1 93.81 202 ASP B O 1
ATOM 6108 N N . ALA B 1 203 ? -19.625 -16.984 2.475 1 94.31 203 ALA B N 1
ATOM 6109 C CA . ALA B 1 203 ? -19.781 -15.672 3.096 1 94.31 203 ALA B CA 1
ATOM 6110 C C . ALA B 1 203 ? -18.5 -15.234 3.803 1 94.31 203 ALA B C 1
ATOM 6112 O O . ALA B 1 203 ? -17.672 -16.062 4.148 1 94.31 203 ALA B O 1
ATOM 6113 N N . CYS B 1 204 ? -18.391 -13.945 3.943 1 96.81 204 CYS B N 1
ATOM 6114 C CA . CYS B 1 204 ? -17.234 -13.375 4.621 1 96.81 204 CYS B CA 1
ATOM 6115 C C . CYS B 1 204 ? -17.609 -12.109 5.383 1 96.81 204 CYS B C 1
ATOM 6117 O O . CYS B 1 204 ? -18.516 -11.383 4.977 1 96.81 204 CYS B O 1
ATOM 6119 N N . SER B 1 205 ? -17.062 -11.898 6.5 1 96.56 205 SER B N 1
ATOM 6120 C CA . SER B 1 205 ? -17.203 -10.648 7.234 1 96.56 205 SER B CA 1
ATOM 6121 C C . SER B 1 205 ? -15.867 -10.156 7.766 1 96.56 205 SER B C 1
ATOM 6123 O O . SER B 1 205 ? -14.945 -10.945 7.961 1 96.56 205 SER B O 1
ATOM 6125 N N . VAL B 1 206 ? -15.766 -8.906 7.863 1 97.62 206 VAL B N 1
ATOM 6126 C CA . VAL B 1 206 ? -14.609 -8.258 8.469 1 97.62 206 VAL B CA 1
ATOM 6127 C C . VAL B 1 206 ? -15.047 -7.48 9.711 1 97.62 206 VAL B C 1
ATOM 6129 O O . VAL B 1 206 ? -15.906 -6.602 9.625 1 97.62 206 VAL B O 1
ATOM 6132 N N . ASP B 1 207 ? -14.43 -7.773 10.781 1 97.5 207 ASP B N 1
ATOM 6133 C CA . ASP B 1 207 ? -14.844 -7.199 12.062 1 97.5 207 ASP B CA 1
ATOM 6134 C C . ASP B 1 207 ? -13.695 -6.434 12.719 1 97.5 207 ASP B C 1
ATOM 6136 O O . ASP B 1 207 ? -12.547 -6.875 12.68 1 97.5 207 ASP B O 1
ATOM 6140 N N . LEU B 1 208 ? -14.031 -5.32 13.266 1 96.06 208 LEU B N 1
ATOM 6141 C CA . LEU B 1 208 ? -13.039 -4.453 13.891 1 96.06 208 LEU B CA 1
ATOM 6142 C C . LEU B 1 208 ? -13.336 -4.266 15.375 1 96.06 208 LEU B C 1
ATOM 6144 O O . LEU B 1 208 ? -14.5 -4.141 15.766 1 96.06 208 LEU B O 1
ATOM 6148 N N . PRO B 1 209 ? -12.281 -4.207 16.188 1 95.06 209 PRO B N 1
ATOM 6149 C CA . PRO B 1 209 ? -12.484 -3.922 17.609 1 95.06 209 PRO B CA 1
ATOM 6150 C C . PRO B 1 209 ? -12.789 -2.449 17.875 1 95.06 209 PRO B C 1
ATOM 6152 O O . PRO B 1 209 ? -12.219 -1.57 17.219 1 95.06 209 PRO B O 1
ATOM 6155 N N . MET B 1 210 ? -13.648 -2.225 18.75 1 90.06 210 MET B N 1
ATOM 6156 C CA . MET B 1 210 ? -13.992 -0.874 19.188 1 90.06 210 MET B CA 1
ATOM 6157 C C . MET B 1 210 ? -13.445 -0.594 20.578 1 90.06 210 MET B C 1
ATOM 6159 O O . MET B 1 210 ? -13.219 -1.521 21.359 1 90.06 210 MET B O 1
ATOM 6163 N N . PRO B 1 211 ? -13.273 0.678 20.828 1 82.19 211 PRO B N 1
ATOM 6164 C CA . PRO B 1 211 ? -12.703 1.028 22.125 1 82.19 211 PRO B CA 1
ATOM 6165 C C . PRO B 1 211 ? -13.586 0.594 23.297 1 82.19 211 PRO B C 1
ATOM 6167 O O . PRO B 1 211 ? -13.086 0.345 24.391 1 82.19 211 PRO B O 1
ATOM 6170 N N . ASP B 1 212 ? -14.898 0.522 23.125 1 83.19 212 ASP B N 1
ATOM 6171 C CA . ASP B 1 212 ? -15.82 0.18 24.203 1 83.19 212 ASP B CA 1
ATOM 6172 C C . ASP B 1 212 ? -15.875 -1.331 24.422 1 83.19 212 ASP B C 1
ATOM 6174 O O . ASP B 1 212 ? -16.656 -1.817 25.234 1 83.19 212 ASP B O 1
ATOM 6178 N N . GLY B 1 213 ? -15.062 -2.062 23.703 1 88.69 213 GLY B N 1
ATOM 6179 C CA . GLY B 1 213 ? -15.023 -3.506 23.875 1 88.69 213 GLY B CA 1
ATOM 6180 C C . GLY B 1 213 ? -15.953 -4.242 22.938 1 88.69 213 GLY B C 1
ATOM 6181 O O . GLY B 1 213 ? -15.93 -5.473 22.859 1 88.69 213 GLY B O 1
ATOM 6182 N N . GLN B 1 214 ? -16.703 -3.434 22.266 1 91.31 214 GLN B N 1
ATOM 6183 C CA . GLN B 1 214 ? -17.578 -4.031 21.266 1 91.31 214 GLN B CA 1
ATOM 6184 C C . GLN B 1 214 ? -16.828 -4.273 19.953 1 91.31 214 GLN B C 1
ATOM 6186 O O . GLN B 1 214 ? -15.727 -3.775 19.766 1 91.31 214 GLN B O 1
ATOM 6191 N N . VAL B 1 215 ? -17.422 -5.246 19.203 1 95 215 VAL B N 1
ATOM 6192 C CA . VAL B 1 215 ? -16.875 -5.531 17.875 1 95 215 VAL B CA 1
ATOM 6193 C C . VAL B 1 215 ? -17.844 -5.066 16.797 1 95 215 VAL B C 1
ATOM 6195 O O . VAL B 1 215 ? -19.031 -5.391 16.844 1 95 215 VAL B O 1
ATOM 6198 N N . ARG B 1 216 ? -17.312 -4.27 15.906 1 93.88 216 ARG B N 1
ATOM 6199 C CA . ARG B 1 216 ? -18.141 -3.748 14.828 1 93.88 216 ARG B CA 1
ATOM 6200 C C . ARG B 1 216 ? -17.859 -4.48 13.516 1 93.88 216 ARG B C 1
ATOM 6202 O O . ARG B 1 216 ? -16.703 -4.633 13.117 1 93.88 216 ARG B O 1
ATOM 6209 N N . ARG B 1 217 ? -18.969 -4.949 12.883 1 95 217 ARG B N 1
ATOM 6210 C CA . ARG B 1 217 ? -18.828 -5.496 11.539 1 95 217 ARG B CA 1
ATOM 6211 C C . ARG B 1 217 ? -18.672 -4.379 10.508 1 95 217 ARG B C 1
ATOM 6213 O O . ARG B 1 217 ? -19.625 -3.629 10.258 1 95 217 ARG B O 1
ATOM 6220 N N . ALA B 1 218 ? -17.516 -4.301 9.891 1 94.69 218 ALA B N 1
ATOM 6221 C CA . ALA B 1 218 ? -17.188 -3.186 9.008 1 94.69 218 ALA B CA 1
ATOM 6222 C C . ALA B 1 218 ? -17.531 -3.516 7.555 1 94.69 218 ALA B C 1
ATOM 6224 O O . ALA B 1 218 ? -17.812 -2.621 6.754 1 94.69 218 ALA B O 1
ATOM 6225 N N . ALA B 1 219 ? -17.453 -4.75 7.168 1 96.19 219 ALA B N 1
ATOM 6226 C CA . ALA B 1 219 ? -17.75 -5.195 5.809 1 96.19 219 ALA B CA 1
ATOM 6227 C C . ALA B 1 219 ? -18.219 -6.645 5.797 1 96.19 219 ALA B C 1
ATOM 6229 O O . ALA B 1 219 ? -17.891 -7.418 6.703 1 96.19 219 ALA B O 1
ATOM 6230 N N . ALA B 1 220 ? -19.031 -6.977 4.789 1 96.31 220 ALA B N 1
ATOM 6231 C CA . ALA B 1 220 ? -19.5 -8.344 4.602 1 96.31 220 ALA B CA 1
ATOM 6232 C C . ALA B 1 220 ? -19.828 -8.617 3.137 1 96.31 220 ALA B C 1
ATOM 6234 O O . ALA B 1 220 ? -20.125 -7.691 2.379 1 96.31 220 ALA B O 1
ATOM 6235 N N . ALA B 1 221 ? -19.641 -9.773 2.746 1 96.75 221 ALA B N 1
ATOM 6236 C CA . ALA B 1 221 ? -20 -10.234 1.412 1 96.75 221 ALA B CA 1
ATOM 6237 C C . ALA B 1 221 ? -20.641 -11.625 1.472 1 96.75 221 ALA B C 1
ATOM 6239 O O . ALA B 1 221 ? -20.281 -12.445 2.316 1 96.75 221 ALA B O 1
ATOM 6240 N N . PHE B 1 222 ? -21.594 -11.867 0.594 1 94.19 222 PHE B N 1
ATOM 6241 C CA . PHE B 1 222 ? -22.344 -13.125 0.547 1 94.19 222 PHE B CA 1
ATOM 6242 C C . PHE B 1 222 ? -22.453 -13.641 -0.883 1 94.19 222 PHE B C 1
ATOM 6244 O O . PHE B 1 222 ? -22.625 -12.859 -1.819 1 94.19 222 PHE B O 1
ATOM 6251 N N . SER B 1 223 ? -22.312 -14.906 -1.016 1 91.56 223 SER B N 1
ATOM 6252 C CA . SER B 1 223 ? -22.469 -15.5 -2.338 1 91.56 223 SER B CA 1
ATOM 6253 C C . SER B 1 223 ? -23.938 -15.469 -2.781 1 91.56 223 SER B C 1
ATOM 6255 O O . SER B 1 223 ? -24.219 -15.398 -3.979 1 91.56 223 SER B O 1
ATOM 6257 N N . ARG B 1 224 ? -24.797 -15.523 -1.781 1 90.56 224 ARG B N 1
ATOM 6258 C CA . ARG B 1 224 ? -26.234 -15.484 -2.037 1 90.56 224 ARG B CA 1
ATOM 6259 C C . ARG B 1 224 ? -26.891 -14.336 -1.275 1 90.56 224 ARG B C 1
ATOM 6261 O O . ARG B 1 224 ? -26.703 -14.188 -0.068 1 90.56 224 ARG B O 1
ATOM 6268 N N . GLN B 1 225 ? -27.688 -13.695 -1.874 1 89.88 225 GLN B N 1
ATOM 6269 C CA . GLN B 1 225 ? -28.328 -12.508 -1.314 1 89.88 225 GLN B CA 1
ATOM 6270 C C . GLN B 1 225 ? -29.281 -12.891 -0.187 1 89.88 225 GLN B C 1
ATOM 6272 O O . GLN B 1 225 ? -29.5 -12.102 0.738 1 89.88 225 GLN B O 1
ATOM 6277 N N . GLU B 1 226 ? -29.766 -14.055 -0.242 1 87.62 226 GLU B N 1
ATOM 6278 C CA . GLU B 1 226 ? -30.766 -14.523 0.724 1 87.62 226 GLU B CA 1
ATOM 6279 C C . GLU B 1 226 ? -30.156 -14.648 2.117 1 87.62 226 GLU B C 1
ATOM 6281 O O . GLU B 1 226 ? -30.875 -14.664 3.117 1 87.62 226 GLU B O 1
ATOM 6286 N N . MET B 1 227 ? -28.906 -14.742 2.172 1 87.44 227 MET B N 1
ATOM 6287 C CA . MET B 1 227 ? -28.219 -14.938 3.445 1 87.44 227 MET B CA 1
ATOM 6288 C C . MET B 1 227 ? -28.016 -13.609 4.168 1 87.44 227 MET B C 1
ATOM 6290 O O . MET B 1 227 ? -27.719 -13.594 5.363 1 87.44 227 MET B O 1
ATOM 6294 N N . VAL B 1 228 ? -28.219 -12.539 3.521 1 91.5 228 VAL B N 1
ATOM 6295 C CA . VAL B 1 228 ? -27.844 -11.227 4.047 1 91.5 228 VAL B CA 1
ATOM 6296 C C . VAL B 1 228 ? -28.75 -10.867 5.23 1 91.5 228 VAL B C 1
ATOM 6298 O O . VAL B 1 228 ? -28.25 -10.57 6.32 1 91.5 228 VAL B O 1
ATOM 6301 N N . ALA B 1 229 ? -29.984 -10.906 5.09 1 91.25 229 ALA B N 1
ATOM 6302 C CA . ALA B 1 229 ? -30.922 -10.477 6.117 1 91.25 229 ALA B CA 1
ATOM 6303 C C . ALA B 1 229 ? -30.797 -11.336 7.371 1 91.25 229 ALA B C 1
ATOM 6305 O O . ALA B 1 229 ? -30.641 -10.812 8.477 1 91.25 229 ALA B O 1
ATOM 6306 N N . PRO B 1 230 ? -30.844 -12.664 7.195 1 89.31 230 PRO B N 1
ATOM 6307 C CA . PRO B 1 230 ? -30.672 -13.492 8.391 1 89.31 230 PRO B CA 1
ATOM 6308 C C . PRO B 1 230 ? -29.359 -13.211 9.125 1 89.31 230 PRO B C 1
ATOM 6310 O O . PRO B 1 230 ? -29.328 -13.242 10.359 1 89.31 230 PRO B O 1
ATOM 6313 N N . ALA B 1 231 ? -28.344 -13.047 8.383 1 89.25 231 ALA B N 1
ATOM 6314 C CA . ALA B 1 231 ? -27.047 -12.766 8.992 1 89.25 231 ALA B CA 1
ATOM 6315 C C . ALA B 1 231 ? -27.078 -11.461 9.781 1 89.25 231 ALA B C 1
ATOM 6317 O O . ALA B 1 231 ? -26.531 -11.375 10.883 1 89.25 231 ALA B O 1
ATOM 6318 N N . GLN B 1 232 ? -27.641 -10.469 9.211 1 90.75 232 GLN B N 1
ATOM 6319 C CA . GLN B 1 232 ? -27.75 -9.18 9.875 1 90.75 232 GLN B CA 1
ATOM 6320 C C . GLN B 1 232 ? -28.609 -9.281 11.141 1 90.75 232 GLN B C 1
ATOM 6322 O O . GLN B 1 232 ? -28.266 -8.703 12.172 1 90.75 232 GLN B O 1
ATOM 6327 N N . ASP B 1 233 ? -29.672 -9.984 11.031 1 91.25 233 ASP B N 1
ATOM 6328 C CA . ASP B 1 233 ? -30.547 -10.195 12.18 1 91.25 233 ASP B CA 1
ATOM 6329 C C . ASP B 1 233 ? -29.812 -10.914 13.305 1 91.25 233 ASP B C 1
ATOM 6331 O O . ASP B 1 233 ? -29.953 -10.562 14.477 1 91.25 233 ASP B O 1
ATOM 6335 N N . PHE B 1 234 ? -29.062 -11.859 12.922 1 90.44 234 PHE B N 1
ATOM 6336 C CA . PHE B 1 234 ? -28.297 -12.617 13.906 1 90.44 234 PHE B CA 1
ATOM 6337 C C . PHE B 1 234 ? -27.312 -11.719 14.633 1 90.44 234 PHE B C 1
ATOM 6339 O O . PHE B 1 234 ? -27.188 -11.789 15.859 1 90.44 234 PHE B O 1
ATOM 6346 N N . GLN B 1 235 ? -26.641 -10.891 13.93 1 88.5 235 GLN B N 1
ATOM 6347 C CA . GLN B 1 235 ? -25.656 -10 14.508 1 88.5 235 GLN B CA 1
ATOM 6348 C C . GLN B 1 235 ? -26.297 -9.016 15.484 1 88.5 235 GLN B C 1
ATOM 6350 O O . GLN B 1 235 ? -25.703 -8.688 16.516 1 88.5 235 GLN B O 1
ATOM 6355 N N . THR B 1 236 ? -27.406 -8.484 15.07 1 89.69 236 THR B N 1
ATOM 6356 C CA . THR B 1 236 ? -28.109 -7.539 15.93 1 89.69 236 THR B CA 1
ATOM 6357 C C . THR B 1 236 ? -28.547 -8.211 17.234 1 89.69 236 THR B C 1
ATOM 6359 O O . THR B 1 236 ? -28.484 -7.609 18.297 1 89.69 236 THR B O 1
ATOM 6362 N N . ARG B 1 237 ? -28.984 -9.453 17.172 1 89.88 237 ARG B N 1
ATOM 6363 C CA . ARG B 1 237 ? -29.484 -10.195 18.312 1 89.88 237 ARG B CA 1
ATOM 6364 C C . ARG B 1 237 ? -28.344 -10.641 19.234 1 89.88 237 ARG B C 1
ATOM 6366 O O . ARG B 1 237 ? -28.5 -10.672 20.453 1 89.88 237 ARG B O 1
ATOM 6373 N N . TYR B 1 238 ? -27.281 -11.008 18.531 1 89.69 238 TYR B N 1
ATOM 6374 C CA . TYR B 1 238 ? -26.141 -11.516 19.297 1 89.69 238 TYR B CA 1
ATOM 6375 C C . TYR B 1 238 ? -24.875 -10.711 18.984 1 89.69 238 TYR B C 1
ATOM 6377 O O . TYR B 1 238 ? -24 -11.18 18.266 1 89.69 238 TYR B O 1
ATOM 6385 N N . PRO B 1 239 ? -24.719 -9.609 19.578 1 90.69 239 PRO B N 1
ATOM 6386 C CA . PRO B 1 239 ? -23.531 -8.789 19.312 1 90.69 239 PRO B CA 1
ATOM 6387 C C . PRO B 1 239 ? -22.234 -9.445 19.797 1 90.69 239 PRO B C 1
ATOM 6389 O O . PRO B 1 239 ? -22.234 -10.125 20.828 1 90.69 239 PRO B O 1
ATOM 6392 N N . ILE B 1 240 ? -21.25 -9.188 19.047 1 92.5 240 ILE B N 1
ATOM 6393 C CA . ILE B 1 240 ? -19.938 -9.766 19.359 1 92.5 240 ILE B CA 1
ATOM 6394 C C . ILE B 1 240 ? -19.188 -8.859 20.312 1 92.5 240 ILE B C 1
ATOM 6396 O O . ILE B 1 240 ? -19.188 -7.633 20.156 1 92.5 240 ILE B O 1
ATOM 6400 N N . ARG B 1 241 ? -18.547 -9.461 21.328 1 93.62 241 ARG B N 1
ATOM 6401 C CA . ARG B 1 241 ? -17.734 -8.727 22.297 1 93.62 241 ARG B CA 1
ATOM 6402 C C . ARG B 1 241 ? -16.297 -9.234 22.297 1 93.62 241 ARG B C 1
ATOM 6404 O O . ARG B 1 241 ? -16.047 -10.406 22.016 1 93.62 241 ARG B O 1
ATOM 6411 N N . LEU B 1 242 ? -15.375 -8.438 22.594 1 94 242 LEU B N 1
ATOM 6412 C CA . LEU B 1 242 ? -13.961 -8.789 22.641 1 94 242 LEU B CA 1
ATOM 6413 C C . LEU B 1 242 ? -13.695 -9.852 23.719 1 94 242 LEU B C 1
ATOM 6415 O O . LEU B 1 242 ? -12.773 -10.656 23.578 1 94 242 LEU B O 1
ATOM 6419 N N . GLU B 1 243 ? -14.531 -9.844 24.719 1 92.12 243 GLU B N 1
ATOM 6420 C CA . GLU B 1 243 ? -14.32 -10.734 25.859 1 92.12 243 GLU B CA 1
ATOM 6421 C C . GLU B 1 243 ? -14.883 -12.125 25.578 1 92.12 243 GLU B C 1
ATOM 6423 O O . GLU B 1 243 ? -14.711 -13.039 26.391 1 92.12 243 GLU B O 1
ATOM 6428 N N . ASP B 1 244 ? -15.508 -12.297 24.469 1 91.31 244 ASP B N 1
ATOM 6429 C CA . ASP B 1 244 ? -16.062 -13.602 24.141 1 91.31 244 ASP B CA 1
ATOM 6430 C C . ASP B 1 244 ? -14.992 -14.688 24.172 1 91.31 244 ASP B C 1
ATOM 6432 O O . ASP B 1 244 ? -13.859 -14.461 23.734 1 91.31 244 ASP B O 1
ATOM 6436 N N . ALA B 1 245 ? -15.328 -15.852 24.625 1 87.25 245 ALA B N 1
ATOM 6437 C CA . ALA B 1 245 ? -14.367 -16.922 24.859 1 87.25 245 ALA B CA 1
ATOM 6438 C C . ALA B 1 245 ? -13.961 -17.594 23.547 1 87.25 245 ALA B C 1
ATOM 6440 O O . ALA B 1 245 ? -12.875 -18.188 23.469 1 87.25 245 ALA B O 1
ATOM 6441 N N . ALA B 1 246 ? -14.859 -17.594 22.609 1 88.44 246 ALA B N 1
ATOM 6442 C CA . ALA B 1 246 ? -14.578 -18.234 21.328 1 88.44 246 ALA B CA 1
ATOM 6443 C C . ALA B 1 246 ? -15.016 -17.359 20.156 1 88.44 246 ALA B C 1
ATOM 6445 O O . ALA B 1 246 ? -15.688 -16.344 20.359 1 88.44 246 ALA B O 1
ATOM 6446 N N . GLY B 1 247 ? -14.508 -17.75 19.047 1 92.88 247 GLY B N 1
ATOM 6447 C CA . GLY B 1 247 ? -14.961 -17.047 17.859 1 92.88 247 GLY B CA 1
ATOM 6448 C C . GLY B 1 247 ? -14.203 -15.758 17.594 1 92.88 247 GLY B C 1
ATOM 6449 O O . GLY B 1 247 ? -13 -15.68 17.828 1 92.88 247 GLY B O 1
ATOM 6450 N N . ILE B 1 248 ? -14.898 -14.805 17.125 1 96.44 248 ILE B N 1
ATOM 6451 C CA . ILE B 1 248 ? -14.289 -13.57 16.641 1 96.44 248 ILE B CA 1
ATOM 6452 C C . ILE B 1 248 ? -13.625 -12.836 17.797 1 96.44 248 ILE B C 1
ATOM 6454 O O . ILE B 1 248 ? -12.5 -12.344 17.656 1 96.44 248 ILE B O 1
ATOM 6458 N N . GLY B 1 249 ? -14.281 -12.742 18.906 1 95.88 249 GLY B N 1
ATOM 6459 C CA . GLY B 1 249 ? -13.711 -12.078 20.078 1 95.88 249 GLY B CA 1
ATOM 6460 C C . GLY B 1 249 ? -12.383 -12.664 20.5 1 95.88 249 GLY B C 1
ATOM 6461 O O . GLY B 1 249 ? -11.414 -11.93 20.734 1 95.88 249 GLY B O 1
ATOM 6462 N N . LYS B 1 250 ? -12.328 -13.969 20.562 1 95.69 250 LYS B N 1
ATOM 6463 C CA . LYS B 1 250 ? -11.094 -14.656 20.953 1 95.69 250 LYS B CA 1
ATOM 6464 C C . LYS B 1 250 ? -9.977 -14.367 19.953 1 95.69 250 LYS B C 1
ATOM 6466 O O . LYS B 1 250 ? -8.844 -14.07 20.359 1 95.69 250 LYS B O 1
ATOM 6471 N N . VAL B 1 251 ? -10.281 -14.453 18.719 1 97.62 251 VAL B N 1
ATOM 6472 C CA . VAL B 1 251 ? -9.289 -14.242 17.672 1 97.62 251 VAL B CA 1
ATOM 6473 C C . VAL B 1 251 ? -8.758 -12.812 17.75 1 97.62 251 VAL B C 1
ATOM 6475 O O . VAL B 1 251 ? -7.559 -12.578 17.594 1 97.62 251 VAL B O 1
ATOM 6478 N N . LEU B 1 252 ? -9.578 -11.859 17.984 1 97.25 252 LEU B N 1
ATOM 6479 C CA . LEU B 1 252 ? -9.18 -10.461 18.094 1 97.25 252 LEU B CA 1
ATOM 6480 C C . LEU B 1 252 ? -8.281 -10.234 19.312 1 97.25 252 LEU B C 1
ATOM 6482 O O . LEU B 1 252 ? -7.344 -9.438 19.25 1 97.25 252 LEU B O 1
ATOM 6486 N N . ARG B 1 253 ? -8.508 -10.898 20.328 1 94.69 253 ARG B N 1
ATOM 6487 C CA . ARG B 1 253 ? -7.75 -10.727 21.562 1 94.69 253 ARG B CA 1
ATOM 6488 C C . ARG B 1 253 ? -6.414 -11.453 21.484 1 94.69 253 ARG B C 1
ATOM 6490 O O . ARG B 1 253 ? -5.387 -10.922 21.922 1 94.69 253 ARG B O 1
ATOM 6497 N N . THR B 1 254 ? -6.453 -12.656 20.922 1 94.81 254 THR B N 1
ATOM 6498 C CA . THR B 1 254 ? -5.273 -13.523 20.969 1 94.81 254 THR B CA 1
ATOM 6499 C C . THR B 1 254 ? -4.426 -13.352 19.719 1 94.81 254 THR B C 1
ATOM 6501 O O . THR B 1 254 ? -3.225 -13.633 19.734 1 94.81 254 THR B O 1
ATOM 6504 N N . GLY B 1 255 ? -5.012 -13.086 18.609 1 96.44 255 GLY B N 1
ATOM 6505 C CA . GLY B 1 255 ? -4.305 -12.992 17.344 1 96.44 255 GLY B CA 1
ATOM 6506 C C . GLY B 1 255 ? -4.039 -14.352 16.719 1 96.44 255 GLY B C 1
ATOM 6507 O O . GLY B 1 255 ? -3.131 -14.492 15.898 1 96.44 255 GLY B O 1
ATOM 6508 N N . VAL B 1 256 ? -4.793 -15.312 17.156 1 96.44 256 VAL B N 1
ATOM 6509 C CA . VAL B 1 256 ? -4.586 -16.672 16.672 1 96.44 256 VAL B CA 1
ATOM 6510 C C . VAL B 1 256 ? -5.793 -17.109 15.844 1 96.44 256 VAL B C 1
ATOM 6512 O O . VAL B 1 256 ? -6.938 -16.891 16.234 1 96.44 256 VAL B O 1
ATOM 6515 N N . THR B 1 257 ? -5.488 -17.719 14.742 1 97.81 257 THR B N 1
ATOM 6516 C CA . THR B 1 257 ? -6.527 -18.188 13.836 1 97.81 257 THR B CA 1
ATOM 6517 C C . THR B 1 257 ? -7.352 -19.297 14.477 1 97.81 257 THR B C 1
ATOM 6519 O O . THR B 1 257 ? -6.805 -20.172 15.141 1 97.81 257 THR B O 1
ATOM 6522 N N . GLU B 1 258 ? -8.656 -19.25 14.289 1 96.56 258 GLU B N 1
ATOM 6523 C CA . GLU B 1 258 ? -9.578 -20.312 14.695 1 96.56 258 GLU B CA 1
ATOM 6524 C C . GLU B 1 258 ? -10.336 -20.859 13.5 1 96.56 258 GLU B C 1
ATOM 6526 O O . GLU B 1 258 ? -10.805 -20.109 12.641 1 96.56 258 GLU B O 1
ATOM 6531 N N . PHE B 1 259 ? -10.352 -22.172 13.32 1 94.38 259 PHE B N 1
ATOM 6532 C CA . PHE B 1 259 ? -11.156 -22.734 12.25 1 94.38 259 PHE B CA 1
ATOM 6533 C C . PHE B 1 259 ? -11.742 -24.078 12.656 1 94.38 259 PHE B C 1
ATOM 6535 O O . PHE B 1 259 ? -11.211 -24.75 13.547 1 94.38 259 PHE B O 1
ATOM 6542 N N . THR B 1 260 ? -12.883 -24.438 12.078 1 91.56 260 THR B N 1
ATOM 6543 C CA . THR B 1 260 ? -13.555 -25.719 12.273 1 91.56 260 THR B CA 1
ATOM 6544 C C . THR B 1 260 ? -14.094 -26.25 10.945 1 91.56 260 THR B C 1
ATOM 6546 O O . THR B 1 260 ? -14.898 -25.578 10.289 1 91.56 260 THR B O 1
ATOM 6549 N N . PRO B 1 261 ? -13.625 -27.422 10.602 1 90.25 261 PRO B N 1
ATOM 6550 C CA . PRO B 1 261 ? -14.141 -28.016 9.367 1 90.25 261 PRO B CA 1
ATOM 6551 C C . PRO B 1 261 ? -15.57 -28.531 9.516 1 90.25 261 PRO B C 1
ATOM 6553 O O . PRO B 1 261 ? -16.266 -28.75 8.516 1 90.25 261 PRO B O 1
ATOM 6556 N N . ASP B 1 262 ? -15.977 -28.828 10.75 1 88.69 262 ASP B N 1
ATOM 6557 C CA . ASP B 1 262 ? -17.312 -29.344 11.039 1 88.69 262 ASP B CA 1
ATOM 6558 C C . ASP B 1 262 ? -17.953 -28.578 12.203 1 88.69 262 ASP B C 1
ATOM 6560 O O . ASP B 1 262 ? -17.906 -29.031 13.344 1 88.69 262 ASP B O 1
ATOM 6564 N N . PHE B 1 263 ? -18.672 -27.516 11.797 1 86.81 263 PHE B N 1
ATOM 6565 C CA . PHE B 1 263 ? -19.203 -26.609 12.805 1 86.81 263 PHE B CA 1
ATOM 6566 C C . PHE B 1 263 ? -20.391 -27.234 13.523 1 86.81 263 PHE B C 1
ATOM 6568 O O . PHE B 1 263 ? -20.5 -27.156 14.742 1 86.81 263 PHE B O 1
ATOM 6575 N N . PRO B 1 264 ? -21.234 -27.906 12.891 1 83.19 264 PRO B N 1
ATOM 6576 C CA . PRO B 1 264 ? -22.359 -28.547 13.586 1 83.19 264 PRO B CA 1
ATOM 6577 C C . PRO B 1 264 ? -21.891 -29.531 14.656 1 83.19 264 PRO B C 1
ATOM 6579 O O . PRO B 1 264 ? -22.469 -29.578 15.742 1 83.19 264 PRO B O 1
ATOM 6582 N N . ALA B 1 265 ? -20.875 -30.281 14.297 1 83.62 265 ALA B N 1
ATOM 6583 C CA . ALA B 1 265 ? -20.344 -31.234 15.266 1 83.62 265 ALA B CA 1
ATOM 6584 C C . ALA B 1 265 ? -19.781 -30.531 16.484 1 83.62 265 ALA B C 1
ATOM 6586 O O . ALA B 1 265 ? -19.969 -30.969 17.625 1 83.62 265 ALA B O 1
ATOM 6587 N N . MET B 1 266 ? -19.172 -29.516 16.203 1 83.12 266 MET B N 1
ATOM 6588 C CA . MET B 1 266 ? -18.594 -28.734 17.281 1 83.12 266 MET B CA 1
ATOM 6589 C C . MET B 1 266 ? -19.672 -28.109 18.156 1 83.12 266 MET B C 1
ATOM 6591 O O . MET B 1 266 ? -19.562 -28.109 19.391 1 83.12 266 MET B O 1
ATOM 6595 N N . LEU B 1 267 ? -20.688 -27.562 17.516 1 81.38 267 LEU B N 1
ATOM 6596 C CA . LEU B 1 267 ? -21.797 -26.953 18.234 1 81.38 267 LEU B CA 1
ATOM 6597 C C . LEU B 1 267 ? -22.516 -27.984 19.109 1 81.38 267 LEU B C 1
ATOM 6599 O O . LEU B 1 267 ? -22.891 -27.703 20.25 1 81.38 267 LEU B O 1
ATOM 6603 N N . ALA B 1 268 ? -22.594 -29.141 18.656 1 79.56 268 ALA B N 1
ATOM 6604 C CA . ALA B 1 268 ? -23.266 -30.219 19.391 1 79.56 268 ALA B CA 1
ATOM 6605 C C . ALA B 1 268 ? -22.453 -30.625 20.625 1 79.56 268 ALA B C 1
ATOM 6607 O O . ALA B 1 268 ? -23.031 -30.969 21.656 1 79.56 268 ALA B O 1
ATOM 6608 N N . ALA B 1 269 ? -21.234 -30.531 20.406 1 78.44 269 ALA B N 1
ATOM 6609 C CA . ALA B 1 269 ? -20.344 -30.953 21.484 1 78.44 269 ALA B CA 1
ATOM 6610 C C . ALA B 1 269 ? -20.234 -29.875 22.562 1 78.44 269 ALA B C 1
ATOM 6612 O O . ALA B 1 269 ? -19.891 -30.172 23.703 1 78.44 269 ALA B O 1
ATOM 6613 N N . ALA B 1 270 ? -20.531 -28.688 22.094 1 74.25 270 ALA B N 1
ATOM 6614 C CA . ALA B 1 270 ? -20.375 -27.578 23.016 1 74.25 270 ALA B CA 1
ATOM 6615 C C . ALA B 1 270 ? -21.453 -27.594 24.094 1 74.25 270 ALA B C 1
ATOM 6617 O O . ALA B 1 270 ? -22.625 -27.844 23.797 1 74.25 270 ALA B O 1
ATOM 6618 N N . GLN B 1 271 ? -21.312 -27.922 25.312 1 60.69 271 GLN B N 1
ATOM 6619 C CA . GLN B 1 271 ? -22.219 -28.094 26.453 1 60.69 271 GLN B CA 1
ATOM 6620 C C . GLN B 1 271 ? -22.828 -26.766 26.875 1 60.69 271 GLN B C 1
ATOM 6622 O O . GLN B 1 271 ? -23.844 -26.75 27.594 1 60.69 271 GLN B O 1
ATOM 6627 N N . GLY B 1 272 ? -22.312 -25.656 26.219 1 60.44 272 GLY B N 1
ATOM 6628 C CA . GLY B 1 272 ? -22.781 -24.406 26.797 1 60.44 272 GLY B CA 1
ATOM 6629 C C . GLY B 1 272 ? -23.484 -23.516 25.797 1 60.44 272 GLY B C 1
ATOM 6630 O O . GLY B 1 272 ? -23.531 -23.828 24.594 1 60.44 272 GLY B O 1
ATOM 6631 N N . GLY B 1 273 ? -24.516 -22.734 26.141 1 61.56 273 GLY B N 1
ATOM 6632 C CA . GLY B 1 273 ? -25.188 -21.703 25.359 1 61.56 273 GLY B CA 1
ATOM 6633 C C . GLY B 1 273 ? -26.703 -21.875 25.312 1 61.56 273 GLY B C 1
ATOM 6634 O O . GLY B 1 273 ? -27.219 -22.938 25.641 1 61.56 273 GLY B O 1
ATOM 6635 N N . SER B 1 274 ? -27.312 -20.844 25.094 1 71.38 274 SER B N 1
ATOM 6636 C CA . SER B 1 274 ? -28.781 -20.812 25.062 1 71.38 274 SER B CA 1
ATOM 6637 C C . SER B 1 274 ? -29.328 -21.609 23.891 1 71.38 274 SER B C 1
ATOM 6639 O O . SER B 1 274 ? -28.703 -21.688 22.828 1 71.38 274 SER B O 1
ATOM 6641 N N . SER B 1 275 ? -30.297 -22.547 24.156 1 78.38 275 SER B N 1
ATOM 6642 C CA . SER B 1 275 ? -31 -23.297 23.125 1 78.38 275 SER B CA 1
ATOM 6643 C C . SER B 1 275 ? -31.422 -22.391 21.984 1 78.38 275 SER B C 1
ATOM 6645 O O . SER B 1 275 ? -31.375 -22.797 20.812 1 78.38 275 SER B O 1
ATOM 6647 N N . ALA B 1 276 ? -31.688 -21.172 22.328 1 81.62 276 ALA B N 1
ATOM 6648 C CA . ALA B 1 276 ? -32.094 -20.219 21.297 1 81.62 276 ALA B CA 1
ATOM 6649 C C . ALA B 1 276 ? -30.922 -19.891 20.359 1 81.62 276 ALA B C 1
ATOM 6651 O O . ALA B 1 276 ? -31.078 -19.844 19.141 1 81.62 276 ALA B O 1
ATOM 6652 N N . TYR B 1 277 ? -29.828 -19.766 20.969 1 81.31 277 TYR B N 1
ATOM 6653 C CA . TYR B 1 277 ? -28.625 -19.453 20.203 1 81.31 277 TYR B CA 1
ATOM 6654 C C . TYR B 1 277 ? -28.281 -20.578 19.234 1 81.31 277 TYR B C 1
ATOM 6656 O O . TYR B 1 277 ? -28.016 -20.344 18.062 1 81.31 277 TYR B O 1
ATOM 6664 N N . ARG B 1 278 ? -28.453 -21.734 19.75 1 82.62 278 ARG B N 1
ATOM 6665 C CA . ARG B 1 278 ? -28.125 -22.906 18.938 1 82.62 278 ARG B CA 1
ATOM 6666 C C . ARG B 1 278 ? -29.078 -23.047 17.766 1 82.62 278 ARG B C 1
ATOM 6668 O O . ARG B 1 278 ? -28.656 -23.344 16.641 1 82.62 278 ARG B O 1
ATOM 6675 N N . ARG B 1 279 ? -30.25 -22.812 18.062 1 83.81 279 ARG B N 1
ATOM 6676 C CA . ARG B 1 279 ? -31.25 -22.906 17.016 1 83.81 279 ARG B CA 1
ATOM 6677 C C . ARG B 1 279 ? -31.016 -21.844 15.945 1 83.81 279 ARG B C 1
ATOM 6679 O O . ARG B 1 279 ? -31.141 -22.125 14.75 1 83.81 279 ARG B O 1
ATOM 6686 N N . ASP B 1 280 ? -30.672 -20.703 16.359 1 85 280 ASP B N 1
ATOM 6687 C CA . ASP B 1 280 ? -30.453 -19.609 15.43 1 85 280 ASP B CA 1
ATOM 6688 C C . ASP B 1 280 ? -29.203 -19.844 14.578 1 85 280 ASP B C 1
ATOM 6690 O O . ASP B 1 280 ? -29.188 -19.531 13.383 1 85 280 ASP B O 1
ATOM 6694 N N . VAL B 1 281 ? -28.25 -20.438 15.188 1 82.19 281 VAL B N 1
ATOM 6695 C CA . VAL B 1 281 ? -27.016 -20.75 14.461 1 82.19 281 VAL B CA 1
ATOM 6696 C C . VAL B 1 281 ? -27.297 -21.828 13.422 1 82.19 281 VAL B C 1
ATOM 6698 O O . VAL B 1 281 ? -26.828 -21.734 12.281 1 82.19 281 VAL B O 1
ATOM 6701 N N . GLU B 1 282 ? -28.016 -22.812 13.836 1 83.31 282 GLU B N 1
ATOM 6702 C CA . GLU B 1 282 ? -28.375 -23.906 12.938 1 83.31 282 GLU B CA 1
ATOM 6703 C C . GLU B 1 282 ? -29.188 -23.391 11.75 1 83.31 282 GLU B C 1
ATOM 6705 O O . GLU B 1 282 ? -29.047 -23.891 10.633 1 83.31 282 GLU B O 1
ATOM 6710 N N . ALA B 1 283 ? -29.938 -22.406 12.062 1 84.44 283 ALA B N 1
ATOM 6711 C CA . ALA B 1 283 ? -30.812 -21.844 11.031 1 84.44 283 ALA B CA 1
ATOM 6712 C C . ALA B 1 283 ? -30 -21.156 9.945 1 84.44 283 ALA B C 1
ATOM 6714 O O . ALA B 1 283 ? -30.453 -21.047 8.805 1 84.44 283 ALA B O 1
ATOM 6715 N N . LEU B 1 284 ? -28.797 -20.766 10.25 1 86.06 284 LEU B N 1
ATOM 6716 C CA . LEU B 1 284 ? -27.953 -20.078 9.281 1 86.06 284 LEU B CA 1
ATOM 6717 C C . LEU B 1 284 ? -27.328 -21.078 8.312 1 86.06 284 LEU B C 1
ATOM 6719 O O . LEU B 1 284 ? -26.859 -20.703 7.234 1 86.06 284 LEU B O 1
ATOM 6723 N N . GLY B 1 285 ? -27.234 -22.359 8.695 1 86.31 285 GLY B N 1
ATOM 6724 C CA . GLY B 1 285 ? -26.75 -23.422 7.828 1 86.31 285 GLY B CA 1
ATOM 6725 C C . GLY B 1 285 ? -25.25 -23.391 7.617 1 86.31 285 GLY B C 1
ATOM 6726 O O . GLY B 1 285 ? -24.766 -23.703 6.527 1 86.31 285 GLY B O 1
ATOM 6727 N N . ILE B 1 286 ? -24.5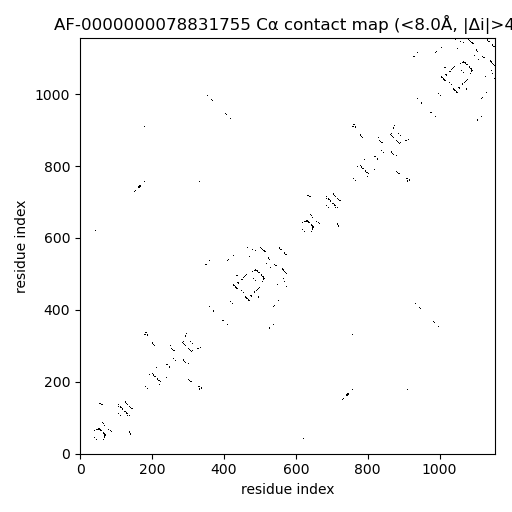47 -22.969 8.633 1 89.19 286 ILE B N 1
ATOM 6728 C CA . ILE B 1 286 ? -23.094 -22.875 8.523 1 89.19 286 ILE B CA 1
ATOM 6729 C C . ILE B 1 286 ? -22.469 -24.25 8.773 1 89.19 286 ILE B C 1
ATOM 6731 O O . ILE B 1 286 ? -22.75 -24.891 9.789 1 89.19 286 ILE B O 1
ATOM 6735 N N . SER B 1 287 ? -21.688 -24.703 7.797 1 90.25 287 SER B N 1
ATOM 6736 C CA . SER B 1 287 ? -21.062 -26.031 7.91 1 90.25 287 SER B CA 1
ATOM 6737 C C . SER B 1 287 ? -19.641 -25.922 8.445 1 90.25 287 SER B C 1
ATOM 6739 O O . SER B 1 287 ? -19.172 -26.828 9.148 1 90.25 287 SER B O 1
ATOM 6741 N N . ALA B 1 288 ? -18.984 -24.906 8.109 1 93.5 288 ALA B N 1
ATOM 6742 C CA . ALA B 1 288 ? -17.594 -24.703 8.508 1 93.5 288 ALA B CA 1
ATOM 6743 C C . ALA B 1 288 ? -17.234 -23.219 8.539 1 93.5 288 ALA B C 1
ATOM 6745 O O . ALA B 1 288 ? -17.906 -22.406 7.898 1 93.5 288 ALA B O 1
ATOM 6746 N N . TYR B 1 289 ? -16.219 -22.859 9.344 1 94.5 289 TYR B N 1
ATOM 6747 C CA . TYR B 1 289 ? -15.773 -21.469 9.328 1 94.5 289 TYR B CA 1
ATOM 6748 C C . TYR B 1 289 ? -14.266 -21.375 9.57 1 94.5 289 TYR B C 1
ATOM 6750 O O . TYR B 1 289 ? -13.656 -22.328 10.062 1 94.5 289 TYR B O 1
ATOM 6758 N N . ILE B 1 290 ? -13.664 -20.312 9.117 1 97.19 290 ILE B N 1
ATOM 6759 C CA . ILE B 1 290 ? -12.312 -19.875 9.422 1 97.19 290 ILE B CA 1
ATOM 6760 C C . ILE B 1 290 ? -12.336 -18.438 9.93 1 97.19 290 ILE B C 1
ATOM 6762 O O . ILE B 1 290 ? -12.969 -17.562 9.32 1 97.19 290 ILE B O 1
ATOM 6766 N N . ILE B 1 291 ? -11.805 -18.156 11.062 1 98.12 291 ILE B N 1
ATOM 6767 C CA . ILE B 1 291 ? -11.602 -16.812 11.562 1 98.12 291 ILE B CA 1
ATOM 6768 C C . ILE B 1 291 ? -10.109 -16.516 11.672 1 98.12 291 ILE B C 1
ATOM 6770 O O . ILE B 1 291 ? -9.383 -17.203 12.398 1 98.12 291 ILE B O 1
ATOM 6774 N N . VAL B 1 292 ? -9.656 -15.516 10.914 1 98.31 292 VAL B N 1
ATOM 6775 C CA . VAL B 1 292 ? -8.234 -15.18 10.875 1 98.31 292 VAL B CA 1
ATOM 6776 C C . VAL B 1 292 ? -8.039 -13.734 11.336 1 98.31 292 VAL B C 1
ATOM 6778 O O . VAL B 1 292 ? -8.812 -12.852 10.969 1 98.31 292 VAL B O 1
ATOM 6781 N N . PRO B 1 293 ? -7.031 -13.492 12.156 1 98.12 293 PRO B N 1
ATOM 6782 C CA . PRO B 1 293 ? -6.754 -12.117 12.578 1 98.12 293 PRO B CA 1
ATOM 6783 C C . PRO B 1 293 ? -6.059 -11.297 11.5 1 98.12 293 PRO B C 1
ATOM 6785 O O . PRO B 1 293 ? -5.281 -11.836 10.711 1 98.12 293 PRO B O 1
ATOM 6788 N N . LEU B 1 294 ? -6.43 -10.109 11.383 1 97.81 294 LEU B N 1
ATOM 6789 C CA . LEU B 1 294 ? -5.695 -9.141 10.578 1 97.81 294 LEU B CA 1
ATOM 6790 C C . LEU B 1 294 ? -4.586 -8.484 11.398 1 97.81 294 LEU B C 1
ATOM 6792 O O . LEU B 1 294 ? -4.852 -7.582 12.195 1 97.81 294 LEU B O 1
ATOM 6796 N N . ILE B 1 295 ? -3.375 -8.891 11.102 1 96.12 295 ILE B N 1
ATOM 6797 C CA . ILE B 1 295 ? -2.268 -8.43 11.93 1 96.12 295 ILE B CA 1
ATOM 6798 C C . ILE B 1 295 ? -1.254 -7.684 11.062 1 96.12 295 ILE B C 1
ATOM 6800 O O . ILE B 1 295 ? -0.85 -8.172 10.008 1 96.12 295 ILE B O 1
ATOM 6804 N N . SER B 1 296 ? -0.86 -6.551 11.375 1 92.81 296 SER B N 1
ATOM 6805 C CA . SER B 1 296 ? 0.208 -5.781 10.742 1 92.81 296 SER B CA 1
ATOM 6806 C C . SER B 1 296 ? 1.078 -5.086 11.781 1 92.81 296 SER B C 1
ATOM 6808 O O . SER B 1 296 ? 0.562 -4.48 12.727 1 92.81 296 SER B O 1
ATOM 6810 N N . ARG B 1 297 ? 2.4 -5.164 11.602 1 85.56 297 ARG B N 1
ATOM 6811 C CA . ARG B 1 297 ? 3.383 -4.535 12.477 1 85.56 297 ARG B CA 1
ATOM 6812 C C . ARG B 1 297 ? 3.09 -4.855 13.945 1 85.56 297 ARG B C 1
ATOM 6814 O O . ARG B 1 297 ? 3.092 -3.959 14.789 1 85.56 297 ARG B O 1
ATOM 6821 N N . GLY B 1 298 ? 2.57 -6.051 14.242 1 86.81 298 GLY B N 1
ATOM 6822 C CA . GLY B 1 298 ? 2.389 -6.559 15.594 1 86.81 298 GLY B CA 1
ATOM 6823 C C . GLY B 1 298 ? 1.055 -6.172 16.203 1 86.81 298 GLY B C 1
ATOM 6824 O O . GLY B 1 298 ? 0.752 -6.547 17.344 1 86.81 298 GLY B O 1
ATOM 6825 N N . ARG B 1 299 ? 0.282 -5.488 15.555 1 90.75 299 ARG B N 1
ATOM 6826 C CA . ARG B 1 299 ? -1.007 -5.051 16.078 1 90.75 299 ARG B CA 1
ATOM 6827 C C . ARG B 1 299 ? -2.156 -5.758 15.367 1 90.75 299 ARG B C 1
ATOM 6829 O O . ARG B 1 299 ? -2.121 -5.941 14.148 1 90.75 299 ARG B O 1
ATOM 6836 N N . VAL B 1 300 ? -3.18 -6.203 16.156 1 95.75 300 VAL B N 1
ATOM 6837 C CA . VAL B 1 300 ? -4.391 -6.785 15.594 1 95.75 300 VAL B CA 1
ATOM 6838 C C . VAL B 1 300 ? -5.355 -5.676 15.18 1 95.75 300 VAL B C 1
ATOM 6840 O O . VAL B 1 300 ? -5.855 -4.934 16.031 1 95.75 300 VAL B O 1
ATOM 6843 N N . LEU B 1 301 ? -5.582 -5.594 13.938 1 95.44 301 LEU B N 1
ATOM 6844 C CA . LEU B 1 301 ? -6.414 -4.52 13.406 1 95.44 301 LEU B CA 1
ATOM 6845 C C . LEU B 1 301 ? -7.867 -4.969 13.281 1 95.44 301 LEU B C 1
ATOM 6847 O O . LEU B 1 301 ? -8.781 -4.137 13.266 1 95.44 301 LEU B O 1
ATOM 6851 N N . GLY B 1 302 ? -8.062 -6.219 13.117 1 97.19 302 GLY B N 1
ATOM 6852 C CA . GLY B 1 302 ? -9.383 -6.801 12.906 1 97.19 302 GLY B CA 1
ATOM 6853 C C . GLY B 1 302 ? -9.352 -8.305 12.703 1 97.19 302 GLY B C 1
ATOM 6854 O O . GLY B 1 302 ? -8.359 -8.953 13.023 1 97.19 302 GLY B O 1
ATOM 6855 N N . ALA B 1 303 ? -10.531 -8.875 12.266 1 98.25 303 ALA B N 1
ATOM 6856 C CA . ALA B 1 303 ? -10.648 -10.305 11.992 1 98.25 303 ALA B CA 1
ATOM 6857 C C . ALA B 1 303 ? -11.445 -10.562 10.711 1 98.25 303 ALA B C 1
ATOM 6859 O O . ALA B 1 303 ? -12.438 -9.875 10.445 1 98.25 303 ALA B O 1
ATOM 6860 N N . LEU B 1 304 ? -10.961 -11.43 9.977 1 98.12 304 LEU B N 1
ATOM 6861 C CA . LEU B 1 304 ? -11.648 -11.906 8.781 1 98.12 304 LEU B CA 1
ATOM 6862 C C . LEU B 1 304 ? -12.32 -13.25 9.047 1 98.12 304 LEU B C 1
ATOM 6864 O O . LEU B 1 304 ? -11.664 -14.211 9.461 1 98.12 304 LEU B O 1
ATOM 6868 N N . THR B 1 305 ? -13.625 -13.32 8.797 1 97.69 305 THR B N 1
ATOM 6869 C CA . THR B 1 305 ? -14.375 -14.547 9 1 97.69 305 THR B CA 1
ATOM 6870 C C . THR B 1 305 ? -14.883 -15.094 7.672 1 97.69 305 THR B C 1
ATOM 6872 O O . THR B 1 305 ? -15.547 -14.383 6.914 1 97.69 305 THR B O 1
ATOM 6875 N N . LEU B 1 306 ? -14.539 -16.297 7.422 1 96.75 306 LEU B N 1
ATOM 6876 C CA . LEU B 1 306 ? -15.016 -17.016 6.242 1 96.75 306 LEU B CA 1
ATOM 6877 C C . LEU B 1 306 ? -15.969 -18.125 6.637 1 96.75 306 LEU B C 1
ATOM 6879 O O . LEU B 1 306 ? -15.664 -18.922 7.535 1 96.75 306 LEU B O 1
ATOM 6883 N N . LEU B 1 307 ? -17.125 -18.203 5.918 1 94.25 307 LEU B N 1
ATOM 6884 C CA . LEU B 1 307 ? -18.141 -19.188 6.246 1 94.25 307 LEU B CA 1
ATOM 6885 C C . LEU B 1 307 ? -18.516 -20.016 5.02 1 94.25 307 LEU B C 1
ATOM 6887 O O . LEU B 1 307 ? -18.594 -19.484 3.908 1 94.25 307 LEU B O 1
ATOM 6891 N N . ASN B 1 308 ? -18.641 -21.297 5.305 1 93.31 308 ASN B N 1
ATOM 6892 C CA . ASN B 1 308 ? -19.25 -22.188 4.32 1 93.31 308 ASN B CA 1
ATOM 6893 C C . ASN B 1 308 ? -20.625 -22.656 4.773 1 93.31 308 ASN B C 1
ATOM 6895 O O . ASN B 1 308 ? -20.828 -22.969 5.949 1 93.31 308 ASN B O 1
ATOM 6899 N N . SER B 1 309 ? -21.609 -22.656 3.922 1 85.19 309 SER B N 1
ATOM 6900 C CA . SER B 1 309 ? -22.953 -23.094 4.238 1 85.19 309 SER B CA 1
ATOM 6901 C C . SER B 1 309 ? -23.422 -24.188 3.271 1 85.19 309 SER B C 1
ATOM 6903 O O . SER B 1 309 ? -23.734 -25.297 3.689 1 85.19 309 SER B O 1
ATOM 6905 N N . GLU B 1 310 ? -23.641 -23.969 1.993 1 67.5 310 GLU B N 1
ATOM 6906 C CA . GLU B 1 310 ? -24.219 -24.891 1.03 1 67.5 310 GLU B CA 1
ATOM 6907 C C . GLU B 1 310 ? -23.141 -25.688 0.302 1 67.5 310 GLU B C 1
ATOM 6909 O O . GLU B 1 310 ? -23.359 -26.844 -0.078 1 67.5 310 GLU B O 1
ATOM 6914 N N . SER B 1 311 ? -22.094 -25.109 0.093 1 63.16 311 SER B N 1
ATOM 6915 C CA . SER B 1 311 ? -21.109 -25.719 -0.806 1 63.16 311 SER B CA 1
ATOM 6916 C C . SER B 1 311 ? -20.531 -27 -0.204 1 63.16 311 SER B C 1
ATOM 6918 O O . SER B 1 311 ? -19.984 -27.828 -0.924 1 63.16 311 SER B O 1
ATOM 6920 N N . ARG B 1 312 ? -21.078 -27.391 0.99 1 66.06 312 ARG B N 1
ATOM 6921 C CA . ARG B 1 312 ? -20.578 -28.547 1.738 1 66.06 312 ARG B CA 1
ATOM 6922 C C . ARG B 1 312 ? -19.062 -28.641 1.633 1 66.06 312 ARG B C 1
ATOM 6924 O O . ARG B 1 312 ? -18.5 -29.734 1.695 1 66.06 312 ARG B O 1
ATOM 6931 N N . ARG B 1 313 ? -18.453 -27.562 1.229 1 74.88 313 ARG B N 1
ATOM 6932 C CA . ARG B 1 313 ? -17 -27.5 1.191 1 74.88 313 ARG B CA 1
ATOM 6933 C C . ARG B 1 313 ? -16.406 -27.609 2.594 1 74.88 313 ARG B C 1
ATOM 6935 O O . ARG B 1 313 ? -16.922 -27 3.533 1 74.88 313 ARG B O 1
ATOM 6942 N N . ARG B 1 314 ? -15.508 -28.531 2.713 1 83.62 314 ARG B N 1
ATOM 6943 C CA . ARG B 1 314 ? -14.766 -28.609 3.965 1 83.62 314 ARG B CA 1
ATOM 6944 C C . ARG B 1 314 ? -13.445 -27.859 3.873 1 83.62 314 ARG B C 1
ATOM 6946 O O . ARG B 1 314 ? -12.758 -27.922 2.854 1 83.62 314 ARG B O 1
ATOM 6953 N N . TYR B 1 315 ? -13.258 -27 4.863 1 89.94 315 TYR B N 1
ATOM 6954 C CA . TYR B 1 315 ? -11.992 -26.281 4.875 1 89.94 315 TYR B CA 1
ATOM 6955 C C . TYR B 1 315 ? -10.828 -27.203 5.195 1 89.94 315 TYR B C 1
ATOM 6957 O O . TYR B 1 315 ? -10.93 -28.062 6.082 1 89.94 315 TYR B O 1
ATOM 6965 N N . THR B 1 316 ? -9.852 -27.062 4.41 1 89.62 316 THR B N 1
ATOM 6966 C CA . THR B 1 316 ? -8.602 -27.797 4.637 1 89.62 316 THR B CA 1
ATOM 6967 C C . THR B 1 316 ? -7.535 -26.859 5.203 1 89.62 316 THR B C 1
ATOM 6969 O O . THR B 1 316 ? -7.75 -25.656 5.316 1 89.62 316 THR B O 1
ATOM 6972 N N . GLU B 1 317 ? -6.422 -27.484 5.578 1 91.31 317 GLU B N 1
ATOM 6973 C CA . GLU B 1 317 ? -5.293 -26.688 6.051 1 91.31 317 GLU B CA 1
ATOM 6974 C C . GLU B 1 317 ? -4.797 -25.734 4.973 1 91.31 317 GLU B C 1
ATOM 6976 O O . GLU B 1 317 ? -4.332 -24.625 5.277 1 91.31 317 GLU B O 1
ATOM 6981 N N . ALA B 1 318 ? -4.902 -26.188 3.779 1 90.19 318 ALA B N 1
ATOM 6982 C CA . ALA B 1 318 ? -4.484 -25.344 2.666 1 90.19 318 ALA B CA 1
ATOM 6983 C C . ALA B 1 318 ? -5.379 -24.109 2.551 1 90.19 318 ALA B C 1
ATOM 6985 O O . ALA B 1 318 ? -4.902 -23.016 2.244 1 90.19 318 ALA B O 1
ATOM 6986 N N . ASP B 1 319 ? -6.633 -24.297 2.877 1 92.62 319 ASP B N 1
ATOM 6987 C CA . ASP B 1 319 ? -7.57 -23.172 2.85 1 92.62 319 ASP B CA 1
ATOM 6988 C C . ASP B 1 319 ? -7.254 -22.172 3.951 1 92.62 319 ASP B C 1
ATOM 6990 O O . ASP B 1 319 ? -7.336 -20.953 3.734 1 92.62 319 ASP B O 1
ATOM 6994 N N . VAL B 1 320 ? -6.883 -22.703 5.082 1 95.5 320 VAL B N 1
ATOM 6995 C CA . VAL B 1 320 ? -6.547 -21.844 6.219 1 95.5 320 VAL B CA 1
ATOM 6996 C C . VAL B 1 320 ? -5.312 -21.016 5.891 1 95.5 320 VAL B C 1
ATOM 6998 O O . VAL B 1 320 ? -5.293 -19.797 6.141 1 95.5 320 VAL B O 1
ATOM 7001 N N . ARG B 1 321 ? -4.375 -21.641 5.332 1 94.81 321 ARG B N 1
ATOM 7002 C CA . ARG B 1 321 ? -3.152 -20.922 4.965 1 94.81 321 ARG B CA 1
ATOM 7003 C C . ARG B 1 321 ? -3.441 -19.828 3.945 1 94.81 321 ARG B C 1
ATOM 7005 O O . ARG B 1 321 ? -2.887 -18.734 4.031 1 94.81 321 ARG B O 1
ATOM 7012 N N . LEU B 1 322 ? -4.246 -20.188 3.016 1 95.31 322 LEU B N 1
ATOM 7013 C CA . LEU B 1 322 ? -4.613 -19.203 2.006 1 95.31 322 LEU B CA 1
ATOM 7014 C C . LEU B 1 322 ? -5.344 -18.016 2.641 1 95.31 322 LEU B C 1
ATOM 7016 O O . LEU B 1 322 ? -5.082 -16.859 2.299 1 95.31 322 LEU B O 1
ATOM 7020 N N . ALA B 1 323 ? -6.227 -18.297 3.545 1 97 323 ALA B N 1
ATOM 7021 C CA . ALA B 1 323 ? -6.957 -17.25 4.258 1 97 323 ALA B CA 1
ATOM 7022 C C . ALA B 1 323 ? -6.008 -16.375 5.062 1 97 323 ALA B C 1
ATOM 7024 O O . ALA B 1 323 ? -6.156 -15.148 5.082 1 97 323 ALA B O 1
ATOM 7025 N N . GLU B 1 324 ? -5.113 -16.969 5.699 1 96.69 324 GLU B N 1
ATOM 7026 C CA . GLU B 1 324 ? -4.121 -16.234 6.48 1 96.69 324 GLU B CA 1
ATOM 7027 C C . GLU B 1 324 ? -3.273 -15.336 5.59 1 96.69 324 GLU B C 1
ATOM 7029 O O . GLU B 1 324 ? -2.955 -14.203 5.965 1 96.69 324 GLU B O 1
ATOM 7034 N N . ASP B 1 325 ? -2.93 -15.867 4.473 1 95.25 325 ASP B N 1
ATOM 7035 C CA . ASP B 1 325 ? -2.148 -15.078 3.529 1 95.25 325 ASP B CA 1
ATOM 7036 C C . ASP B 1 325 ? -2.936 -13.859 3.051 1 95.25 325 ASP B C 1
ATOM 7038 O O . ASP B 1 325 ? -2.391 -12.758 2.961 1 95.25 325 ASP B O 1
ATOM 7042 N N . LEU B 1 326 ? -4.156 -14.055 2.756 1 96.12 326 LEU B N 1
ATOM 7043 C CA . LEU B 1 326 ? -5.02 -12.945 2.375 1 96.12 326 LEU B CA 1
ATOM 7044 C C . LEU B 1 326 ? -5.117 -11.922 3.502 1 96.12 326 LEU B C 1
ATOM 7046 O O . LEU B 1 326 ? -5.012 -10.719 3.262 1 96.12 326 LEU B O 1
ATOM 7050 N N . ALA B 1 327 ? -5.281 -12.438 4.668 1 97 327 ALA B N 1
ATOM 7051 C CA . ALA B 1 327 ? -5.418 -11.578 5.836 1 97 327 ALA B CA 1
ATOM 7052 C C . ALA B 1 327 ? -4.168 -10.727 6.047 1 97 327 ALA B C 1
ATOM 7054 O O . ALA B 1 327 ? -4.266 -9.547 6.383 1 97 327 ALA B O 1
ATOM 7055 N N . ARG B 1 328 ? -3.08 -11.328 5.887 1 94.38 328 ARG B N 1
ATOM 7056 C CA . ARG B 1 328 ? -1.826 -10.602 6.055 1 94.38 328 ARG B CA 1
ATOM 7057 C C . ARG B 1 328 ? -1.72 -9.453 5.055 1 94.38 328 ARG B C 1
ATOM 7059 O O . ARG B 1 328 ? -1.316 -8.344 5.418 1 94.38 328 ARG B O 1
ATOM 7066 N N . ARG B 1 329 ? -2.066 -9.695 3.867 1 93.44 329 ARG B N 1
ATOM 7067 C CA . ARG B 1 329 ? -2.027 -8.672 2.826 1 93.44 329 ARG B CA 1
ATOM 7068 C C . ARG B 1 329 ? -3.031 -7.566 3.113 1 93.44 329 ARG B C 1
ATOM 7070 O O . ARG B 1 329 ? -2.717 -6.383 2.965 1 93.44 329 ARG B O 1
ATOM 7077 N N . ALA B 1 330 ? -4.129 -7.996 3.475 1 95.38 330 ALA B N 1
ATOM 7078 C CA . ALA B 1 330 ? -5.176 -7.031 3.799 1 95.38 330 ALA B CA 1
ATOM 7079 C C . ALA B 1 330 ? -4.777 -6.168 4.992 1 95.38 330 ALA B C 1
ATOM 7081 O O . ALA B 1 330 ? -4.996 -4.953 4.988 1 95.38 330 ALA B O 1
ATOM 7082 N N . ALA B 1 331 ? -4.215 -6.793 5.969 1 96.5 331 ALA B N 1
ATOM 7083 C CA . ALA B 1 331 ? -3.791 -6.074 7.168 1 96.5 331 ALA B CA 1
ATOM 7084 C C . ALA B 1 331 ? -2.75 -5.012 6.832 1 96.5 331 ALA B C 1
ATOM 7086 O O . ALA B 1 331 ? -2.795 -3.898 7.359 1 96.5 331 ALA B O 1
ATOM 7087 N N . THR B 1 332 ? -1.855 -5.328 5.996 1 94.38 332 THR B N 1
ATOM 7088 C CA . THR B 1 332 ? -0.829 -4.379 5.586 1 94.38 332 THR B CA 1
ATOM 7089 C C . THR B 1 332 ? -1.454 -3.184 4.867 1 94.38 332 THR B C 1
ATOM 7091 O O . THR B 1 332 ? -1.124 -2.033 5.164 1 94.38 332 THR B O 1
ATOM 7094 N N . SER B 1 333 ? -2.316 -3.48 3.947 1 94.75 333 SER B N 1
ATOM 7095 C CA . SER B 1 333 ? -2.998 -2.414 3.223 1 94.75 333 SER B CA 1
ATOM 7096 C C . SER B 1 333 ? -3.83 -1.55 4.164 1 94.75 333 SER B C 1
ATOM 7098 O O . SER B 1 333 ? -3.846 -0.324 4.039 1 94.75 333 SER B O 1
ATOM 7100 N N . LEU B 1 334 ? -4.488 -2.193 5.086 1 94.62 334 LEU B N 1
ATOM 7101 C CA . LEU B 1 334 ? -5.289 -1.473 6.07 1 94.62 334 LEU B CA 1
ATOM 7102 C C . LEU B 1 334 ? -4.414 -0.567 6.93 1 94.62 334 LEU B C 1
ATOM 7104 O O . LEU B 1 334 ? -4.777 0.579 7.203 1 94.62 334 LEU B O 1
ATOM 7108 N N . ASP B 1 335 ? -3.355 -1.078 7.301 1 94.62 335 ASP B N 1
ATOM 7109 C CA . ASP B 1 335 ? -2.438 -0.309 8.133 1 94.62 335 ASP B CA 1
ATOM 7110 C C . ASP B 1 335 ? -1.896 0.904 7.379 1 94.62 335 ASP B C 1
ATOM 7112 O O . ASP B 1 335 ? -1.793 1.995 7.941 1 94.62 335 ASP B O 1
ATOM 7116 N N . ASN B 1 336 ? -1.569 0.724 6.152 1 93.56 336 ASN B N 1
ATOM 7117 C CA . ASN B 1 336 ? -1.124 1.833 5.316 1 93.56 336 ASN B CA 1
ATOM 7118 C C . ASN B 1 336 ? -2.205 2.9 5.176 1 93.56 336 ASN B C 1
ATOM 7120 O O . ASN B 1 336 ? -1.921 4.094 5.273 1 93.56 336 ASN B O 1
ATOM 7124 N N . GLY B 1 337 ? -3.385 2.445 4.957 1 92.94 337 GLY B N 1
ATOM 7125 C CA . GLY B 1 337 ? -4.504 3.371 4.898 1 92.94 337 GLY B CA 1
ATOM 7126 C C . GLY B 1 337 ? -4.707 4.145 6.188 1 92.94 337 GLY B C 1
ATOM 7127 O O . GLY B 1 337 ? -4.965 5.348 6.164 1 92.94 337 GLY B O 1
ATOM 7128 N N . ARG B 1 338 ? -4.586 3.486 7.234 1 90.12 338 ARG B N 1
ATOM 7129 C CA . ARG B 1 338 ? -4.723 4.113 8.547 1 90.12 338 ARG B CA 1
ATOM 7130 C C . ARG B 1 338 ? -3.66 5.191 8.75 1 90.12 338 ARG B C 1
ATOM 7132 O O . ARG B 1 338 ? -3.971 6.301 9.188 1 90.12 338 ARG B O 1
ATOM 7139 N N . LEU B 1 339 ? -2.461 4.844 8.438 1 89.94 339 LEU B N 1
ATOM 7140 C CA . LEU B 1 339 ? -1.363 5.797 8.578 1 89.94 339 LEU B CA 1
ATOM 7141 C C . LEU B 1 339 ? -1.613 7.039 7.727 1 89.94 339 LEU B C 1
ATOM 7143 O O . LEU B 1 339 ? -1.41 8.164 8.195 1 89.94 339 LEU B O 1
ATOM 7147 N N . TYR B 1 340 ? -2.062 6.867 6.617 1 91.88 340 TYR B N 1
ATOM 7148 C CA . TYR B 1 340 ? -2.369 7.973 5.723 1 91.88 340 TYR B CA 1
ATOM 7149 C C . TYR B 1 340 ? -3.506 8.828 6.273 1 91.88 340 TYR B C 1
ATOM 7151 O O . TYR B 1 340 ? -3.412 10.055 6.309 1 91.88 340 TYR B O 1
ATOM 7159 N N . THR B 1 341 ? -4.523 8.203 6.703 1 90.25 341 THR B N 1
ATOM 7160 C CA . THR B 1 341 ? -5.676 8.906 7.258 1 90.25 341 THR B CA 1
ATOM 7161 C C . THR B 1 341 ? -5.273 9.711 8.492 1 90.25 341 THR B C 1
ATOM 7163 O O . THR B 1 341 ? -5.699 10.852 8.664 1 90.25 341 THR B O 1
ATOM 7166 N N . GLU B 1 342 ? -4.52 9.078 9.273 1 87.44 342 GLU B N 1
ATOM 7167 C CA . GLU B 1 342 ? -4.031 9.766 10.469 1 87.44 342 GLU B CA 1
ATOM 7168 C C . GLU B 1 342 ? -3.232 11.016 10.094 1 87.44 342 GLU B C 1
ATOM 7170 O O . GLU B 1 342 ? -3.373 12.062 10.727 1 87.44 342 GLU B O 1
ATOM 7175 N N . ALA B 1 343 ? -2.439 10.867 9.117 1 88.94 343 ALA B N 1
ATOM 7176 C CA . ALA B 1 343 ? -1.661 12.016 8.656 1 88.94 343 ALA B CA 1
ATOM 7177 C C . ALA B 1 343 ? -2.57 13.109 8.109 1 88.94 343 ALA B C 1
ATOM 7179 O O . ALA B 1 343 ? -2.369 14.297 8.391 1 88.94 343 ALA B O 1
ATOM 7180 N N . GLN B 1 344 ? -3.529 12.766 7.414 1 89.38 344 GLN B N 1
ATOM 7181 C CA . GLN B 1 344 ? -4.484 13.719 6.867 1 89.38 344 GLN B CA 1
ATOM 7182 C C . GLN B 1 344 ? -5.262 14.414 7.98 1 89.38 344 GLN B C 1
ATOM 7184 O O . GLN B 1 344 ? -5.496 15.625 7.922 1 89.38 344 GLN B O 1
ATOM 7189 N N . GLU B 1 345 ? -5.668 13.664 8.93 1 86.75 345 GLU B N 1
ATOM 7190 C CA . GLU B 1 345 ? -6.387 14.227 10.07 1 86.75 345 GLU B CA 1
ATOM 7191 C C . GLU B 1 345 ? -5.508 15.195 10.852 1 86.75 345 GLU B C 1
ATOM 7193 O O . GLU B 1 345 ? -5.992 16.219 11.359 1 86.75 345 GLU B O 1
ATOM 7198 N N . ALA B 1 346 ? -4.316 14.852 10.914 1 85.31 346 ALA B N 1
ATOM 7199 C CA . ALA B 1 346 ? -3.373 15.742 11.578 1 85.31 346 ALA B CA 1
ATOM 7200 C C . ALA B 1 346 ? -3.266 17.078 10.844 1 85.31 346 ALA B C 1
ATOM 7202 O O . ALA B 1 346 ? -3.205 18.141 11.477 1 85.31 346 ALA B O 1
ATOM 7203 N N . VAL B 1 347 ? -3.281 17.062 9.586 1 84.88 347 VAL B N 1
ATOM 7204 C CA . VAL B 1 347 ? -3.244 18.281 8.773 1 84.88 347 VAL B CA 1
ATOM 7205 C C . VAL B 1 347 ? -4.508 19.109 9.016 1 84.88 347 VAL B C 1
ATOM 7207 O O . VAL B 1 347 ? -4.434 20.312 9.273 1 84.88 347 VAL B O 1
ATOM 7210 N N . ARG B 1 348 ? -5.602 18.484 9.023 1 84.38 348 ARG B N 1
ATOM 7211 C CA . ARG B 1 348 ? -6.875 19.172 9.211 1 84.38 348 ARG B CA 1
ATOM 7212 C C . ARG B 1 348 ? -6.973 19.766 10.609 1 84.38 348 ARG B C 1
ATOM 7214 O O . ARG B 1 348 ? -7.484 20.875 10.773 1 84.38 348 ARG B O 1
ATOM 7221 N N . ALA B 1 349 ? -6.543 19.031 11.539 1 80.69 349 ALA B N 1
ATOM 7222 C CA . ALA B 1 349 ? -6.559 19.531 12.914 1 80.69 349 ALA B CA 1
ATOM 7223 C C . ALA B 1 349 ? -5.719 20.797 13.055 1 80.69 349 ALA B C 1
ATOM 7225 O O . ALA B 1 349 ? -6.117 21.734 13.742 1 80.69 349 ALA B O 1
ATOM 7226 N N . ARG B 1 350 ? -4.629 20.828 12.375 1 81.75 350 ARG B N 1
ATOM 7227 C CA . ARG B 1 350 ? -3.744 21.984 12.43 1 81.75 350 ARG B CA 1
ATOM 7228 C C . ARG B 1 350 ? -4.348 23.172 11.688 1 81.75 350 ARG B C 1
ATOM 7230 O O . ARG B 1 350 ? -4.234 24.312 12.141 1 81.75 350 ARG B O 1
ATOM 7237 N N . ASP B 1 351 ? -4.941 22.875 10.641 1 81.06 351 ASP B N 1
ATOM 7238 C CA . ASP B 1 351 ? -5.609 23.938 9.906 1 81.06 351 ASP B CA 1
ATOM 7239 C C . ASP B 1 351 ? -6.754 24.531 10.719 1 81.06 351 ASP B C 1
ATOM 7241 O O . ASP B 1 351 ? -6.922 25.75 10.766 1 81.06 351 ASP B O 1
ATOM 7245 N N . SER B 1 352 ? -7.52 23.688 11.297 1 78.12 352 SER B N 1
ATOM 7246 C CA . SER B 1 352 ? -8.617 24.125 12.148 1 78.12 352 SER B CA 1
ATOM 7247 C C . SER B 1 352 ? -8.102 24.953 13.328 1 78.12 352 SER B C 1
ATOM 7249 O O . SER B 1 352 ? -8.703 25.953 13.703 1 78.12 352 SER B O 1
ATOM 7251 N N . PHE B 1 353 ? -7.016 24.531 13.82 1 78.12 353 PHE B N 1
ATOM 7252 C CA . PHE B 1 353 ? -6.395 25.25 14.93 1 78.12 353 PHE B CA 1
ATOM 7253 C C . PHE B 1 353 ? -5.977 26.656 14.5 1 78.12 353 PHE B C 1
ATOM 7255 O O . PHE B 1 353 ? -6.215 27.625 15.219 1 78.12 353 PHE B O 1
ATOM 7262 N N . LEU B 1 354 ? -5.297 26.672 13.43 1 78.81 354 LEU B N 1
ATOM 7263 C CA . LEU B 1 354 ? -4.848 27.953 12.914 1 78.81 354 LEU B CA 1
ATOM 7264 C C . LEU B 1 354 ? -6.027 28.906 12.711 1 78.81 354 LEU B C 1
ATOM 7266 O O . LEU B 1 354 ? -5.926 30.109 12.992 1 78.81 354 LEU B O 1
ATOM 7270 N N . SER B 1 355 ? -7.074 28.375 12.258 1 78.5 355 SER B N 1
ATOM 7271 C CA . SER B 1 355 ? -8.281 29.172 12.055 1 78.5 355 SER B CA 1
ATOM 7272 C C . SER B 1 355 ? -8.828 29.703 13.383 1 78.5 355 SER B C 1
ATOM 7274 O O . SER B 1 355 ? -9.133 30.891 13.5 1 78.5 355 SER B O 1
ATOM 7276 N N . VAL B 1 356 ? -8.891 28.906 14.398 1 76.69 356 VAL B N 1
ATOM 7277 C CA . VAL B 1 356 ? -9.406 29.281 15.719 1 76.69 356 VAL B CA 1
ATOM 7278 C C . VAL B 1 356 ? -8.461 30.281 16.375 1 76.69 356 VAL B C 1
ATOM 7280 O O . VAL B 1 356 ? -8.898 31.281 16.938 1 76.69 356 VAL B O 1
ATOM 7283 N N . ALA B 1 357 ? -7.168 29.984 16.281 1 80.56 357 ALA B N 1
ATOM 7284 C CA . ALA B 1 357 ? -6.172 30.875 16.859 1 80.56 357 ALA B CA 1
ATOM 7285 C C . ALA B 1 357 ? -6.246 32.25 16.25 1 80.56 357 ALA B C 1
ATOM 7287 O O . ALA B 1 357 ? -6.195 33.281 16.953 1 80.56 357 ALA B O 1
ATOM 7288 N N . SER B 1 358 ? -6.363 32.344 14.953 1 81.81 358 SER B N 1
ATOM 7289 C CA . SER B 1 358 ? -6.441 33.625 14.258 1 81.81 358 SER B CA 1
ATOM 7290 C C . SER B 1 358 ? -7.664 34.406 14.703 1 81.81 358 SER B C 1
ATOM 7292 O O . SER B 1 358 ? -7.574 35.625 14.938 1 81.81 358 SER B O 1
ATOM 7294 N N . HIS B 1 359 ? -8.734 33.75 14.875 1 81.19 359 HIS B N 1
ATOM 7295 C CA . HIS B 1 359 ? -9.961 34.406 15.32 1 81.19 359 HIS B CA 1
ATOM 7296 C C . HIS B 1 359 ? -9.852 34.875 16.766 1 81.19 359 HIS B C 1
ATOM 7298 O O . HIS B 1 359 ? -10.266 35.969 17.094 1 81.19 359 HIS B O 1
ATOM 7304 N N . GLU B 1 360 ? -9.234 34.031 17.578 1 83.19 360 GLU B N 1
ATOM 7305 C CA . GLU B 1 360 ? -9.094 34.344 19 1 83.19 360 GLU B CA 1
ATOM 7306 C C . GLU B 1 360 ? -8.117 35.5 19.219 1 83.19 360 GLU B C 1
ATOM 7308 O O . GLU B 1 360 ? -8.281 36.312 20.141 1 83.19 360 GLU B O 1
ATOM 7313 N N . LEU B 1 361 ? -7.16 35.656 18.391 1 86.5 361 LEU B N 1
ATOM 7314 C CA . LEU B 1 361 ? -6.199 36.75 18.484 1 86.5 361 LEU B CA 1
ATOM 7315 C C . LEU B 1 361 ? -6.789 38.031 17.938 1 86.5 361 LEU B C 1
ATOM 7317 O O . LEU B 1 361 ? -6.508 39.125 18.453 1 86.5 361 LEU B O 1
ATOM 7321 N N . ASN B 1 362 ? -7.664 37.906 16.984 1 86.44 362 ASN B N 1
ATOM 7322 C CA . ASN B 1 362 ? -8.211 39.094 16.328 1 86.44 362 ASN B CA 1
ATOM 7323 C C . ASN B 1 362 ? -9.156 39.844 17.234 1 86.44 362 ASN B C 1
ATOM 7325 O O . ASN B 1 362 ? -9.211 41.094 17.188 1 86.44 362 ASN B O 1
ATOM 7329 N N . THR B 1 363 ? -9.859 39.219 18.078 1 85.19 363 THR B N 1
ATOM 7330 C CA . THR B 1 363 ? -10.867 39.844 18.922 1 85.19 363 THR B CA 1
ATOM 7331 C C . THR B 1 363 ? -10.211 40.812 19.906 1 85.19 363 THR B C 1
ATOM 7333 O O . THR B 1 363 ? -10.531 42 19.938 1 85.19 363 THR B O 1
ATOM 7336 N N . PRO B 1 364 ? -9.227 40.344 20.703 1 86.75 364 PRO B N 1
ATOM 7337 C CA . PRO B 1 364 ? -8.578 41.281 21.609 1 86.75 364 PRO B CA 1
ATOM 7338 C C . PRO B 1 364 ? -7.766 42.344 20.859 1 86.75 364 PRO B C 1
ATOM 7340 O O . PRO B 1 364 ? -7.648 43.469 21.312 1 86.75 364 PRO B O 1
ATOM 7343 N N . LEU B 1 365 ? -7.324 42.031 19.766 1 89.38 365 LEU B N 1
ATOM 7344 C CA . LEU B 1 365 ? -6.535 42.969 18.984 1 89.38 365 LEU B CA 1
ATOM 7345 C C . LEU B 1 365 ? -7.41 44.125 18.453 1 89.38 365 LEU B C 1
ATOM 7347 O O . LEU B 1 365 ? -6.996 45.281 18.469 1 89.38 365 LEU B O 1
ATOM 7351 N N . THR B 1 366 ? -8.57 43.781 18.016 1 88.31 366 THR B N 1
ATOM 7352 C CA . THR B 1 366 ? -9.516 44.781 17.547 1 88.31 366 THR B CA 1
ATOM 7353 C C . THR B 1 366 ? -9.914 45.719 18.688 1 88.31 366 THR B C 1
ATOM 7355 O O . THR B 1 366 ? -9.961 46.938 18.5 1 88.31 366 THR B O 1
ATOM 7358 N N . SER B 1 367 ? -10.125 45.156 19.812 1 87.88 367 SER B N 1
ATOM 7359 C CA . SER B 1 367 ? -10.445 45.969 21 1 87.88 367 SER B CA 1
ATOM 7360 C C . SER B 1 367 ? -9.281 46.844 21.391 1 87.88 367 SER B C 1
ATOM 7362 O O . SER B 1 367 ? -9.484 48 21.797 1 87.88 367 SER B O 1
ATOM 7364 N N . LEU B 1 368 ? -8.164 46.281 21.312 1 89.5 368 LEU B N 1
ATOM 7365 C CA . LEU B 1 368 ? -6.949 47.031 21.625 1 89.5 368 LEU B CA 1
ATOM 7366 C C . LEU B 1 368 ? -6.766 48.219 20.672 1 89.5 368 LEU B C 1
ATOM 7368 O O . LEU B 1 368 ? -6.457 49.312 21.109 1 89.5 368 LEU B O 1
ATOM 7372 N N . MET B 1 369 ? -6.98 48.031 19.469 1 89 369 MET B N 1
ATOM 7373 C CA . MET B 1 369 ? -6.848 49.094 18.453 1 89 369 MET B CA 1
ATOM 7374 C C . MET B 1 369 ? -7.844 50.219 18.703 1 89 369 MET B C 1
ATOM 7376 O O . MET B 1 369 ? -7.484 51.406 18.641 1 89 369 MET B O 1
ATOM 7380 N N . LEU B 1 370 ? -9.008 49.875 19.062 1 88.56 370 LEU B N 1
ATOM 7381 C CA . LEU B 1 370 ? -10.047 50.844 19.344 1 88.56 370 LEU B CA 1
ATOM 7382 C C . LEU B 1 370 ? -9.719 51.656 20.594 1 88.56 370 LEU B C 1
ATOM 7384 O O . LEU B 1 370 ? -9.891 52.875 20.609 1 88.56 370 LEU B O 1
ATOM 7388 N N . ASN B 1 371 ? -9.203 51 21.578 1 88.75 371 ASN B N 1
ATOM 7389 C CA . ASN B 1 371 ? -8.852 51.656 22.828 1 88.75 371 ASN B CA 1
ATOM 7390 C C . ASN B 1 371 ? -7.668 52.625 22.641 1 88.75 371 ASN B C 1
ATOM 7392 O O . ASN B 1 371 ? -7.641 53.688 23.234 1 88.75 371 ASN B O 1
ATOM 7396 N N . ILE B 1 372 ? -6.797 52.219 21.891 1 88.62 372 ILE B N 1
ATOM 7397 C CA . ILE B 1 372 ? -5.621 53.031 21.656 1 88.62 372 ILE B CA 1
ATOM 7398 C C . ILE B 1 372 ? -6.008 54.25 20.812 1 88.62 372 ILE B C 1
ATOM 7400 O O . ILE B 1 372 ? -5.516 55.375 21.062 1 88.62 372 ILE B O 1
ATOM 7404 N N . GLN B 1 373 ? -6.867 54.094 19.891 1 87.06 373 GLN B N 1
ATOM 7405 C CA . GLN B 1 373 ? -7.363 55.219 19.094 1 87.06 373 GLN B CA 1
ATOM 7406 C C . GLN B 1 373 ? -8.125 56.219 19.953 1 87.06 373 GLN B C 1
ATOM 7408 O O . GLN B 1 373 ? -7.969 57.406 19.797 1 87.06 373 GLN B O 1
ATOM 7413 N N . ALA B 1 374 ? -8.891 55.688 20.844 1 87.5 374 ALA B N 1
ATOM 7414 C CA . ALA B 1 374 ? -9.625 56.562 21.766 1 87.5 374 ALA B CA 1
ATOM 7415 C C . ALA B 1 374 ? -8.68 57.312 22.703 1 87.5 374 ALA B C 1
ATOM 7417 O O . ALA B 1 374 ? -8.891 58.469 22.984 1 87.5 374 ALA B O 1
ATOM 7418 N N . LEU B 1 375 ? -7.684 56.594 23.094 1 85.94 375 LEU B N 1
ATOM 7419 C CA . LEU B 1 375 ? -6.68 57.219 23.969 1 85.94 375 LEU B CA 1
ATOM 7420 C C . LEU B 1 375 ? -5.961 58.344 23.25 1 85.94 375 LEU B C 1
ATOM 7422 O O . LEU B 1 375 ? -5.754 59.438 23.828 1 85.94 375 LEU B O 1
ATOM 7426 N N . ARG B 1 376 ? -5.629 58.156 22.062 1 84.5 376 ARG B N 1
ATOM 7427 C CA . ARG B 1 376 ? -4.957 59.188 21.266 1 84.5 376 ARG B CA 1
ATOM 7428 C C . ARG B 1 376 ? -5.852 60.406 21.062 1 84.5 376 ARG B C 1
ATOM 7430 O O . ARG B 1 376 ? -5.387 61.531 21.125 1 84.5 376 ARG B O 1
ATOM 7437 N N . ARG B 1 377 ? -7.078 60.188 20.859 1 84.75 377 ARG B N 1
ATOM 7438 C CA . ARG B 1 377 ? -8.039 61.281 20.656 1 84.75 377 ARG B CA 1
ATOM 7439 C C . ARG B 1 377 ? -8.203 62.094 21.922 1 84.75 377 ARG B C 1
ATOM 7441 O O . ARG B 1 377 ? -8.312 63.344 21.859 1 84.75 377 ARG B O 1
ATOM 7448 N N . ASP B 1 378 ? -8.133 61.406 23 1 83.62 378 ASP B N 1
ATOM 7449 C CA . ASP B 1 378 ? -8.336 62.062 24.281 1 83.62 378 ASP B CA 1
ATOM 7450 C C . ASP B 1 378 ? -7.113 62.875 24.688 1 83.62 378 ASP B C 1
ATOM 7452 O O . ASP B 1 378 ? -7.219 63.844 25.484 1 83.62 378 ASP B O 1
ATOM 7456 N N . MET B 1 379 ? -6.027 62.594 24.156 1 81 379 MET B N 1
ATOM 7457 C CA . MET B 1 379 ? -4.793 63.281 24.516 1 81 379 MET B CA 1
ATOM 7458 C C . MET B 1 379 ? -4.586 64.5 23.625 1 81 379 MET B C 1
ATOM 7460 O O . MET B 1 379 ? -3.807 65.375 23.969 1 81 379 MET B O 1
ATOM 7464 N N . GLU B 1 380 ? -5.234 64.625 22.484 1 76.56 380 GLU B N 1
ATOM 7465 C CA . GLU B 1 380 ? -5.113 65.75 21.594 1 76.56 380 GLU B CA 1
ATOM 7466 C C . GLU B 1 380 ? -5.855 66.938 22.141 1 76.56 380 GLU B C 1
ATOM 7468 O O . GLU B 1 380 ? -6.938 66.812 22.719 1 76.56 380 GLU B O 1
ATOM 7473 N N . PRO B 1 381 ? -5.129 68.25 22.312 1 66.19 381 PRO B N 1
ATOM 7474 C CA . PRO B 1 381 ? -5.73 69.5 22.828 1 66.19 381 PRO B CA 1
ATOM 7475 C C . PRO B 1 381 ? -6.984 69.938 22.062 1 66.19 381 PRO B C 1
ATOM 7477 O O . PRO B 1 381 ? -6.98 69.938 20.828 1 66.19 381 PRO B O 1
ATOM 7480 N N . ARG B 1 382 ? -8.219 69.625 22.562 1 59.47 382 ARG B N 1
ATOM 7481 C CA . ARG B 1 382 ? -9.422 70.188 21.938 1 59.47 382 ARG B CA 1
ATOM 7482 C C . ARG B 1 382 ? -9.586 71.625 22.234 1 59.47 382 ARG B C 1
ATOM 7484 O O . ARG B 1 382 ? -9.164 72.125 23.297 1 59.47 382 ARG B O 1
ATOM 7491 N N . ALA B 1 383 ? -9.742 72.5 21.234 1 58.78 383 ALA B N 1
ATOM 7492 C CA . ALA B 1 383 ? -9.977 73.938 21.328 1 58.78 383 ALA B CA 1
ATOM 7493 C C . ALA B 1 383 ? -10.828 74.25 22.547 1 58.78 383 ALA B C 1
ATOM 7495 O O . ALA B 1 383 ? -10.617 75.312 23.188 1 58.78 383 ALA B O 1
ATOM 7496 N N . SER B 1 384 ? -11.961 73.688 22.688 1 54.72 384 SER B N 1
ATOM 7497 C CA . SER B 1 384 ? -12.891 74.25 23.656 1 54.72 384 SER B CA 1
ATOM 7498 C C . SER B 1 384 ? -12.812 73.5 24.984 1 54.72 384 SER B C 1
ATOM 7500 O O . SER B 1 384 ? -13.234 74 26.016 1 54.72 384 SER B O 1
ATOM 7502 N N . ASN B 1 385 ? -12.602 72.188 24.984 1 55.69 385 ASN B N 1
ATOM 7503 C CA . ASN B 1 385 ? -12.625 71.438 26.234 1 55.69 385 ASN B CA 1
ATOM 7504 C C . ASN B 1 385 ? -11.289 70.75 26.5 1 55.69 385 ASN B C 1
ATOM 7506 O O . ASN B 1 385 ? -10.688 70.188 25.594 1 55.69 385 ASN B O 1
ATOM 7510 N N . GLY B 1 386 ? -10.336 71.188 27.406 1 59.44 386 GLY B N 1
ATOM 7511 C CA . GLY B 1 386 ? -9.039 70.75 27.922 1 59.44 386 GLY B CA 1
ATOM 7512 C C . GLY B 1 386 ? -8.82 69.25 27.797 1 59.44 386 GLY B C 1
ATOM 7513 O O . GLY B 1 386 ? -9.734 68.5 27.453 1 59.44 386 GLY B O 1
ATOM 7514 N N . PRO B 1 387 ? -7.613 68.812 27.719 1 63.34 387 PRO B N 1
ATOM 7515 C CA . PRO B 1 387 ? -7.309 67.375 27.688 1 63.34 387 PRO B CA 1
ATOM 7516 C C . PRO B 1 387 ? -8.125 66.562 28.703 1 63.34 387 PRO B C 1
ATOM 7518 O O . PRO B 1 387 ? -8.602 67.125 29.688 1 63.34 387 PRO B O 1
ATOM 7521 N N . ALA B 1 388 ? -8.586 65.312 28.328 1 73.38 388 ALA B N 1
ATOM 7522 C CA . ALA B 1 388 ? -9.297 64.438 29.25 1 73.38 388 ALA B CA 1
ATOM 7523 C C . ALA B 1 388 ? -8.594 64.375 30.609 1 73.38 388 ALA B C 1
ATOM 7525 O O . ALA B 1 388 ? -7.387 64.625 30.688 1 73.38 388 ALA B O 1
ATOM 7526 N N . SER B 1 389 ? -9.445 64.25 31.594 1 76.38 389 SER B N 1
ATOM 7527 C CA . SER B 1 389 ? -8.922 64.188 32.938 1 76.38 389 SER B CA 1
ATOM 7528 C C . SER B 1 389 ? -7.926 63.062 33.094 1 76.38 389 SER B C 1
ATOM 7530 O O . SER B 1 389 ? -8.031 62.031 32.406 1 76.38 389 SER B O 1
ATOM 7532 N N . PRO B 1 390 ? -6.945 63.25 33.781 1 76.69 390 PRO B N 1
ATOM 7533 C CA . PRO B 1 390 ? -5.98 62.188 34.062 1 76.69 390 PRO B CA 1
ATOM 7534 C C . PRO B 1 390 ? -6.652 60.875 34.5 1 76.69 390 PRO B C 1
ATOM 7536 O O . PRO B 1 390 ? -6.16 59.812 34.188 1 76.69 390 PRO B O 1
ATOM 7539 N N . GLU B 1 391 ? -7.77 61 35.125 1 79.88 391 GLU B N 1
ATOM 7540 C CA . GLU B 1 391 ? -8.492 59.812 35.594 1 79.88 391 GLU B CA 1
ATOM 7541 C C . GLU B 1 391 ? -9.102 59.062 34.406 1 79.88 391 GLU B C 1
ATOM 7543 O O . GLU B 1 391 ? -9.078 57.812 34.406 1 79.88 391 GLU B O 1
ATOM 7548 N N . ALA B 1 392 ? -9.578 59.75 33.5 1 81.94 392 ALA B N 1
ATOM 7549 C CA . ALA B 1 392 ? -10.164 59.125 32.312 1 81.94 392 ALA B CA 1
ATOM 7550 C C . ALA B 1 392 ? -9.102 58.406 31.484 1 81.94 392 ALA B C 1
ATOM 7552 O O . ALA B 1 392 ? -9.336 57.344 30.969 1 81.94 392 ALA B O 1
ATOM 7553 N N . LEU B 1 393 ? -8.016 59.031 31.422 1 82.94 393 LEU B N 1
ATOM 7554 C CA . LEU B 1 393 ? -6.906 58.438 30.672 1 82.94 393 LEU B CA 1
ATOM 7555 C C . LEU B 1 393 ? -6.379 57.188 31.359 1 82.94 393 LEU B C 1
ATOM 7557 O O . LEU B 1 393 ? -6.047 56.219 30.688 1 82.94 393 LEU B O 1
ATOM 7561 N N . SER B 1 394 ? -6.352 57.25 32.656 1 82.94 394 SER B N 1
ATOM 7562 C CA . SER B 1 394 ? -5.875 56.125 33.406 1 82.94 394 SER B CA 1
ATOM 7563 C C . SER B 1 394 ? -6.789 54.906 33.25 1 82.94 394 SER B C 1
ATOM 7565 O O . SER B 1 394 ? -6.312 53.781 33.125 1 82.94 394 SER B O 1
ATOM 7567 N N . THR B 1 395 ? -8.047 55.094 33.156 1 83.62 395 THR B N 1
ATOM 7568 C CA . THR B 1 395 ? -9.016 54.031 32.969 1 83.62 395 THR B CA 1
ATOM 7569 C C . THR B 1 395 ? -8.836 53.375 31.609 1 83.62 395 THR B C 1
ATOM 7571 O O . THR B 1 395 ? -8.945 52.156 31.484 1 83.62 395 THR B O 1
ATOM 7574 N N . LYS B 1 396 ? -8.531 54.125 30.703 1 85.44 396 LYS B N 1
ATOM 7575 C CA . LYS B 1 396 ? -8.336 53.594 29.359 1 85.44 396 LYS B CA 1
ATOM 7576 C C . LYS B 1 396 ? -7.039 52.812 29.25 1 85.44 396 LYS B C 1
ATOM 7578 O O . LYS B 1 396 ? -6.984 51.781 28.562 1 85.44 396 LYS B O 1
ATOM 7583 N N . VAL B 1 397 ? -6.07 53.281 29.906 1 86.12 397 VAL B N 1
ATOM 7584 C CA . VAL B 1 397 ? -4.785 52.594 29.891 1 86.12 397 VAL B CA 1
ATOM 7585 C C . VAL B 1 397 ? -4.922 51.25 30.578 1 86.12 397 VAL B C 1
ATOM 7587 O O . VAL B 1 397 ? -4.305 50.25 30.156 1 86.12 397 VAL B O 1
ATOM 7590 N N . VAL B 1 398 ? -5.699 51.219 31.578 1 84.75 398 VAL B N 1
ATOM 7591 C CA . VAL B 1 398 ? -5.941 49.969 32.281 1 84.75 398 VAL B CA 1
ATOM 7592 C C . VAL B 1 398 ? -6.668 49 31.344 1 84.75 398 VAL B C 1
ATOM 7594 O O . VAL B 1 398 ? -6.375 47.812 31.344 1 84.75 398 VAL B O 1
ATOM 7597 N N . ALA B 1 399 ? -7.555 49.5 30.578 1 85.5 399 ALA B N 1
ATOM 7598 C CA . ALA B 1 399 ? -8.266 48.656 29.625 1 85.5 399 ALA B CA 1
ATOM 7599 C C . ALA B 1 399 ? -7.316 48.094 28.562 1 85.5 399 ALA B C 1
ATOM 7601 O O . ALA B 1 399 ? -7.406 46.938 28.172 1 85.5 399 ALA B O 1
ATOM 7602 N N . VAL B 1 400 ? -6.461 48.938 28.078 1 88.5 400 VAL B N 1
ATOM 7603 C CA . VAL B 1 400 ? -5.453 48.531 27.094 1 88.5 400 VAL B CA 1
ATOM 7604 C C . VAL B 1 400 ? -4.543 47.469 27.703 1 88.5 400 VAL B C 1
ATOM 7606 O O . VAL B 1 400 ? -4.223 46.469 27.047 1 88.5 400 VAL B O 1
ATOM 7609 N N . GLN B 1 401 ? -4.188 47.719 28.875 1 86.88 401 GLN B N 1
ATOM 7610 C CA . GLN B 1 401 ? -3.314 46.75 29.562 1 86.88 401 GLN B CA 1
ATOM 7611 C C . GLN B 1 401 ? -3.982 45.406 29.688 1 86.88 401 GLN B C 1
ATOM 7613 O O . GLN B 1 401 ? -3.326 44.375 29.547 1 86.88 401 GLN B O 1
ATOM 7618 N N . ARG B 1 402 ? -5.219 45.375 29.969 1 82.5 402 ARG B N 1
ATOM 7619 C CA . ARG B 1 402 ? -5.961 44.125 30.109 1 82.5 402 ARG B CA 1
ATOM 7620 C C . ARG B 1 402 ? -5.992 43.344 28.781 1 82.5 402 ARG B C 1
ATOM 7622 O O . ARG B 1 402 ? -5.855 42.125 28.766 1 82.5 402 ARG B O 1
ATOM 7629 N N . GLN B 1 403 ? -6.223 44.062 27.766 1 87.12 403 GLN B N 1
ATOM 7630 C CA . GLN B 1 403 ? -6.281 43.438 26.453 1 87.12 403 GLN B CA 1
ATOM 7631 C C . GLN B 1 403 ? -4.914 42.875 26.047 1 87.12 403 GLN B C 1
ATOM 7633 O O . GLN B 1 403 ? -4.82 41.812 25.438 1 87.12 403 GLN B O 1
ATOM 7638 N N . VAL B 1 404 ? -3.928 43.562 26.297 1 88.94 404 VAL B N 1
ATOM 7639 C CA . VAL B 1 404 ? -2.57 43.156 25.969 1 88.94 404 VAL B CA 1
ATOM 7640 C C . VAL B 1 404 ? -2.209 41.906 26.766 1 88.94 404 VAL B C 1
ATOM 7642 O O . VAL B 1 404 ? -1.55 41 26.25 1 88.94 404 VAL B O 1
ATOM 7645 N N . SER B 1 405 ? -2.607 41.938 28 1 85.5 405 SER B N 1
ATOM 7646 C CA . SER B 1 405 ? -2.363 40.75 28.828 1 85.5 405 SER B CA 1
ATOM 7647 C C . SER B 1 405 ? -3.068 39.531 28.266 1 85.5 405 SER B C 1
ATOM 7649 O O . SER B 1 405 ? -2.516 38.406 28.297 1 85.5 405 SER B O 1
ATOM 7651 N N . ARG B 1 406 ? -4.223 39.719 27.797 1 82.69 406 ARG B N 1
ATOM 7652 C CA . ARG B 1 406 ? -4.965 38.625 27.172 1 82.69 406 ARG B CA 1
ATOM 7653 C C . ARG B 1 406 ? -4.262 38.125 25.922 1 82.69 406 ARG B C 1
ATOM 7655 O O . ARG B 1 406 ? -4.121 36.938 25.719 1 82.69 406 ARG B O 1
ATOM 7662 N N . LEU B 1 407 ? -3.85 39 25.094 1 87.56 407 LEU B N 1
ATOM 7663 C CA . LEU B 1 407 ? -3.127 38.625 23.875 1 87.56 407 LEU B CA 1
ATOM 7664 C C . LEU B 1 407 ? -1.837 37.875 24.203 1 87.56 407 LEU B C 1
ATOM 7666 O O . LEU B 1 407 ? -1.481 36.906 23.531 1 87.56 407 LEU B O 1
ATOM 7670 N N . SER B 1 408 ? -1.2 38.406 25.203 1 86.19 408 SER B N 1
ATOM 7671 C CA . SER B 1 408 ? 0.05 37.781 25.625 1 86.19 408 SER B CA 1
ATOM 7672 C C . SER B 1 408 ? -0.173 36.344 26.094 1 86.19 408 SER B C 1
ATOM 7674 O O . SER B 1 408 ? 0.658 35.469 25.844 1 86.19 408 SER B O 1
ATOM 7676 N N . SER B 1 409 ? -1.229 36.156 26.766 1 81.19 409 SER B N 1
ATOM 7677 C CA . SER B 1 409 ? -1.557 34.812 27.234 1 81.19 409 SER B CA 1
ATOM 7678 C C . SER B 1 409 ? -1.832 33.875 26.062 1 81.19 409 SER B C 1
ATOM 7680 O O . SER B 1 409 ? -1.399 32.75 26.062 1 81.19 409 SER B O 1
ATOM 7682 N N . LEU B 1 410 ? -2.545 34.344 25.094 1 83.25 410 LEU B N 1
ATOM 7683 C CA . LEU B 1 410 ? -2.873 33.531 23.922 1 83.25 410 LEU B CA 1
ATOM 7684 C C . LEU B 1 410 ? -1.616 33.188 23.141 1 83.25 410 LEU B C 1
ATOM 7686 O O . LEU B 1 410 ? -1.443 32.031 22.703 1 83.25 410 LEU B O 1
ATOM 7690 N N . VAL B 1 411 ? -0.79 34.094 22.938 1 85.62 411 VAL B N 1
ATOM 7691 C CA . VAL B 1 411 ? 0.438 33.875 22.172 1 85.62 411 VAL B CA 1
ATOM 7692 C C . VAL B 1 411 ? 1.352 32.938 22.938 1 85.62 411 VAL B C 1
ATOM 7694 O O . VAL B 1 411 ? 2.021 32.094 22.328 1 85.62 411 VAL B O 1
ATOM 7697 N N . ARG B 1 412 ? 1.403 33.094 24.203 1 79.56 412 ARG B N 1
ATOM 7698 C CA . ARG B 1 412 ? 2.184 32.188 25.016 1 79.56 412 ARG B CA 1
ATOM 7699 C C . ARG B 1 412 ? 1.68 30.75 24.859 1 79.56 412 ARG B C 1
ATOM 7701 O O . ARG B 1 412 ? 2.473 29.812 24.828 1 79.56 412 ARG B O 1
ATOM 7708 N N . GLU B 1 413 ? 0.402 30.625 24.844 1 77.62 413 GLU B N 1
ATOM 7709 C CA . GLU B 1 413 ? -0.181 29.312 24.609 1 77.62 413 GLU B CA 1
ATOM 7710 C C . GLU B 1 413 ? 0.248 28.75 23.266 1 77.62 413 GLU B C 1
ATOM 7712 O O . GLU B 1 413 ? 0.544 27.547 23.156 1 77.62 413 GLU B O 1
ATOM 7717 N N . LEU B 1 414 ? 0.233 29.547 22.328 1 80.56 414 LEU B N 1
ATOM 7718 C CA . LEU B 1 414 ? 0.664 29.125 21 1 80.56 414 LEU B CA 1
ATOM 7719 C C . LEU B 1 414 ? 2.121 28.672 21.016 1 80.56 414 LEU B C 1
ATOM 7721 O O . LEU B 1 414 ? 2.477 27.672 20.391 1 80.56 414 LEU B O 1
ATOM 7725 N N . LEU B 1 415 ? 2.943 29.453 21.703 1 77.81 415 LEU B N 1
ATOM 7726 C CA . LEU B 1 415 ? 4.363 29.141 21.828 1 77.81 415 LEU B CA 1
ATOM 7727 C C . LEU B 1 415 ? 4.566 27.812 22.547 1 77.81 415 LEU B C 1
ATOM 7729 O O . LEU B 1 415 ? 5.438 27.016 22.172 1 77.81 415 LEU B O 1
ATOM 7733 N N . ASP B 1 416 ? 3.791 27.641 23.5 1 76.31 416 ASP B N 1
ATOM 7734 C CA . ASP B 1 416 ? 3.893 26.391 24.25 1 76.31 416 ASP B CA 1
ATOM 7735 C C . ASP B 1 416 ? 3.545 25.188 23.375 1 76.31 416 ASP B C 1
ATOM 7737 O O . ASP B 1 416 ? 4.215 24.156 23.453 1 76.31 416 ASP B O 1
ATOM 7741 N N . VAL B 1 417 ? 2.576 25.328 22.641 1 76.75 417 VAL B N 1
ATOM 7742 C CA . VAL B 1 417 ? 2.172 24.266 21.734 1 76.75 417 VAL B CA 1
ATOM 7743 C C . VAL B 1 417 ? 3.303 23.969 20.75 1 76.75 417 VAL B C 1
ATOM 7745 O O . VAL B 1 417 ? 3.615 22.797 20.5 1 76.75 417 VAL B O 1
ATOM 7748 N N . SER B 1 418 ? 3.773 25 20.219 1 75.06 418 SER B N 1
ATOM 7749 C CA . SER B 1 418 ? 4.855 24.828 19.25 1 75.06 418 SER B CA 1
ATOM 7750 C C . SER B 1 418 ? 6.055 24.125 19.875 1 75.06 418 SER B C 1
ATOM 7752 O O . SER B 1 418 ? 6.648 23.25 19.25 1 75.06 418 SER B O 1
ATOM 7754 N N . ARG B 1 419 ? 6.359 24.469 21.062 1 75.25 419 ARG B N 1
ATOM 7755 C CA . ARG B 1 419 ? 7.504 23.891 21.75 1 75.25 419 ARG B CA 1
ATOM 7756 C C . ARG B 1 419 ? 7.254 22.422 22.078 1 75.25 419 ARG B C 1
ATOM 7758 O O . ARG B 1 419 ? 8.148 21.594 21.922 1 75.25 419 ARG B O 1
ATOM 7765 N N . ILE B 1 420 ? 6.125 22.141 22.547 1 74.75 420 ILE B N 1
ATOM 7766 C CA . ILE B 1 420 ? 5.762 20.781 22.922 1 74.75 420 ILE B CA 1
ATOM 7767 C C . ILE B 1 420 ? 5.746 19.891 21.672 1 74.75 420 ILE B C 1
ATOM 7769 O O . ILE B 1 420 ? 6.277 18.781 21.688 1 74.75 420 ILE B O 1
ATOM 7773 N N . THR B 1 421 ? 5.207 20.406 20.625 1 73.38 421 THR B N 1
ATOM 7774 C CA . THR B 1 421 ? 5.074 19.609 19.406 1 73.38 421 THR B CA 1
ATOM 7775 C C . THR B 1 421 ? 6.438 19.375 18.766 1 73.38 421 THR B C 1
ATOM 7777 O O . THR B 1 421 ? 6.648 18.344 18.109 1 73.38 421 THR B O 1
ATOM 7780 N N . ALA B 1 422 ? 7.316 20.297 18.984 1 67.81 422 ALA B N 1
ATOM 7781 C CA . ALA B 1 422 ? 8.672 20.156 18.453 1 67.81 422 ALA B CA 1
ATOM 7782 C C . ALA B 1 422 ? 9.523 19.266 19.359 1 67.81 422 ALA B C 1
ATOM 7784 O O . ALA B 1 422 ? 10.703 19.047 19.094 1 67.81 422 ALA B O 1
ATOM 7785 N N . GLY B 1 423 ? 8.852 18.656 20.344 1 69.12 423 GLY B N 1
ATOM 7786 C CA . GLY B 1 423 ? 9.586 17.812 21.281 1 69.12 423 GLY B CA 1
ATOM 7787 C C . GLY B 1 423 ? 10.547 18.594 22.156 1 69.12 423 GLY B C 1
ATOM 7788 O O . GLY B 1 423 ? 11.516 18.031 22.672 1 69.12 423 GLY B O 1
ATOM 7789 N N . ARG B 1 424 ? 10.328 19.797 22.281 1 66.94 424 ARG B N 1
ATOM 7790 C CA . ARG B 1 424 ? 11.289 20.656 22.953 1 66.94 424 ARG B CA 1
ATOM 7791 C C . ARG B 1 424 ? 10.789 21.047 24.328 1 66.94 424 ARG B C 1
ATOM 7793 O O . ARG B 1 424 ? 11.203 22.078 24.875 1 66.94 424 ARG B O 1
ATOM 7800 N N . LEU B 1 425 ? 9.844 20.219 24.812 1 76.56 425 LEU B N 1
ATOM 7801 C CA . LEU B 1 425 ? 9.461 20.516 26.188 1 76.56 425 LEU B CA 1
ATOM 7802 C C . LEU B 1 425 ? 10.578 20.156 27.156 1 76.56 425 LEU B C 1
ATOM 7804 O O . LEU B 1 425 ? 10.836 18.984 27.391 1 76.56 425 LEU B O 1
ATOM 7808 N N . ARG B 1 426 ? 11.508 21.078 27.359 1 78.5 426 ARG B N 1
ATOM 7809 C CA . ARG B 1 426 ? 12.586 20.875 28.312 1 78.5 426 ARG B CA 1
ATOM 7810 C C . ARG B 1 426 ? 12.125 21.188 29.734 1 78.5 426 ARG B C 1
ATOM 7812 O O . ARG B 1 426 ? 11.555 22.234 29.984 1 78.5 426 ARG B O 1
ATOM 7819 N N . LEU B 1 427 ? 12.234 20.141 30.625 1 84.75 427 LEU B N 1
ATOM 7820 C CA . LEU B 1 427 ? 11.836 20.312 32.031 1 84.75 427 LEU B CA 1
ATOM 7821 C C . LEU B 1 427 ? 13.039 20.672 32.875 1 84.75 427 LEU B C 1
ATOM 7823 O O . LEU B 1 427 ? 14.078 20.031 32.812 1 84.75 427 LEU B O 1
ATOM 7827 N N . GLU B 1 428 ? 12.992 21.828 33.438 1 88.19 428 GLU B N 1
ATOM 7828 C CA . GLU B 1 428 ? 13.953 22.188 34.469 1 88.19 428 GLU B CA 1
ATOM 7829 C C . GLU B 1 428 ? 13.422 21.828 35.875 1 88.19 428 GLU B C 1
ATOM 7831 O O . GLU B 1 428 ? 12.766 22.641 36.5 1 88.19 428 GLU B O 1
ATOM 7836 N N . ARG B 1 429 ? 13.906 20.656 36.406 1 91.5 429 ARG B N 1
ATOM 7837 C CA . ARG B 1 429 ? 13.328 20.109 37.625 1 91.5 429 ARG B CA 1
ATOM 7838 C C . ARG B 1 429 ? 14.016 20.688 38.844 1 91.5 429 ARG B C 1
ATOM 7840 O O . ARG B 1 429 ? 15.219 20.953 38.844 1 91.5 429 ARG B O 1
ATOM 7847 N N . GLU B 1 430 ? 13.258 21 39.75 1 93.25 430 GLU B N 1
ATOM 7848 C CA . GLU B 1 430 ? 13.734 21.453 41.062 1 93.25 430 GLU B CA 1
ATOM 7849 C C . GLU B 1 430 ? 12.867 20.906 42.188 1 93.25 430 GLU B C 1
ATOM 7851 O O . GLU B 1 430 ? 11.773 20.406 41.938 1 93.25 430 GLU B O 1
ATOM 7856 N N . ASP B 1 431 ? 13.469 20.891 43.375 1 93.75 431 ASP B N 1
ATOM 7857 C CA . ASP B 1 431 ? 12.672 20.531 44.562 1 93.75 431 ASP B CA 1
ATOM 7858 C C . ASP B 1 431 ? 11.594 21.578 44.812 1 93.75 431 ASP B C 1
ATOM 7860 O O . ASP B 1 431 ? 11.875 22.781 44.875 1 93.75 431 ASP B O 1
ATOM 7864 N N . LEU B 1 432 ? 10.398 21.031 44.781 1 92.81 432 LEU B N 1
ATOM 7865 C CA . LEU B 1 432 ? 9.289 21.969 44.875 1 92.81 432 LEU B CA 1
ATOM 7866 C C . LEU B 1 432 ? 8.172 21.406 45.75 1 92.81 432 LEU B C 1
ATOM 7868 O O . LEU B 1 432 ? 7.961 20.203 45.812 1 92.81 432 LEU B O 1
ATOM 7872 N N . ASP B 1 433 ? 7.59 22.328 46.562 1 95.31 433 ASP B N 1
ATOM 7873 C CA . ASP B 1 433 ? 6.375 22 47.281 1 95.31 433 ASP B CA 1
ATOM 7874 C C . ASP B 1 433 ? 5.129 22.422 46.531 1 95.31 433 ASP B C 1
ATOM 7876 O O . ASP B 1 433 ? 4.844 23.625 46.438 1 95.31 433 ASP B O 1
ATOM 7880 N N . LEU B 1 434 ? 4.359 21.391 46.094 1 96.25 434 LEU B N 1
ATOM 7881 C CA . LEU B 1 434 ? 3.191 21.672 45.25 1 96.25 434 LEU B CA 1
ATOM 7882 C C . LEU B 1 434 ? 2.143 22.453 46.031 1 96.25 434 LEU B C 1
ATOM 7884 O O . LEU B 1 434 ? 1.438 23.281 45.469 1 96.25 434 LEU B O 1
ATOM 7888 N N . ALA B 1 435 ? 1.99 22.172 47.281 1 96.38 435 ALA B N 1
ATOM 7889 C CA . ALA B 1 435 ? 1.041 22.906 48.125 1 96.38 435 ALA B CA 1
ATOM 7890 C C . ALA B 1 435 ? 1.421 24.375 48.219 1 96.38 435 ALA B C 1
ATOM 7892 O O . ALA B 1 435 ? 0.563 25.25 48.094 1 96.38 435 ALA B O 1
ATOM 7893 N N . ALA B 1 436 ? 2.693 24.609 48.438 1 95.75 436 ALA B N 1
ATOM 7894 C CA . ALA B 1 436 ? 3.186 25.969 48.531 1 95.75 436 ALA B CA 1
ATOM 7895 C C . ALA B 1 436 ? 2.996 26.719 47.188 1 95.75 436 ALA B C 1
ATOM 7897 O O . ALA B 1 436 ? 2.607 27.891 47.188 1 95.75 436 ALA B O 1
ATOM 7898 N N . LEU B 1 437 ? 3.285 26.016 46.188 1 95.69 437 LEU B N 1
ATOM 7899 C CA . LEU B 1 437 ? 3.125 26.625 44.844 1 95.69 437 LEU B CA 1
ATOM 7900 C C . LEU B 1 437 ? 1.664 26.984 44.594 1 95.69 437 LEU B C 1
ATOM 7902 O O . LEU B 1 437 ? 1.369 28.047 44.062 1 95.69 437 LEU B O 1
ATOM 7906 N N . THR B 1 438 ? 0.745 26.141 44.969 1 96.69 438 THR B N 1
ATOM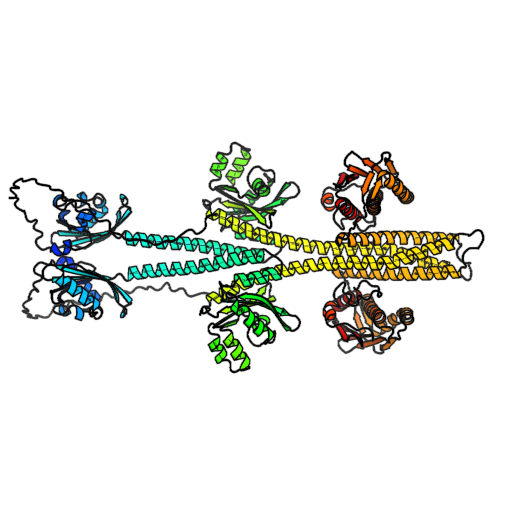 7907 C CA . THR B 1 438 ? -0.68 26.359 44.75 1 96.69 438 THR B CA 1
ATOM 7908 C C . THR B 1 438 ? -1.16 27.578 45.562 1 96.69 438 THR B C 1
ATOM 7910 O O . THR B 1 438 ? -1.943 28.391 45.062 1 96.69 438 THR B O 1
ATOM 7913 N N . ARG B 1 439 ? -0.684 27.703 46.75 1 95.44 439 ARG B N 1
ATOM 7914 C CA . ARG B 1 439 ? -1.041 28.828 47.594 1 95.44 439 ARG B CA 1
ATOM 7915 C C . ARG B 1 439 ? -0.538 30.141 47 1 95.44 439 ARG B C 1
ATOM 7917 O O . ARG B 1 439 ? -1.152 31.188 47.219 1 95.44 439 ARG B O 1
ATOM 7924 N N . GLU B 1 440 ? 0.528 29.984 46.312 1 93.56 440 GLU B N 1
ATOM 7925 C CA . GLU B 1 440 ? 1.112 31.172 45.688 1 93.56 440 GLU B CA 1
ATOM 7926 C C . GLU B 1 440 ? 0.346 31.562 44.406 1 93.56 440 GLU B C 1
ATOM 7928 O O . GLU B 1 440 ? 0.206 32.75 44.125 1 93.56 440 GLU B O 1
ATOM 7933 N N . VAL B 1 441 ? -0.174 30.594 43.719 1 92.94 441 VAL B N 1
ATOM 7934 C CA . VAL B 1 441 ? -0.739 30.828 42.406 1 92.94 441 VAL B CA 1
ATOM 7935 C C . VAL B 1 441 ? -2.213 31.203 42.531 1 92.94 441 VAL B C 1
ATOM 7937 O O . VAL B 1 441 ? -2.705 32.062 41.781 1 92.94 441 VAL B O 1
ATOM 7940 N N . VAL B 1 442 ? -2.982 30.672 43.375 1 93.44 442 VAL B N 1
ATOM 7941 C CA . VAL B 1 442 ? -4.434 30.797 43.469 1 93.44 442 VAL B CA 1
ATOM 7942 C C . VAL B 1 442 ? -4.824 32.25 43.688 1 93.44 442 VAL B C 1
ATOM 7944 O O . VAL B 1 442 ? -5.75 32.75 43.031 1 93.44 442 VAL B O 1
ATOM 7947 N N . PRO B 1 443 ? -4.047 33.031 44.5 1 90.94 443 PRO B N 1
ATOM 7948 C CA . PRO B 1 443 ? -4.43 34.438 44.719 1 90.94 443 PRO B CA 1
ATOM 7949 C C . PRO B 1 443 ? -4.336 35.281 43.469 1 90.94 443 PRO B C 1
ATOM 7951 O O . PRO B 1 443 ? -4.988 36.312 43.344 1 90.94 443 PRO B O 1
ATOM 7954 N N . ARG B 1 444 ? -3.59 34.781 42.562 1 86.06 444 ARG B N 1
ATOM 7955 C CA . ARG B 1 444 ? -3.434 35.531 41.312 1 86.06 444 ARG B CA 1
ATOM 7956 C C . ARG B 1 444 ? -4.73 35.531 40.531 1 86.06 444 ARG B C 1
ATOM 7958 O O . ARG B 1 444 ? -4.902 36.344 39.625 1 86.06 444 ARG B O 1
ATOM 7965 N N . PHE B 1 445 ? -5.684 34.75 40.906 1 89.88 445 PHE B N 1
ATOM 7966 C CA . PHE B 1 445 ? -6.926 34.625 40.156 1 89.88 445 PHE B CA 1
ATOM 7967 C C . PHE B 1 445 ? -8.078 35.312 40.875 1 89.88 445 PHE B C 1
ATOM 7969 O O . PHE B 1 445 ? -9.242 35.125 40.5 1 89.88 445 PHE B O 1
ATOM 7976 N N . THR B 1 446 ? -7.785 36.094 41.781 1 89.06 446 THR B N 1
ATOM 7977 C CA . THR B 1 446 ? -8.805 36.75 42.625 1 89.06 446 THR B CA 1
ATOM 7978 C C . THR B 1 446 ? -9.734 37.594 41.75 1 89.06 446 THR B C 1
ATOM 7980 O O . THR B 1 446 ? -10.953 37.562 41.938 1 89.06 446 THR B O 1
ATOM 7983 N N . GLU B 1 447 ? -9.117 38.344 40.906 1 82.56 447 GLU B N 1
ATOM 7984 C CA . GLU B 1 447 ? -9.914 39.219 40.062 1 82.56 447 GLU B CA 1
ATOM 7985 C C . GLU B 1 447 ? -10.812 38.438 39.094 1 82.56 447 GLU B C 1
ATOM 7987 O O . GLU B 1 447 ? -11.977 38.781 38.906 1 82.56 447 GLU B O 1
ATOM 7992 N N . ASP B 1 448 ? -10.25 37.438 38.625 1 84.94 448 ASP B N 1
ATOM 7993 C CA . ASP B 1 448 ? -11.016 36.594 37.719 1 84.94 448 ASP B CA 1
ATOM 7994 C C . ASP B 1 448 ? -12.156 35.906 38.438 1 84.94 448 ASP B C 1
ATOM 7996 O O . ASP B 1 448 ? -13.258 35.781 37.906 1 84.94 448 ASP B O 1
ATOM 8000 N N . LEU B 1 449 ? -11.914 35.438 39.594 1 90.56 449 LEU B N 1
ATOM 8001 C CA . LEU B 1 449 ? -12.914 34.781 40.438 1 90.56 449 LEU B CA 1
ATOM 8002 C C . LEU B 1 449 ? -14.039 35.75 40.781 1 90.56 449 LEU B C 1
ATOM 8004 O O . LEU B 1 449 ? -15.211 35.375 40.75 1 90.56 449 LEU B O 1
ATOM 8008 N N . ALA B 1 450 ? -13.625 36.938 41.031 1 89.38 450 ALA B N 1
ATOM 8009 C CA . ALA B 1 450 ? -14.609 37.969 41.406 1 89.38 450 ALA B CA 1
ATOM 8010 C C . ALA B 1 450 ? -15.5 38.281 40.188 1 89.38 450 ALA B C 1
ATOM 8012 O O . ALA B 1 450 ? -16.719 38.406 40.344 1 89.38 450 ALA B O 1
ATOM 8013 N N . ARG B 1 451 ? -14.883 38.375 39.156 1 83.81 451 ARG B N 1
ATOM 8014 C CA . ARG B 1 451 ? -15.617 38.719 37.938 1 83.81 451 ARG B CA 1
ATOM 8015 C C . ARG B 1 451 ? -16.594 37.594 37.562 1 83.81 451 ARG B C 1
ATOM 8017 O O . ARG B 1 451 ? -17.688 37.875 37.094 1 83.81 451 ARG B O 1
ATOM 8024 N N . ALA B 1 452 ? -16.219 36.438 37.812 1 87.44 452 ALA B N 1
ATOM 8025 C CA . ALA B 1 452 ? -17.047 35.281 37.469 1 87.44 452 ALA B CA 1
ATOM 8026 C C . ALA B 1 452 ? -18.047 34.969 38.594 1 87.44 452 ALA B C 1
ATOM 8028 O O . ALA B 1 452 ? -18.969 34.156 38.406 1 87.44 452 ALA B O 1
ATOM 8029 N N . GLY B 1 453 ? -17.844 35.625 39.656 1 88.81 453 GLY B N 1
ATOM 8030 C CA . GLY B 1 453 ? -18.734 35.406 40.781 1 88.81 453 GLY B CA 1
ATOM 8031 C C . GLY B 1 453 ? -18.531 34.062 41.406 1 88.81 453 GLY B C 1
ATOM 8032 O O . GLY B 1 453 ? -19.5 33.438 41.844 1 88.81 453 GLY B O 1
ATOM 8033 N N . CYS B 1 454 ? -17.359 33.594 41.406 1 91.5 454 CYS B N 1
ATOM 8034 C CA . CYS B 1 454 ? -17.062 32.25 41.875 1 91.5 454 CYS B CA 1
ATOM 8035 C C . CYS B 1 454 ? -16.281 32.312 43.188 1 91.5 454 CYS B C 1
ATOM 8037 O O . CYS B 1 454 ? -15.352 33.125 43.344 1 91.5 454 CYS B O 1
ATOM 8039 N N . ALA B 1 455 ? -16.75 31.531 44.125 1 93.69 455 ALA B N 1
ATOM 8040 C CA . ALA B 1 455 ? -15.953 31.359 45.344 1 93.69 455 ALA B CA 1
ATOM 8041 C C . ALA B 1 455 ? -14.961 30.203 45.188 1 93.69 455 ALA B C 1
ATOM 8043 O O . ALA B 1 455 ? -15.25 29.219 44.5 1 93.69 455 ALA B O 1
ATOM 8044 N N . LEU B 1 456 ? -13.766 30.359 45.75 1 95.69 456 LEU B N 1
ATOM 8045 C CA . LEU B 1 456 ? -12.758 29.312 45.688 1 95.69 456 LEU B CA 1
ATOM 8046 C C . LEU B 1 456 ? -12.375 28.812 47.062 1 95.69 456 LEU B C 1
ATOM 8048 O O . LEU B 1 456 ? -12.117 29.625 47.969 1 95.69 456 LEU B O 1
ATOM 8052 N N . HIS B 1 457 ? -12.508 27.562 47.281 1 95.81 457 HIS B N 1
ATOM 8053 C CA . HIS B 1 457 ? -12.062 26.922 48.5 1 95.81 457 HIS B CA 1
ATOM 8054 C C . HIS B 1 457 ? -10.75 26.172 48.281 1 95.81 457 HIS B C 1
ATOM 8056 O O . HIS B 1 457 ? -10.672 25.266 47.469 1 95.81 457 HIS B O 1
ATOM 8062 N N . LEU B 1 458 ? -9.711 26.547 49 1 96.31 458 LEU B N 1
ATOM 8063 C CA . LEU B 1 458 ? -8.391 25.953 48.844 1 96.31 458 LEU B CA 1
ATOM 8064 C C . LEU B 1 458 ? -8.039 25.094 50.062 1 96.31 458 LEU B C 1
ATOM 8066 O O . LEU B 1 458 ? -8.094 25.578 51.188 1 96.31 458 LEU B O 1
ATOM 8070 N N . GLU B 1 459 ? -7.812 23.859 49.844 1 95.75 459 GLU B N 1
ATOM 8071 C CA . GLU B 1 459 ? -7.277 22.938 50.844 1 95.75 459 GLU B CA 1
ATOM 8072 C C . GLU B 1 459 ? -5.875 22.469 50.469 1 95.75 459 GLU B C 1
ATOM 8074 O O . GLU B 1 459 ? -5.715 21.484 49.75 1 95.75 459 GLU B O 1
ATOM 8079 N N . ALA B 1 460 ? -4.836 23.156 51 1 93.25 460 ALA B N 1
ATOM 8080 C CA . ALA B 1 460 ? -3.439 22.828 50.719 1 93.25 460 ALA B CA 1
ATOM 8081 C C . ALA B 1 460 ? -2.598 22.906 51.969 1 93.25 460 ALA B C 1
ATOM 8083 O O . ALA B 1 460 ? -1.547 23.547 52 1 93.25 460 ALA B O 1
ATOM 8084 N N . GLY B 1 461 ? -3.035 22.281 53 1 84.31 461 GLY B N 1
ATOM 8085 C CA . GLY B 1 461 ? -2.402 22.406 54.281 1 84.31 461 GLY B CA 1
ATOM 8086 C C . GLY B 1 461 ? -1.143 21.578 54.438 1 84.31 461 GLY B C 1
ATOM 8087 O O . GLY B 1 461 ? -0.17 22 55.062 1 84.31 461 GLY B O 1
ATOM 8088 N N . GLY B 1 462 ? -1.102 20.359 53.906 1 86.38 462 GLY B N 1
ATOM 8089 C CA . GLY B 1 462 ? 0.051 19.484 54.031 1 86.38 462 GLY B CA 1
ATOM 8090 C C . GLY B 1 462 ? 1.085 19.688 52.938 1 86.38 462 GLY B C 1
ATOM 8091 O O . GLY B 1 462 ? 0.768 20.219 51.875 1 86.38 462 GLY B O 1
ATOM 8092 N N . ALA B 1 463 ? 2.4 19.438 53.375 1 88.25 463 ALA B N 1
ATOM 8093 C CA . ALA B 1 463 ? 3.473 19.531 52.375 1 88.25 463 ALA B CA 1
ATOM 8094 C C . ALA B 1 463 ? 3.361 18.438 51.312 1 88.25 463 ALA B C 1
ATOM 8096 O O . ALA B 1 463 ? 3.035 17.297 51.656 1 88.25 463 ALA B O 1
ATOM 8097 N N . ALA B 1 464 ? 3.395 18.766 50.094 1 93.69 464 ALA B N 1
ATOM 8098 C CA . ALA B 1 464 ? 3.469 17.844 48.969 1 93.69 464 ALA B CA 1
ATOM 8099 C C . ALA B 1 464 ? 4.73 18.094 48.125 1 93.69 464 ALA B C 1
ATOM 8101 O O . ALA B 1 464 ? 4.668 18.688 47.062 1 93.69 464 ALA B O 1
ATOM 8102 N N . THR B 1 465 ? 5.855 17.578 48.656 1 93.56 465 THR B N 1
ATOM 8103 C CA . THR B 1 465 ? 7.152 17.906 48.062 1 93.56 465 THR B CA 1
ATOM 8104 C C . THR B 1 465 ? 7.535 16.875 47.031 1 93.56 465 THR B C 1
ATOM 8106 O O . THR B 1 465 ? 7.113 15.711 47.094 1 93.56 465 THR B O 1
ATOM 8109 N N . GLY B 1 466 ? 8.172 17.297 46 1 93.38 466 GLY B N 1
ATOM 8110 C CA . GLY B 1 466 ? 8.688 16.469 44.938 1 93.38 466 GLY B CA 1
ATOM 8111 C C . GLY B 1 466 ? 9.695 17.188 44.062 1 93.38 466 GLY B C 1
ATOM 8112 O O . GLY B 1 466 ? 10.125 18.297 44.375 1 93.38 466 GLY B O 1
ATOM 8113 N N . HIS B 1 467 ? 10.18 16.453 42.938 1 93.5 467 HIS B N 1
ATOM 8114 C CA . HIS B 1 467 ? 11.148 16.984 42 1 93.5 467 HIS B CA 1
ATOM 8115 C C . HIS B 1 467 ? 10.516 17.219 40.625 1 93.5 467 HIS B C 1
ATOM 8117 O O . HIS B 1 467 ? 10.445 16.312 39.812 1 93.5 467 HIS B O 1
ATOM 8123 N N . TRP B 1 468 ? 10.031 18.469 40.5 1 94.62 468 TRP B N 1
ATOM 8124 C CA . TRP B 1 468 ? 9.289 18.797 39.281 1 94.62 468 TRP B CA 1
ATOM 8125 C C . TRP B 1 468 ? 9.711 20.156 38.719 1 94.62 468 TRP B C 1
ATOM 8127 O O . TRP B 1 468 ? 10.648 20.766 39.219 1 94.62 468 TRP B O 1
ATOM 8137 N N . ASP B 1 469 ? 9.188 20.562 37.562 1 92.81 469 ASP B N 1
ATOM 8138 C CA . ASP B 1 469 ? 9.43 21.875 36.969 1 92.81 469 ASP B CA 1
ATOM 8139 C C . ASP B 1 469 ? 8.414 22.906 37.469 1 92.81 469 ASP B C 1
ATOM 8141 O O . ASP B 1 469 ? 7.219 22.797 37.188 1 92.81 469 ASP B O 1
ATOM 8145 N N . ARG B 1 470 ? 8.875 23.922 38.094 1 92.81 470 ARG B N 1
ATOM 8146 C CA . ARG B 1 470 ? 8.023 24.922 38.75 1 92.81 470 ARG B CA 1
ATOM 8147 C C . ARG B 1 470 ? 7.184 25.672 37.719 1 92.81 470 ARG B C 1
ATOM 8149 O O . ARG B 1 470 ? 5.973 25.812 37.875 1 92.81 470 ARG B O 1
ATOM 8156 N N . LEU B 1 471 ? 7.824 26.078 36.688 1 87.81 471 LEU B N 1
ATOM 8157 C CA . LEU B 1 471 ? 7.148 26.891 35.656 1 87.81 471 LEU B CA 1
ATOM 8158 C C . LEU B 1 471 ? 6.055 26.078 34.969 1 87.81 471 LEU B C 1
ATOM 8160 O O . LEU B 1 471 ? 4.977 26.609 34.688 1 87.81 471 LEU B O 1
ATOM 8164 N N . ARG B 1 472 ? 6.383 24.844 34.75 1 90 472 ARG B N 1
ATOM 8165 C CA . ARG B 1 472 ? 5.422 23.984 34.062 1 90 472 ARG B CA 1
ATOM 8166 C C . ARG B 1 472 ? 4.246 23.641 35 1 90 472 ARG B C 1
ATOM 8168 O O . ARG B 1 472 ? 3.104 23.578 34.531 1 90 472 ARG B O 1
ATOM 8175 N N . LEU B 1 473 ? 4.523 23.438 36.188 1 94.06 473 LEU B N 1
ATOM 8176 C CA . LEU B 1 473 ? 3.441 23.141 37.094 1 94.06 473 LEU B CA 1
ATOM 8177 C C . LEU B 1 473 ? 2.545 24.359 37.312 1 94.06 473 LEU B C 1
ATOM 8179 O O . LEU B 1 473 ? 1.335 24.219 37.5 1 94.06 473 LEU B O 1
ATOM 8183 N N . GLU B 1 474 ? 3.141 25.516 37.281 1 92.88 474 GLU B N 1
ATOM 8184 C CA . GLU B 1 474 ? 2.34 26.734 37.312 1 92.88 474 GLU B CA 1
ATOM 8185 C C . GLU B 1 474 ? 1.387 26.812 36.125 1 92.88 474 GLU B C 1
ATOM 8187 O O . GLU B 1 474 ? 0.24 27.234 36.25 1 92.88 474 GLU B O 1
ATOM 8192 N N . GLN B 1 475 ? 1.905 26.406 35.062 1 89 475 GLN B N 1
ATOM 8193 C CA . GLN B 1 475 ? 1.086 26.391 33.844 1 89 475 GLN B CA 1
ATOM 8194 C C . GLN B 1 475 ? -0.084 25.422 34 1 89 475 GLN B C 1
ATOM 8196 O O . GLN B 1 475 ? -1.198 25.719 33.562 1 89 475 GLN B O 1
ATOM 8201 N N . VAL B 1 476 ? 0.206 24.266 34.562 1 94.12 476 VAL B N 1
ATOM 8202 C CA . VAL B 1 476 ? -0.833 23.266 34.812 1 94.12 476 VAL B CA 1
ATOM 8203 C C . VAL B 1 476 ? -1.927 23.859 35.688 1 94.12 476 VAL B C 1
ATOM 8205 O O . VAL B 1 476 ? -3.113 23.766 35.375 1 94.12 476 VAL B O 1
ATOM 8208 N N . LEU B 1 477 ? -1.51 24.5 36.719 1 94.94 477 LEU B N 1
ATOM 8209 C CA . LEU B 1 477 ? -2.439 25.109 37.688 1 94.94 477 LEU B CA 1
ATOM 8210 C C . LEU B 1 477 ? -3.268 26.203 37 1 94.94 477 LEU B C 1
ATOM 8212 O O . LEU B 1 477 ? -4.484 26.266 37.188 1 94.94 477 LEU B O 1
ATOM 8216 N N . GLN B 1 478 ? -2.627 26.984 36.219 1 90.5 478 GLN B N 1
ATOM 8217 C CA . GLN B 1 478 ? -3.301 28.078 35.531 1 90.5 478 GLN B CA 1
ATOM 8218 C C . GLN B 1 478 ? -4.355 27.562 34.562 1 90.5 478 GLN B C 1
ATOM 8220 O O . GLN B 1 478 ? -5.465 28.094 34.5 1 90.5 478 GLN B O 1
ATOM 8225 N N . ASN B 1 479 ? -4.016 26.547 33.906 1 90.25 479 ASN B N 1
ATOM 8226 C CA . ASN B 1 479 ? -4.938 26 32.906 1 90.25 479 ASN B CA 1
ATOM 8227 C C . ASN B 1 479 ? -6.156 25.359 33.594 1 90.25 479 ASN B C 1
ATOM 8229 O O . ASN B 1 479 ? -7.289 25.562 33.125 1 90.25 479 ASN B O 1
ATOM 8233 N N . LEU B 1 480 ? -5.879 24.625 34.625 1 94.62 480 LEU B N 1
ATOM 8234 C CA . LEU B 1 480 ? -6.973 23.938 35.312 1 94.62 480 LEU B CA 1
ATOM 8235 C C . LEU B 1 480 ? -7.895 24.938 36 1 94.62 480 LEU B C 1
ATOM 8237 O O . LEU B 1 480 ? -9.117 24.797 35.938 1 94.62 480 LEU B O 1
ATOM 8241 N N . LEU B 1 481 ? -7.32 25.938 36.594 1 93.5 481 LEU B N 1
ATOM 8242 C CA . LEU B 1 481 ? -8.109 26.953 37.281 1 93.5 481 LEU B CA 1
ATOM 8243 C C . LEU B 1 481 ? -8.906 27.797 36.281 1 93.5 481 LEU B C 1
ATOM 8245 O O . LEU B 1 481 ? -10.078 28.094 36.531 1 93.5 481 LEU B O 1
ATOM 8249 N N . SER B 1 482 ? -8.203 28.219 35.219 1 88.56 482 SER B N 1
ATOM 8250 C CA . SER B 1 482 ? -8.891 28.984 34.188 1 88.56 482 SER B CA 1
ATOM 8251 C C . SER B 1 482 ? -10.078 28.219 33.625 1 88.56 482 SER B C 1
ATOM 8253 O O . SER B 1 482 ? -11.133 28.797 33.375 1 88.56 482 SER B O 1
ATOM 8255 N N . ASN B 1 483 ? -9.914 26.953 33.5 1 88.81 483 ASN B N 1
ATOM 8256 C CA . ASN B 1 483 ? -10.984 26.094 33 1 88.81 483 ASN B CA 1
ATOM 8257 C C . ASN B 1 483 ? -12.148 26.016 34 1 88.81 483 ASN B C 1
ATOM 8259 O O . ASN B 1 483 ? -13.305 26.094 33.594 1 88.81 483 ASN B O 1
ATOM 8263 N N . ALA B 1 484 ? -11.797 25.844 35.219 1 92.62 484 ALA B N 1
ATOM 8264 C CA . ALA B 1 484 ? -12.82 25.734 36.25 1 92.62 484 ALA B CA 1
ATOM 8265 C C . ALA B 1 484 ? -13.625 27.031 36.344 1 92.62 484 ALA B C 1
ATOM 8267 O O . ALA B 1 484 ? -14.844 26.984 36.562 1 92.62 484 ALA B O 1
ATOM 8268 N N . ILE B 1 485 ? -12.961 28.141 36.188 1 90.62 485 ILE B N 1
ATOM 8269 C CA . ILE B 1 485 ? -13.625 29.438 36.25 1 90.62 485 ILE B CA 1
ATOM 8270 C C . ILE B 1 485 ? -14.523 29.625 35.031 1 90.62 485 ILE B C 1
ATOM 8272 O O . ILE B 1 485 ? -15.672 30.062 35.188 1 90.62 485 ILE B O 1
ATOM 8276 N N . LYS B 1 486 ? -13.945 29.297 33.906 1 85.81 486 LYS B N 1
ATOM 8277 C CA . LYS B 1 486 ? -14.641 29.5 32.656 1 85.81 486 LYS B CA 1
ATOM 8278 C C . LYS B 1 486 ? -15.891 28.641 32.562 1 85.81 486 LYS B C 1
ATOM 8280 O O . LYS B 1 486 ? -16.938 29.094 32.094 1 85.81 486 LYS B O 1
ATOM 8285 N N . TYR B 1 487 ? -15.805 27.391 33.031 1 87.5 487 TYR B N 1
ATOM 8286 C CA . TYR B 1 487 ? -16.891 26.453 32.812 1 87.5 487 TYR B CA 1
ATOM 8287 C C . TYR B 1 487 ? -17.672 26.203 34.094 1 87.5 487 TYR B C 1
ATOM 8289 O O . TYR B 1 487 ? -18.641 25.453 34.094 1 87.5 487 TYR B O 1
ATOM 8297 N N . GLY B 1 488 ? -17.297 26.812 35.188 1 87.62 488 GLY B N 1
ATOM 8298 C CA . GLY B 1 488 ? -17.859 26.609 36.5 1 87.62 488 GLY B CA 1
ATOM 8299 C C . GLY B 1 488 ? -19.188 27.312 36.688 1 87.62 488 GLY B C 1
ATOM 8300 O O . GLY B 1 488 ? -19.906 27.031 37.656 1 87.62 488 GLY B O 1
ATOM 8301 N N . ARG B 1 489 ? -19.609 28.203 35.812 1 80.94 489 ARG B N 1
ATOM 8302 C CA . ARG B 1 489 ? -20.891 28.891 35.844 1 80.94 489 ARG B CA 1
ATOM 8303 C C . ARG B 1 489 ? -21.062 29.703 37.125 1 80.94 489 ARG B C 1
ATOM 8305 O O . ARG B 1 489 ? -22.141 29.672 37.719 1 80.94 489 ARG B O 1
ATOM 8312 N N . GLY B 1 490 ? -20.094 30.203 37.594 1 88 490 GLY B N 1
ATOM 8313 C CA . GLY B 1 490 ? -20.188 31.031 38.781 1 88 490 GLY B CA 1
ATOM 8314 C C . GLY B 1 490 ? -20.359 30.25 40.062 1 88 490 GLY B C 1
ATOM 8315 O O . GLY B 1 490 ? -20.594 30.812 41.125 1 88 490 GLY B O 1
ATOM 8316 N N . ARG B 1 491 ? -20.297 29 40.031 1 92.94 491 ARG B N 1
ATOM 8317 C CA . ARG B 1 491 ? -20.406 28.141 41.188 1 92.94 491 ARG B CA 1
ATOM 8318 C C . ARG B 1 491 ? -19.047 27.969 41.875 1 92.94 491 ARG B C 1
ATOM 8320 O O . ARG B 1 491 ? -18.016 28.297 41.281 1 92.94 491 ARG B O 1
ATOM 8327 N N . PRO B 1 492 ? -19.141 27.578 43.094 1 94.25 492 PRO B N 1
ATOM 8328 C CA . PRO B 1 492 ? -17.891 27.469 43.844 1 94.25 492 PRO B CA 1
ATOM 8329 C C . PRO B 1 492 ? -16.922 26.453 43.25 1 94.25 492 PRO B C 1
ATOM 8331 O O . PRO B 1 492 ? -17.359 25.422 42.719 1 94.25 492 PRO B O 1
ATOM 8334 N N . ILE B 1 493 ? -15.648 26.719 43.312 1 96.56 493 ILE B N 1
ATOM 8335 C CA . ILE B 1 493 ? -14.555 25.859 42.875 1 96.56 493 ILE B CA 1
ATOM 8336 C C . ILE B 1 493 ? -13.758 25.359 44.062 1 96.56 493 ILE B C 1
ATOM 8338 O O . ILE B 1 493 ? -13.516 26.094 45 1 96.56 493 ILE B O 1
ATOM 8342 N N . GLU B 1 494 ? -13.453 24.125 44.031 1 97 494 GLU B N 1
ATOM 8343 C CA . GLU B 1 494 ? -12.648 23.516 45.094 1 97 494 GLU B CA 1
ATOM 8344 C C . GLU B 1 494 ? -11.281 23.094 44.562 1 97 494 GLU B C 1
ATOM 8346 O O . GLU B 1 494 ? -11.195 22.406 43.562 1 97 494 GLU B O 1
ATOM 8351 N N . VAL B 1 495 ? -10.195 23.547 45.219 1 97.31 495 VAL B N 1
ATOM 8352 C CA . VAL B 1 495 ? -8.836 23.125 44.906 1 97.31 495 VAL B CA 1
ATOM 8353 C C . VAL B 1 495 ? -8.227 22.406 46.094 1 97.31 495 VAL B C 1
ATOM 8355 O O . VAL B 1 495 ? -8.227 22.922 47.219 1 97.31 495 VAL B O 1
ATOM 8358 N N . ARG B 1 496 ? -7.754 21.219 45.844 1 97.12 496 ARG B N 1
ATOM 8359 C CA . ARG B 1 496 ? -7.152 20.406 46.906 1 97.12 496 ARG B CA 1
ATOM 8360 C C . ARG B 1 496 ? -5.77 19.906 46.469 1 97.12 496 ARG B C 1
ATOM 8362 O O . ARG B 1 496 ? -5.566 19.531 45.312 1 97.12 496 ARG B O 1
ATOM 8369 N N . VAL B 1 497 ? -4.824 20.031 47.375 1 97.19 497 VAL B N 1
ATOM 8370 C CA . VAL B 1 497 ? -3.496 19.453 47.156 1 97.19 497 VAL B CA 1
ATOM 8371 C C . VAL B 1 497 ? -3.178 18.484 48.312 1 97.19 497 VAL B C 1
ATOM 8373 O O . VAL B 1 497 ? -3.428 18.766 49.469 1 97.19 497 VAL B O 1
ATOM 8376 N N . GLY B 1 498 ? -2.795 17.344 47.938 1 93.44 498 GLY B N 1
ATOM 8377 C CA . GLY B 1 498 ? -2.391 16.344 48.906 1 93.44 498 GLY B CA 1
ATOM 8378 C C . GLY B 1 498 ? -1.253 15.461 48.406 1 93.44 498 GLY B C 1
ATOM 8379 O O . GLY B 1 498 ? -0.772 15.641 47.281 1 93.44 498 GLY B O 1
ATOM 8380 N N . ALA B 1 499 ? -0.657 14.672 49.344 1 93 499 ALA B N 1
ATOM 8381 C CA . ALA B 1 499 ? 0.419 13.766 48.969 1 93 499 ALA B CA 1
ATOM 8382 C C . ALA B 1 499 ? 0.37 12.484 49.781 1 93 499 ALA B C 1
ATOM 8384 O O . ALA B 1 499 ? -0.057 12.492 50.938 1 93 499 ALA B O 1
ATOM 8385 N N . ASP B 1 500 ? 0.558 11.531 49.094 1 88.81 500 ASP B N 1
ATOM 8386 C CA . ASP B 1 500 ? 0.845 10.289 49.812 1 88.81 500 ASP B CA 1
ATOM 8387 C C . ASP B 1 500 ? 2.328 9.938 49.719 1 88.81 500 ASP B C 1
ATOM 8389 O O . ASP B 1 500 ? 3.166 10.812 49.5 1 88.81 500 ASP B O 1
ATOM 8393 N N . ALA B 1 501 ? 2.707 8.672 50.094 1 86.75 501 ALA B N 1
ATOM 8394 C CA . ALA B 1 501 ? 4.109 8.266 50.156 1 86.75 501 ALA B CA 1
ATOM 8395 C C . ALA B 1 501 ? 4.746 8.289 48.781 1 86.75 501 ALA B C 1
ATOM 8397 O O . ALA B 1 501 ? 5.941 8.555 48.625 1 86.75 501 ALA B O 1
ATOM 8398 N N . SER B 1 502 ? 3.969 8.148 47.75 1 90.94 502 SER B N 1
ATOM 8399 C CA . SER B 1 502 ? 4.57 7.934 46.438 1 90.94 502 SER B CA 1
ATOM 8400 C C . SER B 1 502 ? 4.18 9.031 45.469 1 90.94 502 SER B C 1
ATOM 8402 O O . SER B 1 502 ? 4.875 9.266 44.469 1 90.94 502 SER B O 1
ATOM 8404 N N . ARG B 1 503 ? 3.055 9.664 45.75 1 94.44 503 ARG B N 1
ATOM 8405 C CA . ARG B 1 503 ? 2.555 10.586 44.719 1 94.44 503 ARG B CA 1
ATOM 8406 C C . ARG B 1 503 ? 2.012 11.859 45.375 1 94.44 503 ARG B C 1
ATOM 8408 O O . ARG B 1 503 ? 1.519 11.828 46.5 1 94.44 503 ARG B O 1
ATOM 8415 N N . ALA B 1 504 ? 2.18 12.969 44.719 1 95.56 504 ALA B N 1
ATOM 8416 C CA . ALA B 1 504 ? 1.484 14.219 45 1 95.56 504 ALA B CA 1
ATOM 8417 C C . ALA B 1 504 ? 0.245 14.375 44.125 1 95.56 504 ALA B C 1
ATOM 8419 O O . ALA B 1 504 ? 0.261 14.016 42.938 1 95.56 504 ALA B O 1
ATOM 8420 N N . CYS B 1 505 ? -0.823 14.844 44.719 1 96.19 505 CYS B N 1
ATOM 8421 C CA . CYS B 1 505 ? -2.088 14.945 44 1 96.19 505 CYS B CA 1
ATOM 8422 C C . CYS B 1 505 ? -2.631 16.359 44.031 1 96.19 505 CYS B C 1
ATOM 8424 O O . CYS B 1 505 ? -2.646 17 45.094 1 96.19 505 CYS B O 1
ATOM 8426 N N . LEU B 1 506 ? -2.982 16.891 42.875 1 96.69 506 LEU B N 1
ATOM 8427 C CA . LEU B 1 506 ? -3.682 18.172 42.688 1 96.69 506 LEU B CA 1
ATOM 8428 C C . LEU B 1 506 ? -5.066 17.953 42.094 1 96.69 506 LEU B C 1
ATOM 8430 O O . LEU B 1 506 ? -5.203 17.312 41.062 1 96.69 506 LEU B O 1
ATOM 8434 N N . SER B 1 507 ? -6.086 18.406 42.812 1 97.38 507 SER B N 1
ATOM 8435 C CA . SER B 1 507 ? -7.453 18.25 42.344 1 97.38 507 SER B CA 1
ATOM 8436 C C . SER B 1 507 ? -8.148 19.609 42.219 1 97.38 507 SER B C 1
ATOM 8438 O O . SER B 1 507 ? -8.062 20.453 43.094 1 97.38 507 SER B O 1
ATOM 8440 N N . VAL B 1 508 ? -8.734 19.891 41.062 1 97.19 508 VAL B N 1
ATOM 8441 C CA . VAL B 1 508 ? -9.555 21.062 40.812 1 97.19 508 VAL B CA 1
ATOM 8442 C C . VAL B 1 508 ? -10.969 20.641 40.438 1 97.19 508 VAL B C 1
ATOM 8444 O O . VAL B 1 508 ? -11.18 19.984 39.406 1 97.19 508 VAL B O 1
ATOM 8447 N N . LYS B 1 509 ? -11.891 21 41.25 1 96.62 509 LYS B N 1
ATOM 8448 C CA . LYS B 1 509 ? -13.281 20.609 41.062 1 96.62 509 LYS B CA 1
ATOM 8449 C C . LYS B 1 509 ? -14.172 21.812 40.781 1 96.62 509 LYS B C 1
ATOM 8451 O O . LYS B 1 509 ? -14.18 22.766 41.562 1 96.62 509 LYS B O 1
ATOM 8456 N N . ASP B 1 510 ? -14.82 21.781 39.688 1 93.62 510 ASP B N 1
ATOM 8457 C CA . ASP B 1 510 ? -15.836 22.797 39.375 1 93.62 510 ASP B CA 1
ATOM 8458 C C . ASP B 1 510 ? -17.234 22.188 39.438 1 93.62 510 ASP B C 1
ATOM 8460 O O . ASP B 1 510 ? -17.391 20.969 39.469 1 93.62 510 ASP B O 1
ATOM 8464 N N . GLN B 1 511 ? -18.219 22.984 39.594 1 93.62 511 GLN B N 1
ATOM 8465 C CA . GLN B 1 511 ? -19.609 22.547 39.594 1 93.62 511 GLN B CA 1
ATOM 8466 C C . GLN B 1 511 ? -20.375 23.109 38.406 1 93.62 511 GLN B C 1
ATOM 8468 O O . GLN B 1 511 ? -21.516 23.562 38.562 1 93.62 511 GLN B O 1
ATOM 8473 N N . GLY B 1 512 ? -19.672 23.188 37.375 1 90.5 512 GLY B N 1
ATOM 8474 C CA . GLY B 1 512 ? -20.234 23.844 36.219 1 90.5 512 GLY B CA 1
ATOM 8475 C C . GLY B 1 512 ? -20.938 22.891 35.25 1 90.5 512 GLY B C 1
ATOM 8476 O O . GLY B 1 512 ? -21.734 22.047 35.688 1 90.5 512 GLY B O 1
ATOM 8477 N N . VAL B 1 513 ? -20.766 22.984 33.906 1 87.44 513 VAL B N 1
ATOM 8478 C CA . VAL B 1 513 ? -21.547 22.391 32.844 1 87.44 513 VAL B CA 1
ATOM 8479 C C . VAL B 1 513 ? -21.219 20.906 32.719 1 87.44 513 VAL B C 1
ATOM 8481 O O . VAL B 1 513 ? -22.062 20.109 32.281 1 87.44 513 VAL B O 1
ATOM 8484 N N . GLY B 1 514 ? -20.078 20.516 33.188 1 88.88 514 GLY B N 1
ATOM 8485 C CA . GLY B 1 514 ? -19.672 19.141 33.062 1 88.88 514 GLY B CA 1
ATOM 8486 C C . GLY B 1 514 ? -19.297 18.781 31.625 1 88.88 514 GLY B C 1
ATOM 8487 O O . GLY B 1 514 ? -19.328 19.625 30.734 1 88.88 514 GLY B O 1
ATOM 8488 N N . ILE B 1 515 ? -18.797 17.484 31.375 1 87.31 515 ILE B N 1
ATOM 8489 C CA . ILE B 1 515 ? -18.312 17.016 30.078 1 87.31 515 ILE B CA 1
ATOM 8490 C C . ILE B 1 515 ? -19.141 15.82 29.625 1 87.31 515 ILE B C 1
ATOM 8492 O O . ILE B 1 515 ? -19.281 14.836 30.344 1 87.31 515 ILE B O 1
ATOM 8496 N N . PRO B 1 516 ? -19.672 15.898 28.453 1 84.56 516 PRO B N 1
ATOM 8497 C CA . PRO B 1 516 ? -20.406 14.742 27.922 1 84.56 516 PRO B CA 1
ATOM 8498 C C . PRO B 1 516 ? -19.516 13.547 27.641 1 84.56 516 PRO B C 1
ATOM 8500 O O . PRO B 1 516 ? -18.328 13.711 27.328 1 84.56 516 PRO B O 1
ATOM 8503 N N . PRO B 1 517 ? -20.094 12.43 27.703 1 78 517 PRO B N 1
ATOM 8504 C CA . PRO B 1 517 ? -19.297 11.203 27.531 1 78 517 PRO B CA 1
ATOM 8505 C C . PRO B 1 517 ? -18.609 11.148 26.172 1 78 517 PRO B C 1
ATOM 8507 O O . PRO B 1 517 ? -17.469 10.68 26.062 1 78 517 PRO B O 1
ATOM 8510 N N . GLU B 1 518 ? -19.188 11.648 25.141 1 73.69 518 GLU B N 1
ATOM 8511 C CA . GLU B 1 518 ? -18.625 11.602 23.797 1 73.69 518 GLU B CA 1
ATOM 8512 C C . GLU B 1 518 ? -17.375 12.469 23.703 1 73.69 518 GLU B C 1
ATOM 8514 O O . GLU B 1 518 ? -16.484 12.195 22.891 1 73.69 518 GLU B O 1
ATOM 8519 N N . GLY B 1 519 ? -17.281 13.477 24.484 1 75.25 519 GLY B N 1
ATOM 8520 C CA . GLY B 1 519 ? -16.188 14.43 24.422 1 75.25 519 GLY B CA 1
ATOM 8521 C C . GLY B 1 519 ? -15 14.039 25.281 1 75.25 519 GLY B C 1
ATOM 8522 O O . GLY B 1 519 ? -13.898 14.562 25.109 1 75.25 519 GLY B O 1
ATOM 8523 N N . ARG B 1 520 ? -15.18 13 26.062 1 76.56 520 ARG B N 1
ATOM 8524 C CA . ARG B 1 520 ? -14.156 12.648 27.047 1 76.56 520 ARG B CA 1
ATOM 8525 C C . ARG B 1 520 ? -12.922 12.07 26.375 1 76.56 520 ARG B C 1
ATOM 8527 O O . ARG B 1 520 ? -11.789 12.352 26.781 1 76.56 520 ARG B O 1
ATOM 8534 N N . ALA B 1 521 ? -13.266 11.375 25.344 1 72.31 521 ALA B N 1
ATOM 8535 C CA . ALA B 1 521 ? -12.156 10.719 24.656 1 72.31 521 ALA B CA 1
ATOM 8536 C C . ALA B 1 521 ? -11.273 11.734 23.953 1 72.31 521 ALA B C 1
ATOM 8538 O O . ALA B 1 521 ? -10.07 11.508 23.766 1 72.31 521 ALA B O 1
ATOM 8539 N N . ARG B 1 522 ? -11.773 12.859 23.656 1 76.81 522 ARG B N 1
ATOM 8540 C CA . ARG B 1 522 ? -11.047 13.852 22.859 1 76.81 522 ARG B CA 1
ATOM 8541 C C . ARG B 1 522 ? -10.648 15.055 23.703 1 76.81 522 ARG B C 1
ATOM 8543 O O . ARG B 1 522 ? -10.047 16 23.203 1 76.81 522 ARG B O 1
ATOM 8550 N N . LEU B 1 523 ? -10.93 14.914 24.953 1 82.88 523 LEU B N 1
ATOM 8551 C CA . LEU B 1 523 ? -10.789 16.031 25.875 1 82.88 523 LEU B CA 1
ATOM 8552 C C . LEU B 1 523 ? -9.352 16.547 25.891 1 82.88 523 LEU B C 1
ATOM 8554 O O . LEU B 1 523 ? -9.117 17.75 25.953 1 82.88 523 LEU B O 1
ATOM 8558 N N . PHE B 1 524 ? -8.422 15.578 25.734 1 84.5 524 PHE B N 1
ATOM 8559 C CA . PHE B 1 524 ? -7.02 15.961 25.875 1 84.5 524 PHE B CA 1
ATOM 8560 C C . PHE B 1 524 ? -6.344 16.062 24.516 1 84.5 524 PHE B C 1
ATOM 8562 O O . PHE B 1 524 ? -5.117 16.156 24.438 1 84.5 524 PHE B O 1
ATOM 8569 N N . GLN B 1 525 ? -7.164 16.062 23.594 1 78.38 525 GLN B N 1
ATOM 8570 C CA . GLN B 1 525 ? -6.617 16.234 22.25 1 78.38 525 GLN B CA 1
ATOM 8571 C C . GLN B 1 525 ? -6.488 17.703 21.891 1 78.38 525 GLN B C 1
ATOM 8573 O O . GLN B 1 525 ? -7.164 18.547 22.469 1 78.38 525 GLN B O 1
ATOM 8578 N N . ARG B 1 526 ? -5.582 17.922 20.969 1 75.88 526 ARG B N 1
ATOM 8579 C CA . ARG B 1 526 ? -5.336 19.297 20.516 1 75.88 526 ARG B CA 1
ATOM 8580 C C . ARG B 1 526 ? -6.574 19.891 19.844 1 75.88 526 ARG B C 1
ATOM 8582 O O . ARG B 1 526 ? -7.266 19.203 19.094 1 75.88 526 ARG B O 1
ATOM 8589 N N . PHE B 1 527 ? -6.887 21.031 20.25 1 68.38 527 PHE B N 1
ATOM 8590 C CA . PHE B 1 527 ? -7.855 21.875 19.547 1 68.38 527 PHE B CA 1
ATOM 8591 C C . PHE B 1 527 ? -9.281 21.406 19.844 1 68.38 527 PHE B C 1
ATOM 8593 O O . PHE B 1 527 ? -10.188 21.625 19.047 1 68.38 527 PHE B O 1
ATOM 8600 N N . GLU B 1 528 ? -9.398 20.562 20.891 1 70.44 528 GLU B N 1
ATOM 8601 C CA . GLU B 1 528 ? -10.727 20.094 21.25 1 70.44 528 GLU B CA 1
ATOM 8602 C C . GLU B 1 528 ? -11.438 21.078 22.172 1 70.44 528 GLU B C 1
ATOM 8604 O O . GLU B 1 528 ? -10.875 21.5 23.188 1 70.44 528 GLU B O 1
ATOM 8609 N N . ARG B 1 529 ? -12.492 21.609 21.594 1 68.25 529 ARG B N 1
ATOM 8610 C CA . ARG B 1 529 ? -13.352 22.469 22.406 1 68.25 529 ARG B CA 1
ATOM 8611 C C . ARG B 1 529 ? -14.773 21.922 22.469 1 68.25 529 ARG B C 1
ATOM 8613 O O . ARG B 1 529 ? -15.383 21.641 21.422 1 68.25 529 ARG B O 1
ATOM 8620 N N . LEU B 1 530 ? -15.195 21.203 23.5 1 61.25 530 LEU B N 1
ATOM 8621 C CA . LEU B 1 530 ? -16.5 20.562 23.625 1 61.25 530 LEU B CA 1
ATOM 8622 C C . LEU B 1 530 ? -17.625 21.578 23.594 1 61.25 530 LEU B C 1
ATOM 8624 O O . LEU B 1 530 ? -18.734 21.281 23.125 1 61.25 530 LEU B O 1
ATOM 8628 N N . ALA B 1 531 ? -17.656 22.641 24.297 1 54.19 531 ALA B N 1
ATOM 8629 C CA . ALA B 1 531 ? -18.797 23.547 24.359 1 54.19 531 ALA B CA 1
ATOM 8630 C C . ALA B 1 531 ? -18.688 24.625 23.281 1 54.19 531 ALA B C 1
ATOM 8632 O O . ALA B 1 531 ? -17.672 25.297 23.156 1 54.19 531 ALA B O 1
ATOM 8633 N N . SER B 1 532 ? -19.156 24.234 22.109 1 49.34 532 SER B N 1
ATOM 8634 C CA . SER B 1 532 ? -19.375 25.25 21.078 1 49.34 532 SER B CA 1
ATOM 8635 C C . SER B 1 532 ? -19.922 26.531 21.656 1 49.34 532 SER B C 1
ATOM 8637 O O . SER B 1 532 ? -20.234 27.484 20.922 1 49.34 532 SER B O 1
ATOM 8639 N N . GLU B 1 533 ? -20.469 26.469 22.766 1 44.81 533 GLU B N 1
ATOM 8640 C CA . GLU B 1 533 ? -21.188 27.703 23.047 1 44.81 533 GLU B CA 1
ATOM 8641 C C . GLU B 1 533 ? -20.297 28.922 22.875 1 44.81 533 GLU B C 1
ATOM 8643 O O . GLU B 1 533 ? -19.125 28.891 23.266 1 44.81 533 GLU B O 1
ATOM 8648 N N . ARG B 1 534 ? -20.797 29.797 22.078 1 46.47 534 ARG B N 1
ATOM 8649 C CA . ARG B 1 534 ? -20.406 31.062 21.469 1 46.47 534 ARG B CA 1
ATOM 8650 C C . ARG B 1 534 ? -19.312 31.75 22.266 1 46.47 534 ARG B C 1
ATOM 8652 O O . ARG B 1 534 ? -18.531 32.531 21.719 1 46.47 534 ARG B O 1
ATOM 8659 N N . HIS B 1 535 ? -19.469 31.812 23.75 1 49.53 535 HIS B N 1
ATOM 8660 C CA . HIS B 1 535 ? -18.938 33.031 24.359 1 49.53 535 HIS B CA 1
ATOM 8661 C C . HIS B 1 535 ? -17.641 32.75 25.094 1 49.53 535 HIS B C 1
ATOM 8663 O O . HIS B 1 535 ? -17.094 33.625 25.781 1 49.53 535 HIS B O 1
ATOM 8669 N N . TYR B 1 536 ? -17.219 31.297 25.062 1 53.38 536 TYR B N 1
ATOM 8670 C CA . TYR B 1 536 ? -16.047 31.266 25.922 1 53.38 536 TYR B CA 1
ATOM 8671 C C . TYR B 1 536 ? -14.758 31.312 25.109 1 53.38 536 TYR B C 1
ATOM 8673 O O . TYR B 1 536 ? -14.609 30.578 24.125 1 53.38 536 TYR B O 1
ATOM 8681 N N . GLY B 1 537 ? -13.969 32.281 25.094 1 62.62 537 GLY B N 1
ATOM 8682 C CA . GLY B 1 537 ? -12.727 32.562 24.391 1 62.62 537 GLY B CA 1
ATOM 8683 C C . GLY B 1 537 ? -11.625 31.562 24.703 1 62.62 537 GLY B C 1
ATOM 8684 O O . GLY B 1 537 ? -11.766 30.734 25.609 1 62.62 537 GLY B O 1
ATOM 8685 N N . GLY B 1 538 ? -10.703 31.172 23.906 1 72.19 538 GLY B N 1
ATOM 8686 C CA . GLY B 1 538 ? -9.508 30.359 24.094 1 72.19 538 GLY B CA 1
ATOM 8687 C C . GLY B 1 538 ? -9.156 29.516 22.875 1 72.19 538 GLY B C 1
ATOM 8688 O O . GLY B 1 538 ? -9.938 29.422 21.938 1 72.19 538 GLY B O 1
ATOM 8689 N N . LEU B 1 539 ? -7.949 28.891 22.984 1 73.75 539 LEU B N 1
ATOM 8690 C CA . LEU B 1 539 ? -7.422 28.172 21.828 1 73.75 539 LEU B CA 1
ATOM 8691 C C . LEU B 1 539 ? -7.699 26.672 21.953 1 73.75 539 LEU B C 1
ATOM 8693 O O . LEU B 1 539 ? -7.492 25.922 21.016 1 73.75 539 LEU B O 1
ATOM 8697 N N . GLY B 1 540 ? -8.32 26.25 23.156 1 76.25 540 GLY B N 1
ATOM 8698 C CA . GLY B 1 540 ? -8.586 24.828 23.359 1 76.25 540 GLY B CA 1
ATOM 8699 C C . GLY B 1 540 ? -7.32 24 23.5 1 76.25 540 GLY B C 1
ATOM 8700 O O . GLY B 1 540 ? -7.254 22.875 23 1 76.25 540 GLY B O 1
ATOM 8701 N N . LEU B 1 541 ? -6.336 24.578 23.984 1 83.56 541 LEU B N 1
ATOM 8702 C CA . LEU B 1 541 ? -5.051 23.891 24.094 1 83.56 541 LEU B CA 1
ATOM 8703 C C . LEU B 1 541 ? -4.715 23.609 25.562 1 83.56 541 LEU B C 1
ATOM 8705 O O . LEU B 1 541 ? -3.809 22.828 25.844 1 83.56 541 LEU B O 1
ATOM 8709 N N . GLY B 1 542 ? -5.512 24.219 26.453 1 85 542 GLY B N 1
ATOM 8710 C CA . GLY B 1 542 ? -5.172 24.188 27.875 1 85 542 GLY B CA 1
ATOM 8711 C C . GLY B 1 542 ? -5.008 22.766 28.406 1 85 542 GLY B C 1
ATOM 8712 O O . GLY B 1 542 ? -3.959 22.422 28.953 1 85 542 GLY B O 1
ATOM 8713 N N . LEU B 1 543 ? -6.027 21.953 28.141 1 88.81 543 LEU B N 1
ATOM 8714 C CA . LEU B 1 543 ? -6 20.609 28.703 1 88.81 543 LEU B CA 1
ATOM 8715 C C . LEU B 1 543 ? -4.977 19.734 27.984 1 88.81 543 LEU B C 1
ATOM 8717 O O . LEU B 1 543 ? -4.402 18.828 28.594 1 88.81 543 LEU B O 1
ATOM 8721 N N . TRP B 1 544 ? -4.832 19.922 26.766 1 87.25 544 TRP B N 1
ATOM 8722 C CA . TRP B 1 544 ? -3.793 19.203 26.031 1 87.25 544 TRP B CA 1
ATOM 8723 C C . TRP B 1 544 ? -2.412 19.531 26.594 1 87.25 544 TRP B C 1
ATOM 8725 O O . TRP B 1 544 ? -1.581 18.625 26.766 1 87.25 544 TRP B O 1
ATOM 8735 N N . ILE B 1 545 ? -2.184 20.828 26.828 1 86.94 545 ILE B N 1
ATOM 8736 C CA . ILE B 1 545 ? -0.914 21.266 27.406 1 86.94 545 ILE B CA 1
ATOM 8737 C C . ILE B 1 545 ? -0.711 20.609 28.766 1 86.94 545 ILE B C 1
ATOM 8739 O O . ILE B 1 545 ? 0.383 20.125 29.078 1 86.94 545 ILE B O 1
ATOM 8743 N N . VAL B 1 546 ? -1.775 20.594 29.547 1 92 546 VAL B N 1
ATOM 8744 C CA . VAL B 1 546 ? -1.707 19.984 30.875 1 92 546 VAL B CA 1
ATOM 8745 C C . VAL B 1 546 ? -1.292 18.516 30.734 1 92 546 VAL B C 1
ATOM 8747 O O . VAL B 1 546 ? -0.395 18.047 31.438 1 92 546 VAL B O 1
ATOM 8750 N N . LYS B 1 547 ? -1.911 17.844 29.875 1 92.12 547 LYS B N 1
ATOM 8751 C CA . LYS B 1 547 ? -1.617 16.438 29.672 1 92.12 547 LYS B CA 1
ATOM 8752 C C . LYS B 1 547 ? -0.162 16.234 29.25 1 92.12 547 LYS B C 1
ATOM 8754 O O . LYS B 1 547 ? 0.519 15.344 29.781 1 92.12 547 LYS B O 1
ATOM 8759 N N . GLN B 1 548 ? 0.299 17.047 28.328 1 89.38 548 GLN B N 1
ATOM 8760 C CA . GLN B 1 548 ? 1.674 16.938 27.844 1 89.38 548 GLN B CA 1
ATOM 8761 C C . GLN B 1 548 ? 2.668 17.156 28.984 1 89.38 548 GLN B C 1
ATOM 8763 O O . GLN B 1 548 ? 3.66 16.438 29.094 1 89.38 548 GLN B O 1
ATOM 8768 N N . ILE B 1 549 ? 2.416 18.141 29.766 1 90.06 549 ILE B N 1
ATOM 8769 C CA . ILE B 1 549 ? 3.303 18.484 30.875 1 90.06 549 ILE B CA 1
ATOM 8770 C C . ILE B 1 549 ? 3.297 17.375 31.906 1 90.06 549 ILE B C 1
ATOM 8772 O O . ILE B 1 549 ? 4.355 16.938 32.375 1 90.06 549 ILE B O 1
ATOM 8776 N N . VAL B 1 550 ? 2.15 16.891 32.25 1 94.19 550 VAL B N 1
ATOM 8777 C CA . VAL B 1 550 ? 2 15.844 33.25 1 94.19 550 VAL B CA 1
ATOM 8778 C C . VAL B 1 550 ? 2.678 14.562 32.781 1 94.19 550 VAL B C 1
ATOM 8780 O O . VAL B 1 550 ? 3.379 13.898 33.562 1 94.19 550 VAL B O 1
ATOM 8783 N N . ASP B 1 551 ? 2.447 14.258 31.531 1 90.94 551 ASP B N 1
ATOM 8784 C CA . ASP B 1 551 ? 3.1 13.086 30.953 1 90.94 551 ASP B CA 1
ATOM 8785 C C . ASP B 1 551 ? 4.621 13.219 31.031 1 90.94 551 ASP B C 1
ATOM 8787 O O . ASP B 1 551 ? 5.32 12.25 31.344 1 90.94 551 ASP B O 1
ATOM 8791 N N . ALA B 1 552 ? 5.109 14.359 30.672 1 88.12 552 ALA B N 1
ATOM 8792 C CA . ALA B 1 552 ? 6.551 14.609 30.672 1 88.12 552 ALA B CA 1
ATOM 8793 C C . ALA B 1 552 ? 7.125 14.453 32.094 1 88.12 552 ALA B C 1
ATOM 8795 O O . ALA B 1 552 ? 8.297 14.094 32.25 1 88.12 552 ALA B O 1
ATOM 8796 N N . MET B 1 553 ? 6.301 14.672 33 1 91.25 553 MET B N 1
ATOM 8797 C CA . MET B 1 553 ? 6.723 14.555 34.406 1 91.25 553 MET B CA 1
ATOM 8798 C C . MET B 1 553 ? 6.406 13.164 34.938 1 91.25 553 MET B C 1
ATOM 8800 O O . MET B 1 553 ? 6.438 12.953 36.156 1 91.25 553 MET B O 1
ATOM 8804 N N . GLU B 1 554 ? 5.984 12.25 34.031 1 91.38 554 GLU B N 1
ATOM 8805 C CA . GLU B 1 554 ? 5.68 10.852 34.344 1 91.38 554 GLU B CA 1
ATOM 8806 C C . GLU B 1 554 ? 4.496 10.75 35.281 1 91.38 554 GLU B C 1
ATOM 8808 O O . GLU B 1 554 ? 4.465 9.875 36.156 1 91.38 554 GLU B O 1
ATOM 8813 N N . GLY B 1 555 ? 3.68 11.766 35.312 1 94.25 555 GLY B N 1
ATOM 8814 C CA . GLY B 1 555 ? 2.457 11.758 36.094 1 94.25 555 GLY B CA 1
ATOM 8815 C C . GLY B 1 555 ? 1.249 11.281 35.312 1 94.25 555 GLY B C 1
ATOM 8816 O O . GLY B 1 555 ? 1.393 10.641 34.281 1 94.25 555 GLY B O 1
ATOM 8817 N N . ARG B 1 556 ? 0.062 11.406 35.969 1 95 556 ARG B N 1
ATOM 8818 C CA . ARG B 1 556 ? -1.197 11.055 35.344 1 95 556 ARG B CA 1
ATOM 8819 C C . ARG B 1 556 ? -2.268 12.109 35.625 1 95 556 ARG B C 1
ATOM 8821 O O . ARG B 1 556 ? -2.271 12.734 36.688 1 95 556 ARG B O 1
ATOM 8828 N N . ILE B 1 557 ? -3.086 12.352 34.594 1 94.75 557 ILE B N 1
ATOM 8829 C CA . ILE B 1 557 ? -4.227 13.242 34.75 1 94.75 557 ILE B CA 1
ATOM 8830 C C . ILE B 1 557 ? -5.527 12.461 34.594 1 94.75 557 ILE B C 1
ATOM 8832 O O . ILE B 1 557 ? -5.668 11.664 33.656 1 94.75 557 ILE B O 1
ATOM 8836 N N . LEU B 1 558 ? -6.418 12.578 35.531 1 93.81 558 LEU B N 1
ATOM 8837 C CA . LEU B 1 558 ? -7.727 11.938 35.531 1 93.81 558 LEU B CA 1
ATOM 8838 C C . LEU B 1 558 ? -8.844 12.969 35.5 1 93.81 558 LEU B C 1
ATOM 8840 O O . LEU B 1 558 ? -8.656 14.102 35.969 1 93.81 558 LEU B O 1
ATOM 8844 N N . VAL B 1 559 ? -9.953 12.547 34.906 1 93.25 559 VAL B N 1
ATOM 8845 C CA . VAL B 1 559 ? -11.102 13.445 34.844 1 93.25 559 VAL B CA 1
ATOM 8846 C C . VAL B 1 559 ? -12.359 12.695 35.281 1 93.25 559 VAL B C 1
ATOM 8848 O O . VAL B 1 559 ? -12.578 11.555 34.875 1 93.25 559 VAL B O 1
ATOM 8851 N N . GLU B 1 560 ? -13.016 13.211 36.25 1 92.69 560 GLU B N 1
ATOM 8852 C CA . GLU B 1 560 ? -14.352 12.781 36.656 1 92.69 560 GLU B CA 1
ATOM 8853 C C . GLU B 1 560 ? -15.391 13.867 36.375 1 92.69 560 GLU B C 1
ATOM 8855 O O . GLU B 1 560 ? -15.273 14.984 36.875 1 92.69 560 GLU B O 1
ATOM 8860 N N . SER B 1 561 ? -16.266 13.586 35.469 1 91.62 561 SER B N 1
ATOM 8861 C CA . SER B 1 561 ? -17.219 14.625 35.094 1 91.62 561 SER B CA 1
ATOM 8862 C C . SER B 1 561 ? -18.594 14.031 34.812 1 91.62 561 SER B C 1
ATOM 8864 O O . SER B 1 561 ? -18.703 12.922 34.281 1 91.62 561 SER B O 1
ATOM 8866 N N . VAL B 1 562 ? -19.641 14.641 35.281 1 89.19 562 VAL B N 1
ATOM 8867 C CA . VAL B 1 562 ? -21.031 14.352 34.969 1 89.19 562 VAL B CA 1
ATOM 8868 C C . VAL B 1 562 ? -21.688 15.578 34.344 1 89.19 562 VAL B C 1
ATOM 8870 O O . VAL B 1 562 ? -21.562 16.688 34.875 1 89.19 562 VAL B O 1
ATOM 8873 N N . PRO B 1 563 ? -22.328 15.352 33.188 1 89.06 563 PRO B N 1
ATOM 8874 C CA . PRO B 1 563 ? -22.969 16.516 32.562 1 89.06 563 PRO B CA 1
ATOM 8875 C C . PRO B 1 563 ? -23.922 17.25 33.5 1 89.06 563 PRO B C 1
ATOM 8877 O O . PRO B 1 563 ? -24.766 16.625 34.156 1 89.06 563 PRO B O 1
ATOM 8880 N N . GLY B 1 564 ? -23.719 18.5 33.625 1 89.06 564 GLY B N 1
ATOM 8881 C CA . GLY B 1 564 ? -24.578 19.344 34.469 1 89.06 564 GLY B CA 1
ATOM 8882 C C . GLY B 1 564 ? -24.141 19.422 35.906 1 89.06 564 GLY B C 1
ATOM 8883 O O . GLY B 1 564 ? -24.688 20.188 36.688 1 89.06 564 GLY B O 1
ATOM 8884 N N . GLN B 1 565 ? -23.188 18.641 36.344 1 91.75 565 GLN B N 1
ATOM 8885 C CA . GLN B 1 565 ? -22.766 18.609 37.75 1 91.75 565 GLN B CA 1
ATOM 8886 C C . GLN B 1 565 ? -21.312 19.094 37.875 1 91.75 565 GLN B C 1
ATOM 8888 O O . GLN B 1 565 ? -20.812 19.188 39 1 91.75 565 GLN B O 1
ATOM 8893 N N . GLY B 1 566 ? -20.766 19.406 36.844 1 92.88 566 GLY B N 1
ATOM 8894 C CA . GLY B 1 566 ? -19.406 19.922 36.906 1 92.88 566 GLY B CA 1
ATOM 8895 C C . GLY B 1 566 ? -18.359 18.859 36.625 1 92.88 566 GLY B C 1
ATOM 8896 O O . GLY B 1 566 ? -18.672 17.797 36.094 1 92.88 566 GLY B O 1
ATOM 8897 N N . SER B 1 567 ? -17.094 19.188 36.75 1 94.5 567 SER B N 1
ATOM 8898 C CA . SER B 1 567 ? -15.969 18.297 36.438 1 94.5 567 SER B CA 1
ATOM 8899 C C . SER B 1 567 ? -14.875 18.391 37.5 1 94.5 567 SER B C 1
ATOM 8901 O O . SER B 1 567 ? -14.688 19.453 38.094 1 94.5 567 SER B O 1
ATOM 8903 N N . THR B 1 568 ? -14.258 17.297 37.781 1 96.12 568 THR B N 1
ATOM 8904 C CA . THR B 1 568 ? -13.078 17.234 38.656 1 96.12 568 THR B CA 1
ATOM 8905 C C . THR B 1 568 ? -11.859 16.75 37.875 1 96.12 568 THR B C 1
ATOM 8907 O O . THR B 1 568 ? -11.867 15.648 37.312 1 9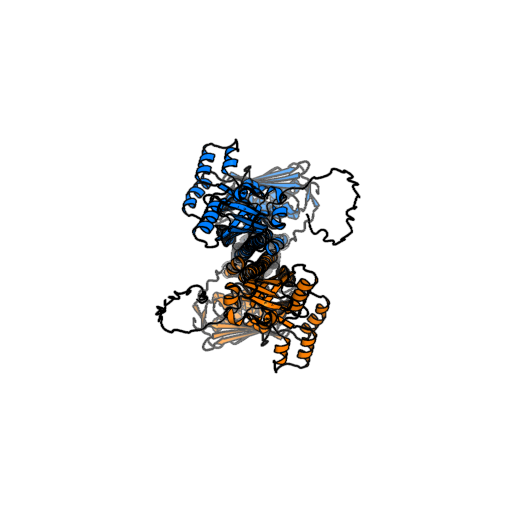6.12 568 THR B O 1
ATOM 8910 N N . PHE B 1 569 ? -10.867 17.609 37.781 1 96.69 569 PHE B N 1
ATOM 8911 C CA . PHE B 1 569 ? -9.594 17.219 37.188 1 96.69 569 PHE B CA 1
ATOM 8912 C C . PHE B 1 569 ? -8.57 16.891 38.281 1 96.69 569 PHE B C 1
ATOM 8914 O O . PHE B 1 569 ? -8.375 17.672 39.219 1 96.69 569 PHE B O 1
ATOM 8921 N N . ILE B 1 570 ? -7.984 15.766 38.188 1 96.94 570 ILE B N 1
ATOM 8922 C CA . ILE B 1 570 ? -7.023 15.305 39.188 1 96.94 570 ILE B CA 1
ATOM 8923 C C . ILE B 1 570 ? -5.672 15.047 38.5 1 96.94 570 ILE B C 1
ATOM 8925 O O . ILE B 1 570 ? -5.578 14.258 37.562 1 96.94 570 ILE B O 1
ATOM 8929 N N . VAL B 1 571 ? -4.633 15.695 38.969 1 97.19 571 VAL B N 1
ATOM 8930 C CA . VAL B 1 571 ? -3.268 15.484 38.5 1 97.19 571 VAL B CA 1
ATOM 8931 C C . VAL B 1 571 ? -2.457 14.758 39.562 1 97.19 571 VAL B C 1
ATOM 8933 O O . VAL B 1 571 ? -2.4 15.195 40.719 1 97.19 571 VAL B O 1
ATOM 8936 N N . GLU B 1 572 ? -1.86 13.672 39.188 1 96.62 572 GLU B N 1
ATOM 8937 C CA . GLU B 1 572 ? -0.99 12.891 40.094 1 96.62 572 GLU B CA 1
ATOM 8938 C C . GLU B 1 572 ? 0.457 12.93 39.594 1 96.62 572 GLU B C 1
ATOM 8940 O O . GLU B 1 572 ? 0.742 12.578 38.438 1 96.62 572 GLU B O 1
ATOM 8945 N N . LEU B 1 573 ? 1.369 13.336 40.438 1 95.81 573 LEU B N 1
ATOM 8946 C CA . LEU B 1 573 ? 2.785 13.43 40.094 1 95.81 573 LEU B CA 1
ATOM 8947 C C . LEU B 1 573 ? 3.625 12.555 41.031 1 95.81 573 LEU B C 1
ATOM 8949 O O . LEU B 1 573 ? 3.4 12.531 42.25 1 95.81 573 LEU B O 1
ATOM 8953 N N . PRO B 1 574 ? 4.609 11.883 40.438 1 94.25 574 PRO B N 1
ATOM 8954 C CA . PRO B 1 574 ? 5.492 11.094 41.312 1 94.25 574 PRO B CA 1
ATOM 8955 C C . PRO B 1 574 ? 6.41 11.961 42.188 1 94.25 574 PRO B C 1
ATOM 8957 O O . PRO B 1 574 ? 6.945 12.961 41.688 1 94.25 574 PRO B O 1
ATOM 8960 N N . ARG B 1 575 ? 6.547 11.773 43.531 1 88.69 575 ARG B N 1
ATOM 8961 C CA . ARG B 1 575 ? 7.363 12.555 44.438 1 88.69 575 ARG B CA 1
ATOM 8962 C C . ARG B 1 575 ? 8.844 12.203 44.281 1 88.69 575 ARG B C 1
ATOM 8964 O O . ARG B 1 575 ? 9.711 13.055 44.5 1 88.69 575 ARG B O 1
ATOM 8971 N N . HIS B 1 576 ? 9.211 10.984 44.094 1 72.69 576 HIS B N 1
ATOM 8972 C CA . HIS B 1 576 ? 10.609 10.578 43.906 1 72.69 576 HIS B CA 1
ATOM 8973 C C . HIS B 1 576 ? 10.891 10.156 42.469 1 72.69 576 HIS B C 1
ATOM 8975 O O . HIS B 1 576 ? 10 9.656 41.781 1 72.69 576 HIS B O 1
ATOM 8981 N N . PRO B 1 577 ? 11.953 10.812 41.781 1 55.94 577 PRO B N 1
ATOM 8982 C CA . PRO B 1 577 ? 12.219 10.219 40.469 1 55.94 577 PRO B CA 1
ATOM 8983 C C . PRO B 1 577 ? 12.023 8.703 40.469 1 55.94 577 PRO B C 1
ATOM 8985 O O . PRO B 1 577 ? 12.344 8.023 41.438 1 55.94 577 PRO B O 1
ATOM 8988 N N . ALA B 1 578 ? 11.133 8.203 39.625 1 42.47 578 ALA B N 1
ATOM 8989 C CA . ALA B 1 578 ? 11.219 6.746 39.531 1 42.47 578 ALA B CA 1
ATOM 8990 C C . ALA B 1 578 ? 12.672 6.289 39.406 1 42.47 578 ALA B C 1
ATOM 8992 O O . ALA B 1 578 ? 13.492 6.969 38.781 1 42.47 578 ALA B O 1
#

pLDDT: mean 83.48, std 18.88, range [17.06, 98.38]

Sequence (1156 aa):
MGAAEMLSGRYIALARSHTDRVDSLSTGQDPDGASHGGSDTSGLDTALLDQMPEAVVVCSLDAVCVHVNPSLERHLGRPRQELLGRRLWELHPEWTERSFQERFRQVVRTGESAEFERHAEPQDRWFVKRLFRVHERVVLFSRDISAEKKQEATLRALYDEMRRAQRHAAFLAQASEVLASSLEHDLILQRMAHLAVPILGDACSVDLPMPDGQVRRAAAAFSRQEMVAPAQDFQTRYPIRLEDAAGIGKVLRTGVTEFTPDFPAMLAAAQGGSSAYRRDVEALGISAYIIVPLISRGRVLGALTLLNSESRRRYTEADVRLAEDLARRAATSLDNGRLYTEAQEAVRARDSFLSVASHELNTPLTSLMLNIQALRRDMEPRASNGPASPEALSTKVVAVQRQVSRLSSLVRELLDVSRITAGRLRLEREDLDLAALTREVVPRFTEDLARAGCALHLEAGGAATGHWDRLRLEQVLQNLLSNAIKYGRGRPIEVRVGADASRACLSVKDQGVGIPPEGRARLFQRFERLASERHYGGLGLGLWIVKQIVDAMEGRILVESVPGQGSTFIVELPRHPAMGAAEMLSGRYIALARSHTDRVDSLSTGQDPDGASHGGSDTSGLDTALLDQMPEAVVVCSLDAVCVHVNPSLERHLGRPRQELLGRRLWELHPEWTERSFQERFRQVVRTGESAEFERHAEPQDRWFVKRLFRVHERVVLFSRDISAEKKQEATLRALYDEMRRAQRHAAFLAQASEVLASSLEHDLILQRMAHLAVPILGDACSVDLPMPDGQVRRAAAAFSRQEMVAPAQDFQTRYPIRLEDAAGIGKVLRTGVTEFTPDFPAMLAAAQGGSSAYRRDVEALGISAYIIVPLISRGRVLGALTLLNSESRRRYTEADVRLAEDLARRAATSLDNGRLYTEAQEAVRARDSFLSVASHELNTPLTSLMLNIQALRRDMEPRASNGPASPEALSTKVVAVQRQVSRLSSLVRELLDVSRITAGRLRLEREDLDLAALTREVVPRFTEDLARAGCALHLEAGGAATGHWDRLRLEQVLQNLLSNAIKYGRGRPIEVRVGADASRACLSVKDQGVGIPPEGRARLFQRFERLASERHYGGLGLGLWIVKQIVDAMEGRILVESVPGQGSTFIVELPRHPA

Nearest PDB structures (foldseek):
  7zp0-assembly1_A  TM=8.093E-01  e=2.646E-15  Escherichia coli 'BL21-Gold(DE3)pLysS AG'
  5c93-assembly1_B  TM=6.656E-01  e=7.638E-15  Lactiplantibacillus plantarum 16
  4kp4-assembly1_B  TM=7.759E-01  e=8.618E-14  Escherichia coli K-12
  3d36-assembly1_B  TM=7.265E-01  e=7.946E-13  Geobacillus stearothermophilus 10
  4biz-assembly3_A  TM=6.252E-01  e=1.515E-10  Escherichia coli K-12

Organism: Myxococcus xanthus (strain DK1622) (NCBI:txid246197)